Protein AF-0000000085064143 (afdb_homodimer)

Radius of gyration: 28.03 Å; Cα contacts (8 Å, |Δi|>4): 2326; chains: 2; bounding box: 65×76×65 Å

Solvent-accessible surface area (backbone atoms only — not comparable to full-atom values): 44765 Å² total; per-residue (Å²): 120,66,64,80,63,49,50,61,56,49,25,71,66,70,34,60,87,36,50,41,66,50,69,68,62,30,58,66,57,8,33,29,61,26,92,69,70,28,64,31,66,30,39,34,48,41,70,45,67,67,38,47,26,49,50,35,44,53,25,53,78,52,67,37,32,35,27,56,29,38,60,33,73,44,61,23,35,56,42,36,36,45,89,72,12,31,35,39,32,31,63,62,23,49,54,75,78,45,76,35,72,51,60,29,36,39,27,32,24,20,18,22,39,41,45,54,55,25,62,70,37,39,89,74,45,26,30,54,73,55,41,34,90,52,26,85,60,29,14,42,35,42,33,38,19,23,29,24,26,33,58,38,28,59,58,66,35,36,37,66,80,33,58,36,19,36,35,27,29,28,41,77,30,44,75,41,76,33,67,39,72,29,90,44,56,26,74,57,62,38,55,40,52,34,51,35,25,33,51,37,35,41,35,50,62,44,31,37,31,31,52,47,42,62,50,64,77,34,54,38,33,33,42,35,31,13,54,33,53,62,41,43,39,52,22,51,42,40,33,53,49,43,74,62,74,42,35,24,32,33,37,32,34,44,53,37,48,50,38,23,40,73,71,71,31,67,76,81,57,62,88,64,61,24,17,40,36,43,35,28,40,66,30,55,62,85,51,47,64,60,46,50,52,56,45,49,56,27,53,51,54,72,51,53,73,46,76,47,76,27,65,49,70,68,52,32,52,57,67,42,45,40,68,69,39,38,63,66,30,55,57,67,74,26,92,32,67,50,69,38,42,32,17,24,26,40,83,40,42,47,60,51,55,50,48,50,52,51,41,22,62,75,52,72,47,56,62,35,36,33,34,34,47,66,39,17,29,35,35,44,28,41,49,40,53,84,86,38,61,69,58,48,51,35,47,53,53,40,49,53,51,48,53,50,51,33,48,73,54,47,28,37,78,13,32,30,66,29,31,13,47,71,40,13,85,55,44,66,79,76,45,50,72,62,51,50,52,53,52,53,52,50,35,42,72,31,13,71,81,57,28,32,24,64,77,37,49,60,54,85,131,119,65,64,80,62,47,51,60,55,48,26,71,65,71,34,59,86,36,50,41,68,51,71,68,61,31,57,66,58,8,34,29,60,26,94,69,72,27,63,32,67,30,39,36,50,41,71,46,67,66,40,47,27,50,51,34,44,54,26,54,77,51,67,36,33,35,29,56,29,38,60,33,71,44,61,22,35,57,43,36,35,45,88,71,12,30,34,41,32,31,62,62,24,50,54,74,78,43,76,36,72,52,60,29,35,37,26,33,25,20,18,22,40,42,45,54,56,24,62,70,37,39,90,74,44,26,32,52,73,54,42,33,91,53,26,84,61,29,13,42,35,41,34,38,18,23,28,24,26,34,57,38,26,58,58,66,36,36,37,67,79,32,59,36,18,35,34,28,29,29,43,77,29,44,74,40,74,33,66,39,74,28,89,46,58,28,74,56,63,38,55,39,52,34,49,36,24,33,51,36,34,40,34,50,62,44,31,38,31,32,51,48,42,62,50,64,75,32,54,38,32,34,42,35,31,13,52,33,50,62,40,44,39,52,23,51,40,41,34,51,48,46,75,64,73,41,34,23,33,34,37,32,33,45,54,37,50,51,38,22,38,74,71,69,29,67,77,83,58,62,88,65,61,24,17,40,36,43,36,28,39,65,31,55,62,85,51,47,66,60,46,51,51,54,45,50,56,28,52,50,52,73,51,54,73,47,77,47,77,27,65,50,72,69,52,32,51,59,67,42,44,40,68,69,40,38,63,68,31,56,57,69,72,28,90,34,68,51,69,38,43,31,18,23,27,40,85,40,40,48,60,50,54,51,49,51,51,50,41,23,62,74,50,72,46,55,61,34,37,33,34,34,47,66,40,16,28,36,36,45,28,41,48,39,52,86,87,39,61,67,59,46,53,35,49,52,53,40,50,53,51,48,50,50,50,33,49,74,53,47,28,39,80,14,34,30,66,30,31,13,48,72,40,13,86,55,43,66,80,77,44,51,71,62,50,50,51,51,51,53,53,50,34,40,72,31,12,72,80,57,28,32,26,63,76,38,48,62,54,86,130

Nearest PDB structures (foldseek):
  7qh2-assembly1_F  TM=9.582E-01  e=4.902E-47  Acetobacterium woodii
  8jdr-assembly1_A  TM=9.341E-01  e=6.003E-44  Mus musculus
  8jdx-assembly1_A  TM=9.324E-01  e=6.354E-44  Mus musculus
  8jdu-assembly1_A  TM=9.310E-01  e=1.002E-43  Mus musculus
  8jds-assembly1_A  TM=9.194E-01  e=1.579E-43  Mus musculus

InterPro domains:
  IPR004113 FAD-binding oxidoreductase/transferase, type 4, C-terminal [PF02913] (216-457)
  IPR006094 FAD linked oxidase, N-terminal [PF01565] (42-178)
  IPR016164 FAD-linked oxidase-like, C-terminal [SSF55103] (219-459)
  IPR016166 FAD-binding domain, PCMH-type [PS51387] (36-215)
  IPR016169 FAD-binding, type PCMH, subdomain 2 [G3DSA:3.30.465.10] (4-235)
  IPR016171 Vanillyl-alcohol oxidase, C-terminal subdomain 2 [G3DSA:1.10.45.10] (418-457)
  IPR036318 FAD-binding, type PCMH-like superfamily [SSF56176] (5-216)
  IPR051914 FAD-linked Oxidoreductase/Transferase Type 4 [PTHR42934] (4-460)

pLDDT: mean 95.53, std 4.84, range [62.59, 98.94]

Organism: Acidithiobacillus ferrooxidans (strain ATCC 23270 / DSM 14882 / CIP 104768 / NCIMB 8455) (NCBI:txid243159)

Sequence (922 aa):
MSISTIIPALRAALDAERVRDDAETLAIYSRDDTPGSCIPVMVLFPHSHEEVQAIVSIARRHRLPLVPRGAGSGNVGGAQPVPGSAVVSFECMQKICDYSAVDRTITVEAGCVTAAISAYVQADGLFYPPDPGSNPYCRIGGNLAMNAGGPHAVKYGVTRDYVLGLRAVTGTGETLCCGVHTSKGVVGYDLTRLLVGSEGTLALITEATLRLLPLPSAQATLRAVYDNTANACAAVQRVMAQHHTPSALELMDPYALAAVRAMGAARDLPEGSNALLMVEVDGEAITIPDQVQAIRAALAGEGSLEILEATDAAAVADLWAARKSLSPATKAMAPLKINEDVVVPVSRLRELLEAIEGIAAEQSLHIVSFGHAGNGNLHVNFLVHPQDGNEMRRARHGLQKLFQAVLTLDGTLSGEHGIGSSKRAYVPLELSPESLSIQRAIKRIFDPDAILNPGKLLPETMSISTIIPALRAALDAERVRDDAETLAIYSRDDTPGSCIPVMVLFPHSHEEVQAIVSIARRHRLPLVPRGAGSGNVGGAQPVPGSAVVSFECMQKICDYSAVDRTITVEAGCVTAAISAYVQADGLFYPPDPGSNPYCRIGGNLAMNAGGPHAVKYGVTRDYVLGLRAVTGTGETLCCGVHTSKGVVGYDLTRLLVGSEGTLALITEATLRLLPLPSAQATLRAVYDNTANACAAVQRVMAQHHTPSALELMDPYALAAVRAMGAARDLPEGSNALLMVEVDGEAITIPDQVQAIRAALAGEGSLEILEATDAAAVADLWAARKSLSPATKAMAPLKINEDVVVPVSRLRELLEAIEGIAAEQSLHIVSFGHAGNGNLHVNFLVHPQDGNEMRRARHGLQKLFQAVLTLDGTLSGEHGIGSSKRAYVPLELSPESLSIQRAIKRIFDPDAILNPGKLLPET

Structure (mmCIF, N/CA/C/O backbone):
data_AF-0000000085064143-model_v1
#
loop_
_entity.id
_entity.type
_entity.pdbx_description
1 polymer 'Oxidase, FAD-binding'
#
loop_
_atom_site.group_PDB
_atom_site.id
_atom_site.type_symbol
_atom_site.label_atom_id
_atom_site.label_alt_id
_atom_site.label_comp_id
_atom_site.label_asym_id
_atom_site.label_entity_id
_atom_site.label_seq_id
_atom_site.pdbx_PDB_ins_code
_atom_site.Cartn_x
_atom_site.Cartn_y
_atom_site.Cartn_z
_atom_site.occupancy
_atom_site.B_iso_or_equiv
_atom_site.auth_seq_id
_atom_site.auth_comp_id
_atom_site.auth_asym_id
_atom_site.auth_atom_id
_atom_site.pdbx_PDB_model_num
ATOM 1 N N . MET A 1 1 ? 35.25 -22.125 1.434 1 62.59 1 MET A N 1
ATOM 2 C CA . MET A 1 1 ? 34.438 -22.062 2.648 1 62.59 1 MET A CA 1
ATOM 3 C C . MET A 1 1 ? 34.656 -23.281 3.52 1 62.59 1 MET A C 1
ATOM 5 O O . MET A 1 1 ? 34.594 -24.422 3.027 1 62.59 1 MET A O 1
ATOM 9 N N . SER A 1 2 ? 35.312 -23.172 4.672 1 76.88 2 SER A N 1
ATOM 10 C CA . SER A 1 2 ? 35.5 -24.391 5.449 1 76.88 2 SER A CA 1
ATOM 11 C C . SER A 1 2 ? 34.344 -24.625 6.395 1 76.88 2 SER A C 1
ATOM 13 O O . SER A 1 2 ? 34.188 -23.906 7.387 1 76.88 2 SER A O 1
ATOM 15 N N . ILE A 1 3 ? 33.375 -25.531 6.047 1 83.12 3 ILE A N 1
ATOM 16 C CA . ILE A 1 3 ? 32.188 -25.891 6.785 1 83.12 3 ILE A CA 1
ATOM 17 C C . ILE A 1 3 ? 32.562 -26.359 8.195 1 83.12 3 ILE A C 1
ATOM 19 O O . ILE A 1 3 ? 31.812 -26.125 9.148 1 83.12 3 ILE A O 1
ATOM 23 N N . SER A 1 4 ? 33.75 -26.797 8.281 1 85.56 4 SER A N 1
ATOM 24 C CA . SER A 1 4 ? 34.219 -27.344 9.555 1 85.56 4 SER A CA 1
ATOM 25 C C . SER A 1 4 ? 34.375 -26.25 10.602 1 85.56 4 SER A C 1
ATOM 27 O O . SER A 1 4 ? 34.281 -26.516 11.797 1 85.56 4 SER A O 1
ATOM 29 N N . THR A 1 5 ? 34.625 -25.078 10.125 1 87.69 5 THR A N 1
ATOM 30 C CA . THR A 1 5 ? 34.812 -23.969 11.062 1 87.69 5 THR A CA 1
ATOM 31 C C . THR A 1 5 ? 33.5 -23.25 11.305 1 87.69 5 THR A C 1
ATOM 33 O O . THR A 1 5 ? 33.312 -22.609 12.336 1 87.69 5 THR A O 1
ATOM 36 N N . ILE A 1 6 ? 32.625 -23.375 10.406 1 93.31 6 ILE A N 1
ATOM 37 C CA . ILE A 1 6 ? 31.375 -22.625 10.461 1 93.31 6 ILE A CA 1
ATOM 38 C C . ILE A 1 6 ? 30.391 -23.312 11.398 1 93.31 6 ILE A C 1
ATOM 40 O O . ILE A 1 6 ? 29.719 -22.656 12.203 1 93.31 6 ILE A O 1
ATOM 44 N N . ILE A 1 7 ? 30.359 -24.578 11.406 1 93.62 7 ILE A N 1
ATOM 45 C CA . ILE A 1 7 ? 29.359 -25.359 12.109 1 93.62 7 ILE A CA 1
ATOM 46 C C . ILE A 1 7 ? 29.5 -25.172 13.617 1 93.62 7 ILE A C 1
ATOM 48 O O . ILE A 1 7 ? 28.531 -24.859 14.312 1 93.62 7 ILE A O 1
ATOM 52 N N . PRO A 1 8 ? 30.75 -25.219 14.172 1 92.81 8 PRO A N 1
ATOM 53 C CA . PRO A 1 8 ? 30.891 -24.984 15.609 1 92.81 8 PRO A CA 1
ATOM 54 C C . PRO A 1 8 ? 30.453 -23.578 16.031 1 92.81 8 PRO A C 1
ATOM 56 O O . PRO A 1 8 ? 29.859 -23.422 17.094 1 92.81 8 PRO A O 1
ATOM 59 N N . ALA A 1 9 ? 30.734 -22.672 15.195 1 94.25 9 ALA A N 1
ATOM 60 C CA . ALA A 1 9 ? 30.344 -21.297 15.508 1 94.25 9 ALA A CA 1
ATOM 61 C C . ALA A 1 9 ? 28.812 -21.156 15.547 1 94.25 9 ALA A C 1
ATOM 63 O O . ALA A 1 9 ? 28.281 -20.5 16.438 1 94.25 9 ALA A O 1
ATOM 64 N N . LEU A 1 10 ? 28.156 -21.766 14.602 1 96.62 10 LEU A N 1
ATOM 65 C CA . LEU A 1 10 ? 26.703 -21.703 14.531 1 96.62 10 LEU A CA 1
ATOM 66 C C . LEU A 1 10 ? 26.078 -22.484 15.672 1 96.62 10 LEU A C 1
ATOM 68 O O . LEU A 1 10 ? 25.062 -22.062 16.234 1 96.62 10 LEU A O 1
ATOM 72 N N . ARG A 1 11 ? 26.656 -23.609 16.016 1 95.81 11 ARG A N 1
ATOM 73 C CA . ARG A 1 11 ? 26.141 -24.422 17.109 1 95.81 11 ARG A CA 1
ATOM 74 C C . ARG A 1 11 ? 26.312 -23.703 18.453 1 95.81 11 ARG A C 1
ATOM 76 O O . ARG A 1 11 ? 25.484 -23.875 19.359 1 95.81 11 ARG A O 1
ATOM 83 N N . ALA A 1 12 ? 27.281 -22.875 18.609 1 94.06 12 ALA A N 1
ATOM 84 C CA . ALA A 1 12 ? 27.469 -22.062 19.797 1 94.06 12 ALA A CA 1
ATOM 85 C C . ALA A 1 12 ? 26.422 -20.953 19.859 1 94.06 12 ALA A C 1
ATOM 87 O O . ALA A 1 12 ? 25.969 -20.578 20.953 1 94.06 12 ALA A O 1
ATOM 88 N N . ALA A 1 13 ? 26.062 -20.484 18.688 1 94.31 13 ALA A N 1
ATOM 89 C CA . ALA A 1 13 ? 25.141 -19.344 18.625 1 94.31 13 ALA A CA 1
ATOM 90 C C . ALA A 1 13 ? 23.688 -19.812 18.766 1 94.31 13 ALA A C 1
ATOM 92 O O . ALA A 1 13 ? 22.875 -19.109 19.359 1 94.31 13 ALA A O 1
ATOM 93 N N . LEU A 1 14 ? 23.141 -20.953 18.25 1 94.19 14 LEU A N 1
ATOM 94 C CA . LEU A 1 14 ? 21.75 -21.406 18.203 1 94.19 14 LEU A CA 1
ATOM 95 C C . LEU A 1 14 ? 21.531 -22.578 19.156 1 94.19 14 LEU A C 1
ATOM 97 O O . LEU A 1 14 ? 20.422 -22.781 19.641 1 94.19 14 LEU A O 1
ATOM 101 N N . ASP A 1 15 ? 22.406 -23.359 19.422 1 89.88 15 ASP A N 1
ATOM 102 C CA . ASP A 1 15 ? 22.406 -24.688 20.047 1 89.88 15 ASP A CA 1
ATOM 103 C C . ASP A 1 15 ? 22.578 -25.781 18.984 1 89.88 15 ASP A C 1
ATOM 105 O O . ASP A 1 15 ? 22.109 -25.641 17.859 1 89.88 15 ASP A O 1
ATOM 109 N N . ALA A 1 16 ? 23.094 -26.875 19.391 1 89.25 16 ALA A N 1
ATOM 110 C CA . ALA A 1 16 ? 23.531 -27.938 18.5 1 89.25 16 ALA A CA 1
ATOM 111 C C . ALA A 1 16 ? 22.359 -28.562 17.781 1 89.25 16 ALA A C 1
ATOM 113 O O . ALA A 1 16 ? 22.438 -28.891 16.594 1 89.25 16 ALA A O 1
ATOM 114 N N . GLU A 1 17 ? 21.234 -28.609 18.375 1 92.62 17 GLU A N 1
ATOM 115 C CA . GLU A 1 17 ? 20.078 -29.328 17.828 1 92.62 17 GLU A CA 1
ATOM 116 C C . GLU A 1 17 ? 19.391 -28.5 16.734 1 92.62 17 GLU A C 1
ATOM 118 O O . GLU A 1 17 ? 18.594 -29.031 15.961 1 92.62 17 GLU A O 1
ATOM 123 N N . ARG A 1 18 ? 19.75 -27.297 16.672 1 95.62 18 ARG A N 1
ATOM 124 C CA . ARG A 1 18 ? 19.062 -26.422 15.727 1 95.62 18 ARG A CA 1
ATOM 125 C C . ARG A 1 18 ? 19.969 -26.062 14.547 1 95.62 18 ARG A C 1
ATOM 127 O O . ARG A 1 18 ? 19.656 -25.172 13.766 1 95.62 18 ARG A O 1
ATOM 134 N N . VAL A 1 19 ? 21.141 -26.688 14.531 1 97.62 19 VAL A N 1
ATOM 135 C CA . VAL A 1 19 ? 22.031 -26.75 13.375 1 97.62 19 VAL A CA 1
ATOM 136 C C . VAL A 1 19 ? 22.094 -28.188 12.844 1 97.62 19 VAL A C 1
ATOM 138 O O . VAL A 1 19 ? 22.766 -29.031 13.414 1 97.62 19 VAL A O 1
ATOM 141 N N . ARG A 1 20 ? 21.391 -28.391 11.742 1 97.44 20 ARG A N 1
ATOM 142 C CA . ARG A 1 20 ? 21.25 -29.766 11.25 1 97.44 20 ARG A CA 1
ATOM 143 C C . ARG A 1 20 ? 22.062 -29.969 9.969 1 97.44 20 ARG A C 1
ATOM 145 O O . ARG A 1 20 ? 21.984 -29.156 9.047 1 97.44 20 ARG A O 1
ATOM 152 N N . ASP A 1 21 ? 22.875 -30.984 9.938 1 95.25 21 ASP A N 1
ATOM 153 C CA . ASP A 1 21 ? 23.656 -31.328 8.766 1 95.25 21 ASP A CA 1
ATOM 154 C C . ASP A 1 21 ? 23.531 -32.812 8.43 1 95.25 21 ASP A C 1
ATOM 156 O O . ASP A 1 21 ? 24.344 -33.375 7.684 1 95.25 21 ASP A O 1
ATOM 160 N N . ASP A 1 22 ? 22.5 -33.531 9.047 1 96.31 22 ASP A N 1
ATOM 161 C CA . ASP A 1 22 ? 22.234 -34.938 8.734 1 96.31 22 ASP A CA 1
ATOM 162 C C . ASP A 1 22 ? 21.531 -35.094 7.383 1 96.31 22 ASP A C 1
ATOM 164 O O . ASP A 1 22 ? 20.781 -34.219 6.977 1 96.31 22 ASP A O 1
ATOM 168 N N . ALA A 1 23 ? 21.672 -36.156 6.719 1 97.31 23 ALA A N 1
ATOM 169 C CA . ALA A 1 23 ? 21.25 -36.375 5.344 1 97.31 23 ALA A CA 1
ATOM 170 C C . ALA A 1 23 ? 19.719 -36.281 5.219 1 97.31 23 ALA A C 1
ATOM 172 O O . ALA A 1 23 ? 19.203 -35.781 4.219 1 97.31 23 ALA A O 1
ATOM 173 N N . GLU A 1 24 ? 19.031 -36.781 6.23 1 97.38 24 GLU A N 1
ATOM 174 C CA . GLU A 1 24 ? 17.562 -36.781 6.176 1 97.38 24 GLU A CA 1
ATOM 175 C C . GLU A 1 24 ? 17 -35.375 6.172 1 97.38 24 GLU A C 1
ATOM 177 O O . GLU A 1 24 ? 16.141 -35.031 5.352 1 97.38 24 GLU A O 1
ATOM 182 N N . THR A 1 25 ? 17.5 -34.594 7.086 1 97.56 25 THR A N 1
ATOM 183 C CA . THR A 1 25 ? 17.047 -33.219 7.172 1 97.56 25 THR A CA 1
ATOM 184 C C . THR A 1 25 ? 17.438 -32.438 5.914 1 97.56 25 THR A C 1
ATOM 186 O O . THR A 1 25 ? 16.625 -31.688 5.363 1 97.56 25 THR A O 1
ATOM 189 N N . LEU A 1 26 ? 18.656 -32.594 5.492 1 98.25 26 LEU A N 1
ATOM 190 C CA . LEU A 1 26 ? 19.125 -31.875 4.309 1 98.25 26 LEU A CA 1
ATOM 191 C C . LEU A 1 26 ? 18.266 -32.219 3.094 1 98.25 26 LEU A C 1
ATOM 193 O O . LEU A 1 26 ? 17.969 -31.344 2.279 1 98.25 26 LEU A O 1
ATOM 197 N N . ALA A 1 27 ? 17.828 -33.438 2.967 1 97.69 27 ALA A N 1
ATOM 198 C CA . ALA A 1 27 ? 17 -33.875 1.847 1 97.69 27 ALA A CA 1
ATOM 199 C C . ALA A 1 27 ? 15.625 -33.188 1.88 1 97.69 27 ALA A C 1
ATOM 201 O O . ALA A 1 27 ? 15.109 -32.781 0.842 1 97.69 27 ALA A O 1
ATOM 202 N N . ILE A 1 28 ? 15.094 -33.062 3.057 1 97 28 ILE A N 1
ATOM 203 C CA . ILE A 1 28 ? 13.773 -32.469 3.236 1 97 28 ILE A CA 1
ATOM 204 C C . ILE A 1 28 ? 13.812 -31 2.834 1 97 28 ILE A C 1
ATOM 206 O O . ILE A 1 28 ? 12.883 -30.5 2.201 1 97 28 ILE A O 1
ATOM 210 N N . TYR A 1 29 ? 14.898 -30.328 3.088 1 98.25 29 TYR A N 1
ATOM 211 C CA . TYR A 1 29 ? 14.992 -28.891 2.881 1 98.25 29 TYR A CA 1
ATOM 212 C C . TYR A 1 29 ? 15.711 -28.562 1.576 1 98.25 29 TYR A C 1
ATOM 214 O O . TYR A 1 29 ? 16.078 -27.422 1.333 1 98.25 29 TYR A O 1
ATOM 222 N N . SER A 1 30 ? 15.898 -29.594 0.687 1 98.25 30 SER A N 1
ATOM 223 C CA . SER A 1 30 ? 16.641 -29.438 -0.558 1 98.25 30 SER A CA 1
ATOM 224 C C . SER A 1 30 ? 15.742 -28.906 -1.674 1 98.25 30 SER A C 1
ATOM 226 O O . SER A 1 30 ? 16.219 -28.609 -2.77 1 98.25 30 SER A O 1
ATOM 228 N N . ARG A 1 31 ? 14.438 -28.719 -1.366 1 96.19 31 ARG A N 1
ATOM 229 C CA . ARG A 1 31 ? 13.5 -28.344 -2.422 1 96.19 31 ARG A CA 1
ATOM 230 C C . ARG A 1 31 ? 12.367 -27.484 -1.872 1 96.19 31 ARG A C 1
ATOM 232 O O . ARG A 1 31 ? 12.133 -27.453 -0.662 1 96.19 31 ARG A O 1
ATOM 239 N N . ASP A 1 32 ? 11.805 -26.688 -2.664 1 95.69 32 ASP A N 1
ATOM 240 C CA . ASP A 1 32 ? 10.469 -26.125 -2.463 1 95.69 32 ASP A CA 1
ATOM 241 C C . ASP A 1 32 ? 9.461 -26.734 -3.43 1 95.69 32 ASP A C 1
ATOM 243 O O . ASP A 1 32 ? 9.609 -27.875 -3.85 1 95.69 32 ASP A O 1
ATOM 247 N N . ASP A 1 33 ? 8.383 -26.031 -3.789 1 92.06 33 ASP A N 1
ATOM 248 C CA . ASP A 1 33 ? 7.344 -26.656 -4.602 1 92.06 33 ASP A CA 1
ATOM 249 C C . ASP A 1 33 ? 7.645 -26.516 -6.094 1 92.06 33 ASP A C 1
ATOM 251 O O . ASP A 1 33 ? 6.742 -26.594 -6.926 1 92.06 33 ASP A O 1
ATOM 255 N N . THR A 1 34 ? 8.875 -26.188 -6.43 1 92.31 34 THR A N 1
ATOM 256 C CA . THR A 1 34 ? 9.352 -26.141 -7.809 1 92.31 34 THR A CA 1
ATOM 257 C C . THR A 1 34 ? 10.109 -27.406 -8.172 1 92.31 34 THR A C 1
ATOM 259 O O . THR A 1 34 ? 10.695 -28.062 -7.309 1 92.31 34 THR A O 1
ATOM 262 N N . PRO A 1 35 ? 10.039 -27.719 -9.469 1 88.75 35 PRO A N 1
ATOM 263 C CA . PRO A 1 35 ? 10.852 -28.875 -9.867 1 88.75 35 PRO A CA 1
ATOM 264 C C . PRO A 1 35 ? 12.336 -28.656 -9.617 1 88.75 35 PRO A C 1
ATOM 266 O O . PRO A 1 35 ? 12.844 -27.547 -9.781 1 88.75 35 PRO A O 1
ATOM 269 N N . GLY A 1 36 ? 13.047 -29.719 -9.188 1 88.5 36 GLY A N 1
ATOM 270 C CA . GLY A 1 36 ? 14.477 -29.641 -8.938 1 88.5 36 GLY A CA 1
ATOM 271 C C . GLY A 1 36 ? 14.82 -29.641 -7.461 1 88.5 36 GLY A C 1
ATOM 272 O O . GLY A 1 36 ? 13.93 -29.625 -6.609 1 88.5 36 GLY A O 1
ATOM 273 N N . SER A 1 37 ? 16.031 -29.797 -7.18 1 95.12 37 SER A N 1
ATOM 274 C CA . SER A 1 37 ? 16.516 -29.844 -5.805 1 95.12 37 SER A CA 1
ATOM 275 C C . SER A 1 37 ? 18 -29.5 -5.727 1 95.12 37 SER A C 1
ATOM 277 O O . SER A 1 37 ? 18.719 -29.625 -6.719 1 95.12 37 SER A O 1
ATOM 279 N N . CYS A 1 38 ? 18.375 -28.938 -4.637 1 97.69 38 CYS A N 1
ATOM 280 C CA . CYS A 1 38 ? 19.766 -28.672 -4.281 1 97.69 38 CYS A CA 1
ATOM 281 C C . CYS A 1 38 ? 20 -28.906 -2.793 1 97.69 38 CYS A C 1
ATOM 283 O O . CYS A 1 38 ? 19.359 -28.281 -1.95 1 97.69 38 CYS A O 1
ATOM 285 N N . ILE A 1 39 ? 20.875 -29.859 -2.512 1 98.25 39 ILE A N 1
ATOM 286 C CA . ILE A 1 39 ? 21.141 -30.188 -1.113 1 98.25 39 ILE A CA 1
ATOM 287 C C . ILE A 1 39 ? 21.938 -29.062 -0.464 1 98.25 39 ILE A C 1
ATOM 289 O O . ILE A 1 39 ? 23.031 -28.734 -0.926 1 98.25 39 ILE A O 1
ATOM 293 N N . PRO A 1 40 ? 21.422 -28.422 0.569 1 98.12 40 PRO A N 1
ATOM 294 C CA . PRO A 1 40 ? 22.203 -27.422 1.294 1 98.12 40 PRO A CA 1
ATOM 295 C C . PRO A 1 40 ? 23.297 -28.047 2.164 1 98.12 40 PRO A C 1
ATOM 297 O O . PRO A 1 40 ? 23.312 -29.266 2.371 1 98.12 40 PRO A O 1
ATOM 300 N N . VAL A 1 41 ? 24.219 -27.219 2.648 1 97 41 VAL A N 1
ATOM 301 C CA . VAL A 1 41 ? 25.297 -27.734 3.469 1 97 41 VAL A CA 1
ATOM 302 C C . VAL A 1 41 ? 24.812 -27.922 4.906 1 97 41 VAL A C 1
ATOM 304 O O . VAL A 1 41 ? 25.359 -28.75 5.648 1 97 41 VAL A O 1
ATOM 307 N N . MET A 1 42 ? 23.781 -27.219 5.289 1 97.69 42 MET A N 1
ATOM 308 C CA . MET A 1 42 ? 23.141 -27.328 6.602 1 97.69 42 MET A CA 1
ATOM 309 C C . MET A 1 42 ? 21.797 -26.641 6.613 1 97.69 42 MET A C 1
ATOM 311 O O . MET A 1 42 ? 21.453 -25.906 5.684 1 97.69 42 MET A O 1
ATOM 315 N N . VAL A 1 43 ? 21 -26.906 7.574 1 98.56 43 VAL A N 1
ATOM 316 C CA . VAL A 1 43 ? 19.734 -26.234 7.844 1 98.56 43 VAL A CA 1
ATOM 317 C C . VAL A 1 43 ? 19.75 -25.625 9.25 1 98.56 43 VAL A C 1
ATOM 319 O O . VAL A 1 43 ? 20.125 -26.312 10.211 1 98.56 43 VAL A O 1
ATOM 322 N N . LEU A 1 44 ? 19.469 -24.359 9.32 1 98.75 44 LEU A N 1
ATOM 323 C CA . LEU A 1 44 ? 19.484 -23.609 10.562 1 98.75 44 LEU A CA 1
ATOM 324 C C . LEU A 1 44 ? 18.062 -23.266 11 1 98.75 44 LEU A C 1
ATOM 326 O O . LEU A 1 44 ? 17.234 -22.875 10.18 1 98.75 44 LEU A O 1
ATOM 330 N N . PHE A 1 45 ? 17.75 -23.406 12.289 1 98.56 45 PHE A N 1
ATOM 331 C CA . PHE A 1 45 ? 16.438 -23.156 12.836 1 98.56 45 PHE A CA 1
ATOM 332 C C . PHE A 1 45 ? 16.5 -22.094 13.93 1 98.56 45 PHE A C 1
ATOM 334 O O . PHE A 1 45 ? 16.422 -22.422 15.117 1 98.56 45 PHE A O 1
ATOM 341 N N . PRO A 1 46 ? 16.547 -20.781 13.578 1 98.56 46 PRO A N 1
ATOM 342 C CA . PRO A 1 46 ? 16.578 -19.75 14.609 1 98.56 46 PRO A CA 1
ATOM 343 C C . PRO A 1 46 ? 15.266 -19.672 15.398 1 98.56 46 PRO A C 1
ATOM 345 O O . PRO A 1 46 ? 14.195 -19.938 14.852 1 98.56 46 PRO A O 1
ATOM 348 N N . HIS A 1 47 ? 15.398 -19.188 16.703 1 97.44 47 HIS A N 1
ATOM 349 C CA . HIS A 1 47 ? 14.25 -19.031 17.578 1 97.44 47 HIS A CA 1
ATOM 350 C C . HIS A 1 47 ? 14.039 -17.562 17.953 1 97.44 47 HIS A C 1
ATOM 352 O O . HIS A 1 47 ? 13.047 -17.219 18.609 1 97.44 47 HIS A O 1
ATOM 358 N N . SER A 1 48 ? 14.961 -16.766 17.5 1 97.88 48 SER A N 1
ATOM 359 C CA . SER A 1 48 ? 14.844 -15.359 17.875 1 97.88 48 SER A CA 1
ATOM 360 C C . SER A 1 48 ? 15.523 -14.461 16.844 1 97.88 48 SER A C 1
ATOM 362 O O . SER A 1 48 ? 16.297 -14.938 16 1 97.88 48 SER A O 1
ATOM 364 N N . HIS A 1 49 ? 15.164 -13.188 16.969 1 98.44 49 HIS A N 1
ATOM 365 C CA . HIS A 1 49 ? 15.789 -12.172 16.125 1 98.44 49 HIS A CA 1
ATOM 366 C C . HIS A 1 49 ? 17.312 -12.164 16.312 1 98.44 49 HIS A C 1
ATOM 368 O O . HIS A 1 49 ? 18.047 -12.094 15.336 1 98.44 49 HIS A O 1
ATOM 374 N N . GLU A 1 50 ? 17.766 -12.258 17.531 1 98.12 50 GLU A N 1
ATOM 375 C CA . GLU A 1 50 ? 19.188 -12.219 17.859 1 98.12 50 GLU A CA 1
ATOM 376 C C . GLU A 1 50 ? 19.938 -13.398 17.234 1 98.12 50 GLU A C 1
ATOM 378 O O . GLU A 1 50 ? 21.094 -13.266 16.812 1 98.12 50 GLU A O 1
ATOM 383 N N . GLU A 1 51 ? 19.281 -14.492 17.234 1 98.38 51 GLU A N 1
ATOM 384 C CA . GLU A 1 51 ? 19.906 -15.664 16.625 1 98.38 51 GLU A CA 1
ATOM 385 C C . GLU A 1 51 ? 20.047 -15.484 15.117 1 98.38 51 GLU A C 1
ATOM 387 O O . GLU A 1 51 ? 21.016 -15.938 14.516 1 98.38 51 GLU A O 1
ATOM 392 N N .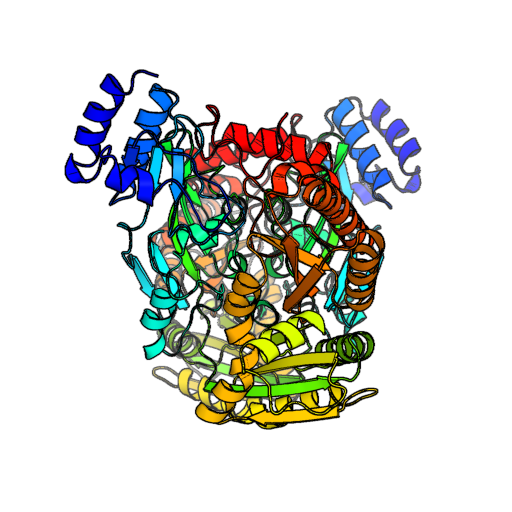 VAL A 1 52 ? 19.062 -14.852 14.484 1 98.81 52 VAL A N 1
ATOM 393 C CA . VAL A 1 52 ? 19.156 -14.562 13.055 1 98.81 52 VAL A CA 1
ATOM 394 C C . VAL A 1 52 ? 20.328 -13.609 12.797 1 98.81 52 VAL A C 1
ATOM 396 O O . VAL A 1 52 ? 21.094 -13.789 11.844 1 98.81 52 VAL A O 1
ATOM 399 N N . GLN A 1 53 ? 20.516 -12.609 13.648 1 98.56 53 GLN A N 1
ATOM 400 C CA . GLN A 1 53 ? 21.656 -11.711 13.539 1 98.56 53 GLN A CA 1
ATOM 401 C C . GLN A 1 53 ? 22.969 -12.484 13.609 1 98.56 53 GLN A C 1
ATOM 403 O O . GLN A 1 53 ? 23.891 -12.242 12.82 1 98.56 53 GLN A O 1
ATOM 408 N N . ALA A 1 54 ? 23.031 -13.375 14.555 1 98.06 54 ALA A N 1
ATOM 409 C CA . ALA A 1 54 ? 24.25 -14.18 14.727 1 98.06 54 ALA A CA 1
ATOM 410 C C . ALA A 1 54 ? 24.516 -15.016 13.477 1 98.06 54 ALA A C 1
ATOM 412 O O . ALA A 1 54 ? 25.672 -15.125 13.039 1 98.06 54 ALA A O 1
ATOM 413 N N . ILE A 1 55 ? 23.484 -15.617 12.977 1 98.5 55 ILE A N 1
ATOM 414 C CA . ILE A 1 55 ? 23.609 -16.422 11.773 1 98.5 55 ILE A CA 1
ATOM 415 C C . ILE A 1 55 ? 24.188 -15.586 10.641 1 98.5 55 ILE A C 1
ATOM 417 O O . ILE A 1 55 ? 25.172 -15.984 10 1 98.5 55 ILE A O 1
ATOM 421 N N . VAL A 1 56 ? 23.641 -14.398 10.391 1 98.69 56 VAL A N 1
ATOM 422 C CA . VAL A 1 56 ? 24.078 -13.555 9.281 1 98.69 56 VAL A CA 1
ATOM 423 C C . VAL A 1 56 ? 25.531 -13.117 9.508 1 98.69 56 VAL A C 1
ATOM 425 O O . VAL A 1 56 ? 26.328 -13.117 8.57 1 98.69 56 VAL A O 1
ATOM 428 N N . SER A 1 57 ? 25.859 -12.766 10.719 1 97.5 57 SER A N 1
ATOM 429 C CA . SER A 1 57 ? 27.203 -12.312 11.031 1 97.5 57 SER A CA 1
ATOM 430 C C . SER A 1 57 ? 28.234 -13.406 10.742 1 97.5 57 SER A C 1
ATOM 432 O O . SER A 1 57 ? 29.281 -13.148 10.141 1 97.5 57 SER A O 1
ATOM 434 N N . ILE A 1 58 ? 27.953 -14.586 11.188 1 96.94 58 ILE A N 1
ATOM 435 C CA . ILE A 1 58 ? 28.859 -15.711 10.977 1 96.94 58 ILE A CA 1
ATOM 436 C C . ILE A 1 58 ? 28.938 -16.031 9.492 1 96.94 58 ILE A C 1
ATOM 438 O O . ILE A 1 58 ? 30.016 -16.25 8.953 1 96.94 58 ILE A O 1
ATOM 442 N N . ALA A 1 59 ? 27.766 -16.078 8.844 1 97.69 59 ALA A N 1
ATOM 443 C CA . ALA A 1 59 ? 27.719 -16.375 7.414 1 97.69 59 ALA A CA 1
ATOM 444 C C . ALA A 1 59 ? 28.531 -15.367 6.613 1 97.69 59 ALA A C 1
ATOM 446 O O . ALA A 1 59 ? 29.25 -15.75 5.68 1 97.69 59 ALA A O 1
ATOM 447 N N . ARG A 1 60 ? 28.438 -14.125 6.949 1 96.94 60 ARG A N 1
ATOM 448 C CA . ARG A 1 60 ? 29.156 -13.078 6.242 1 96.94 60 ARG A CA 1
ATOM 449 C C . ARG A 1 60 ? 30.672 -13.281 6.363 1 96.94 60 ARG A C 1
ATOM 451 O O . ARG A 1 60 ? 31.391 -13.172 5.375 1 96.94 60 ARG A O 1
ATOM 458 N N . ARG A 1 61 ? 31.109 -13.594 7.539 1 94.94 61 ARG A N 1
ATOM 459 C CA . ARG A 1 61 ? 32.531 -13.812 7.797 1 94.94 61 ARG A CA 1
ATOM 460 C C . ARG A 1 61 ? 33.062 -14.953 6.938 1 94.94 61 ARG A C 1
ATOM 462 O O . ARG A 1 61 ? 34.25 -14.93 6.523 1 94.94 61 ARG A O 1
ATOM 469 N N . HIS A 1 62 ? 32.219 -15.859 6.582 1 94.69 62 HIS A N 1
ATOM 470 C CA . HIS A 1 62 ? 32.688 -17.062 5.887 1 94.69 62 HIS A CA 1
ATOM 471 C C . HIS A 1 62 ? 32.125 -17.125 4.469 1 94.69 62 HIS A C 1
ATOM 473 O O . HIS A 1 62 ? 32.219 -18.141 3.797 1 94.69 62 HIS A O 1
ATOM 479 N N . ARG A 1 63 ? 31.391 -16.078 4.047 1 95.06 63 ARG A N 1
ATOM 480 C CA . ARG A 1 63 ? 30.797 -15.969 2.721 1 95.06 63 ARG A CA 1
ATOM 481 C C . ARG A 1 63 ? 29.859 -17.156 2.449 1 95.06 63 ARG A C 1
ATOM 483 O O . ARG A 1 63 ? 29.906 -17.75 1.373 1 95.06 63 ARG A O 1
ATOM 490 N N . LEU A 1 64 ? 29.156 -17.609 3.508 1 97.12 64 LEU A N 1
ATOM 491 C CA . LEU A 1 64 ? 28.141 -18.656 3.414 1 97.12 64 LEU A CA 1
ATOM 492 C C . LEU A 1 64 ? 26.828 -18.109 2.891 1 97.12 64 LEU A C 1
ATOM 494 O O . LEU A 1 64 ? 26.188 -17.297 3.561 1 97.12 64 LEU A O 1
ATOM 498 N N . PRO A 1 65 ? 26.422 -18.562 1.686 1 98.31 65 PRO A N 1
ATOM 499 C CA . PRO A 1 65 ? 25.094 -18.125 1.23 1 98.31 65 PRO A CA 1
ATOM 500 C C . PRO A 1 65 ? 23.969 -18.625 2.125 1 98.31 65 PRO A C 1
ATOM 502 O O . PRO A 1 65 ? 24 -19.766 2.592 1 98.31 65 PRO A O 1
ATOM 505 N N . LEU A 1 66 ? 23.062 -17.734 2.416 1 98.88 66 LEU A N 1
ATOM 506 C CA . LEU A 1 66 ? 21.891 -18.062 3.229 1 98.88 66 LEU A CA 1
ATOM 507 C C . LEU A 1 66 ? 20.625 -18.047 2.383 1 98.88 66 LEU A C 1
ATOM 509 O O . LEU A 1 66 ? 20.359 -17.078 1.663 1 98.88 66 LEU A O 1
ATOM 513 N N . VAL A 1 67 ? 19.859 -19.078 2.438 1 98.88 67 VAL A N 1
ATOM 514 C CA . VAL A 1 67 ? 18.562 -19.141 1.765 1 98.88 67 VAL A CA 1
ATOM 515 C C . VAL A 1 67 ? 17.453 -19.188 2.801 1 98.88 67 VAL A C 1
ATOM 517 O O . VAL A 1 67 ? 17.25 -20.219 3.461 1 98.88 67 VAL A O 1
ATOM 520 N N . PRO A 1 68 ? 16.719 -18.062 2.928 1 98.81 68 PRO A N 1
ATOM 521 C CA . PRO A 1 68 ? 15.609 -18.078 3.875 1 98.81 68 PRO A CA 1
ATOM 522 C C . PRO A 1 68 ? 14.422 -18.906 3.383 1 98.81 68 PRO A C 1
ATOM 524 O O . PRO A 1 68 ? 14.172 -18.984 2.178 1 98.81 68 PRO A O 1
ATOM 527 N N . ARG A 1 69 ? 13.758 -19.5 4.359 1 98.56 69 ARG A N 1
ATOM 528 C CA . ARG A 1 69 ? 12.664 -20.406 4.008 1 98.56 69 ARG A CA 1
ATOM 529 C C . ARG A 1 69 ? 11.539 -20.328 5.039 1 98.56 69 ARG A C 1
ATOM 531 O O . ARG A 1 69 ? 11.805 -20.297 6.246 1 98.56 69 ARG A O 1
ATOM 538 N N . GLY A 1 70 ? 10.305 -20.125 4.543 1 97.31 70 GLY A N 1
ATOM 539 C CA . GLY A 1 70 ? 9.141 -20.406 5.367 1 97.31 70 GLY A CA 1
ATOM 540 C C . GLY A 1 70 ? 8.742 -21.875 5.371 1 97.31 70 GLY A C 1
ATOM 541 O O . GLY A 1 70 ? 9.438 -22.703 5.953 1 97.31 70 GLY A O 1
ATOM 542 N N . ALA A 1 71 ? 7.664 -22.188 4.566 1 97.31 71 ALA A N 1
ATOM 543 C CA . ALA A 1 71 ? 7.207 -23.578 4.5 1 97.31 71 ALA A CA 1
ATOM 544 C C . ALA A 1 71 ? 7.695 -24.25 3.219 1 97.31 71 ALA A C 1
ATOM 546 O O . ALA A 1 71 ? 7.484 -25.453 3.021 1 97.31 71 ALA A O 1
ATOM 547 N N . GLY A 1 72 ? 8.367 -23.5 2.395 1 97 72 GLY A N 1
ATOM 548 C CA . GLY A 1 72 ? 8.797 -24.062 1.126 1 97 72 GLY A CA 1
ATOM 549 C C . GLY A 1 72 ? 7.656 -24.328 0.163 1 97 72 GLY A C 1
ATOM 550 O O . GLY A 1 72 ? 7.727 -25.234 -0.66 1 97 72 GLY A O 1
ATOM 551 N N . SER A 1 73 ? 6.645 -23.5 0.225 1 95.12 73 SER A N 1
ATOM 552 C CA . SER A 1 73 ? 5.441 -23.734 -0.567 1 95.12 73 SER A CA 1
ATOM 553 C C . SER A 1 73 ? 5.48 -22.953 -1.877 1 95.12 73 SER A C 1
ATOM 555 O O . SER A 1 73 ? 4.559 -23.047 -2.689 1 95.12 73 SER A O 1
ATOM 557 N N . GLY A 1 74 ? 6.535 -22.188 -2.111 1 94.75 74 GLY A N 1
ATOM 558 C CA . GLY A 1 74 ? 6.617 -21.359 -3.295 1 94.75 74 GLY A CA 1
ATOM 559 C C . GLY A 1 74 ? 6.797 -22.141 -4.578 1 94.75 74 GLY A C 1
ATOM 560 O O . GLY A 1 74 ? 7.391 -23.219 -4.57 1 94.75 74 GLY A O 1
ATOM 561 N N . ASN A 1 75 ? 6.391 -21.547 -5.711 1 92.94 75 ASN A N 1
ATOM 562 C CA . ASN A 1 75 ? 6.344 -22.266 -6.977 1 92.94 75 ASN A CA 1
ATOM 563 C C . ASN A 1 75 ? 7.328 -21.688 -7.988 1 92.94 75 ASN A C 1
ATOM 565 O O . ASN A 1 75 ? 7.223 -21.953 -9.188 1 92.94 75 ASN A O 1
ATOM 569 N N . VAL A 1 76 ? 8.273 -20.906 -7.453 1 96.56 76 VAL A N 1
ATOM 570 C CA . VAL A 1 76 ? 9.156 -20.297 -8.438 1 96.56 76 VAL A CA 1
ATOM 571 C C . VAL A 1 76 ? 10.609 -20.469 -8 1 96.56 76 VAL A C 1
ATOM 573 O O . VAL A 1 76 ? 11.5 -19.781 -8.516 1 96.56 76 VAL A O 1
ATOM 576 N N . GLY A 1 77 ? 10.828 -21.281 -7.047 1 97.06 77 GLY A N 1
ATOM 577 C CA . GLY A 1 77 ? 12.188 -21.578 -6.617 1 97.06 77 GLY A CA 1
ATOM 578 C C . GLY A 1 77 ? 12.758 -20.516 -5.695 1 97.06 77 GLY A C 1
ATOM 579 O O . GLY A 1 77 ? 13.977 -20.391 -5.566 1 97.06 77 GLY A O 1
ATOM 580 N N . GLY A 1 78 ? 11.906 -19.719 -5.066 1 97.38 78 GLY A N 1
ATOM 581 C CA . GLY A 1 78 ? 12.375 -18.672 -4.176 1 97.38 78 GLY A CA 1
ATOM 582 C C . GLY A 1 78 ? 13.078 -19.203 -2.947 1 97.38 78 GLY A C 1
ATOM 583 O O . GLY A 1 78 ? 13.984 -18.562 -2.414 1 97.38 78 GLY A O 1
ATOM 584 N N . ALA A 1 79 ? 12.688 -20.359 -2.504 1 97.81 79 ALA A N 1
ATOM 585 C CA . ALA A 1 79 ? 13.25 -20.938 -1.287 1 97.81 79 ALA A CA 1
ATOM 586 C C . ALA A 1 79 ? 14.125 -22.156 -1.609 1 97.81 79 ALA A C 1
ATOM 588 O O . ALA A 1 79 ? 14.523 -22.891 -0.71 1 97.81 79 ALA A O 1
ATOM 589 N N . GLN A 1 80 ? 14.367 -22.422 -2.854 1 97.38 80 GLN A N 1
ATOM 590 C CA . GLN A 1 80 ? 15.258 -23.516 -3.219 1 97.38 80 GLN A CA 1
ATOM 591 C C . GLN A 1 80 ? 16.719 -23.156 -2.932 1 97.38 80 GLN A C 1
ATOM 593 O O . GLN A 1 80 ? 17.188 -22.094 -3.336 1 97.38 80 GLN A O 1
ATOM 598 N N . PRO A 1 81 ? 17.406 -24.078 -2.26 1 98.19 81 PRO A N 1
ATOM 599 C CA . PRO A 1 81 ? 18.812 -23.781 -1.973 1 98.19 81 PRO A CA 1
ATOM 600 C C . PRO A 1 81 ? 19.672 -23.672 -3.236 1 98.19 81 PRO A C 1
ATOM 602 O O . PRO A 1 81 ? 19.25 -24.109 -4.309 1 98.19 81 PRO A O 1
ATOM 605 N N . VAL A 1 82 ? 20.797 -22.969 -3.059 1 97.25 82 VAL A N 1
ATOM 606 C CA . VAL A 1 82 ? 21.828 -22.938 -4.078 1 97.25 82 VAL A CA 1
ATOM 607 C C . VAL A 1 82 ? 23.062 -23.703 -3.596 1 97.25 82 VAL A C 1
ATOM 609 O O . VAL A 1 82 ? 23.203 -23.969 -2.398 1 97.25 82 VAL A O 1
ATOM 612 N N . PRO A 1 83 ? 23.891 -24.156 -4.547 1 96.69 83 PRO A N 1
ATOM 613 C CA . PRO A 1 83 ? 25.062 -24.922 -4.125 1 96.69 83 PRO A CA 1
ATOM 614 C C . PRO A 1 83 ? 25.875 -24.219 -3.051 1 96.69 83 PRO A C 1
ATOM 616 O O . PRO A 1 83 ? 26.172 -23.031 -3.174 1 96.69 83 PRO A O 1
ATOM 619 N N . GLY A 1 84 ? 26.156 -24.922 -1.998 1 96.38 84 GLY A N 1
ATOM 620 C CA . GLY A 1 84 ? 27.031 -24.422 -0.95 1 96.38 84 GLY A CA 1
ATOM 621 C C . GLY A 1 84 ? 26.312 -23.516 0.039 1 96.38 84 GLY A C 1
ATOM 622 O O . GLY A 1 84 ? 26.938 -22.906 0.901 1 96.38 84 GLY A O 1
ATOM 623 N N . SER A 1 85 ? 24.984 -23.578 -0.016 1 98.06 85 SER A N 1
ATOM 624 C CA . SER A 1 85 ? 24.219 -22.656 0.82 1 98.06 85 SER A CA 1
ATOM 625 C C . SER A 1 85 ? 23.719 -23.344 2.08 1 98.06 85 SER A C 1
ATOM 627 O O . SER A 1 85 ? 23.703 -24.578 2.162 1 98.06 85 SER A O 1
ATOM 629 N N . ALA A 1 86 ? 23.391 -22.547 3.055 1 98.56 86 ALA A N 1
ATOM 630 C CA . ALA A 1 86 ? 22.609 -22.969 4.215 1 98.56 86 ALA A CA 1
ATOM 631 C C . ALA A 1 86 ? 21.172 -22.5 4.109 1 98.56 86 ALA A C 1
ATOM 633 O O . ALA A 1 86 ? 20.906 -21.375 3.662 1 98.56 86 ALA A O 1
ATOM 634 N N . VAL A 1 87 ? 20.266 -23.344 4.516 1 98.81 87 VAL A N 1
ATOM 635 C CA . VAL A 1 87 ? 18.859 -22.953 4.609 1 98.81 87 VAL A CA 1
ATOM 636 C C . VAL A 1 87 ? 18.562 -22.422 6.008 1 98.81 87 VAL A C 1
ATOM 638 O O . VAL A 1 87 ? 18.922 -23.047 7.008 1 98.81 87 VAL A O 1
ATOM 641 N N . VAL A 1 88 ? 18.062 -21.234 6.078 1 98.88 88 VAL A N 1
ATOM 642 C CA . VAL A 1 88 ? 17.562 -20.688 7.332 1 98.88 88 VAL A CA 1
ATOM 643 C C . VAL A 1 88 ? 16.047 -20.844 7.391 1 98.88 88 VAL A C 1
ATOM 645 O O . VAL A 1 88 ? 15.305 -20.078 6.766 1 98.88 88 VAL A O 1
ATOM 648 N N . SER A 1 89 ? 15.578 -21.797 8.141 1 98.75 89 SER A N 1
ATOM 649 C CA . SER A 1 89 ? 14.148 -22.062 8.266 1 98.75 89 SER A CA 1
ATOM 650 C C . SER A 1 89 ? 13.547 -21.297 9.445 1 98.75 89 SER A C 1
ATOM 652 O O . SER A 1 89 ? 13.961 -21.484 10.594 1 98.75 89 SER A O 1
ATOM 654 N N . PHE A 1 90 ? 12.516 -20.547 9.203 1 98.62 90 PHE A N 1
ATOM 655 C CA . PHE A 1 90 ? 11.938 -19.672 10.227 1 98.62 90 PHE A CA 1
ATOM 656 C C . PHE A 1 90 ? 10.805 -20.375 10.961 1 98.62 90 PHE A C 1
ATOM 658 O O . PHE A 1 90 ? 10.125 -19.781 11.781 1 98.62 90 PHE A O 1
ATOM 665 N N . GLU A 1 91 ? 10.617 -21.609 10.789 1 97.19 91 GLU A N 1
ATOM 666 C CA . GLU A 1 91 ? 9.445 -22.359 11.25 1 97.19 91 GLU A CA 1
ATOM 667 C C . GLU A 1 91 ? 9.359 -22.359 12.773 1 97.19 91 GLU A C 1
ATOM 669 O O . GLU A 1 91 ? 8.305 -22.641 13.336 1 97.19 91 GLU A O 1
ATOM 674 N N . CYS A 1 92 ? 10.477 -22.031 13.445 1 97.25 92 CYS A N 1
ATOM 675 C CA . CYS A 1 92 ? 10.469 -22.062 14.906 1 97.25 92 CYS A CA 1
ATOM 676 C C . CYS A 1 92 ? 10.125 -20.703 15.484 1 97.25 92 CYS A C 1
ATOM 678 O O . CYS A 1 92 ? 9.914 -20.562 16.688 1 97.25 92 CYS A O 1
ATOM 680 N N . MET A 1 93 ? 10.023 -19.672 14.719 1 98.25 93 MET A N 1
ATOM 681 C CA . MET A 1 93 ? 9.688 -18.328 15.156 1 98.25 93 MET A CA 1
ATOM 682 C C . MET A 1 93 ? 8.211 -18.031 14.883 1 98.25 93 MET A C 1
ATOM 684 O O . MET A 1 93 ? 7.891 -17.312 13.938 1 98.25 93 MET A O 1
ATOM 688 N N . GLN A 1 94 ? 7.309 -18.453 15.773 1 98.12 94 GLN A N 1
ATOM 689 C CA . GLN A 1 94 ? 5.875 -18.422 15.492 1 98.12 94 GLN A CA 1
ATOM 690 C C . GLN A 1 94 ? 5.125 -17.609 16.531 1 98.12 94 GLN A C 1
ATOM 692 O O . GLN A 1 94 ? 3.895 -17.656 16.609 1 98.12 94 GLN A O 1
ATOM 697 N N . LYS A 1 95 ? 5.77 -16.828 17.281 1 98.12 95 LYS A N 1
ATOM 698 C CA . LYS A 1 95 ? 5.121 -16.094 18.359 1 98.12 95 LYS A CA 1
ATOM 699 C C . LYS A 1 95 ? 4.262 -14.953 17.812 1 98.12 95 LYS A C 1
ATOM 701 O O . LYS A 1 95 ? 4.656 -14.266 16.875 1 98.12 95 LYS A O 1
ATOM 706 N N . ILE A 1 96 ? 3.066 -14.805 18.375 1 98.25 96 ILE A N 1
ATOM 707 C CA . ILE A 1 96 ? 2.303 -13.57 18.266 1 98.25 96 ILE A CA 1
ATOM 708 C C . ILE A 1 96 ? 2.801 -12.555 19.297 1 98.25 96 ILE A C 1
ATOM 710 O O . ILE A 1 96 ? 2.547 -12.711 20.484 1 98.25 96 ILE A O 1
ATOM 714 N N . CYS A 1 97 ? 3.461 -11.508 18.891 1 98.31 97 CYS A N 1
ATOM 715 C CA . CYS A 1 97 ? 4.211 -10.594 19.75 1 98.31 97 CYS A CA 1
ATOM 716 C C . CYS A 1 97 ? 3.293 -9.555 20.359 1 98.31 97 CYS A C 1
ATOM 718 O O . CYS A 1 97 ? 3.551 -9.07 21.469 1 98.31 97 CYS A O 1
ATOM 720 N N . ASP A 1 98 ? 2.285 -9.125 19.641 1 97.88 98 ASP A N 1
ATOM 721 C CA . ASP A 1 98 ? 1.354 -8.094 20.078 1 97.88 98 ASP A CA 1
ATOM 722 C C . ASP A 1 98 ? 0.06 -8.141 19.266 1 97.88 98 ASP A C 1
ATOM 724 O O . ASP A 1 98 ? 0.054 -8.602 18.125 1 97.88 98 ASP A O 1
ATOM 728 N N . TYR A 1 99 ? -1.059 -7.773 19.969 1 97.88 99 TYR A N 1
ATOM 729 C CA . TYR A 1 99 ? -2.365 -7.715 19.312 1 97.88 99 TYR A CA 1
ATOM 730 C C . TYR A 1 99 ? -3.244 -6.648 19.969 1 97.88 99 TYR A C 1
ATOM 732 O O . TYR A 1 99 ? -3.305 -6.543 21.188 1 97.88 99 TYR A O 1
ATOM 740 N N . SER A 1 100 ? -3.842 -5.789 19.094 1 97.12 100 SER A N 1
ATOM 741 C CA . SER A 1 100 ? -4.809 -4.789 19.531 1 97.12 100 SER A CA 1
ATOM 742 C C . SER A 1 100 ? -6.043 -4.777 18.641 1 97.12 100 SER A C 1
ATOM 744 O O . SER A 1 100 ? -5.973 -4.363 17.484 1 97.12 100 SER A O 1
ATOM 746 N N . ALA A 1 101 ? -7.195 -5.148 19.219 1 95.19 101 ALA A N 1
ATOM 747 C CA . ALA A 1 101 ? -8.453 -5.125 18.484 1 95.19 101 ALA A CA 1
ATOM 748 C C . ALA A 1 101 ? -8.859 -3.691 18.141 1 95.19 101 ALA A C 1
ATOM 750 O O . ALA A 1 101 ? -9.375 -3.428 17.047 1 95.19 101 ALA A O 1
ATOM 751 N N . VAL A 1 102 ? -8.602 -2.791 19.031 1 94.62 102 VAL A N 1
ATOM 752 C CA . VAL A 1 102 ? -9 -1.398 18.859 1 94.62 102 VAL A CA 1
ATOM 753 C C . VAL A 1 102 ? -8.164 -0.751 17.766 1 94.62 102 VAL A C 1
ATOM 755 O O . VAL A 1 102 ? -8.688 -0.005 16.922 1 94.62 102 VAL A O 1
ATOM 758 N N . ASP A 1 103 ? -6.848 -1.066 17.781 1 97.19 103 ASP A N 1
ATOM 759 C CA . ASP A 1 103 ? -5.965 -0.515 16.766 1 97.19 103 ASP A CA 1
ATOM 760 C C . ASP A 1 103 ? -6.02 -1.344 15.484 1 97.19 103 ASP A C 1
ATOM 762 O O . ASP A 1 103 ? -5.504 -0.927 14.445 1 97.19 103 ASP A O 1
ATOM 766 N N . ARG A 1 104 ? -6.633 -2.527 15.562 1 97.31 104 ARG A N 1
ATOM 767 C CA . ARG A 1 104 ? -6.75 -3.475 14.453 1 97.31 104 ARG A CA 1
ATOM 768 C C . ARG A 1 104 ? -5.379 -3.834 13.891 1 97.31 104 ARG A C 1
ATOM 770 O O . ARG A 1 104 ? -5.172 -3.789 12.68 1 97.31 104 ARG A O 1
ATOM 777 N N . THR A 1 105 ? -4.469 -4.191 14.789 1 98 105 THR A N 1
ATOM 778 C CA . THR A 1 105 ? -3.115 -4.57 14.398 1 98 105 THR A CA 1
ATOM 779 C C . THR A 1 105 ? -2.67 -5.828 15.133 1 98 105 THR A C 1
ATOM 781 O O . THR A 1 105 ? -3.133 -6.105 16.234 1 98 105 THR A O 1
ATOM 784 N N . ILE A 1 106 ? -1.841 -6.586 14.492 1 98.62 106 ILE A N 1
ATOM 785 C CA . ILE A 1 106 ? -1.218 -7.762 15.086 1 98.62 106 ILE A CA 1
ATOM 786 C C . ILE A 1 106 ? 0.253 -7.828 14.688 1 98.62 106 ILE A C 1
ATOM 788 O O . ILE A 1 106 ? 0.603 -7.527 13.539 1 98.62 106 ILE A O 1
ATOM 792 N N . THR A 1 107 ? 1.13 -8.039 15.578 1 98.75 107 THR A N 1
ATOM 793 C CA . THR A 1 107 ? 2.553 -8.234 15.328 1 98.75 107 THR A CA 1
ATOM 794 C C . THR A 1 107 ? 2.941 -9.703 15.516 1 98.75 107 THR A C 1
ATOM 796 O O . THR A 1 107 ? 2.691 -10.281 16.578 1 98.75 107 THR A O 1
ATOM 799 N N . VAL A 1 108 ? 3.525 -10.273 14.508 1 98.88 108 VAL A N 1
ATOM 800 C CA . VAL A 1 108 ? 3.818 -11.703 14.531 1 98.88 108 VAL A CA 1
ATOM 801 C C . VAL A 1 108 ? 5.25 -11.945 14.062 1 98.88 108 VAL A C 1
ATOM 803 O O . VAL A 1 108 ? 5.816 -11.133 13.328 1 98.88 108 VAL A O 1
ATOM 806 N N . GLU A 1 109 ? 5.828 -13.047 14.461 1 98.88 109 GLU A N 1
ATOM 807 C CA . GLU A 1 109 ? 7.109 -13.508 13.938 1 98.88 109 GLU A CA 1
ATOM 808 C C . GLU A 1 109 ? 6.949 -14.109 12.539 1 98.88 109 GLU A C 1
ATOM 810 O O . GLU A 1 109 ? 5.852 -14.523 12.156 1 98.88 109 GLU A O 1
ATOM 815 N N . ALA A 1 110 ? 8.031 -14.219 11.836 1 98.56 110 ALA A N 1
ATOM 816 C CA . ALA A 1 110 ? 8.047 -14.547 10.414 1 98.56 110 ALA A CA 1
ATOM 817 C C . ALA A 1 110 ? 7.613 -15.992 10.18 1 98.56 110 ALA A C 1
ATOM 819 O O . ALA A 1 110 ? 7.188 -16.359 9.086 1 98.56 110 ALA A O 1
ATOM 820 N N . GLY A 1 111 ? 7.691 -16.844 11.133 1 98.75 111 GLY A N 1
ATOM 821 C CA . GLY A 1 111 ? 7.398 -18.25 10.961 1 98.75 111 GLY A CA 1
ATOM 822 C C . GLY A 1 111 ? 5.949 -18.594 11.227 1 98.75 111 GLY A C 1
ATOM 823 O O . GLY A 1 111 ? 5.543 -19.75 11.086 1 98.75 111 GLY A O 1
ATOM 824 N N . CYS A 1 112 ? 5.129 -17.641 11.547 1 98.69 112 CYS A N 1
ATOM 825 C CA . CYS A 1 112 ? 3.721 -17.891 11.836 1 98.69 112 CYS A CA 1
ATOM 826 C C . CYS A 1 112 ? 2.996 -18.422 10.602 1 98.69 112 CYS A C 1
ATOM 828 O O . CYS A 1 112 ? 3.213 -17.938 9.492 1 98.69 112 CYS A O 1
ATOM 830 N N . VAL A 1 113 ? 2.15 -19.453 10.836 1 98.56 113 VAL A N 1
ATOM 831 C CA . VAL A 1 113 ? 1.29 -19.938 9.758 1 98.56 113 VAL A CA 1
ATOM 832 C C . VAL A 1 113 ? 0.257 -18.875 9.406 1 98.56 113 VAL A C 1
ATOM 834 O O . VAL A 1 113 ? -0.414 -18.328 10.289 1 98.56 113 VAL A O 1
ATOM 837 N N . THR A 1 114 ? 0.131 -18.609 8.18 1 98.12 114 THR A N 1
ATOM 838 C CA . THR A 1 114 ? -0.696 -17.484 7.73 1 98.12 114 THR A CA 1
ATOM 839 C C . THR A 1 114 ? -2.135 -17.656 8.211 1 98.12 114 THR A C 1
ATOM 841 O O . THR A 1 114 ? -2.709 -16.734 8.797 1 98.12 114 THR A O 1
ATOM 844 N N . ALA A 1 115 ? -2.709 -18.812 8.078 1 97.31 115 ALA A N 1
ATOM 845 C CA . ALA A 1 115 ? -4.098 -19.062 8.461 1 97.31 115 ALA A CA 1
ATOM 846 C C . ALA A 1 115 ? -4.281 -18.891 9.969 1 97.31 115 ALA A C 1
ATOM 848 O O . ALA A 1 115 ? -5.359 -18.5 10.43 1 97.31 115 ALA A O 1
ATOM 849 N N . ALA A 1 116 ? -3.25 -19.141 10.711 1 97.81 116 ALA A N 1
ATOM 850 C CA . ALA A 1 116 ? -3.324 -19.047 12.164 1 97.81 116 ALA A CA 1
ATOM 851 C C . ALA A 1 116 ? -3.51 -17.594 12.617 1 97.81 116 ALA A C 1
ATOM 853 O O . ALA A 1 116 ? -4.078 -17.344 13.68 1 97.81 116 ALA A O 1
ATOM 854 N N . ILE A 1 117 ? -3.039 -16.688 11.812 1 98.12 117 ILE A N 1
ATOM 855 C CA . ILE A 1 117 ? -3.174 -15.273 12.141 1 98.12 117 ILE A CA 1
ATOM 856 C C . ILE A 1 117 ? -4.652 -14.883 12.148 1 98.12 117 ILE A C 1
ATOM 858 O O . ILE A 1 117 ? -5.145 -14.297 13.109 1 98.12 117 ILE A O 1
ATOM 862 N N . SER A 1 118 ? -5.402 -15.227 11.125 1 96.62 118 SER A N 1
ATOM 863 C CA . SER A 1 118 ? -6.828 -14.945 11.055 1 96.62 118 SER A CA 1
ATOM 864 C C . SER A 1 118 ? -7.598 -15.68 12.148 1 96.62 118 SER A C 1
ATOM 866 O O . SER A 1 118 ? -8.523 -15.133 12.75 1 96.62 118 SER A O 1
ATOM 868 N N . ALA A 1 119 ? -7.211 -16.922 12.32 1 97.25 119 ALA A N 1
ATOM 869 C CA . ALA A 1 119 ? -7.887 -17.703 13.344 1 97.25 119 ALA A CA 1
ATOM 870 C C . ALA A 1 119 ? -7.75 -17.047 14.719 1 97.25 119 ALA A C 1
ATOM 872 O O . ALA A 1 119 ? -8.695 -17.062 15.516 1 97.25 119 ALA A O 1
ATOM 873 N N . TYR A 1 120 ? -6.59 -16.453 14.969 1 97.94 120 TYR A N 1
ATOM 874 C CA . TYR A 1 120 ? -6.285 -15.852 16.266 1 97.94 120 TYR A CA 1
ATOM 875 C C . TYR A 1 120 ? -7.172 -14.641 16.516 1 97.94 120 TYR A C 1
ATOM 877 O O . TYR A 1 120 ? -7.559 -14.375 17.656 1 97.94 120 TYR A O 1
ATOM 885 N N . VAL A 1 121 ? -7.582 -13.891 15.492 1 97.88 121 VAL A N 1
ATOM 886 C CA . VAL A 1 121 ? -8.227 -12.602 15.695 1 97.88 121 VAL A CA 1
ATOM 887 C C . VAL A 1 121 ? -9.719 -12.711 15.414 1 97.88 121 VAL A C 1
ATOM 889 O O . VAL A 1 121 ? -10.469 -11.758 15.609 1 97.88 121 VAL A O 1
ATOM 892 N N . GLN A 1 122 ? -10.203 -13.852 15.016 1 96.75 122 GLN A N 1
ATOM 893 C CA . GLN A 1 122 ? -11.555 -14.047 14.516 1 96.75 122 GLN A CA 1
ATOM 894 C C . GLN A 1 122 ? -12.586 -13.805 15.617 1 96.75 122 GLN A C 1
ATOM 896 O O . GLN A 1 122 ? -13.68 -13.305 15.344 1 96.75 122 GLN A O 1
ATOM 901 N N . ALA A 1 123 ? -12.281 -14.188 16.875 1 95.69 123 ALA A N 1
ATOM 902 C CA . ALA A 1 123 ? -13.203 -14.031 18 1 95.69 123 ALA A CA 1
ATOM 903 C C . ALA A 1 123 ? -13.547 -12.555 18.219 1 95.69 123 ALA A C 1
ATOM 905 O O . ALA A 1 123 ? -14.617 -12.234 18.75 1 95.69 123 ALA A O 1
ATOM 906 N N . ASP A 1 124 ? -12.664 -11.688 17.766 1 95.62 124 ASP A N 1
ATOM 907 C CA . ASP A 1 124 ? -12.883 -10.258 17.922 1 95.62 124 ASP A CA 1
ATOM 908 C C . ASP A 1 124 ? -13.523 -9.656 16.672 1 95.62 124 ASP A C 1
ATOM 910 O O . ASP A 1 124 ? -13.578 -8.438 16.516 1 95.62 124 ASP A O 1
ATOM 914 N N . GLY A 1 125 ? -13.883 -10.492 15.758 1 96.12 125 GLY A N 1
ATOM 915 C CA . GLY A 1 125 ? -14.562 -10.047 14.555 1 96.12 125 GLY A CA 1
ATOM 916 C C . GLY A 1 125 ? -13.625 -9.461 13.516 1 96.12 125 GLY A C 1
ATOM 917 O O . GLY A 1 125 ? -14.039 -8.648 12.688 1 96.12 125 GLY A O 1
ATOM 918 N N . LEU A 1 126 ? -12.367 -9.781 13.609 1 97.75 126 LEU A N 1
ATOM 919 C CA . LEU A 1 126 ? -11.367 -9.289 12.672 1 97.75 126 LEU A CA 1
ATOM 920 C C . LEU A 1 126 ? -10.781 -10.43 11.852 1 97.75 126 LEU A C 1
ATOM 922 O O . LEU A 1 126 ? -11.016 -11.602 12.156 1 97.75 126 LEU A O 1
ATOM 926 N N . PHE A 1 127 ? -10.109 -10.094 10.773 1 97.94 127 PHE A N 1
ATOM 927 C CA . PHE A 1 127 ? -9.383 -11.102 10.008 1 97.94 127 PHE A CA 1
ATOM 928 C C . PHE A 1 127 ? -8.242 -10.469 9.211 1 97.94 127 PHE A C 1
ATOM 930 O O . PHE A 1 127 ? -8.211 -9.25 9.047 1 97.94 127 PHE A O 1
ATOM 937 N N . TYR A 1 128 ? -7.242 -11.305 8.898 1 98.44 128 TYR A N 1
ATOM 938 C CA . TYR A 1 128 ? -6.176 -10.977 7.957 1 98.44 128 TYR A CA 1
ATOM 939 C C . TYR A 1 128 ? -6.551 -11.383 6.539 1 98.44 128 TYR A C 1
ATOM 941 O O . TYR A 1 128 ? -6.734 -12.57 6.258 1 98.44 128 TYR A O 1
ATOM 949 N N . PRO A 1 129 ? -6.566 -10.43 5.578 1 97.69 129 PRO A N 1
ATOM 950 C CA . PRO A 1 129 ? -7.301 -10.672 4.332 1 97.69 129 PRO A CA 1
ATOM 951 C C . PRO A 1 129 ? -6.488 -11.469 3.316 1 97.69 129 PRO A C 1
ATOM 953 O O . PRO A 1 129 ? -7.031 -12.352 2.639 1 97.69 129 PRO A O 1
ATOM 956 N N . PRO A 1 130 ? -5.156 -11.211 3.139 1 97.56 130 PRO A N 1
ATOM 957 C CA . PRO A 1 130 ? -4.441 -11.984 2.117 1 97.56 130 PRO A CA 1
ATOM 958 C C . PRO A 1 130 ? -4.516 -13.492 2.355 1 97.56 130 PRO A C 1
ATOM 960 O O . PRO A 1 130 ? -4.41 -13.945 3.496 1 97.56 130 PRO A O 1
ATOM 963 N N . ASP A 1 131 ? -4.742 -14.195 1.215 1 95.19 131 ASP A N 1
ATOM 964 C CA . ASP A 1 131 ? -5.027 -15.625 1.366 1 95.19 131 ASP A CA 1
ATOM 965 C C . ASP A 1 131 ? -4.395 -16.438 0.238 1 95.19 131 ASP A C 1
ATOM 967 O O . ASP A 1 131 ? -5.09 -17.141 -0.498 1 95.19 131 ASP A O 1
ATOM 971 N N . PRO A 1 132 ? -3.117 -16.484 0.231 1 95 132 PRO A N 1
ATOM 972 C CA . PRO A 1 132 ? -2.512 -17.391 -0.754 1 95 132 PRO A CA 1
ATOM 973 C C . PRO A 1 132 ? -3.055 -18.812 -0.667 1 95 132 PRO A C 1
ATOM 975 O O . PRO A 1 132 ? -3.502 -19.234 0.4 1 95 132 PRO A O 1
ATOM 978 N N . GLY A 1 133 ? -3.082 -19.516 -1.8 1 90.19 133 GLY A N 1
ATOM 979 C CA . GLY A 1 133 ? -3.615 -20.859 -1.85 1 90.19 133 GLY A CA 1
ATOM 980 C C . GLY A 1 133 ? -3.021 -21.781 -0.796 1 90.19 133 GLY A C 1
ATOM 981 O O . GLY A 1 133 ? -3.684 -22.703 -0.323 1 90.19 133 GLY A O 1
ATOM 982 N N . SER A 1 134 ? -1.818 -21.5 -0.381 1 93 134 SER A N 1
ATOM 983 C CA . SER A 1 134 ? -1.114 -22.312 0.611 1 93 134 SER A CA 1
ATOM 984 C C . SER A 1 134 ? -1.367 -21.797 2.023 1 93 134 SER A C 1
ATOM 986 O O . SER A 1 134 ? -0.667 -22.172 2.965 1 93 134 SER A O 1
ATOM 988 N N . ASN A 1 135 ? -2.357 -21.016 2.203 1 94.19 135 ASN A N 1
ATOM 989 C CA . ASN A 1 135 ? -2.697 -20.297 3.424 1 94.19 135 ASN A CA 1
ATOM 990 C C . ASN A 1 135 ? -2.691 -21.219 4.641 1 94.19 135 ASN A C 1
ATOM 992 O O . ASN A 1 135 ? -2.205 -20.844 5.707 1 94.19 135 ASN A O 1
ATOM 996 N N . PRO A 1 136 ? -3.104 -22.484 4.578 1 94.44 136 PRO A N 1
ATOM 997 C CA . PRO A 1 136 ? -3.188 -23.328 5.77 1 94.44 136 PRO A CA 1
ATOM 998 C C . PRO A 1 136 ? -1.814 -23.75 6.297 1 94.44 136 PRO A C 1
ATOM 1000 O O . PRO A 1 136 ? -1.692 -24.172 7.453 1 94.44 136 PRO A O 1
ATOM 1003 N N . TYR A 1 137 ? -0.748 -23.578 5.387 1 95.81 137 TYR A N 1
ATOM 1004 C CA . TYR A 1 137 ? 0.518 -24.109 5.883 1 95.81 137 TYR A CA 1
ATOM 1005 C C . TYR A 1 137 ? 1.668 -23.156 5.566 1 95.81 137 TYR A C 1
ATOM 1007 O O . TYR A 1 137 ? 2.754 -23.281 6.137 1 95.81 137 TYR A O 1
ATOM 1015 N N . CYS A 1 138 ? 1.513 -22.234 4.641 1 97.19 138 CYS A N 1
ATOM 1016 C CA . CYS A 1 138 ? 2.594 -21.297 4.375 1 97.19 138 CYS A CA 1
ATOM 1017 C C . CYS A 1 138 ? 2.816 -20.375 5.57 1 97.19 138 CYS A C 1
ATOM 1019 O O . CYS A 1 138 ? 2 -20.344 6.492 1 97.19 138 CYS A O 1
ATOM 1021 N N . ARG A 1 139 ? 3.975 -19.781 5.59 1 98.44 139 ARG A N 1
ATOM 1022 C CA . ARG A 1 139 ? 4.352 -18.891 6.691 1 98.44 139 ARG A CA 1
ATOM 1023 C C . ARG A 1 139 ? 4.332 -17.438 6.254 1 98.44 139 ARG A C 1
ATOM 1025 O O . ARG A 1 139 ? 4.652 -17.125 5.105 1 98.44 139 ARG A O 1
ATOM 1032 N N . ILE A 1 140 ? 4.027 -16.531 7.211 1 98.81 140 ILE A N 1
ATOM 1033 C CA . ILE A 1 140 ? 3.848 -15.125 6.898 1 98.81 140 ILE A CA 1
ATOM 1034 C C . ILE A 1 140 ? 5.152 -14.547 6.352 1 98.81 140 ILE A C 1
ATOM 1036 O O . ILE A 1 140 ? 5.133 -13.664 5.484 1 98.81 140 ILE A O 1
ATOM 1040 N N . GLY A 1 141 ? 6.309 -15.039 6.84 1 98.75 141 GLY A N 1
ATOM 1041 C CA . GLY A 1 141 ? 7.578 -14.562 6.312 1 98.75 141 GLY A CA 1
ATOM 1042 C C . GLY A 1 141 ? 7.734 -14.812 4.824 1 98.75 141 GLY A C 1
ATOM 1043 O O . GLY A 1 141 ? 8.258 -13.961 4.102 1 98.75 141 GLY A O 1
ATOM 1044 N N . GLY A 1 142 ? 7.34 -16 4.402 1 98.5 142 GLY A N 1
ATOM 1045 C CA . GLY A 1 142 ? 7.344 -16.297 2.975 1 98.5 142 GLY A CA 1
ATOM 1046 C C . GLY A 1 142 ? 6.391 -15.414 2.188 1 98.5 142 GLY A C 1
ATOM 1047 O O . GLY A 1 142 ? 6.723 -14.953 1.091 1 98.5 142 GLY A O 1
ATOM 1048 N N . ASN A 1 143 ? 5.188 -15.203 2.771 1 98.69 143 ASN A N 1
ATOM 1049 C CA . ASN A 1 143 ? 4.227 -14.32 2.125 1 98.69 143 ASN A CA 1
ATOM 1050 C C . ASN A 1 143 ? 4.793 -12.914 1.945 1 98.69 143 ASN A C 1
ATOM 1052 O O . ASN A 1 143 ? 4.625 -12.305 0.889 1 98.69 143 ASN A O 1
ATOM 1056 N N . LEU A 1 144 ? 5.445 -12.406 2.988 1 98.75 144 LEU A N 1
ATOM 1057 C CA . LEU A 1 144 ? 6.055 -11.078 2.938 1 98.75 144 LEU A CA 1
ATOM 1058 C C . LEU A 1 144 ? 7.152 -11.031 1.882 1 98.75 144 LEU A C 1
ATOM 1060 O O . LEU A 1 144 ? 7.199 -10.102 1.072 1 98.75 144 LEU A O 1
ATOM 1064 N N . ALA A 1 145 ? 7.996 -12.039 1.827 1 98.56 145 ALA A N 1
ATOM 1065 C CA . ALA A 1 145 ? 9.133 -12.07 0.917 1 98.56 145 ALA A CA 1
ATOM 1066 C C . ALA A 1 145 ? 8.68 -12.094 -0.538 1 98.56 145 ALA A C 1
ATOM 1068 O O . ALA A 1 145 ? 9.328 -11.516 -1.412 1 98.56 145 ALA A O 1
ATOM 1069 N N . MET A 1 146 ? 7.551 -12.734 -0.774 1 98.25 146 MET A N 1
ATOM 1070 C CA . MET A 1 146 ? 7.109 -12.914 -2.154 1 98.25 146 MET A CA 1
ATOM 1071 C C . MET A 1 146 ? 5.996 -11.938 -2.506 1 98.25 146 MET A C 1
ATOM 1073 O O . MET A 1 146 ? 5.551 -11.883 -3.652 1 98.25 146 MET A O 1
ATOM 1077 N N . ASN A 1 147 ? 5.559 -11.148 -1.486 1 98.38 147 ASN A N 1
ATOM 1078 C CA . ASN A 1 147 ? 4.344 -10.352 -1.651 1 98.38 147 ASN A CA 1
ATOM 1079 C C . ASN A 1 147 ? 3.201 -11.188 -2.221 1 98.38 147 ASN A C 1
ATOM 1081 O O . ASN A 1 147 ? 2.629 -10.844 -3.254 1 98.38 147 ASN A O 1
ATOM 1085 N N . ALA A 1 148 ? 2.91 -12.195 -1.505 1 97.94 148 ALA A N 1
ATOM 1086 C CA . ALA A 1 148 ? 1.954 -13.203 -1.963 1 97.94 148 ALA A CA 1
ATOM 1087 C C . ALA A 1 148 ? 0.535 -12.641 -1.98 1 97.94 148 ALA A C 1
ATOM 1089 O O . ALA A 1 148 ? 0.242 -11.656 -1.293 1 97.94 148 ALA A O 1
ATOM 1090 N N . GLY A 1 149 ? -0.262 -13.172 -2.801 1 96.12 149 GLY A N 1
ATOM 1091 C CA . GLY A 1 149 ? -1.682 -12.875 -2.908 1 96.12 149 GLY A CA 1
ATOM 1092 C C . GLY A 1 149 ? -2.549 -14.117 -2.986 1 96.12 149 GLY A C 1
ATOM 1093 O O . GLY A 1 149 ? -2.098 -15.219 -2.654 1 96.12 149 GLY A O 1
ATOM 1094 N N . GLY A 1 150 ? -3.762 -13.969 -3.324 1 94.31 150 GLY A N 1
ATOM 1095 C CA . GLY A 1 150 ? -4.719 -15.055 -3.414 1 94.31 150 GLY A CA 1
ATOM 1096 C C . GLY A 1 150 ? -6.031 -14.648 -4.055 1 94.31 150 GLY A C 1
ATOM 1097 O O . GLY A 1 150 ? -6.129 -13.57 -4.648 1 94.31 150 GLY A O 1
ATOM 1098 N N . PRO A 1 151 ? -7.004 -15.516 -4.039 1 93.75 151 PRO A N 1
ATOM 1099 C CA . PRO A 1 151 ? -8.273 -15.297 -4.734 1 93.75 151 PRO A CA 1
ATOM 1100 C C . PRO A 1 151 ? -8.992 -14.039 -4.258 1 93.75 151 PRO A C 1
ATOM 1102 O O . PRO A 1 151 ? -9.711 -13.398 -5.035 1 93.75 151 PRO A O 1
ATOM 1105 N N . HIS A 1 152 ? -8.734 -13.633 -3.051 1 96.94 152 HIS A N 1
ATOM 1106 C CA . HIS A 1 152 ? -9.523 -12.531 -2.52 1 96.94 152 HIS A CA 1
ATOM 1107 C C . HIS A 1 152 ? -8.828 -11.195 -2.748 1 96.94 152 HIS A C 1
ATOM 1109 O O . HIS A 1 152 ? -9.289 -10.156 -2.268 1 96.94 152 HIS A O 1
ATOM 1115 N N . ALA A 1 153 ? -7.75 -11.25 -3.512 1 97.38 153 ALA A N 1
ATOM 1116 C CA . ALA A 1 153 ? -6.996 -10.023 -3.777 1 97.38 153 ALA A CA 1
ATOM 1117 C C . ALA A 1 153 ? -7.832 -9.031 -4.582 1 97.38 153 ALA A C 1
ATOM 1119 O O . ALA A 1 153 ? -7.57 -7.828 -4.555 1 97.38 153 ALA A O 1
ATOM 1120 N N . VAL A 1 154 ? -8.852 -9.539 -5.305 1 97.31 154 VAL A N 1
ATOM 1121 C CA . VAL A 1 154 ? -9.672 -8.664 -6.137 1 97.31 154 VAL A CA 1
ATOM 1122 C C . VAL A 1 154 ? -10.352 -7.605 -5.27 1 97.31 154 VAL A C 1
ATOM 1124 O O . VAL A 1 154 ? -10.445 -6.441 -5.656 1 97.31 154 VAL A O 1
ATOM 1127 N N . LYS A 1 155 ? -10.742 -7.992 -4.117 1 97.12 155 LYS A N 1
ATOM 1128 C CA . LYS A 1 155 ? -11.438 -7.07 -3.221 1 97.12 155 LYS A CA 1
ATOM 1129 C C . LYS A 1 155 ? -10.484 -6.531 -2.152 1 97.12 155 LYS A C 1
ATOM 1131 O O . LYS A 1 155 ? -10.547 -5.352 -1.798 1 97.12 155 LYS A O 1
ATOM 1136 N N . TYR A 1 156 ? -9.555 -7.316 -1.693 1 97.62 156 TYR A N 1
ATOM 1137 C CA . TYR A 1 156 ? -8.844 -6.973 -0.465 1 97.62 156 TYR A CA 1
ATOM 1138 C C . TYR A 1 156 ? -7.383 -6.656 -0.75 1 97.62 156 TYR A C 1
ATOM 1140 O O . TYR A 1 156 ? -6.668 -6.16 0.125 1 97.62 156 TYR A O 1
ATOM 1148 N N . GLY A 1 157 ? -6.922 -6.871 -1.875 1 96.88 157 GLY A N 1
ATOM 1149 C CA . GLY A 1 157 ? -5.52 -6.629 -2.174 1 96.88 157 GLY A CA 1
ATOM 1150 C C . GLY A 1 157 ? -4.613 -7.762 -1.736 1 96.88 157 GLY A C 1
ATOM 1151 O O . GLY A 1 157 ? -5.062 -8.898 -1.576 1 96.88 157 GLY A O 1
ATOM 1152 N N . VAL A 1 158 ? -3.312 -7.461 -1.705 1 98 158 VAL A N 1
ATOM 1153 C CA . VAL A 1 158 ? -2.301 -8.492 -1.483 1 98 158 VAL A CA 1
ATOM 1154 C C . VAL A 1 158 ? -1.543 -8.203 -0.19 1 98 158 VAL A C 1
ATOM 1156 O O . VAL A 1 158 ? -1.933 -7.32 0.581 1 98 158 VAL A O 1
ATOM 1159 N N . THR A 1 159 ? -0.492 -8.969 0.105 1 98.56 159 THR A N 1
ATOM 1160 C CA . THR A 1 159 ? 0.259 -8.945 1.355 1 98.56 159 T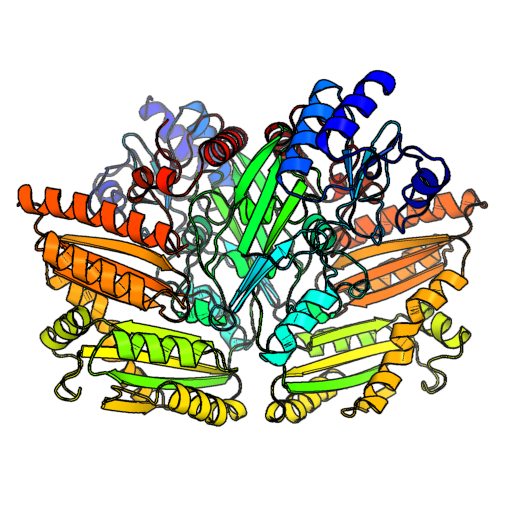HR A CA 1
ATOM 1161 C C . THR A 1 159 ? 0.767 -7.535 1.649 1 98.56 159 THR A C 1
ATOM 1163 O O . THR A 1 159 ? 0.599 -7.027 2.76 1 98.56 159 THR A O 1
ATOM 1166 N N . ARG A 1 160 ? 1.356 -6.836 0.696 1 97.88 160 ARG A N 1
ATOM 1167 C CA . ARG A 1 160 ? 1.976 -5.535 0.919 1 97.88 160 ARG A CA 1
ATOM 1168 C C . ARG A 1 160 ? 0.96 -4.531 1.452 1 97.88 160 ARG A C 1
ATOM 1170 O O . ARG A 1 160 ? 1.317 -3.613 2.195 1 97.88 160 ARG A O 1
ATOM 1177 N N . ASP A 1 161 ? -0.295 -4.699 1.15 1 97.5 161 ASP A N 1
ATOM 1178 C CA . ASP A 1 161 ? -1.343 -3.748 1.502 1 97.5 161 ASP A CA 1
ATOM 1179 C C . ASP A 1 161 ? -1.645 -3.791 2.998 1 97.5 161 ASP A C 1
ATOM 1181 O O . ASP A 1 161 ? -2.316 -2.902 3.527 1 97.5 161 ASP A O 1
ATOM 1185 N N . TYR A 1 162 ? -1.072 -4.762 3.682 1 98.31 162 TYR A N 1
ATOM 1186 C CA . TYR A 1 162 ? -1.477 -4.965 5.07 1 98.31 162 TYR A CA 1
ATOM 1187 C C . TYR A 1 162 ? -0.269 -4.945 6 1 98.31 162 TYR A C 1
ATOM 1189 O O . TYR A 1 162 ? -0.354 -5.383 7.148 1 98.31 162 TYR A O 1
ATOM 1197 N N . VAL A 1 163 ? 0.863 -4.461 5.516 1 98.69 163 VAL A N 1
ATOM 1198 C CA . VAL A 1 163 ? 2.074 -4.41 6.328 1 98.69 163 VAL A CA 1
ATOM 1199 C C . VAL A 1 163 ? 2.295 -2.988 6.836 1 98.69 163 VAL A C 1
ATOM 1201 O O . VAL A 1 163 ? 2.402 -2.049 6.043 1 98.69 163 VAL A O 1
ATOM 1204 N N . LEU A 1 164 ? 2.396 -2.832 8.117 1 98.38 164 LEU A N 1
ATOM 1205 C CA . LEU A 1 164 ? 2.623 -1.526 8.734 1 98.38 164 LEU A CA 1
ATOM 1206 C C . LEU A 1 164 ? 4.094 -1.341 9.086 1 98.38 164 LEU A C 1
ATOM 1208 O O . LEU A 1 164 ? 4.629 -0.237 8.969 1 98.38 164 LEU A O 1
ATOM 1212 N N . GLY A 1 165 ? 4.691 -2.385 9.516 1 98.19 165 GLY A N 1
ATOM 1213 C CA . GLY A 1 165 ? 6.09 -2.326 9.906 1 98.19 165 GLY A CA 1
ATOM 1214 C C . GLY A 1 165 ? 6.754 -3.689 9.945 1 98.19 165 GLY A C 1
ATOM 1215 O O . GLY A 1 165 ? 6.078 -4.719 9.961 1 98.19 165 GLY A O 1
ATOM 1216 N N . LEU A 1 166 ? 8.07 -3.662 9.898 1 98.62 166 LEU A N 1
ATOM 1217 C CA . LEU A 1 166 ? 8.875 -4.879 9.891 1 98.62 166 LEU A CA 1
ATOM 1218 C C . LEU A 1 166 ? 10.086 -4.727 10.805 1 98.62 166 LEU A C 1
ATOM 1220 O O . LEU A 1 166 ? 10.57 -3.613 11.031 1 98.62 166 LEU A O 1
ATOM 1224 N N . ARG A 1 167 ? 10.531 -5.824 11.383 1 98.56 167 ARG A N 1
ATOM 1225 C CA . ARG A 1 167 ? 11.883 -6.004 11.906 1 98.56 167 ARG A CA 1
ATOM 1226 C C . ARG A 1 167 ? 12.656 -7.035 11.094 1 98.56 167 ARG A C 1
ATOM 1228 O O . ARG A 1 167 ? 12.117 -8.094 10.75 1 98.56 167 ARG A O 1
ATOM 1235 N N . ALA A 1 168 ? 13.875 -6.695 10.664 1 98.88 168 ALA A N 1
ATOM 1236 C CA . ALA A 1 168 ? 14.648 -7.566 9.781 1 98.88 168 ALA A CA 1
ATOM 1237 C C . ALA A 1 168 ? 16.141 -7.457 10.078 1 98.88 168 ALA A C 1
ATOM 1239 O O . ALA A 1 168 ? 16.578 -6.57 10.82 1 98.88 168 ALA A O 1
ATOM 1240 N N . VAL A 1 169 ? 16.906 -8.383 9.578 1 98.88 169 VAL A N 1
ATOM 1241 C CA . VAL A 1 169 ? 18.359 -8.391 9.656 1 98.88 169 VAL A CA 1
ATOM 1242 C C . VAL A 1 169 ? 18.953 -8.258 8.258 1 98.88 169 VAL A C 1
ATOM 1244 O O . VAL A 1 169 ? 18.703 -9.102 7.387 1 98.88 169 VAL A O 1
ATOM 1247 N N . THR A 1 170 ? 19.719 -7.23 8 1 98.62 170 THR A N 1
ATOM 1248 C CA . THR A 1 170 ? 20.328 -7.012 6.695 1 98.62 170 THR A CA 1
ATOM 1249 C C . THR A 1 170 ? 21.484 -7.977 6.469 1 98.62 170 THR A C 1
ATOM 1251 O O . THR A 1 170 ? 21.875 -8.711 7.379 1 98.62 170 THR A O 1
ATOM 1254 N N . GLY A 1 171 ? 22.031 -7.93 5.258 1 98.5 171 GLY A N 1
ATOM 1255 C CA . GLY A 1 171 ? 23.156 -8.789 4.93 1 98.5 171 GLY A CA 1
ATOM 1256 C C . GLY A 1 171 ? 24.406 -8.43 5.688 1 98.5 171 GLY A C 1
ATOM 1257 O O . GLY A 1 171 ? 25.375 -9.211 5.719 1 98.5 171 GLY A O 1
ATOM 1258 N N . THR A 1 172 ? 24.359 -7.301 6.355 1 97.25 172 THR A N 1
ATOM 1259 C CA . THR A 1 172 ? 25.516 -6.895 7.16 1 97.25 172 THR A CA 1
ATOM 1260 C C . THR A 1 172 ? 25.359 -7.363 8.602 1 97.25 172 THR A C 1
ATOM 1262 O O . THR A 1 172 ? 26.25 -7.168 9.43 1 97.25 172 THR A O 1
ATOM 1265 N N . GLY A 1 173 ? 24.266 -7.957 8.906 1 97.44 173 GLY A N 1
ATOM 1266 C CA . GLY A 1 173 ? 24.016 -8.43 10.258 1 97.44 173 GLY A CA 1
ATOM 1267 C C . GLY A 1 173 ? 23.391 -7.379 11.156 1 97.44 173 GLY A C 1
ATOM 1268 O O . GLY A 1 173 ? 23.266 -7.586 12.359 1 97.44 173 GLY A O 1
ATOM 1269 N N . GLU A 1 174 ? 22.984 -6.328 10.625 1 96.94 174 GLU A N 1
ATOM 1270 C CA . GLU A 1 174 ? 22.406 -5.238 11.398 1 96.94 174 GLU A CA 1
ATOM 1271 C C . GLU A 1 174 ? 20.875 -5.355 11.453 1 96.94 174 GLU A C 1
ATOM 1273 O O . GLU A 1 174 ? 20.25 -5.809 10.492 1 96.94 174 GLU A O 1
ATOM 1278 N N . THR A 1 175 ? 20.359 -4.914 12.625 1 98.19 175 THR A N 1
ATOM 1279 C CA . THR A 1 175 ? 18.906 -4.852 12.766 1 98.19 175 THR A CA 1
ATOM 1280 C C . THR A 1 175 ? 18.344 -3.646 12.016 1 98.19 175 THR A C 1
ATOM 1282 O O . THR A 1 175 ? 18.875 -2.539 12.117 1 98.19 175 THR A O 1
ATOM 1285 N N . LEU A 1 176 ? 17.359 -3.846 11.242 1 98.19 176 LEU A N 1
ATOM 1286 C CA . LEU A 1 176 ? 16.578 -2.791 10.594 1 98.19 176 LEU A CA 1
ATOM 1287 C C . LEU A 1 176 ? 15.125 -2.84 11.031 1 98.19 176 LEU A C 1
ATOM 1289 O O . LEU A 1 176 ? 14.453 -3.861 10.859 1 98.19 176 LEU A O 1
ATOM 1293 N N . CYS A 1 177 ? 14.695 -1.828 11.695 1 97.81 177 CYS A N 1
ATOM 1294 C CA . CYS A 1 177 ? 13.273 -1.613 11.953 1 97.81 177 CYS A CA 1
ATOM 1295 C C . CYS A 1 177 ? 12.695 -0.569 11.008 1 97.81 177 CYS A C 1
ATOM 1297 O O . CYS A 1 177 ? 13.211 0.549 10.922 1 97.81 177 CYS A O 1
ATOM 1299 N N . CYS A 1 178 ? 11.656 -0.966 10.234 1 97 178 CYS A N 1
ATOM 1300 C CA . CYS A 1 178 ? 11.047 -0.011 9.32 1 97 178 CYS A CA 1
ATOM 1301 C C . CYS A 1 178 ? 9.531 -0.004 9.469 1 97 178 CYS A C 1
ATOM 1303 O O . CYS A 1 178 ? 8.945 -0.975 9.953 1 97 178 CYS A O 1
ATOM 1305 N N . GLY A 1 179 ? 8.953 1.112 9.078 1 97 179 GLY A N 1
ATOM 1306 C CA . GLY A 1 179 ? 7.512 1.294 9.164 1 97 179 GLY A CA 1
ATOM 1307 C C . GLY A 1 179 ? 7.059 1.831 10.508 1 97 179 GLY A C 1
ATOM 1308 O O . GLY A 1 179 ? 7.773 2.613 11.141 1 97 179 GLY A O 1
ATOM 1309 N N . VAL A 1 180 ? 5.758 1.543 10.836 1 97.44 180 VAL A N 1
ATOM 1310 C CA . VAL A 1 180 ? 5.125 2.18 11.984 1 97.44 180 VAL A CA 1
ATOM 1311 C C . VAL A 1 180 ? 4.23 1.172 12.703 1 97.44 180 VAL A C 1
ATOM 1313 O O . VAL A 1 180 ? 4.012 0.063 12.211 1 97.44 180 VAL A O 1
ATOM 1316 N N . HIS A 1 181 ? 3.756 1.566 13.875 1 96.31 181 HIS A N 1
ATOM 1317 C CA . HIS A 1 181 ? 2.756 0.826 14.641 1 96.31 181 HIS A CA 1
ATOM 1318 C C . HIS A 1 181 ? 1.385 1.486 14.539 1 96.31 181 HIS A C 1
ATOM 1320 O O . HIS A 1 181 ? 0.459 1.123 15.266 1 96.31 181 HIS A O 1
ATOM 1326 N N . THR A 1 182 ? 1.302 2.455 13.672 1 97.62 182 THR A N 1
ATOM 1327 C CA . THR A 1 182 ? 0.078 3.211 13.43 1 97.62 182 THR A CA 1
ATOM 1328 C C . THR A 1 182 ? -0.439 2.967 12.016 1 97.62 182 THR A C 1
ATOM 1330 O O . THR A 1 182 ? 0.278 2.422 11.172 1 97.62 182 THR A O 1
ATOM 1333 N N . SER A 1 183 ? -1.692 3.348 11.75 1 94.88 183 SER A N 1
ATOM 1334 C CA . SER A 1 183 ? -2.275 3.127 10.43 1 94.88 183 SER A CA 1
ATOM 1335 C C . SER A 1 183 ? -1.76 4.148 9.422 1 94.88 183 SER A C 1
ATOM 1337 O O . SER A 1 183 ? -1.963 3.992 8.219 1 94.88 183 SER A O 1
ATOM 1339 N N . LYS A 1 184 ? -1.052 5.25 9.93 1 94.44 184 LYS A N 1
ATOM 1340 C CA . LYS A 1 184 ? -0.414 6.262 9.094 1 94.44 184 LYS A CA 1
ATOM 1341 C C . LYS A 1 184 ? 1.021 6.523 9.547 1 94.44 184 LYS A C 1
ATOM 1343 O O . LYS A 1 184 ? 1.336 6.402 10.727 1 94.44 184 LYS A O 1
ATOM 1348 N N . GLY A 1 185 ? 1.828 6.855 8.633 1 97.19 185 GLY A N 1
ATOM 1349 C CA . GLY A 1 185 ? 3.207 7.254 8.875 1 97.19 185 GLY A CA 1
ATOM 1350 C C . GLY A 1 185 ? 3.979 7.539 7.598 1 97.19 185 GLY A C 1
ATOM 1351 O O . GLY A 1 185 ? 3.871 6.793 6.621 1 97.19 185 GLY A O 1
ATOM 1352 N N . VAL A 1 186 ? 4.762 8.633 7.637 1 97.56 186 VAL A N 1
ATOM 1353 C CA . VAL A 1 186 ? 5.418 9.016 6.391 1 97.56 186 VAL A CA 1
ATOM 1354 C C . VAL A 1 186 ? 6.84 9.492 6.68 1 97.56 186 VAL A C 1
ATOM 1356 O O . VAL A 1 186 ? 7.383 10.32 5.949 1 97.56 186 VAL A O 1
ATOM 1359 N N . VAL A 1 187 ? 7.473 9.047 7.762 1 98.12 187 VAL A N 1
ATOM 1360 C CA . VAL A 1 187 ? 8.82 9.469 8.125 1 98.12 187 VAL A CA 1
ATOM 1361 C C . VAL A 1 187 ? 9.852 8.641 7.359 1 98.12 187 VAL A C 1
ATOM 1363 O O . VAL A 1 187 ? 9.859 7.41 7.465 1 98.12 187 VAL A O 1
ATOM 1366 N N . GLY A 1 188 ? 10.703 9.305 6.582 1 98.06 188 GLY A N 1
ATOM 1367 C CA . GLY A 1 188 ? 11.75 8.625 5.836 1 98.06 188 GLY A CA 1
ATOM 1368 C C . GLY A 1 188 ? 11.234 7.918 4.598 1 98.06 188 GLY A C 1
ATOM 1369 O O . GLY A 1 188 ? 10.07 8.078 4.223 1 98.06 188 GLY A O 1
ATOM 1370 N N . TYR A 1 189 ? 12.203 7.254 3.881 1 98.56 189 TYR A N 1
ATOM 1371 C CA . TYR A 1 189 ? 11.82 6.441 2.73 1 98.56 189 TYR A CA 1
ATOM 1372 C C . TYR A 1 189 ? 11.07 5.191 3.172 1 98.56 189 TYR A C 1
ATOM 1374 O O . TYR A 1 189 ? 11.242 4.719 4.297 1 98.56 189 TYR A O 1
ATOM 1382 N N . ASP A 1 190 ? 10.242 4.695 2.34 1 98.25 190 ASP A N 1
ATOM 1383 C CA . ASP A 1 190 ? 9.461 3.504 2.652 1 98.25 190 ASP A CA 1
ATOM 1384 C C . ASP A 1 190 ? 10.297 2.236 2.488 1 98.25 190 ASP A C 1
ATOM 1386 O O . ASP A 1 190 ? 10.188 1.542 1.475 1 98.25 190 ASP A O 1
ATOM 1390 N N . LEU A 1 191 ? 11.023 1.854 3.5 1 98.62 191 LEU A N 1
ATOM 1391 C CA . LEU A 1 191 ? 11.836 0.645 3.457 1 98.62 191 LEU A CA 1
ATOM 1392 C C . LEU A 1 191 ? 10.977 -0.595 3.703 1 98.62 191 LEU A C 1
ATOM 1394 O O . LEU A 1 191 ? 11.391 -1.71 3.373 1 98.62 191 LEU A O 1
ATOM 1398 N N . THR A 1 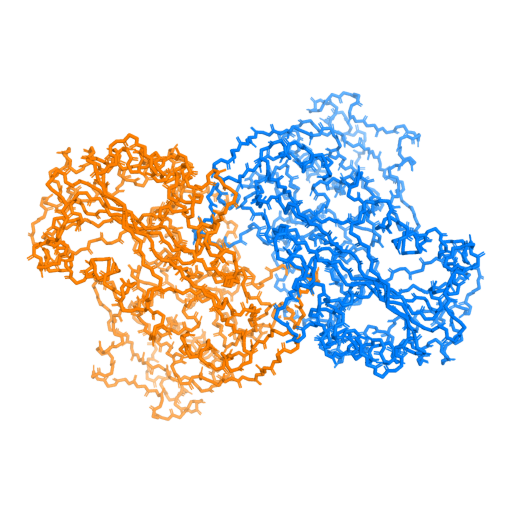192 ? 9.797 -0.406 4.348 1 98.44 192 THR A N 1
ATOM 1399 C CA . THR A 1 192 ? 8.898 -1.525 4.602 1 98.44 192 THR A CA 1
ATOM 1400 C C . THR A 1 192 ? 8.484 -2.191 3.291 1 98.44 192 THR A C 1
ATOM 1402 O O . THR A 1 192 ? 8.672 -3.395 3.111 1 98.44 192 THR A O 1
ATOM 1405 N N . ARG A 1 193 ? 8.039 -1.396 2.381 1 97.81 193 ARG A N 1
ATOM 1406 C CA . ARG A 1 193 ? 7.559 -1.959 1.124 1 97.81 193 ARG A CA 1
ATOM 1407 C C . ARG A 1 193 ? 8.719 -2.338 0.21 1 97.81 193 ARG A C 1
ATOM 1409 O O . ARG A 1 193 ? 8.57 -3.18 -0.677 1 97.81 193 ARG A O 1
ATOM 1416 N N . LEU A 1 194 ? 9.836 -1.714 0.433 1 98.56 194 LEU A N 1
ATOM 1417 C CA . LEU A 1 194 ? 11.023 -2.156 -0.286 1 98.56 194 LEU A CA 1
ATOM 1418 C C . LEU A 1 194 ? 11.383 -3.59 0.086 1 98.56 194 LEU A C 1
ATOM 1420 O O . LEU A 1 194 ? 11.82 -4.367 -0.767 1 98.56 194 LEU A O 1
ATOM 1424 N N . LEU A 1 195 ? 11.203 -3.943 1.35 1 98.75 195 LEU A N 1
ATOM 1425 C CA . LEU A 1 195 ? 11.547 -5.285 1.818 1 98.75 195 LEU A CA 1
ATOM 1426 C C . LEU A 1 195 ? 10.461 -6.285 1.426 1 98.75 195 LEU A C 1
ATOM 1428 O O . LEU A 1 195 ? 10.766 -7.445 1.131 1 98.75 195 LEU A O 1
ATOM 1432 N N . VAL A 1 196 ? 9.211 -5.863 1.425 1 98.75 196 VAL A N 1
ATOM 1433 C CA . VAL A 1 196 ? 8.133 -6.746 0.998 1 98.75 196 VAL A CA 1
ATOM 1434 C C . VAL A 1 196 ? 8.258 -7.039 -0.496 1 98.75 196 VAL A C 1
ATOM 1436 O O . VAL A 1 196 ? 8.328 -6.117 -1.311 1 98.75 196 VAL A O 1
ATOM 1439 N N . GLY A 1 197 ? 8.352 -8.289 -0.849 1 98.44 197 GLY A N 1
ATOM 1440 C CA . GLY A 1 197 ? 8.531 -8.68 -2.236 1 98.44 197 GLY A CA 1
ATOM 1441 C C . GLY A 1 197 ? 9.992 -8.781 -2.637 1 98.44 197 GLY A C 1
ATOM 1442 O O . GLY A 1 197 ? 10.305 -9.062 -3.795 1 98.44 197 GLY A O 1
ATOM 1443 N N . SER A 1 198 ? 10.922 -8.664 -1.681 1 98.69 198 SER A N 1
ATOM 1444 C CA . SER A 1 198 ? 12.344 -8.664 -2.01 1 98.69 198 SER A CA 1
ATOM 1445 C C . SER A 1 198 ? 12.898 -10.086 -2.033 1 98.69 198 SER A C 1
ATOM 1447 O O . SER A 1 198 ? 14.078 -10.297 -2.332 1 98.69 198 SER A O 1
ATOM 1449 N N . GLU A 1 199 ? 12.094 -11.07 -1.696 1 98.62 199 GLU A N 1
ATOM 1450 C CA . GLU A 1 199 ? 12.375 -12.5 -1.772 1 98.62 199 GLU A CA 1
ATOM 1451 C C . GLU A 1 199 ? 13.562 -12.883 -0.902 1 98.62 199 GLU A C 1
ATOM 1453 O O . GLU A 1 199 ? 14.344 -13.773 -1.258 1 98.62 199 GLU A O 1
ATOM 1458 N N . GLY A 1 200 ? 13.789 -12.078 0.166 1 98.56 200 GLY A N 1
ATOM 1459 C CA . GLY A 1 200 ? 14.867 -12.398 1.088 1 98.56 200 GLY A CA 1
ATOM 1460 C C . GLY A 1 200 ? 16.234 -11.977 0.578 1 98.56 200 GLY A C 1
ATOM 1461 O O . GLY A 1 200 ? 17.266 -12.375 1.136 1 98.56 200 GLY A O 1
ATOM 1462 N N . THR A 1 201 ? 16.266 -11.219 -0.454 1 98.75 201 THR A N 1
ATOM 1463 C CA . THR A 1 201 ? 17.547 -10.852 -1.062 1 98.75 201 THR A CA 1
ATOM 1464 C C . THR A 1 201 ? 18.094 -9.578 -0.422 1 98.75 201 THR A C 1
ATOM 1466 O O . THR A 1 201 ? 19.266 -9.25 -0.599 1 98.75 201 THR A O 1
ATOM 1469 N N . LEU A 1 202 ? 17.266 -8.828 0.301 1 98.75 202 LEU A N 1
ATOM 1470 C CA . LEU A 1 202 ? 17.719 -7.594 0.925 1 98.75 202 LEU A CA 1
ATOM 1471 C C . LEU A 1 202 ? 17.938 -7.789 2.422 1 98.75 202 LEU A C 1
ATOM 1473 O O . LEU A 1 202 ? 18.906 -7.266 2.984 1 98.75 202 LEU A O 1
ATOM 1477 N N . ALA A 1 203 ? 17.062 -8.508 3.029 1 98.88 203 ALA A N 1
ATOM 1478 C CA . ALA A 1 203 ? 17.109 -8.727 4.473 1 98.88 203 ALA A CA 1
ATOM 1479 C C . ALA A 1 203 ? 16.266 -9.945 4.863 1 98.88 203 ALA A C 1
ATOM 1481 O O . ALA A 1 203 ? 15.43 -10.406 4.09 1 98.88 203 ALA A O 1
ATOM 1482 N N . LEU A 1 204 ? 16.578 -10.492 5.996 1 98.94 204 LEU A N 1
ATOM 1483 C CA . LEU A 1 204 ? 15.773 -11.562 6.578 1 98.94 204 LEU A CA 1
ATOM 1484 C C . LEU A 1 204 ? 14.75 -11.008 7.562 1 98.94 204 LEU A C 1
ATOM 1486 O O . LEU A 1 204 ? 15.109 -10.578 8.664 1 98.94 204 LEU A O 1
ATOM 1490 N N . ILE A 1 205 ? 13.477 -11.023 7.172 1 98.94 205 ILE A N 1
ATOM 1491 C CA . ILE A 1 205 ? 12.398 -10.484 8 1 98.94 205 ILE A CA 1
ATOM 1492 C C . ILE A 1 205 ? 12.133 -11.43 9.18 1 98.94 205 ILE A C 1
ATOM 1494 O O . ILE A 1 205 ? 11.961 -12.633 8.984 1 98.94 205 ILE A O 1
ATOM 1498 N N . THR A 1 206 ? 12.125 -10.867 10.383 1 98.94 206 THR A N 1
ATOM 1499 C CA . THR A 1 206 ? 11.938 -11.695 11.562 1 98.94 206 THR A CA 1
ATOM 1500 C C . THR A 1 206 ? 10.586 -11.43 12.211 1 98.94 206 THR A C 1
ATOM 1502 O O . THR A 1 206 ? 10.039 -12.289 12.898 1 98.94 206 THR A O 1
ATOM 1505 N N . GLU A 1 207 ? 10.086 -10.242 12.008 1 98.75 207 GLU A N 1
ATOM 1506 C CA . GLU A 1 207 ? 8.82 -9.82 12.617 1 98.75 207 GLU A CA 1
ATOM 1507 C C . GLU A 1 207 ? 8.078 -8.852 11.703 1 98.75 207 GLU A C 1
ATOM 1509 O O . GLU A 1 207 ? 8.695 -8.07 10.977 1 98.75 207 GLU A O 1
ATOM 1514 N N . ALA A 1 208 ? 6.715 -8.898 11.766 1 98.81 208 ALA A N 1
ATOM 1515 C CA . ALA A 1 208 ? 5.891 -7.977 10.984 1 98.81 208 ALA A CA 1
ATOM 1516 C C . ALA A 1 208 ? 4.688 -7.5 11.789 1 98.81 208 ALA A C 1
ATOM 1518 O O . ALA A 1 208 ? 4.078 -8.281 12.531 1 98.81 208 ALA A O 1
ATOM 1519 N N . THR A 1 209 ? 4.375 -6.238 11.727 1 98.75 209 THR A N 1
ATOM 1520 C CA . THR A 1 209 ? 3.107 -5.68 12.195 1 98.75 209 THR A CA 1
ATOM 1521 C C . THR A 1 209 ? 2.117 -5.555 11.039 1 98.75 209 THR A C 1
ATOM 1523 O O . THR A 1 209 ? 2.393 -4.871 10.047 1 98.75 209 THR A O 1
ATOM 1526 N N . LEU A 1 210 ? 0.979 -6.23 11.195 1 98.81 210 LEU A N 1
ATOM 1527 C CA . LEU A 1 210 ? -0.008 -6.332 10.125 1 98.81 210 LEU A CA 1
ATOM 1528 C C . LEU A 1 210 ? -1.302 -5.621 10.508 1 98.81 210 LEU A C 1
ATOM 1530 O O . LEU A 1 210 ? -1.702 -5.637 11.672 1 98.81 210 LEU A O 1
ATOM 1534 N N . ARG A 1 211 ? -1.909 -5.047 9.547 1 97.94 211 ARG A N 1
ATOM 1535 C CA . ARG A 1 211 ? -3.236 -4.461 9.703 1 97.94 211 ARG A CA 1
ATOM 1536 C C . ARG A 1 211 ? -4.324 -5.52 9.531 1 97.94 211 ARG A C 1
ATOM 1538 O O . ARG A 1 211 ? -4.168 -6.457 8.75 1 97.94 211 ARG A O 1
ATOM 1545 N N . LEU A 1 212 ? -5.414 -5.387 10.25 1 98.12 212 LEU A N 1
ATOM 1546 C CA . LEU A 1 212 ? -6.559 -6.293 10.211 1 98.12 212 LEU A CA 1
ATOM 1547 C C . LEU A 1 212 ? -7.816 -5.566 9.75 1 98.12 212 LEU A C 1
ATOM 1549 O O . LEU A 1 212 ? -7.891 -4.336 9.828 1 98.12 212 LEU A O 1
ATOM 1553 N N . LEU A 1 213 ? -8.75 -6.246 9.242 1 97.69 213 LEU A N 1
ATOM 1554 C CA . LEU A 1 213 ? -10.031 -5.699 8.812 1 97.69 213 LEU A CA 1
ATOM 1555 C C . LEU A 1 213 ? -11.18 -6.359 9.57 1 97.69 213 LEU A C 1
ATOM 1557 O O . LEU A 1 213 ? -11.031 -7.465 10.102 1 97.69 213 LEU A O 1
ATOM 1561 N N . PRO A 1 214 ? -12.305 -5.645 9.641 1 96.62 214 PRO A N 1
ATOM 1562 C CA . PRO A 1 214 ? -13.492 -6.316 10.164 1 96.62 214 PRO A CA 1
ATOM 1563 C C . PRO A 1 214 ? -13.906 -7.523 9.32 1 96.62 214 PRO A C 1
ATOM 1565 O O . PRO A 1 214 ? -13.883 -7.457 8.094 1 96.62 214 PRO A O 1
ATOM 1568 N N . LEU A 1 215 ? -14.281 -8.57 9.945 1 96.81 215 LEU A N 1
ATOM 1569 C CA . LEU A 1 215 ? -14.688 -9.812 9.289 1 96.81 215 LEU A CA 1
ATOM 1570 C C . LEU A 1 215 ? -16.062 -9.656 8.648 1 96.81 215 LEU A C 1
ATOM 1572 O O . LEU A 1 215 ? -17.016 -9.258 9.312 1 96.81 215 LEU A O 1
ATOM 1576 N N . PRO A 1 216 ? -16.172 -9.891 7.312 1 95.44 216 PRO A N 1
ATOM 1577 C CA . PRO A 1 216 ? -17.516 -9.898 6.727 1 95.44 216 PRO A CA 1
ATOM 1578 C C . PRO A 1 216 ? -18.453 -10.883 7.418 1 95.44 216 PRO A C 1
ATOM 1580 O O . PRO A 1 216 ? -18.031 -11.984 7.793 1 95.44 216 PRO A O 1
ATOM 1583 N N . SER A 1 217 ? -19.734 -10.539 7.512 1 93.88 217 SER A N 1
ATOM 1584 C CA . SER A 1 217 ? -20.672 -11.336 8.289 1 93.88 217 SER A CA 1
ATOM 1585 C C . SER A 1 217 ? -21.359 -12.391 7.422 1 93.88 217 SER A C 1
ATOM 1587 O O . SER A 1 217 ? -21.969 -13.328 7.941 1 93.88 217 SER A O 1
ATOM 1589 N N . ALA A 1 218 ? -21.297 -12.188 6.078 1 95.25 218 ALA A N 1
ATOM 1590 C CA . ALA A 1 218 ? -21.984 -13.109 5.168 1 95.25 218 ALA A CA 1
ATOM 1591 C C . ALA A 1 218 ? -21.25 -13.195 3.828 1 95.25 218 ALA A C 1
ATOM 1593 O O . ALA A 1 218 ? -20.453 -12.32 3.496 1 95.25 218 ALA A O 1
ATOM 1594 N N . GLN A 1 219 ? -21.5 -14.25 3.1 1 95.44 219 GLN A N 1
ATOM 1595 C CA . GLN A 1 219 ? -20.953 -14.461 1.765 1 95.44 219 GLN A CA 1
ATOM 1596 C C . GLN A 1 219 ? -21.922 -15.25 0.888 1 95.44 219 GLN A C 1
ATOM 1598 O O . GLN A 1 219 ? -22.828 -15.906 1.396 1 95.44 219 GLN A O 1
ATOM 1603 N N . ALA A 1 220 ? -21.812 -15.141 -0.372 1 97 220 ALA A N 1
ATOM 1604 C CA . ALA A 1 220 ? -22.516 -15.93 -1.38 1 97 220 ALA A CA 1
ATOM 1605 C C . ALA A 1 220 ? -21.594 -16.266 -2.555 1 97 220 ALA A C 1
ATOM 1607 O O . ALA A 1 220 ? -20.609 -15.578 -2.787 1 97 220 ALA A O 1
ATOM 1608 N N . THR A 1 221 ? -21.906 -17.391 -3.189 1 97.12 221 THR A N 1
ATOM 1609 C CA . THR A 1 221 ? -21.125 -17.828 -4.336 1 97.12 221 THR A CA 1
ATOM 1610 C C . THR A 1 221 ? -22.016 -18.047 -5.555 1 97.12 221 THR A C 1
ATOM 1612 O O . THR A 1 221 ? -23.141 -18.531 -5.43 1 97.12 221 THR A O 1
ATOM 1615 N N . LEU A 1 222 ? -21.531 -17.609 -6.66 1 97.56 222 LEU A N 1
ATOM 1616 C CA . LEU A 1 222 ? -22.156 -17.891 -7.945 1 97.56 222 LEU A CA 1
ATOM 1617 C C . LEU A 1 222 ? -21.219 -18.688 -8.844 1 97.56 222 LEU A C 1
ATOM 1619 O O . LEU A 1 222 ? -20.016 -18.453 -8.852 1 97.56 222 LEU A O 1
ATOM 1623 N N . ARG A 1 223 ? -21.75 -19.641 -9.516 1 96.44 223 ARG A N 1
ATOM 1624 C CA . ARG A 1 223 ? -21.062 -20.375 -10.578 1 96.44 223 ARG A CA 1
ATOM 1625 C C . ARG A 1 223 ? -21.734 -20.125 -11.93 1 96.44 223 ARG A C 1
ATOM 1627 O O . ARG A 1 223 ? -22.938 -20.344 -12.094 1 96.44 223 ARG A O 1
ATOM 1634 N N . ALA A 1 224 ? -21.016 -19.641 -12.836 1 97.56 224 ALA A N 1
ATOM 1635 C CA . ALA A 1 224 ? -21.516 -19.359 -14.172 1 97.56 224 ALA A CA 1
ATOM 1636 C C . ALA A 1 224 ? -20.734 -20.141 -15.227 1 97.56 224 ALA A C 1
ATOM 1638 O O . ALA A 1 224 ? -19.5 -20.25 -15.141 1 97.56 224 ALA A O 1
ATOM 1639 N N . VAL A 1 225 ? -21.453 -20.672 -16.203 1 96.81 225 VAL A N 1
ATOM 1640 C CA . VAL A 1 225 ? -20.844 -21.5 -17.234 1 96.81 225 VAL A CA 1
ATOM 1641 C C . VAL A 1 225 ? -21.141 -20.891 -18.609 1 96.81 225 VAL A C 1
ATOM 1643 O O . VAL A 1 225 ? -22.234 -20.375 -18.844 1 96.81 225 VAL A O 1
ATOM 1646 N N . TYR A 1 226 ? -20.156 -21 -19.516 1 97.88 226 TYR A N 1
ATOM 1647 C CA . TYR A 1 226 ? -20.266 -20.359 -20.812 1 97.88 226 TYR A CA 1
ATOM 1648 C C . TYR A 1 226 ? -19.891 -21.328 -21.938 1 97.88 226 TYR A C 1
ATOM 1650 O O . TYR A 1 226 ? -19.203 -22.328 -21.688 1 97.88 226 TYR A O 1
ATOM 1658 N N . ASP A 1 227 ? -20.266 -20.969 -23.141 1 97.44 227 ASP A N 1
ATOM 1659 C CA . ASP A 1 227 ? -20.016 -21.812 -24.312 1 97.44 227 ASP A CA 1
ATOM 1660 C C . ASP A 1 227 ? -18.594 -21.625 -24.828 1 97.44 227 ASP A C 1
ATOM 1662 O O . ASP A 1 227 ? -18.062 -22.469 -25.547 1 97.44 227 ASP A O 1
ATOM 1666 N N . ASN A 1 228 ? -17.984 -20.5 -24.5 1 96.25 228 ASN A N 1
ATOM 1667 C CA . ASN A 1 228 ? -16.594 -20.266 -24.859 1 96.25 228 ASN A CA 1
ATOM 1668 C C . ASN A 1 228 ? -15.93 -19.25 -23.922 1 96.25 228 ASN A C 1
ATOM 1670 O O . ASN A 1 228 ? -16.609 -18.609 -23.125 1 96.25 228 ASN A O 1
ATOM 1674 N N . THR A 1 229 ? -14.656 -19.125 -24.047 1 96.19 229 THR A N 1
ATOM 1675 C CA . THR A 1 229 ? -13.875 -18.297 -23.125 1 96.19 229 THR A CA 1
ATOM 1676 C C . THR A 1 229 ? -14.102 -16.812 -23.422 1 96.19 229 THR A C 1
ATOM 1678 O O . THR A 1 229 ? -14.086 -15.992 -22.5 1 96.19 229 THR A O 1
ATOM 1681 N N . ALA A 1 230 ? -14.289 -16.453 -24.656 1 96.88 230 ALA A N 1
ATOM 1682 C CA . ALA A 1 230 ? -14.523 -15.055 -25.016 1 96.88 230 ALA A CA 1
ATOM 1683 C C . ALA A 1 230 ? -15.727 -14.492 -24.281 1 96.88 230 ALA A C 1
ATOM 1685 O O . ALA A 1 230 ? -15.672 -13.383 -23.734 1 96.88 230 ALA A O 1
ATOM 1686 N N . ASN A 1 231 ? -16.781 -15.266 -24.266 1 97.88 231 ASN A N 1
ATOM 1687 C CA . ASN A 1 231 ? -18 -14.836 -23.578 1 97.88 231 ASN A CA 1
ATOM 1688 C C . ASN A 1 231 ? -17.797 -14.766 -22.078 1 97.88 231 ASN A C 1
ATOM 1690 O O . ASN A 1 231 ? -18.344 -13.891 -21.406 1 97.88 231 ASN A O 1
ATOM 1694 N N . ALA A 1 232 ? -17.062 -15.727 -21.547 1 98.06 232 ALA A N 1
ATOM 1695 C CA . ALA A 1 232 ? -16.734 -15.672 -20.125 1 98.06 232 ALA A CA 1
ATOM 1696 C C . ALA A 1 232 ? -15.938 -14.406 -19.797 1 98.06 232 ALA A C 1
ATOM 1698 O O . ALA A 1 232 ? -16.188 -13.75 -18.781 1 98.06 232 ALA A O 1
ATOM 1699 N N . CYS A 1 233 ? -14.953 -14.062 -20.641 1 97.81 233 CYS A N 1
ATOM 1700 C CA . CYS A 1 233 ? -14.148 -12.859 -20.438 1 97.81 233 CYS A CA 1
ATOM 1701 C C . CYS A 1 233 ? -15.008 -11.609 -20.484 1 97.81 233 CYS A C 1
ATOM 1703 O O . CYS A 1 233 ? -14.805 -10.672 -19.719 1 97.81 233 CYS A O 1
ATOM 1705 N N . ALA A 1 234 ? -15.93 -11.586 -21.406 1 97.94 234 ALA A N 1
ATOM 1706 C CA . ALA A 1 234 ? -16.859 -10.461 -21.484 1 97.94 234 ALA A CA 1
ATOM 1707 C C . ALA A 1 234 ? -17.656 -10.32 -20.188 1 97.94 234 ALA A C 1
ATOM 1709 O O . ALA A 1 234 ? -17.906 -9.203 -19.719 1 97.94 234 ALA A O 1
ATOM 1710 N N . ALA A 1 235 ? -18.094 -11.453 -19.656 1 98.38 235 ALA A N 1
ATOM 1711 C CA . ALA A 1 235 ? -18.812 -11.438 -18.391 1 98.38 235 ALA A CA 1
ATOM 1712 C C . ALA A 1 235 ? -17.938 -10.891 -17.266 1 98.38 235 ALA A C 1
ATOM 1714 O O . ALA A 1 235 ? -18.406 -10.109 -16.422 1 98.38 235 ALA A O 1
ATOM 1715 N N . VAL A 1 236 ? -16.688 -11.32 -17.234 1 98.25 236 VAL A N 1
ATOM 1716 C CA . VAL A 1 236 ? -15.758 -10.82 -16.219 1 98.25 236 VAL A CA 1
ATOM 1717 C C . VAL A 1 236 ? -15.68 -9.297 -16.297 1 98.25 236 VAL A C 1
ATOM 1719 O O . VAL A 1 236 ? -15.719 -8.609 -15.273 1 98.25 236 VAL A O 1
ATOM 1722 N N . GLN A 1 237 ? -15.578 -8.75 -17.5 1 97.5 237 GLN A N 1
ATOM 1723 C CA . GLN A 1 237 ? -15.5 -7.301 -17.688 1 97.5 237 GLN A CA 1
ATOM 1724 C C . GLN A 1 237 ? -16.766 -6.609 -17.172 1 97.5 237 GLN A C 1
ATOM 1726 O O . GLN A 1 237 ? -16.672 -5.559 -16.531 1 97.5 237 GLN A O 1
ATOM 1731 N N . ARG A 1 238 ? -17.891 -7.203 -17.422 1 97.38 238 ARG A N 1
ATOM 1732 C CA . ARG A 1 238 ? -19.141 -6.617 -16.953 1 97.38 238 ARG A CA 1
ATOM 1733 C C . ARG A 1 238 ? -19.203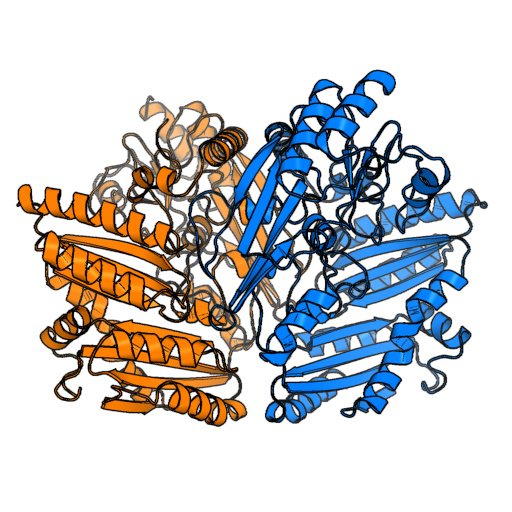 -6.633 -15.422 1 97.38 238 ARG A C 1
ATOM 1735 O O . ARG A 1 238 ? -19.641 -5.664 -14.805 1 97.38 238 ARG A O 1
ATOM 1742 N N . VAL A 1 239 ? -18.766 -7.75 -14.859 1 97.75 239 VAL A N 1
ATOM 1743 C CA . VAL A 1 239 ? -18.781 -7.871 -13.406 1 97.75 239 VAL A CA 1
ATOM 1744 C C . VAL A 1 239 ? -17.875 -6.793 -12.797 1 97.75 239 VAL A C 1
ATOM 1746 O O . VAL A 1 239 ? -18.281 -6.117 -11.844 1 97.75 239 VAL A O 1
ATOM 1749 N N . MET A 1 240 ? -16.703 -6.566 -13.359 1 96.5 240 MET A N 1
ATOM 1750 C CA . MET A 1 240 ? -15.734 -5.629 -12.781 1 96.5 240 MET A CA 1
ATOM 1751 C C . MET A 1 240 ? -16.125 -4.191 -13.094 1 96.5 240 MET A C 1
ATOM 1753 O O . MET A 1 240 ? -15.68 -3.26 -12.422 1 96.5 240 MET A O 1
ATOM 1757 N N . ALA A 1 241 ? -17 -3.977 -14.078 1 94.19 241 ALA A N 1
ATOM 1758 C CA . ALA A 1 241 ? -17.406 -2.635 -14.484 1 94.19 241 ALA A CA 1
ATOM 1759 C C . ALA A 1 241 ? -18.562 -2.137 -13.609 1 94.19 241 ALA A C 1
ATOM 1761 O O . ALA A 1 241 ? -18.781 -0.93 -13.484 1 94.19 241 ALA A O 1
ATOM 1762 N N . GLN A 1 242 ? -19.281 -3.084 -13.023 1 92.81 242 GLN A N 1
ATOM 1763 C CA . GLN A 1 242 ? -20.406 -2.678 -12.172 1 92.81 242 GLN A CA 1
ATOM 1764 C C . GLN A 1 242 ? -19.922 -2.371 -10.758 1 92.81 242 GLN A C 1
ATOM 1766 O O . GLN A 1 242 ? -18.75 -2.566 -10.438 1 92.81 242 GLN A O 1
ATOM 1771 N N . HIS A 1 243 ? -20.734 -1.865 -9.875 1 91.25 243 HIS A N 1
ATOM 1772 C CA . HIS A 1 243 ? -20.375 -1.153 -8.648 1 91.25 243 HIS A CA 1
ATOM 1773 C C . HIS A 1 243 ? -19.938 -2.123 -7.559 1 91.25 243 HIS A C 1
ATOM 1775 O O . HIS A 1 243 ? -19.109 -1.778 -6.711 1 91.25 243 HIS A O 1
ATOM 1781 N N . HIS A 1 244 ? -20.5 -3.275 -7.504 1 94.5 244 HIS A N 1
ATOM 1782 C CA . HIS A 1 244 ? -20.188 -4.238 -6.457 1 94.5 244 HIS A CA 1
ATOM 1783 C C . HIS A 1 244 ? -18.938 -5.043 -6.812 1 94.5 244 HIS A C 1
ATOM 1785 O O . HIS A 1 244 ? -18.922 -5.754 -7.82 1 94.5 244 HIS A O 1
ATOM 1791 N N . THR A 1 245 ? -17.953 -4.914 -6.012 1 95.62 245 THR A N 1
ATOM 1792 C CA . THR A 1 245 ? -16.734 -5.684 -6.23 1 95.62 245 THR A CA 1
ATOM 1793 C C . THR A 1 245 ? -16.859 -7.082 -5.629 1 95.62 245 THR A C 1
ATOM 1795 O O . THR A 1 245 ? -17.094 -7.227 -4.43 1 95.62 245 THR A O 1
ATOM 1798 N N . PRO A 1 246 ? -16.734 -8.109 -6.438 1 97.94 246 PRO A N 1
ATOM 1799 C CA . PRO A 1 246 ? -16.734 -9.461 -5.863 1 97.94 246 PRO A CA 1
ATOM 1800 C C . PRO A 1 246 ? -15.508 -9.727 -4.984 1 97.94 246 PRO A C 1
ATOM 1802 O O . PRO A 1 246 ? -14.469 -9.094 -5.168 1 97.94 246 PRO A O 1
ATOM 1805 N N . SER A 1 247 ? -15.648 -10.562 -3.99 1 97.69 247 SER A N 1
ATOM 1806 C CA . SER A 1 247 ? -14.508 -10.922 -3.146 1 97.69 247 SER A CA 1
ATOM 1807 C C . SER A 1 247 ? -13.602 -11.93 -3.84 1 97.69 247 SER A C 1
ATOM 1809 O O . SER A 1 247 ? -12.43 -12.07 -3.482 1 97.69 247 SER A O 1
ATOM 1811 N N . ALA A 1 248 ? -14.109 -12.648 -4.789 1 97.38 248 ALA A N 1
ATOM 1812 C CA . ALA A 1 248 ? -13.336 -13.539 -5.656 1 97.38 248 ALA A CA 1
ATOM 1813 C C . ALA A 1 248 ? -14 -13.688 -7.02 1 97.38 248 ALA A C 1
ATOM 1815 O O . ALA A 1 248 ? -15.227 -13.664 -7.125 1 97.38 248 ALA A O 1
ATOM 1816 N N . LEU A 1 249 ? -13.266 -13.82 -8.031 1 98.06 249 LEU A N 1
ATOM 1817 C CA . LEU A 1 249 ? -13.695 -14.062 -9.398 1 98.06 249 LEU A CA 1
ATOM 1818 C C . LEU A 1 249 ? -12.688 -14.922 -10.148 1 98.06 249 LEU A C 1
ATOM 1820 O O . LEU A 1 249 ? -11.688 -14.406 -10.656 1 98.06 249 LEU A O 1
ATOM 1824 N N . GLU A 1 250 ? -13.008 -16.203 -10.266 1 97.25 250 GLU A N 1
ATOM 1825 C CA . GLU A 1 250 ? -12.102 -17.219 -10.805 1 97.25 250 GLU A CA 1
ATOM 1826 C C . GLU A 1 250 ? -12.562 -17.703 -12.172 1 97.25 250 GLU A C 1
ATOM 1828 O O . GLU A 1 250 ? -13.766 -17.875 -12.398 1 97.25 250 GLU A O 1
ATOM 1833 N N . LEU A 1 251 ? -11.602 -17.922 -12.984 1 97.5 251 LEU A N 1
ATOM 1834 C CA . LEU A 1 251 ? -11.867 -18.422 -14.328 1 97.5 251 LEU A CA 1
ATOM 1835 C C . LEU A 1 251 ? -11.188 -19.766 -14.555 1 97.5 251 LEU A C 1
ATOM 1837 O O . LEU A 1 251 ? -10.047 -19.969 -14.125 1 97.5 251 LEU A O 1
ATOM 1841 N N . MET A 1 252 ? -11.867 -20.672 -15.234 1 95.62 252 MET A N 1
ATOM 1842 C CA . MET A 1 252 ? -11.312 -21.906 -15.773 1 95.62 252 MET A CA 1
ATOM 1843 C C . MET A 1 252 ? -11.531 -21.984 -17.281 1 95.62 252 MET A C 1
ATOM 1845 O O . MET A 1 252 ? -12.648 -21.812 -17.766 1 95.62 252 MET A O 1
ATOM 1849 N N . ASP A 1 253 ? -10.484 -22.234 -17.922 1 94.88 253 ASP A N 1
ATOM 1850 C CA . ASP A 1 253 ? -10.594 -22.391 -19.375 1 94.88 253 ASP A CA 1
ATOM 1851 C C . ASP A 1 253 ? -11.086 -23.781 -19.734 1 94.88 253 ASP A C 1
ATOM 1853 O O . ASP A 1 253 ? -11.367 -24.609 -18.859 1 94.88 253 ASP A O 1
ATOM 1857 N N . PRO A 1 254 ? -11.344 -24.047 -21.047 1 93.38 254 PRO A N 1
ATOM 1858 C CA . PRO A 1 254 ? -11.906 -25.344 -21.438 1 93.38 254 PRO A CA 1
ATOM 1859 C C . PRO A 1 254 ? -11.016 -26.516 -21.047 1 93.38 254 PRO A C 1
ATOM 1861 O O . PRO A 1 254 ? -11.516 -27.594 -20.703 1 93.38 254 PRO A O 1
ATOM 1864 N N . TYR A 1 255 ? -9.789 -26.328 -21.062 1 91.62 255 TYR A N 1
ATOM 1865 C CA . TYR A 1 255 ? -8.859 -27.406 -20.75 1 91.62 255 TYR A CA 1
ATOM 1866 C C . TYR A 1 255 ? -8.828 -27.688 -19.266 1 91.62 255 TYR A C 1
ATOM 1868 O O . TYR A 1 255 ? -8.719 -28.844 -18.844 1 91.62 255 TYR A O 1
ATOM 1876 N N . ALA A 1 256 ? -8.891 -26.641 -18.5 1 91.44 256 ALA A N 1
ATOM 1877 C CA . ALA A 1 256 ? -9.031 -26.812 -17.062 1 91.44 256 ALA A CA 1
ATOM 1878 C C . ALA A 1 256 ? -10.32 -27.562 -16.719 1 91.44 256 ALA A C 1
ATOM 1880 O O . ALA A 1 256 ? -10.32 -28.453 -15.859 1 91.44 256 ALA A O 1
ATOM 1881 N N . LEU A 1 257 ? -11.352 -27.219 -17.375 1 91.19 257 LEU A N 1
ATOM 1882 C CA . LEU A 1 257 ? -12.633 -27.891 -17.156 1 91.19 257 LEU A CA 1
ATOM 1883 C C . LEU A 1 257 ? -12.539 -29.375 -17.5 1 91.19 257 LEU A C 1
ATOM 1885 O O . LEU A 1 257 ? -13.078 -30.219 -16.781 1 91.19 257 LEU A O 1
ATOM 1889 N N . ALA A 1 258 ? -11.93 -29.594 -18.578 1 89.44 258 ALA A N 1
ATOM 1890 C CA . ALA A 1 258 ? -11.75 -30.969 -19 1 89.44 258 ALA A CA 1
ATOM 1891 C C . ALA A 1 258 ? -10.961 -31.766 -17.969 1 89.44 258 ALA A C 1
ATOM 1893 O O . ALA A 1 258 ? -11.266 -32.938 -17.703 1 89.44 258 ALA A O 1
ATOM 1894 N N . ALA A 1 259 ? -9.953 -31.125 -17.438 1 87.56 259 ALA A N 1
ATOM 1895 C CA . ALA A 1 259 ? -9.125 -31.766 -16.422 1 87.56 259 ALA A CA 1
ATOM 1896 C C . ALA A 1 259 ? -9.953 -32.125 -15.195 1 87.56 259 ALA A C 1
ATOM 1898 O O . ALA A 1 259 ? -9.828 -33.219 -14.656 1 87.56 259 ALA A O 1
ATOM 1899 N N . VAL A 1 260 ? -10.711 -31.234 -14.766 1 87.12 260 VAL A N 1
ATOM 1900 C CA . VAL A 1 260 ? -11.523 -31.422 -13.57 1 87.12 260 VAL A CA 1
ATOM 1901 C C . VAL A 1 260 ? -12.594 -32.5 -13.844 1 87.12 260 VAL A C 1
ATOM 1903 O O . VAL A 1 260 ? -12.875 -33.312 -12.977 1 87.12 260 VAL A O 1
ATOM 1906 N N . ARG A 1 261 ? -13.133 -32.469 -15.023 1 85.62 261 ARG A N 1
ATOM 1907 C CA . ARG A 1 261 ? -14.125 -33.469 -15.414 1 85.62 261 ARG A CA 1
ATOM 1908 C C . ARG A 1 261 ? -13.523 -34.875 -15.422 1 85.62 261 ARG A C 1
ATOM 1910 O O . ARG A 1 261 ? -14.172 -35.812 -15 1 85.62 261 ARG A O 1
ATOM 1917 N N . ALA A 1 262 ? -12.422 -34.875 -15.883 1 83.5 262 ALA A N 1
ATOM 1918 C CA . ALA A 1 262 ? -11.727 -36.188 -15.977 1 83.5 262 ALA A CA 1
ATOM 1919 C C . ALA A 1 262 ? -11.492 -36.781 -14.586 1 83.5 262 ALA A C 1
ATOM 1921 O O . ALA A 1 262 ? -11.414 -38 -14.438 1 83.5 262 ALA A O 1
ATOM 1922 N N . MET A 1 263 ? -11.422 -35.938 -13.617 1 83.06 263 MET A N 1
ATOM 1923 C CA . MET A 1 263 ? -11.195 -36.375 -12.25 1 83.06 263 MET A CA 1
ATOM 1924 C C . MET A 1 263 ? -12.516 -36.656 -11.539 1 83.06 263 MET A C 1
ATOM 1926 O O . MET A 1 263 ? -12.531 -36.969 -10.344 1 83.06 263 MET A O 1
ATOM 1930 N N . GLY A 1 264 ? -13.609 -36.469 -12.234 1 79.06 264 GLY A N 1
ATOM 1931 C CA . GLY A 1 264 ? -14.914 -36.812 -11.688 1 79.06 264 GLY A CA 1
ATOM 1932 C C . GLY A 1 264 ? -15.617 -35.625 -11.047 1 79.06 264 GLY A C 1
ATOM 1933 O O . GLY A 1 264 ? -16.609 -35.812 -10.344 1 79.06 264 GLY A O 1
ATOM 1934 N N . ALA A 1 265 ? -15.008 -34.562 -11.25 1 78.06 265 ALA A N 1
ATOM 1935 C CA . ALA A 1 265 ? -15.648 -33.344 -10.742 1 78.06 265 ALA A CA 1
ATOM 1936 C C . ALA A 1 265 ? -16.391 -32.625 -11.852 1 78.06 265 ALA A C 1
ATOM 1938 O O . ALA A 1 265 ? -16.25 -32.938 -13.031 1 78.06 265 ALA A O 1
ATOM 1939 N N . ALA A 1 266 ? -17.375 -31.719 -11.578 1 78.56 266 ALA A N 1
ATOM 1940 C CA . ALA A 1 266 ? -18.125 -30.828 -12.477 1 78.56 266 ALA A CA 1
ATOM 1941 C C . ALA A 1 266 ? -18.938 -31.641 -13.484 1 78.56 266 ALA A C 1
ATOM 1943 O O . ALA A 1 266 ? -19.031 -31.25 -14.656 1 78.56 266 ALA A O 1
ATOM 1944 N N . ARG A 1 267 ? -19.391 -32.75 -13.148 1 81.62 267 ARG A N 1
ATOM 1945 C CA . ARG A 1 267 ? -20.203 -33.594 -14.023 1 81.62 267 ARG A CA 1
ATOM 1946 C C . ARG A 1 267 ? -21.578 -33 -14.258 1 81.62 267 ARG A C 1
ATOM 1948 O O . ARG A 1 267 ? -22.281 -33.375 -15.203 1 81.62 267 ARG A O 1
ATOM 1955 N N . ASP A 1 268 ? -21.891 -32.094 -13.461 1 87.12 268 ASP A N 1
ATOM 1956 C CA . ASP A 1 268 ? -23.219 -31.484 -13.508 1 87.12 268 ASP A CA 1
ATOM 1957 C C . ASP A 1 268 ? -23.266 -30.328 -14.492 1 87.12 268 ASP A C 1
ATOM 1959 O O . ASP A 1 268 ? -24.312 -29.719 -14.703 1 87.12 268 ASP A O 1
ATOM 1963 N N . LEU A 1 269 ? -22.156 -30.078 -15.18 1 89.69 269 LEU A N 1
ATOM 1964 C CA . LEU A 1 269 ? -22.125 -28.906 -16.062 1 89.69 269 LEU A CA 1
ATOM 1965 C C . LEU A 1 269 ? -22.922 -29.188 -17.344 1 89.69 269 LEU A C 1
ATOM 1967 O O . LEU A 1 269 ? -22.891 -30.297 -17.875 1 89.69 269 LEU A O 1
ATOM 1971 N N . PRO A 1 270 ? -23.547 -28.172 -17.859 1 91.81 270 PRO A N 1
ATOM 1972 C CA . PRO A 1 270 ? -24.281 -28.344 -19.109 1 91.81 270 PRO A CA 1
ATOM 1973 C C . PRO A 1 270 ? -23.391 -28.766 -20.281 1 91.81 270 PRO A C 1
ATOM 1975 O O . PRO A 1 270 ? -22.203 -28.469 -20.281 1 91.81 270 PRO A O 1
ATOM 1978 N N . GLU A 1 271 ? -24.078 -29.375 -21.219 1 90.56 271 GLU A N 1
ATOM 1979 C CA . GLU A 1 271 ? -23.391 -29.672 -22.469 1 90.56 271 GLU A CA 1
ATOM 1980 C C . GLU A 1 271 ? -22.922 -28.406 -23.172 1 90.56 271 GLU A C 1
ATOM 1982 O O . GLU A 1 271 ? -23.625 -27.391 -23.172 1 90.56 271 GLU A O 1
ATOM 1987 N N . GLY A 1 272 ? -21.828 -28.406 -23.688 1 92.69 272 GLY A N 1
ATOM 1988 C CA . GLY A 1 272 ? -21.312 -27.266 -24.406 1 92.69 272 GLY A CA 1
ATOM 1989 C C . GLY A 1 272 ? -20.516 -26.312 -23.531 1 92.69 272 GLY A C 1
ATOM 1990 O O . GLY A 1 272 ? -20 -25.297 -24.016 1 92.69 272 GLY A O 1
ATOM 1991 N N . SER A 1 273 ? -20.391 -26.703 -22.266 1 94.44 273 SER A N 1
ATOM 1992 C CA . SER A 1 273 ? -19.609 -25.859 -21.344 1 94.44 273 SER A CA 1
ATOM 1993 C C . SER A 1 273 ? -18.141 -25.812 -21.75 1 94.44 273 SER A C 1
ATOM 1995 O O . SER A 1 273 ? -17.469 -26.844 -21.812 1 94.44 273 SER A O 1
ATOM 1997 N N . ASN A 1 274 ? -17.641 -24.578 -21.984 1 95.69 274 ASN A N 1
ATOM 1998 C CA . ASN A 1 274 ? -16.25 -24.438 -22.406 1 95.69 274 ASN A CA 1
ATOM 1999 C C . ASN A 1 274 ? -15.523 -23.375 -21.578 1 95.69 274 ASN A C 1
ATOM 2001 O O . ASN A 1 274 ? -14.375 -23.047 -21.859 1 95.69 274 ASN A O 1
ATOM 2005 N N . ALA A 1 275 ? -16.156 -22.812 -20.625 1 96.44 275 ALA A N 1
ATOM 2006 C CA . ALA A 1 275 ? -15.555 -21.906 -19.641 1 96.44 275 ALA A CA 1
ATOM 2007 C C . ALA A 1 275 ? -16.422 -21.812 -18.375 1 96.44 275 ALA A C 1
ATOM 2009 O O . ALA A 1 275 ? -17.641 -21.938 -18.453 1 96.44 275 ALA A O 1
ATOM 2010 N N . LEU A 1 276 ? -15.812 -21.656 -17.281 1 96.31 276 LEU A N 1
ATOM 2011 C CA . LEU A 1 276 ? -16.5 -21.578 -16 1 96.31 276 LEU A CA 1
ATOM 2012 C C . LEU A 1 276 ? -15.984 -20.406 -15.18 1 96.31 276 LEU A C 1
ATOM 2014 O O . LEU A 1 276 ? -14.781 -20.156 -15.125 1 96.31 276 LEU A O 1
ATOM 2018 N N . LEU A 1 277 ? -16.906 -19.594 -14.586 1 97.62 277 LEU A N 1
ATOM 2019 C CA . LEU A 1 277 ? -16.594 -18.547 -13.633 1 97.62 277 LEU A CA 1
ATOM 2020 C C . LEU A 1 277 ? -17.156 -18.859 -12.25 1 97.62 277 LEU A C 1
ATOM 2022 O O . LEU A 1 277 ? -18.312 -19.234 -12.125 1 97.62 277 LEU A O 1
ATOM 2026 N N . MET A 1 278 ? -16.312 -18.828 -11.305 1 96.81 278 MET A N 1
ATOM 2027 C CA . MET A 1 278 ? -16.734 -18.859 -9.906 1 96.81 278 MET A CA 1
ATOM 2028 C C . MET A 1 278 ? -16.641 -17.469 -9.281 1 96.81 278 MET A C 1
ATOM 2030 O O . MET A 1 278 ? -15.57 -16.859 -9.281 1 96.81 278 MET A O 1
ATOM 2034 N N . VAL A 1 279 ? -17.734 -16.922 -8.766 1 97.88 279 VAL A N 1
ATOM 2035 C CA . VAL A 1 279 ? -17.766 -15.578 -8.203 1 97.88 279 VAL A CA 1
ATOM 2036 C C . VAL A 1 279 ? -18.219 -15.633 -6.746 1 97.88 279 VAL A C 1
ATOM 2038 O O . VAL A 1 279 ? -19.188 -16.312 -6.418 1 97.88 279 VAL A O 1
ATOM 2041 N N . GLU A 1 280 ? -17.5 -14.992 -5.91 1 97.62 280 GLU A N 1
ATOM 2042 C CA . GLU A 1 280 ? -17.859 -14.859 -4.504 1 97.62 280 GLU A CA 1
ATOM 2043 C C . GLU A 1 280 ? -18.094 -13.398 -4.129 1 97.62 280 GLU A C 1
ATOM 2045 O O . GLU A 1 280 ? -17.375 -12.508 -4.586 1 97.62 280 GLU A O 1
ATOM 2050 N N . VAL A 1 281 ? -19.156 -13.125 -3.373 1 97.31 281 VAL A N 1
ATOM 2051 C CA . VAL A 1 281 ? -19.375 -11.82 -2.75 1 97.31 281 VAL A CA 1
ATOM 2052 C C . VAL A 1 281 ? -19.422 -11.977 -1.231 1 97.31 281 VAL A C 1
ATOM 2054 O O . VAL A 1 281 ? -19.781 -13.047 -0.722 1 97.31 281 VAL A O 1
ATOM 2057 N N . ASP A 1 282 ? -18.984 -10.961 -0.542 1 96.69 282 ASP A N 1
ATOM 2058 C CA . ASP A 1 282 ? -19.047 -10.992 0.915 1 96.69 282 ASP A CA 1
ATOM 2059 C C . ASP A 1 282 ? -19.281 -9.594 1.485 1 96.69 282 ASP A C 1
ATOM 2061 O O . ASP A 1 282 ? -19.188 -8.602 0.762 1 96.69 282 ASP A O 1
ATOM 2065 N N . GLY A 1 283 ? -19.719 -9.422 2.695 1 94.62 283 GLY A N 1
ATOM 2066 C CA . GLY A 1 283 ? -20.016 -8.188 3.4 1 94.62 283 GLY A CA 1
ATOM 2067 C C . GLY A 1 283 ? -21.062 -8.352 4.488 1 94.62 283 GLY A C 1
ATOM 2068 O O . GLY A 1 283 ? -21.094 -9.375 5.172 1 94.62 283 GLY A O 1
ATOM 2069 N N . GLU A 1 284 ? -21.797 -7.285 4.691 1 93.69 284 GLU A N 1
ATOM 2070 C CA . GLU A 1 284 ? -22.922 -7.375 5.613 1 93.69 284 GLU A CA 1
ATOM 2071 C C . GLU A 1 284 ? -24.062 -8.211 5.02 1 93.69 284 GLU A C 1
ATOM 2073 O O . GLU A 1 284 ? -24.344 -8.117 3.824 1 93.69 284 GLU A O 1
ATOM 2078 N N . ALA A 1 285 ? -24.703 -8.953 5.895 1 94.5 285 ALA A N 1
ATOM 2079 C CA . ALA A 1 285 ? -25.75 -9.875 5.449 1 94.5 285 ALA A CA 1
ATOM 2080 C C . ALA A 1 285 ? -26.812 -9.148 4.641 1 94.5 285 ALA A C 1
ATOM 2082 O O . ALA A 1 285 ? -27.297 -9.656 3.627 1 94.5 285 ALA A O 1
ATOM 2083 N N . ILE A 1 286 ? -27.109 -7.996 4.996 1 94.5 286 ILE A N 1
ATOM 2084 C CA . ILE A 1 286 ? -28.219 -7.25 4.41 1 94.5 286 ILE A CA 1
ATOM 2085 C C . ILE A 1 286 ? -27.875 -6.832 2.984 1 94.5 286 ILE A C 1
ATOM 2087 O O . ILE A 1 286 ? -28.75 -6.555 2.176 1 94.5 286 ILE A O 1
ATOM 2091 N N . THR A 1 287 ? -26.594 -6.789 2.615 1 94.88 287 THR A N 1
ATOM 2092 C CA . THR A 1 287 ? -26.172 -6.301 1.308 1 94.88 287 THR A CA 1
ATOM 2093 C C . THR A 1 287 ? -26.078 -7.445 0.306 1 94.88 287 THR A C 1
ATOM 2095 O O . THR A 1 287 ? -26 -7.215 -0.903 1 94.88 287 THR A O 1
ATOM 2098 N N . ILE A 1 288 ? -26.047 -8.711 0.763 1 96.5 288 ILE A N 1
ATOM 2099 C CA . ILE A 1 288 ? -25.703 -9.867 -0.059 1 96.5 288 ILE A CA 1
ATOM 2100 C C . ILE A 1 288 ? -26.734 -10.023 -1.183 1 96.5 288 ILE A C 1
ATOM 2102 O O . ILE A 1 288 ? -26.359 -10.203 -2.346 1 96.5 288 ILE A O 1
ATOM 2106 N N . PRO A 1 289 ? -28.062 -9.898 -0.912 1 96.56 289 PRO A N 1
ATOM 2107 C CA . PRO A 1 289 ? -29.016 -10.078 -1.996 1 96.56 289 PRO A CA 1
ATOM 2108 C C . PRO A 1 289 ? -28.812 -9.086 -3.139 1 96.56 289 PRO A C 1
ATOM 2110 O O . PRO A 1 289 ? -28.859 -9.469 -4.312 1 96.56 289 PRO A O 1
ATOM 2113 N N . ASP A 1 290 ? -28.547 -7.852 -2.826 1 96 290 ASP A N 1
ATOM 2114 C CA . ASP A 1 290 ? -28.312 -6.836 -3.848 1 96 290 ASP A CA 1
ATOM 2115 C C . ASP A 1 290 ? -27.031 -7.125 -4.637 1 96 290 ASP A C 1
ATOM 2117 O O . ASP A 1 290 ? -27 -6.934 -5.855 1 96 290 ASP A O 1
ATOM 2121 N N . GLN A 1 291 ? -26.016 -7.52 -3.947 1 96.62 291 GLN A N 1
ATOM 2122 C CA . GLN A 1 291 ? -24.766 -7.879 -4.605 1 96.62 291 GLN A CA 1
ATOM 2123 C C . GLN A 1 291 ? -24.969 -9.039 -5.578 1 96.62 291 GLN A C 1
ATOM 2125 O O . GLN A 1 291 ? -24.516 -8.984 -6.723 1 96.62 291 GLN A O 1
ATOM 2130 N N . VAL A 1 292 ? -25.641 -10.047 -5.082 1 97.5 292 VAL A N 1
ATOM 2131 C CA . VAL A 1 292 ? -25.891 -11.242 -5.887 1 97.5 292 VAL A CA 1
ATOM 2132 C C . VAL A 1 292 ? -26.688 -10.867 -7.129 1 97.5 292 VAL A C 1
ATOM 2134 O O . VAL A 1 292 ? -26.391 -11.328 -8.234 1 97.5 292 VAL A O 1
ATOM 2137 N N . GLN A 1 293 ? -27.641 -10.062 -6.957 1 97.62 293 GLN A N 1
ATOM 2138 C CA . GLN A 1 293 ? -28.484 -9.648 -8.078 1 97.62 293 GLN A CA 1
ATOM 2139 C C . GLN A 1 293 ? -27.672 -8.906 -9.125 1 97.62 293 GLN A C 1
ATOM 2141 O O . GLN A 1 293 ? -27.781 -9.18 -10.32 1 97.62 293 GLN A O 1
ATOM 2146 N N . ALA A 1 294 ? -26.891 -7.973 -8.688 1 96.75 294 ALA A N 1
ATOM 2147 C CA . ALA A 1 294 ? -26.062 -7.176 -9.602 1 96.75 294 ALA A CA 1
ATOM 2148 C C . ALA A 1 294 ? -25.062 -8.055 -10.336 1 96.75 294 ALA A C 1
ATOM 2150 O O . ALA A 1 294 ? -24.875 -7.91 -11.547 1 96.75 294 ALA A O 1
ATOM 2151 N N . ILE A 1 295 ? -24.406 -8.961 -9.633 1 97.88 295 ILE A N 1
ATOM 2152 C CA . ILE A 1 295 ? -23.406 -9.836 -10.211 1 97.88 295 ILE A CA 1
ATOM 2153 C C . ILE A 1 295 ? -24.062 -10.812 -11.188 1 97.88 295 ILE A C 1
ATOM 2155 O O . ILE A 1 295 ? -23.531 -11.07 -12.266 1 97.88 295 ILE A O 1
ATOM 2159 N N . ARG A 1 296 ? -25.172 -11.359 -10.781 1 98.06 296 ARG A N 1
ATOM 2160 C CA . ARG A 1 296 ? -25.906 -12.273 -11.656 1 98.06 296 ARG A CA 1
ATOM 2161 C C . ARG A 1 296 ? -26.266 -11.594 -12.969 1 98.06 296 ARG A C 1
ATOM 2163 O O . ARG A 1 296 ? -26.141 -12.188 -14.039 1 98.06 296 ARG A O 1
ATOM 2170 N N . ALA A 1 297 ? -26.734 -10.398 -12.852 1 98.06 297 ALA A N 1
ATOM 2171 C CA . ALA A 1 297 ? -27.094 -9.641 -14.047 1 98.06 297 ALA A CA 1
ATOM 2172 C C . ALA A 1 297 ? -25.891 -9.438 -14.953 1 98.06 297 ALA A C 1
ATOM 2174 O O . ALA A 1 297 ? -26 -9.523 -16.188 1 98.06 297 ALA A O 1
ATOM 2175 N N . ALA A 1 298 ? -24.75 -9.164 -14.383 1 97.62 298 ALA A N 1
ATOM 2176 C CA . ALA A 1 298 ? -23.516 -8.953 -15.141 1 97.62 298 ALA A CA 1
ATOM 2177 C C . ALA A 1 298 ? -23.047 -10.258 -15.781 1 97.62 298 ALA A C 1
ATOM 2179 O O . ALA A 1 298 ? -22.469 -10.242 -16.875 1 97.62 298 ALA A O 1
ATOM 2180 N N . LEU A 1 299 ? -23.234 -11.336 -15.086 1 98.25 299 LEU A N 1
ATOM 2181 C CA . LEU A 1 299 ? -22.812 -12.648 -15.57 1 98.25 299 LEU A CA 1
ATOM 2182 C C . LEU A 1 299 ? -23.719 -13.125 -16.703 1 98.25 299 LEU A C 1
ATOM 2184 O O . LEU A 1 299 ? -23.297 -13.898 -17.562 1 98.25 299 LEU A O 1
ATOM 2188 N N . ALA A 1 300 ? -24.906 -12.484 -16.578 1 96.44 300 ALA A N 1
ATOM 2189 C CA . ALA A 1 300 ? -25.875 -12.875 -17.609 1 96.44 300 ALA A CA 1
ATOM 2190 C C . ALA A 1 300 ? -25.547 -12.195 -18.938 1 96.44 300 ALA A C 1
ATOM 2192 O O . ALA A 1 300 ? -25.078 -11.062 -18.969 1 96.44 300 ALA A O 1
ATOM 2193 N N . GLY A 1 301 ? -25.453 -12.914 -19.969 1 92.38 301 GLY A N 1
ATOM 2194 C CA . GLY A 1 301 ? -25.156 -12.367 -21.281 1 92.38 301 GLY A CA 1
ATOM 2195 C C . GLY A 1 301 ? -24.938 -13.438 -22.344 1 92.38 301 GLY A C 1
ATOM 2196 O O . GLY A 1 301 ? -25.312 -14.594 -22.141 1 92.38 301 GLY A O 1
ATOM 2197 N N . GLU A 1 302 ? -24.406 -12.922 -23.344 1 95.5 302 GLU A N 1
ATOM 2198 C CA . GLU A 1 302 ? -24.172 -13.805 -24.484 1 95.5 302 GLU A CA 1
ATOM 2199 C C . GLU A 1 302 ? -23.328 -15.016 -24.078 1 95.5 302 GLU A C 1
ATOM 2201 O O . GLU A 1 302 ? -22.344 -14.875 -23.359 1 95.5 302 GLU A O 1
ATOM 2206 N N . GLY A 1 303 ? -23.781 -16.203 -24.469 1 96.69 303 GLY A N 1
ATOM 2207 C CA . GLY A 1 303 ? -23.016 -17.422 -24.281 1 96.69 303 GLY A CA 1
ATOM 2208 C C . GLY A 1 303 ? -23.203 -18.047 -22.906 1 96.69 303 GLY A C 1
ATOM 2209 O O . GLY A 1 303 ? -22.672 -19.125 -22.625 1 96.69 303 GLY A O 1
ATOM 2210 N N . SER A 1 304 ? -23.969 -17.375 -22.062 1 97.62 304 SER A N 1
ATOM 2211 C CA . SER A 1 304 ? -24.25 -17.938 -20.75 1 97.62 304 SER A CA 1
ATOM 2212 C C . SER A 1 304 ? -25.141 -19.172 -20.844 1 97.62 304 SER A C 1
ATOM 2214 O O . SER A 1 304 ? -26.203 -19.141 -21.469 1 97.62 304 SER A O 1
ATOM 2216 N N . LEU A 1 305 ? -24.703 -20.219 -20.203 1 97.62 305 LEU A N 1
ATOM 2217 C CA . LEU A 1 305 ? -25.422 -21.484 -20.266 1 97.62 305 LEU A CA 1
ATOM 2218 C C . LEU A 1 305 ? -26.172 -21.75 -18.969 1 97.62 305 LEU A C 1
ATOM 2220 O O . LEU A 1 305 ? -27.266 -22.312 -18.969 1 97.62 305 LEU A O 1
ATOM 2224 N N . GLU A 1 306 ? -25.531 -21.391 -17.891 1 96.94 306 GLU A N 1
ATOM 2225 C CA . GLU A 1 306 ? -26.094 -21.641 -16.562 1 96.94 306 GLU A CA 1
ATOM 2226 C C . GLU A 1 306 ? -25.469 -20.719 -15.516 1 96.94 306 GLU A C 1
ATOM 2228 O O . GLU A 1 306 ? -24.266 -20.453 -15.57 1 96.94 306 GLU A O 1
ATOM 2233 N N . ILE A 1 307 ? -26.281 -20.219 -14.672 1 97.56 307 ILE A N 1
ATOM 2234 C CA . ILE A 1 307 ? -25.828 -19.484 -13.492 1 97.56 307 ILE A CA 1
ATOM 2235 C C . ILE A 1 307 ? -26.5 -20.047 -12.242 1 97.56 307 ILE A C 1
ATOM 2237 O O . ILE A 1 307 ? -27.734 -20.016 -12.117 1 97.56 307 ILE A O 1
ATOM 2241 N N . LEU A 1 308 ? -25.703 -20.578 -11.383 1 95.38 308 LEU A N 1
ATOM 2242 C CA . LEU A 1 308 ? -26.172 -21.094 -10.102 1 95.38 308 LEU A CA 1
ATOM 2243 C C . LEU A 1 308 ? -25.703 -20.219 -8.945 1 95.38 308 LEU A C 1
ATOM 2245 O O . LEU A 1 308 ? -24.672 -19.562 -9.039 1 95.38 308 LEU A O 1
ATOM 2249 N N . GLU A 1 309 ? -26.484 -20.203 -7.938 1 95.5 309 GLU A N 1
ATOM 2250 C CA . GLU A 1 309 ? -26.172 -19.422 -6.738 1 95.5 309 GLU A CA 1
ATOM 2251 C C . GLU A 1 309 ? -26.297 -20.281 -5.48 1 95.5 309 GLU A C 1
ATOM 2253 O O . GLU A 1 309 ? -27.109 -21.219 -5.438 1 95.5 309 GLU A O 1
ATOM 2258 N N . ALA A 1 310 ? -25.438 -20 -4.539 1 92.5 310 ALA A N 1
ATOM 2259 C CA . ALA A 1 310 ? -25.516 -20.656 -3.232 1 92.5 310 ALA A CA 1
ATOM 2260 C C . ALA A 1 310 ? -25.156 -19.688 -2.113 1 92.5 310 ALA A C 1
ATOM 2262 O O . ALA A 1 310 ? -24.25 -18.859 -2.268 1 92.5 310 ALA A O 1
ATOM 2263 N N . THR A 1 311 ? -25.859 -19.781 -0.95 1 87.88 311 THR A N 1
ATOM 2264 C CA . THR A 1 311 ? -25.578 -18.922 0.196 1 87.88 311 THR A CA 1
ATOM 2265 C C . THR A 1 311 ? -25.281 -19.75 1.439 1 87.88 311 THR A C 1
ATOM 2267 O O . THR A 1 311 ? -24.703 -19.25 2.402 1 87.88 311 THR A O 1
ATOM 2270 N N . ASP A 1 312 ? -25.766 -20.922 1.396 1 87.62 312 ASP A N 1
ATOM 2271 C CA . ASP A 1 312 ? -25.469 -21.797 2.531 1 87.62 312 ASP A CA 1
ATOM 2272 C C . ASP A 1 312 ? -24.125 -22.469 2.361 1 87.62 312 ASP A C 1
ATOM 2274 O O . ASP A 1 312 ? -23.688 -22.75 1.238 1 87.62 312 ASP A O 1
ATOM 2278 N N . ALA A 1 313 ? -23.547 -22.781 3.445 1 83.62 313 ALA A N 1
ATOM 2279 C CA . ALA A 1 313 ? -22.172 -23.25 3.492 1 83.62 313 ALA A CA 1
ATOM 2280 C C . ALA A 1 313 ? -22 -24.516 2.66 1 83.62 313 ALA A C 1
ATOM 2282 O O . ALA A 1 313 ? -21 -24.672 1.949 1 83.62 313 ALA A O 1
ATOM 2283 N N . ALA A 1 314 ? -22.812 -25.406 2.768 1 85.5 314 ALA A N 1
ATOM 2284 C CA . ALA A 1 314 ? -22.703 -26.672 2.062 1 85.5 314 ALA A CA 1
ATOM 2285 C C . ALA A 1 314 ? -22.828 -26.484 0.555 1 85.5 314 ALA A C 1
ATOM 2287 O O . ALA A 1 314 ? -22.047 -27.047 -0.216 1 85.5 314 ALA A O 1
ATOM 2288 N N . ALA A 1 315 ? -23.766 -25.703 0.139 1 86.75 315 ALA A N 1
ATOM 2289 C CA . ALA A 1 315 ? -23.969 -25.422 -1.28 1 86.75 315 ALA A CA 1
ATOM 2290 C C . ALA A 1 315 ? -22.812 -24.625 -1.861 1 86.75 315 ALA A C 1
ATOM 2292 O O . ALA A 1 315 ? -22.406 -24.844 -3.006 1 86.75 315 ALA A O 1
ATOM 2293 N N . VAL A 1 316 ? -22.312 -23.797 -1.107 1 85.69 316 VAL A N 1
ATOM 2294 C CA . VAL A 1 316 ? -21.141 -23.016 -1.518 1 85.69 316 VAL A CA 1
ATOM 2295 C C . VAL A 1 316 ? -19.953 -23.953 -1.746 1 85.69 316 VAL A C 1
ATOM 2297 O O . VAL A 1 316 ? -19.266 -23.859 -2.762 1 85.69 316 VAL A O 1
ATOM 2300 N N . ALA A 1 317 ? -19.688 -24.812 -0.868 1 82.5 317 ALA A N 1
ATOM 2301 C CA . ALA A 1 317 ? -18.594 -25.781 -0.997 1 82.5 317 ALA A CA 1
ATOM 2302 C C . ALA A 1 317 ? -18.766 -26.625 -2.258 1 82.5 317 ALA A C 1
ATOM 2304 O O . ALA A 1 317 ? -17.781 -26.922 -2.939 1 82.5 317 ALA A O 1
ATOM 2305 N N . ASP A 1 318 ? -19.922 -26.953 -2.525 1 82 318 ASP A N 1
ATOM 2306 C CA . ASP A 1 318 ? -20.219 -27.75 -3.711 1 82 318 ASP A CA 1
ATOM 2307 C C . ASP A 1 318 ? -19.891 -26.984 -4.988 1 82 318 ASP A C 1
ATOM 2309 O O . ASP A 1 318 ? -19.344 -27.547 -5.938 1 82 318 ASP A O 1
ATOM 2313 N N . LEU A 1 319 ? -20.234 -25.781 -4.945 1 82.81 319 LEU A N 1
ATOM 2314 C CA . LEU A 1 319 ? -19.969 -24.969 -6.117 1 82.81 319 LEU A CA 1
ATOM 2315 C C . LEU A 1 319 ? -18.469 -24.797 -6.328 1 82.81 319 LEU A C 1
ATOM 2317 O O . LEU A 1 319 ? -18 -24.75 -7.469 1 82.81 319 LEU A O 1
ATOM 2321 N N . TRP A 1 320 ? -17.734 -24.781 -5.254 1 83.06 320 TRP A N 1
ATOM 2322 C CA . TRP A 1 320 ? -16.297 -24.531 -5.332 1 83.06 320 TRP A CA 1
ATOM 2323 C C . TRP A 1 320 ? -15.539 -25.828 -5.602 1 83.06 320 TRP A C 1
ATOM 2325 O O . TRP A 1 320 ? -14.344 -25.812 -5.902 1 83.06 320 TRP A O 1
ATOM 2335 N N . ALA A 1 321 ? -16.172 -26.953 -5.516 1 78.88 321 ALA A N 1
ATOM 2336 C CA . ALA A 1 321 ? -15.539 -28.266 -5.613 1 78.88 321 ALA A CA 1
ATOM 2337 C C . ALA A 1 321 ? -14.719 -28.391 -6.895 1 78.88 321 ALA A C 1
ATOM 2339 O O . ALA A 1 321 ? -13.586 -28.875 -6.875 1 78.88 321 ALA A O 1
ATOM 2340 N N . ALA A 1 322 ? -15.312 -27.938 -7.934 1 78.44 322 ALA A N 1
ATOM 2341 C CA . ALA A 1 322 ? -14.609 -28 -9.211 1 78.44 322 ALA A CA 1
ATOM 2342 C C . ALA A 1 322 ? -13.305 -27.219 -9.164 1 78.44 322 ALA A C 1
ATOM 2344 O O . ALA A 1 322 ? -12.25 -27.734 -9.539 1 78.44 322 ALA A O 1
ATOM 2345 N N . ARG A 1 323 ? -13.414 -26.016 -8.664 1 81.44 323 ARG A N 1
ATOM 2346 C CA . ARG A 1 323 ? -12.25 -25.141 -8.609 1 81.44 323 ARG A CA 1
ATOM 2347 C C . ARG A 1 323 ? -11.188 -25.703 -7.672 1 81.44 323 ARG A C 1
ATOM 2349 O O . ARG A 1 323 ? -9.992 -25.625 -7.961 1 81.44 323 ARG A O 1
ATOM 2356 N N . LYS A 1 324 ? -11.547 -26.266 -6.613 1 78.25 324 LYS A N 1
ATOM 2357 C CA . LYS A 1 324 ? -10.617 -26.797 -5.617 1 78.25 324 LYS A CA 1
ATOM 2358 C C . LYS A 1 324 ? -9.898 -28.031 -6.145 1 78.25 324 LYS A C 1
ATOM 2360 O O . LYS A 1 324 ? -8.797 -28.359 -5.703 1 78.25 324 LYS A O 1
ATOM 2365 N N . SER A 1 325 ? -10.453 -28.703 -7.074 1 79.38 325 SER A N 1
ATOM 2366 C CA . SER A 1 325 ? -9.898 -29.938 -7.602 1 79.38 325 SER A CA 1
ATOM 2367 C C . SER A 1 325 ? -8.914 -29.656 -8.734 1 79.38 325 SER A C 1
ATOM 2369 O O . SER A 1 325 ? -8.266 -30.578 -9.234 1 79.38 325 SER A O 1
ATOM 2371 N N . LEU A 1 326 ? -8.781 -28.484 -9.039 1 83.56 326 LEU A N 1
ATOM 2372 C CA . LEU A 1 326 ? -8.008 -28.109 -10.219 1 83.56 326 LEU A CA 1
ATOM 2373 C C . LEU A 1 326 ? -6.531 -28.453 -10.031 1 83.56 326 LEU A C 1
ATOM 2375 O O . LEU A 1 326 ? -5.902 -29 -10.93 1 83.56 326 LEU A O 1
ATOM 2379 N N . SER A 1 327 ? -5.961 -28.109 -8.938 1 77.62 327 SER A N 1
ATOM 2380 C CA . SER A 1 327 ? -4.523 -28.297 -8.742 1 77.62 327 SER A CA 1
ATOM 2381 C C . SER A 1 327 ? -4.148 -29.766 -8.766 1 77.62 327 SER A C 1
ATOM 2383 O O . SER A 1 327 ? -3.295 -30.188 -9.547 1 77.62 327 SER A O 1
ATOM 2385 N N . PRO A 1 328 ? -4.809 -30.641 -8.047 1 77.81 328 PRO A N 1
ATOM 2386 C CA . PRO A 1 328 ? -4.52 -32.094 -8.156 1 77.81 328 PRO A CA 1
ATOM 2387 C C . PRO A 1 328 ? -4.785 -32.625 -9.555 1 77.81 328 PRO A C 1
ATOM 2389 O O . PRO A 1 328 ? -4.055 -33.5 -10.023 1 77.81 328 PRO A O 1
ATOM 2392 N N . ALA A 1 329 ? -5.754 -32.094 -10.18 1 81.62 329 ALA A N 1
ATOM 2393 C CA . ALA A 1 329 ? -6.113 -32.562 -11.516 1 81.62 329 ALA A CA 1
ATOM 2394 C C . ALA A 1 329 ? -5.016 -32.25 -12.523 1 81.62 329 ALA A C 1
ATOM 2396 O O . ALA A 1 329 ? -4.648 -33.094 -13.344 1 81.62 329 ALA A O 1
ATOM 2397 N N . THR A 1 330 ? -4.57 -31.078 -12.414 1 82.69 330 THR A N 1
ATOM 2398 C CA . THR A 1 330 ? -3.551 -30.688 -13.375 1 82.69 330 THR A CA 1
ATOM 2399 C C . THR A 1 330 ? -2.229 -31.391 -13.086 1 82.69 330 THR A C 1
ATOM 2401 O O . THR A 1 330 ? -1.476 -31.703 -14.008 1 82.69 330 THR A O 1
ATOM 2404 N N . LYS A 1 331 ? -1.916 -31.656 -11.906 1 80.38 331 LYS A N 1
ATOM 2405 C CA . LYS A 1 331 ? -0.697 -32.375 -11.531 1 80.38 331 LYS A CA 1
ATOM 2406 C C . LYS A 1 331 ? -0.722 -33.812 -12.039 1 80.38 331 LYS A C 1
ATOM 2408 O O . LYS A 1 331 ? 0.323 -34.375 -12.359 1 80.38 331 LYS A O 1
ATOM 2413 N N . ALA A 1 332 ? -1.864 -34.281 -12.156 1 80.56 332 ALA A N 1
ATOM 2414 C CA . ALA A 1 332 ? -2.02 -35.656 -12.562 1 80.56 332 ALA A CA 1
ATOM 2415 C C . ALA A 1 332 ? -1.945 -35.812 -14.078 1 80.56 332 ALA A C 1
ATOM 2417 O O . ALA A 1 332 ? -1.736 -36.906 -14.594 1 80.56 332 ALA A O 1
ATOM 2418 N N . MET A 1 333 ? -2.039 -34.844 -14.797 1 83.31 333 MET A N 1
ATOM 2419 C CA . MET A 1 333 ? -2.195 -34.875 -16.25 1 83.31 333 MET A CA 1
ATOM 2420 C C . MET A 1 333 ? -0.845 -35.062 -16.938 1 83.31 333 MET A C 1
ATOM 2422 O O . MET A 1 333 ? -0.777 -35.594 -18.047 1 83.31 333 MET A O 1
ATOM 2426 N N . ALA A 1 334 ? 0.179 -34.562 -16.328 1 86.31 334 ALA A N 1
ATOM 2427 C CA . ALA A 1 334 ? 1.512 -34.656 -16.922 1 86.31 334 ALA A CA 1
ATOM 2428 C C . ALA A 1 334 ? 2.58 -34.812 -15.844 1 86.31 334 ALA A C 1
ATOM 2430 O O . ALA A 1 334 ? 2.393 -34.375 -14.711 1 86.31 334 ALA A O 1
ATOM 2431 N N . PRO A 1 335 ? 3.654 -35.438 -16.266 1 86.69 335 PRO A N 1
ATOM 2432 C CA . PRO A 1 335 ? 4.73 -35.656 -15.289 1 86.69 335 PRO A CA 1
ATOM 2433 C C . PRO A 1 335 ? 5.332 -34.344 -14.805 1 86.69 335 PRO A C 1
ATOM 2435 O O . PRO A 1 335 ? 5.867 -34.25 -13.695 1 86.69 335 PRO A O 1
ATOM 2438 N N . LEU A 1 336 ? 5.297 -33.344 -15.648 1 90.75 336 LEU A N 1
ATOM 2439 C CA . LEU A 1 336 ? 5.797 -32.031 -15.266 1 90.75 336 LEU A CA 1
ATOM 2440 C C . LEU A 1 336 ? 4.809 -30.938 -15.656 1 90.75 336 LEU A C 1
ATOM 2442 O O . LEU A 1 336 ? 4.32 -30.906 -16.781 1 90.75 336 LEU A O 1
ATOM 2446 N N . LYS A 1 337 ? 4.523 -30.156 -14.719 1 91.69 337 LYS A N 1
ATOM 2447 C CA . LYS A 1 337 ? 3.711 -28.969 -14.898 1 91.69 337 LYS A CA 1
ATOM 2448 C C . LYS A 1 337 ? 4.547 -27.703 -14.711 1 91.69 337 LYS A C 1
ATOM 2450 O O . LYS A 1 337 ? 5.027 -27.422 -13.609 1 91.69 337 LYS A O 1
ATOM 2455 N N . ILE A 1 338 ? 4.801 -26.953 -15.773 1 92.56 338 ILE A N 1
ATOM 2456 C CA . ILE A 1 338 ? 5.406 -25.641 -15.664 1 92.56 338 ILE A CA 1
ATOM 2457 C C . ILE A 1 338 ? 4.336 -24.594 -15.328 1 92.56 338 ILE A C 1
ATOM 2459 O O . ILE A 1 338 ? 3.525 -24.234 -16.188 1 92.56 338 ILE A O 1
ATOM 2463 N N . ASN A 1 339 ? 4.324 -24.156 -14.117 1 92.06 339 ASN A N 1
ATOM 2464 C CA . ASN A 1 339 ? 3.283 -23.266 -13.609 1 92.06 339 ASN A CA 1
ATOM 2465 C C . ASN A 1 339 ? 3.699 -21.797 -13.703 1 92.06 339 ASN A C 1
ATOM 2467 O O . ASN A 1 339 ? 4.641 -21.375 -13.039 1 92.06 339 ASN A O 1
ATOM 2471 N N . GLU A 1 340 ? 3.004 -21.062 -14.516 1 94.56 340 GLU A N 1
ATOM 2472 C CA . GLU A 1 340 ? 3.275 -19.641 -14.648 1 94.56 340 GLU A CA 1
ATOM 2473 C C . GLU A 1 340 ? 2.125 -18.812 -14.094 1 94.56 340 GLU A C 1
ATOM 2475 O O . GLU A 1 340 ? 0.968 -19.234 -14.133 1 94.56 340 GLU A O 1
ATOM 2480 N N . ASP A 1 341 ? 2.475 -17.766 -13.547 1 96.06 341 ASP A N 1
ATOM 2481 C CA . ASP A 1 341 ? 1.579 -16.75 -13.008 1 96.06 341 ASP A CA 1
ATOM 2482 C C . ASP A 1 341 ? 1.78 -15.398 -13.711 1 96.06 341 ASP A C 1
ATOM 2484 O O . ASP A 1 341 ? 2.832 -14.773 -13.57 1 96.06 341 ASP A O 1
ATOM 2488 N N . VAL A 1 342 ? 0.829 -14.977 -14.516 1 98.38 342 VAL A N 1
ATOM 2489 C CA . VAL A 1 342 ? 0.941 -13.719 -15.25 1 98.38 342 VAL A CA 1
ATOM 2490 C C . VAL A 1 342 ? -0.309 -12.867 -15.016 1 98.38 342 VAL A C 1
ATOM 2492 O O . VAL A 1 342 ? -1.359 -13.391 -14.633 1 98.38 342 VAL A O 1
ATOM 2495 N N . VAL A 1 343 ? -0.168 -11.586 -15.219 1 98.75 343 VAL A N 1
ATOM 2496 C CA . VAL A 1 343 ? -1.291 -10.68 -15.031 1 98.75 343 VAL A CA 1
ATOM 2497 C C . VAL A 1 343 ? -1.397 -9.734 -16.219 1 98.75 343 VAL A C 1
ATOM 2499 O O . VAL A 1 343 ? -0.383 -9.266 -16.75 1 98.75 343 VAL A O 1
ATOM 2502 N N . VAL A 1 344 ? -2.566 -9.5 -16.688 1 98.69 344 VAL A N 1
ATOM 2503 C CA . VAL A 1 344 ? -2.895 -8.43 -17.625 1 98.69 344 VAL A CA 1
ATOM 2504 C C . VAL A 1 344 ? -4.051 -7.602 -17.078 1 98.69 344 VAL A C 1
ATOM 2506 O O . VAL A 1 344 ? -4.746 -8.023 -16.156 1 98.69 344 VAL A O 1
ATOM 2509 N N . PRO A 1 345 ? -4.195 -6.309 -17.578 1 98.38 345 PRO A N 1
ATOM 2510 C CA . PRO A 1 345 ? -5.449 -5.633 -17.234 1 98.38 345 PRO A CA 1
ATOM 2511 C C . PRO A 1 345 ? -6.68 -6.48 -17.547 1 98.38 345 PRO A C 1
ATOM 2513 O O . PRO A 1 345 ? -6.695 -7.203 -18.547 1 98.38 345 PRO A O 1
ATOM 2516 N N . VAL A 1 346 ? -7.688 -6.387 -16.75 1 98.12 346 VAL A N 1
ATOM 2517 C CA . VAL A 1 346 ? -8.906 -7.172 -16.891 1 98.12 346 VAL A CA 1
ATOM 2518 C C . VAL A 1 346 ? -9.484 -6.969 -18.297 1 98.12 346 VAL A C 1
ATOM 2520 O O . VAL A 1 346 ? -9.977 -7.914 -18.922 1 98.12 346 VAL A O 1
ATOM 2523 N N . SER A 1 347 ? -9.344 -5.805 -18.828 1 97.62 347 SER A N 1
ATOM 2524 C CA . SER A 1 347 ? -9.859 -5.445 -20.141 1 97.62 347 SER A CA 1
ATOM 2525 C C . SER A 1 347 ? -9.125 -6.191 -21.25 1 97.62 347 SER A C 1
ATOM 2527 O O . SER A 1 347 ? -9.594 -6.246 -22.391 1 97.62 347 SER A O 1
ATOM 2529 N N . ARG A 1 348 ? -7.973 -6.84 -20.922 1 98.19 348 ARG A N 1
ATOM 2530 C CA . ARG A 1 348 ? -7.148 -7.504 -21.922 1 98.19 348 ARG A CA 1
ATOM 2531 C C . ARG A 1 348 ? -7.133 -9.016 -21.703 1 98.19 348 ARG A C 1
ATOM 2533 O O . ARG A 1 348 ? -6.359 -9.727 -22.344 1 98.19 348 ARG A O 1
ATOM 2540 N N . LEU A 1 349 ? -7.973 -9.508 -20.859 1 97.81 349 LEU A N 1
ATOM 2541 C CA . LEU A 1 349 ? -7.992 -10.914 -20.484 1 97.81 349 LEU A CA 1
ATOM 2542 C C . LEU A 1 349 ? -8.297 -11.797 -21.688 1 97.81 349 LEU A C 1
ATOM 2544 O O . LEU A 1 349 ? -7.684 -12.852 -21.875 1 97.81 349 LEU A O 1
ATOM 2548 N N . ARG A 1 350 ? -9.281 -11.375 -22.516 1 97.5 350 ARG A N 1
ATOM 2549 C CA . ARG A 1 350 ? -9.648 -12.148 -23.703 1 97.5 350 ARG A CA 1
ATOM 2550 C C . ARG A 1 350 ? -8.461 -12.305 -24.641 1 97.5 350 ARG A C 1
ATOM 2552 O O . ARG A 1 350 ? -8.18 -13.406 -25.109 1 97.5 350 ARG A O 1
ATOM 2559 N N . GLU A 1 351 ? -7.777 -11.234 -24.844 1 98.38 351 GLU A N 1
ATOM 2560 C CA . GLU A 1 351 ? -6.617 -11.258 -25.734 1 98.38 351 GLU A CA 1
ATOM 2561 C C . GLU A 1 351 ? -5.531 -12.188 -25.203 1 98.38 351 GLU A C 1
ATOM 2563 O O . GLU A 1 351 ? -4.859 -12.867 -25.969 1 98.38 351 GLU A O 1
ATOM 2568 N N . LEU A 1 352 ? -5.328 -12.227 -23.906 1 98.44 352 LEU A N 1
ATOM 2569 C CA . LEU A 1 352 ? -4.336 -13.125 -23.328 1 98.44 352 LEU A CA 1
ATOM 2570 C C . LEU A 1 352 ? -4.719 -14.578 -23.547 1 98.44 352 LEU A C 1
ATOM 2572 O O . LEU A 1 352 ? -3.875 -15.391 -23.938 1 98.44 352 LEU A O 1
ATOM 2576 N N . LEU A 1 353 ? -5.98 -14.898 -23.312 1 97.56 353 LEU A N 1
ATOM 2577 C CA . LEU A 1 353 ? -6.426 -16.281 -23.484 1 97.56 353 LEU A CA 1
ATOM 2578 C C . LEU A 1 353 ? -6.312 -16.703 -24.953 1 97.56 353 LEU A C 1
ATOM 2580 O O . LEU A 1 353 ? -5.941 -17.844 -25.234 1 97.56 353 LEU A O 1
ATOM 2584 N N . GLU A 1 354 ? -6.629 -15.797 -25.859 1 97.44 354 GLU A N 1
ATOM 2585 C CA . GLU A 1 354 ? -6.457 -16.078 -27.281 1 97.44 354 GLU A CA 1
ATOM 2586 C C . GLU A 1 354 ? -4.988 -16.312 -27.625 1 97.44 354 GLU A C 1
ATOM 2588 O O . GLU A 1 354 ? -4.664 -17.203 -28.406 1 97.44 354 GLU A O 1
ATOM 2593 N N . ALA A 1 355 ? -4.141 -15.508 -27.062 1 98.25 355 ALA A N 1
ATOM 2594 C CA . ALA A 1 355 ? -2.709 -15.695 -27.266 1 98.25 355 ALA A CA 1
ATOM 2595 C C . ALA A 1 355 ? -2.248 -17.062 -26.766 1 98.25 355 ALA A C 1
ATOM 2597 O O . ALA A 1 355 ? -1.448 -17.734 -27.422 1 98.25 355 ALA A O 1
ATOM 2598 N N . ILE A 1 356 ? -2.695 -17.453 -25.625 1 98.06 356 ILE A N 1
ATOM 2599 C CA . ILE A 1 356 ? -2.336 -18.734 -25.031 1 98.06 356 ILE A CA 1
ATOM 2600 C C . ILE A 1 356 ? -2.797 -19.875 -25.938 1 98.06 356 ILE A C 1
ATOM 2602 O O . ILE A 1 356 ? -2.051 -20.828 -26.188 1 98.06 356 ILE A O 1
ATOM 2606 N N . GLU A 1 357 ? -4.023 -19.75 -26.453 1 96.19 357 GLU A N 1
ATOM 2607 C CA . GLU A 1 357 ? -4.539 -20.75 -27.391 1 96.19 357 GLU A CA 1
ATOM 2608 C C . GLU A 1 357 ? -3.684 -20.828 -28.656 1 96.19 357 GLU A C 1
ATOM 2610 O O . GLU A 1 357 ? -3.414 -21.906 -29.172 1 96.19 357 GLU A O 1
ATOM 2615 N N . GLY A 1 358 ? -3.348 -19.672 -29.125 1 97.31 358 GLY A N 1
ATOM 2616 C CA . GLY A 1 358 ? -2.469 -19.625 -30.281 1 97.31 358 GLY A CA 1
ATOM 2617 C C . GLY A 1 358 ? -1.126 -20.281 -30.047 1 97.31 358 GLY A C 1
ATOM 2618 O O . GLY A 1 358 ? -0.636 -21.031 -30.891 1 97.31 358 GLY A O 1
ATOM 2619 N N . ILE A 1 359 ? -0.527 -20.047 -28.922 1 98.06 359 ILE A N 1
ATOM 2620 C CA . ILE A 1 359 ? 0.755 -20.641 -28.547 1 98.06 359 ILE A CA 1
ATOM 2621 C C . ILE A 1 359 ? 0.614 -22.156 -28.438 1 98.06 359 ILE A C 1
ATOM 2623 O O . ILE A 1 359 ? 1.465 -22.906 -28.938 1 98.06 359 ILE A O 1
ATOM 2627 N N . ALA A 1 360 ? -0.445 -22.594 -27.75 1 97.19 360 ALA A N 1
ATOM 2628 C CA . ALA A 1 360 ? -0.694 -24.031 -27.594 1 97.19 360 ALA A CA 1
ATOM 2629 C C . ALA A 1 360 ? -0.788 -24.719 -28.953 1 97.19 360 ALA A C 1
ATOM 2631 O O . ALA A 1 360 ? -0.195 -25.781 -29.156 1 97.19 360 ALA A O 1
ATOM 2632 N N . ALA A 1 361 ? -1.514 -24.109 -29.875 1 96.69 361 ALA A N 1
ATOM 2633 C CA . ALA A 1 361 ? -1.707 -24.688 -31.203 1 96.69 361 ALA A CA 1
ATOM 2634 C C . ALA A 1 361 ? -0.407 -24.656 -32 1 96.69 361 ALA A C 1
ATOM 2636 O O . ALA A 1 361 ? -0.022 -25.672 -32.594 1 96.69 361 ALA A O 1
ATOM 2637 N N . GLU A 1 362 ? 0.224 -23.578 -31.984 1 97.12 362 GLU A N 1
ATOM 2638 C CA . GLU A 1 362 ? 1.437 -23.391 -32.781 1 97.12 362 GLU A CA 1
ATOM 2639 C C . GLU A 1 362 ? 2.551 -24.328 -32.312 1 97.12 362 GLU A C 1
ATOM 2641 O O . GLU A 1 362 ? 3.305 -24.859 -33.125 1 97.12 362 GLU A O 1
ATOM 2646 N N . GLN A 1 363 ? 2.656 -24.5 -31 1 95.69 363 GLN A N 1
ATOM 2647 C CA . GLN A 1 363 ? 3.766 -25.266 -30.438 1 95.69 363 GLN A CA 1
ATOM 2648 C C . GLN A 1 363 ? 3.338 -26.688 -30.109 1 95.69 363 GLN A C 1
ATOM 2650 O O . GLN A 1 363 ? 4.137 -27.484 -29.609 1 95.69 363 GLN A O 1
ATOM 2655 N N . SER A 1 364 ? 2.096 -27.031 -30.406 1 95.75 364 SER A N 1
ATOM 2656 C CA . SER A 1 364 ? 1.549 -28.344 -30.094 1 95.75 364 SER A CA 1
ATOM 2657 C C . SER A 1 364 ? 1.759 -28.703 -28.625 1 95.75 364 SER A C 1
ATOM 2659 O O . SER A 1 364 ? 2.32 -29.75 -28.312 1 95.75 364 SER A O 1
ATOM 2661 N N . LEU A 1 365 ? 1.355 -27.781 -27.781 1 96.44 365 LEU A N 1
ATOM 2662 C CA . LEU A 1 365 ? 1.476 -27.938 -26.344 1 96.44 365 LEU A CA 1
ATOM 2663 C C . LEU A 1 365 ? 0.101 -28.016 -25.688 1 96.44 365 LEU A C 1
ATOM 2665 O O . LEU A 1 365 ? -0.872 -27.469 -26.203 1 96.44 365 LEU A O 1
ATOM 2669 N N . HIS A 1 366 ? 0.018 -28.766 -24.656 1 94.5 366 HIS A N 1
ATOM 2670 C CA . HIS A 1 366 ? -1.159 -28.75 -23.797 1 94.5 366 HIS A CA 1
ATOM 2671 C C . HIS A 1 366 ? -1.012 -27.719 -22.688 1 94.5 366 HIS A C 1
ATOM 2673 O O . HIS A 1 366 ? -0.179 -27.875 -21.781 1 94.5 366 HIS A O 1
ATOM 2679 N N . ILE A 1 367 ? -1.789 -26.672 -22.766 1 96.25 367 ILE A N 1
ATOM 2680 C CA . ILE A 1 367 ? -1.734 -25.594 -21.797 1 96.25 367 ILE A CA 1
ATOM 2681 C C . ILE A 1 367 ? -3.094 -25.438 -21.125 1 96.25 367 ILE A C 1
ATOM 2683 O O . ILE A 1 367 ? -4.125 -25.375 -21.797 1 96.25 367 ILE A O 1
ATOM 2687 N N . VAL A 1 368 ? -3.094 -25.469 -19.812 1 94.88 368 VAL A N 1
ATOM 2688 C CA . VAL A 1 368 ? -4.289 -25.281 -19 1 94.88 368 VAL A CA 1
ATOM 2689 C C . VAL A 1 368 ? -4.207 -23.953 -18.25 1 94.88 368 VAL A C 1
ATOM 2691 O O . VAL A 1 368 ? -3.217 -23.688 -17.562 1 94.88 368 VAL A O 1
ATOM 2694 N N . SER A 1 369 ? -5.266 -23.156 -18.359 1 96 369 SER A N 1
ATOM 2695 C CA . SER A 1 369 ? -5.258 -21.844 -17.719 1 96 369 SER A CA 1
ATOM 2696 C C . SER A 1 369 ? -6.445 -21.672 -16.766 1 96 369 SER A C 1
ATOM 2698 O O . SER A 1 369 ? -7.551 -22.141 -17.078 1 96 369 SER A O 1
ATOM 2700 N N . PHE A 1 370 ? -6.219 -21.109 -15.664 1 95.19 370 PHE A N 1
ATOM 2701 C CA . PHE A 1 370 ? -7.207 -20.719 -14.672 1 95.19 370 PHE A CA 1
ATOM 2702 C C . PHE A 1 370 ? -6.648 -19.625 -13.758 1 95.19 370 PHE A C 1
ATOM 2704 O O . PHE A 1 370 ? -5.441 -19.375 -13.742 1 95.19 370 PHE A O 1
ATOM 2711 N N . GLY A 1 371 ? -7.535 -18.953 -13.07 1 95.5 371 GLY A N 1
ATOM 2712 C CA . GLY A 1 371 ? -6.965 -18 -12.125 1 95.5 371 GLY A CA 1
ATOM 2713 C C . GLY A 1 371 ? -7.945 -16.922 -11.695 1 95.5 371 GLY A C 1
ATOM 2714 O O . GLY A 1 371 ? -9.156 -17.109 -11.789 1 95.5 371 GLY A O 1
ATOM 2715 N N . HIS A 1 372 ? -7.355 -15.867 -11.148 1 97 372 HIS A N 1
ATOM 2716 C CA . HIS A 1 372 ? -8.086 -14.75 -10.562 1 97 372 HIS A CA 1
ATOM 2717 C C . HIS A 1 372 ? -8.477 -13.727 -11.625 1 97 372 HIS A C 1
ATOM 2719 O O . HIS A 1 372 ? -7.855 -12.664 -11.727 1 97 372 HIS A O 1
ATOM 2725 N N . ALA A 1 373 ? -9.562 -14 -12.289 1 97.81 373 ALA A N 1
ATOM 2726 C CA . ALA A 1 373 ? -9.945 -13.234 -13.469 1 97.81 373 ALA A CA 1
ATOM 2727 C C . ALA A 1 373 ? -10.312 -11.797 -13.102 1 97.81 373 ALA A C 1
ATOM 2729 O O . ALA A 1 373 ? -10.141 -10.883 -13.906 1 97.81 373 ALA A O 1
ATOM 2730 N N . GLY A 1 374 ? -10.742 -11.602 -11.859 1 97.38 374 GLY A N 1
ATOM 2731 C CA . GLY A 1 374 ? -11.117 -10.258 -11.422 1 97.38 374 GLY A CA 1
ATOM 2732 C C . GLY A 1 374 ? -9.938 -9.312 -11.344 1 97.38 374 GLY A C 1
ATOM 2733 O O . GLY A 1 374 ? -10.117 -8.094 -11.289 1 97.38 374 GLY A O 1
ATOM 2734 N N . ASN A 1 375 ? -8.727 -9.836 -11.367 1 97 375 ASN A N 1
ATOM 2735 C CA . ASN A 1 375 ? -7.504 -9.047 -11.359 1 97 375 ASN A CA 1
ATOM 2736 C C . ASN A 1 375 ? -6.711 -9.219 -12.648 1 97 375 ASN A C 1
ATOM 2738 O O . ASN A 1 375 ? -5.59 -8.719 -12.766 1 97 375 ASN A O 1
ATOM 2742 N N . GLY A 1 376 ? -7.219 -10.039 -13.477 1 98.06 376 GLY A N 1
ATOM 2743 C CA . GLY A 1 376 ? -6.469 -10.344 -14.688 1 98.06 376 GLY A CA 1
ATOM 2744 C C . GLY A 1 376 ? -5.289 -11.266 -14.438 1 98.06 376 GLY A C 1
ATOM 2745 O O . GLY A 1 376 ? -4.367 -11.328 -15.258 1 98.06 376 GLY A O 1
ATOM 2746 N N . ASN A 1 377 ? -5.25 -11.93 -13.383 1 98.25 377 ASN A N 1
ATOM 2747 C CA . ASN A 1 377 ? -4.172 -12.82 -12.969 1 98.25 377 ASN A CA 1
ATOM 2748 C C . ASN A 1 377 ? -4.461 -14.273 -13.359 1 98.25 377 ASN A C 1
ATOM 2750 O O . ASN A 1 377 ? -5.383 -14.891 -12.82 1 98.25 377 ASN A O 1
ATOM 2754 N N . LEU A 1 378 ? -3.682 -14.844 -14.273 1 97.69 378 LEU A N 1
ATOM 2755 C CA . LEU A 1 378 ? -3.9 -16.219 -14.734 1 97.69 378 LEU A CA 1
ATOM 2756 C C . LEU A 1 378 ? -2.705 -17.094 -14.398 1 97.69 378 LEU A C 1
ATOM 2758 O O . LEU A 1 378 ? -1.556 -16.672 -14.516 1 97.69 378 LEU A O 1
ATOM 2762 N N . HIS A 1 379 ? -3.016 -18.219 -13.898 1 96.38 379 HIS A N 1
ATOM 2763 C CA . HIS A 1 379 ? -2.064 -19.328 -13.875 1 96.38 379 HIS A CA 1
ATOM 2764 C C . HIS A 1 379 ? -2.066 -20.078 -15.195 1 96.38 379 HIS A C 1
ATOM 2766 O O . HIS A 1 379 ? -3.078 -20.672 -15.578 1 96.38 379 HIS A O 1
ATOM 2772 N N . VAL A 1 380 ? -1.011 -20.062 -15.867 1 97.25 380 VAL A N 1
ATOM 2773 C CA . VAL A 1 380 ? -0.843 -20.719 -17.156 1 97.25 380 VAL A CA 1
ATOM 2774 C C . VAL A 1 380 ? 0.081 -21.938 -17 1 97.25 380 VAL A C 1
ATOM 2776 O O . VAL A 1 380 ? 1.286 -21.781 -16.781 1 97.25 380 VAL A O 1
ATOM 2779 N N . ASN A 1 381 ? -0.472 -23.094 -17.156 1 95.69 381 ASN A N 1
ATOM 2780 C CA . ASN A 1 381 ? 0.25 -24.328 -16.875 1 95.69 381 ASN A CA 1
ATOM 2781 C C . ASN A 1 381 ? 0.581 -25.094 -18.156 1 95.69 381 ASN A C 1
ATOM 2783 O O . ASN A 1 381 ? -0.32 -25.562 -18.844 1 95.69 381 ASN A O 1
ATOM 2787 N N . PHE A 1 382 ? 1.866 -25.188 -18.453 1 96 382 PHE A N 1
ATOM 2788 C CA . PHE A 1 382 ? 2.35 -26.047 -19.531 1 96 382 PHE A CA 1
ATOM 2789 C C . PHE A 1 382 ? 2.523 -27.484 -19.062 1 96 382 PHE A C 1
ATOM 2791 O O . PHE A 1 382 ? 3.324 -27.75 -18.156 1 96 382 PHE A O 1
ATOM 2798 N N . LEU A 1 383 ? 1.72 -28.375 -19.562 1 94.81 383 LEU A N 1
ATOM 2799 C CA . LEU A 1 383 ? 1.822 -29.797 -19.234 1 94.81 383 LEU A CA 1
ATOM 2800 C C . LEU A 1 383 ? 2.77 -30.5 -20.203 1 94.81 383 LEU A C 1
ATOM 2802 O O . LEU A 1 383 ? 2.441 -30.703 -21.375 1 94.81 383 LEU A O 1
ATOM 2806 N N . VAL A 1 384 ? 3.941 -30.938 -19.609 1 95.62 384 VAL A N 1
ATOM 2807 C CA . VAL A 1 384 ? 4.992 -31.391 -20.516 1 95.62 384 VAL A CA 1
ATOM 2808 C C . VAL A 1 384 ? 5.625 -32.688 -19.969 1 95.62 384 VAL A C 1
ATOM 2810 O O . VAL A 1 384 ? 5.398 -33.031 -18.828 1 95.62 384 VAL A O 1
ATOM 2813 N N . HIS A 1 385 ? 6.352 -33.375 -20.875 1 94.81 385 HIS A N 1
ATOM 2814 C CA . HIS A 1 385 ? 7.168 -34.562 -20.562 1 94.81 385 HIS A CA 1
ATOM 2815 C C . HIS A 1 385 ? 8.656 -34.188 -20.562 1 94.81 385 HIS A C 1
ATOM 2817 O O . HIS A 1 385 ? 9.25 -34.062 -21.641 1 94.81 385 HIS A O 1
ATOM 2823 N N . PRO A 1 386 ? 9.242 -34.156 -19.391 1 93 386 PRO A N 1
ATOM 2824 C CA . PRO A 1 386 ? 10.625 -33.688 -19.297 1 93 386 PRO A CA 1
ATOM 2825 C C . PRO A 1 386 ? 11.594 -34.562 -20.094 1 93 386 PRO A C 1
ATOM 2827 O O . PRO A 1 386 ? 12.672 -34.094 -20.484 1 93 386 PRO A O 1
ATOM 2830 N N . GLN A 1 387 ? 11.258 -35.75 -20.375 1 94.5 387 GLN A N 1
ATOM 2831 C CA . GLN A 1 387 ? 12.141 -36.656 -21.125 1 94.5 387 GLN A CA 1
ATOM 2832 C C . GLN A 1 387 ? 12.086 -36.375 -22.625 1 94.5 387 GLN A C 1
ATOM 2834 O O . GLN A 1 387 ? 12.938 -36.844 -23.375 1 94.5 387 GLN A O 1
ATOM 2839 N N . ASP A 1 388 ? 11.094 -35.688 -23.047 1 95.88 388 ASP A N 1
ATOM 2840 C CA . ASP A 1 388 ? 10.961 -35.312 -24.453 1 95.88 388 ASP A CA 1
ATOM 2841 C C . ASP A 1 388 ? 11.641 -33.969 -24.719 1 95.88 388 ASP A C 1
ATOM 2843 O O . ASP A 1 388 ? 11.016 -32.906 -24.594 1 95.88 388 ASP A O 1
ATOM 2847 N N . GLY A 1 389 ? 12.836 -34.031 -25.172 1 96.12 389 GLY A N 1
ATOM 2848 C CA . GLY A 1 389 ? 13.625 -32.812 -25.422 1 96.12 389 GLY A CA 1
ATOM 2849 C C . GLY A 1 389 ? 12.961 -31.859 -26.375 1 96.12 389 GLY A C 1
ATOM 2850 O O . GLY A 1 389 ? 13.07 -30.641 -26.219 1 96.12 389 GLY A O 1
ATOM 2851 N N . ASN A 1 390 ? 12.375 -32.406 -27.422 1 97.12 390 ASN A N 1
ATOM 2852 C CA . ASN A 1 390 ? 11.68 -31.562 -28.391 1 97.12 390 ASN A CA 1
ATOM 2853 C C . ASN A 1 390 ? 10.508 -30.828 -27.766 1 97.12 390 ASN A C 1
ATOM 2855 O O . ASN A 1 390 ? 10.312 -29.625 -28.016 1 97.12 390 ASN A O 1
ATOM 2859 N N . GLU A 1 391 ? 9.75 -31.562 -26.969 1 96.62 391 GLU A N 1
ATOM 2860 C CA . GLU A 1 391 ? 8.633 -30.938 -26.281 1 96.62 391 GLU A CA 1
ATOM 2861 C C . GLU A 1 391 ? 9.117 -29.844 -25.328 1 96.62 391 GLU A C 1
ATOM 2863 O O . GLU A 1 391 ? 8.508 -28.781 -25.234 1 96.62 391 GLU A O 1
ATOM 2868 N N . MET A 1 392 ? 10.211 -30.109 -24.688 1 96.44 392 MET A N 1
ATOM 2869 C CA . MET A 1 392 ? 10.766 -29.125 -23.75 1 96.44 392 MET A CA 1
ATOM 2870 C C . MET A 1 392 ? 11.242 -27.875 -24.484 1 96.44 392 MET A C 1
ATOM 2872 O O . MET A 1 392 ? 11.117 -26.766 -23.969 1 96.44 392 MET A O 1
ATOM 2876 N N . ARG A 1 393 ? 11.828 -28.047 -25.625 1 97.12 393 ARG A N 1
ATOM 2877 C CA . ARG A 1 393 ? 12.234 -26.906 -26.438 1 97.12 393 ARG A CA 1
ATOM 2878 C C . ARG A 1 393 ? 11.031 -26.078 -26.859 1 97.12 393 ARG A C 1
ATOM 2880 O O . ARG A 1 393 ? 11.062 -24.844 -26.797 1 97.12 393 ARG A O 1
ATOM 2887 N N . ARG A 1 394 ? 9.969 -26.75 -27.297 1 97.5 394 ARG A N 1
ATOM 2888 C CA . ARG A 1 394 ? 8.742 -26.062 -27.688 1 97.5 394 ARG A CA 1
ATOM 2889 C C . ARG A 1 394 ? 8.133 -25.312 -26.5 1 97.5 394 ARG A C 1
ATOM 2891 O O . ARG A 1 394 ? 7.613 -24.219 -26.656 1 97.5 394 ARG A O 1
ATOM 2898 N N . ALA A 1 395 ? 8.195 -25.953 -25.375 1 97.12 395 ALA A N 1
ATOM 2899 C CA . ALA A 1 395 ? 7.676 -25.328 -24.156 1 97.12 395 ALA A CA 1
ATOM 2900 C C . ALA A 1 395 ? 8.43 -24.031 -23.844 1 97.12 395 ALA A C 1
ATOM 2902 O O . ALA A 1 395 ? 7.82 -23.031 -23.469 1 97.12 395 ALA A O 1
ATOM 2903 N N . ARG A 1 396 ? 9.734 -24.062 -23.984 1 95.88 396 ARG A N 1
ATOM 2904 C CA . ARG A 1 396 ? 10.547 -22.875 -23.719 1 95.88 396 ARG A CA 1
ATOM 2905 C C . ARG A 1 396 ? 10.195 -21.75 -24.688 1 95.88 396 ARG A C 1
ATOM 2907 O O . ARG A 1 396 ? 10.102 -20.594 -24.297 1 95.88 396 ARG A O 1
ATOM 2914 N N . HIS A 1 397 ? 10.055 -22.125 -25.906 1 97.12 397 HIS A N 1
ATOM 2915 C CA . HIS A 1 397 ? 9.641 -21.141 -26.906 1 97.12 397 HIS A CA 1
ATOM 2916 C C . HIS A 1 397 ? 8.25 -20.594 -26.594 1 97.12 397 HIS A C 1
ATOM 2918 O O . HIS A 1 397 ? 8.008 -19.391 -26.75 1 97.12 397 HIS A O 1
ATOM 2924 N N . GLY A 1 398 ? 7.363 -21.5 -26.219 1 97.69 398 GLY A N 1
ATOM 2925 C CA . GLY A 1 398 ? 6.023 -21.094 -25.828 1 97.69 398 GLY A CA 1
ATOM 2926 C C . GLY A 1 398 ? 6.004 -20.141 -24.656 1 97.69 398 GLY A C 1
ATOM 2927 O O . GLY A 1 398 ? 5.23 -19.188 -24.641 1 97.69 398 GLY A O 1
ATOM 2928 N N . LEU A 1 399 ? 6.84 -20.406 -23.703 1 97.19 399 LEU A N 1
ATOM 2929 C CA . LEU A 1 399 ? 6.941 -19.547 -22.531 1 97.19 399 LEU A CA 1
ATOM 2930 C C . LEU A 1 399 ? 7.406 -18.141 -22.922 1 97.19 399 LEU A C 1
ATOM 2932 O O . LEU A 1 399 ? 6.871 -17.156 -22.438 1 97.19 399 LEU A O 1
ATOM 2936 N N . GLN A 1 400 ? 8.391 -18.078 -23.719 1 97.06 400 GLN A N 1
ATOM 2937 C CA . GLN A 1 400 ? 8.883 -16.781 -24.219 1 97.06 400 GLN A CA 1
ATOM 2938 C C . GLN A 1 400 ? 7.781 -16 -24.922 1 97.06 400 GLN A C 1
ATOM 2940 O O . GLN A 1 400 ? 7.621 -14.805 -24.688 1 97.06 400 GLN A O 1
ATOM 2945 N N . LYS A 1 401 ? 7.043 -16.688 -25.75 1 98.06 401 LYS A N 1
ATOM 2946 C CA . LYS A 1 401 ? 5.938 -16.062 -26.469 1 98.06 401 LYS A CA 1
ATOM 2947 C C . LYS A 1 401 ? 4.859 -15.578 -25.5 1 98.06 401 LYS A C 1
ATOM 2949 O O . LYS A 1 401 ? 4.27 -14.516 -25.703 1 98.06 401 LYS A O 1
ATOM 2954 N N . LEU A 1 402 ? 4.613 -16.391 -24.516 1 98.56 402 LEU A N 1
ATOM 2955 C CA . LEU A 1 402 ? 3.631 -16.016 -23.5 1 98.56 402 LEU A CA 1
ATOM 2956 C C . LEU A 1 402 ? 4.027 -14.703 -22.812 1 98.56 402 LEU A C 1
ATOM 2958 O O . LEU A 1 402 ? 3.221 -13.781 -22.719 1 98.56 402 LEU A O 1
ATOM 2962 N N . PHE A 1 403 ? 5.25 -14.633 -22.344 1 98.44 403 PHE A N 1
ATOM 2963 C CA . PHE A 1 403 ? 5.727 -13.469 -21.609 1 98.44 403 PHE A CA 1
ATOM 2964 C C . PHE A 1 403 ? 5.723 -12.234 -22.516 1 98.44 403 PHE A C 1
ATOM 2966 O O . PHE A 1 403 ? 5.363 -11.141 -22.062 1 98.44 403 PHE A O 1
ATOM 2973 N N . GLN A 1 404 ? 6.086 -12.383 -23.75 1 98.19 404 GLN A N 1
ATOM 2974 C CA . GLN A 1 404 ? 6.031 -11.273 -24.688 1 98.19 404 GLN A CA 1
ATOM 2975 C C . GLN A 1 404 ? 4.598 -10.797 -24.891 1 98.19 404 GLN A C 1
ATOM 2977 O O . GLN A 1 404 ? 4.344 -9.594 -24.953 1 98.19 404 GLN A O 1
ATOM 2982 N N . ALA A 1 405 ? 3.707 -11.773 -25.047 1 98.62 405 ALA A N 1
ATOM 2983 C CA . ALA A 1 405 ? 2.297 -11.43 -25.219 1 98.62 405 ALA A CA 1
ATOM 2984 C C . ALA A 1 405 ? 1.776 -10.656 -24 1 98.62 405 ALA A C 1
ATOM 2986 O O . ALA A 1 405 ? 1.08 -9.648 -24.156 1 98.62 405 ALA A O 1
ATOM 2987 N N . VAL A 1 406 ? 2.117 -11.102 -22.844 1 98.75 406 VAL A N 1
ATOM 2988 C CA . VAL A 1 406 ? 1.672 -10.484 -21.609 1 98.75 406 VAL A CA 1
ATOM 2989 C C . VAL A 1 406 ? 2.139 -9.031 -21.562 1 98.75 406 VAL A C 1
ATOM 2991 O O . VAL A 1 406 ? 1.361 -8.133 -21.219 1 98.75 406 VAL A O 1
ATOM 2994 N N . LEU A 1 407 ? 3.377 -8.805 -21.859 1 98.38 407 LEU A N 1
ATOM 2995 C CA . LEU A 1 407 ? 3.949 -7.465 -21.781 1 98.38 407 LEU A CA 1
ATOM 2996 C C . LEU A 1 407 ? 3.377 -6.562 -22.859 1 98.38 407 LEU A C 1
ATOM 2998 O O . LEU A 1 407 ? 3.174 -5.367 -22.641 1 98.38 407 LEU A O 1
ATOM 3002 N N . THR A 1 408 ? 3.09 -7.145 -24.031 1 98.12 408 THR A N 1
ATOM 3003 C CA . THR A 1 408 ? 2.449 -6.387 -25.094 1 98.12 408 THR A CA 1
ATOM 3004 C C . THR A 1 408 ? 1.055 -5.93 -24.672 1 98.12 408 THR A C 1
ATOM 3006 O O . THR A 1 408 ? 0.58 -4.879 -25.109 1 98.12 408 THR A O 1
ATOM 3009 N N . LEU A 1 409 ? 0.466 -6.672 -23.828 1 98.44 409 LEU A N 1
ATOM 3010 C CA . LEU A 1 409 ? -0.877 -6.371 -23.344 1 98.44 409 LEU A CA 1
ATOM 3011 C C . LEU A 1 409 ? -0.824 -5.52 -22.078 1 98.44 409 LEU A C 1
ATOM 3013 O O . LEU A 1 409 ? -1.796 -5.465 -21.328 1 98.44 409 LEU A O 1
ATOM 3017 N N . ASP A 1 410 ? 0.314 -4.918 -21.75 1 97.31 410 ASP A N 1
ATOM 3018 C CA . ASP A 1 410 ? 0.533 -4.035 -20.609 1 97.31 410 ASP A CA 1
ATOM 3019 C C . ASP A 1 410 ? 0.426 -4.801 -19.297 1 97.31 410 ASP A C 1
ATOM 3021 O O . ASP A 1 410 ? -0.094 -4.277 -18.312 1 97.31 410 ASP A O 1
ATOM 3025 N N . GLY A 1 411 ? 0.794 -6.055 -19.375 1 98.5 411 GLY A N 1
ATOM 3026 C CA . GLY A 1 411 ? 0.748 -6.887 -18.188 1 98.5 411 GLY A CA 1
ATOM 3027 C C . GLY A 1 411 ? 2.086 -6.988 -17.469 1 98.5 411 GLY A C 1
ATOM 3028 O O . GLY A 1 411 ? 2.939 -6.109 -17.625 1 98.5 411 GLY A O 1
ATOM 3029 N N . THR A 1 412 ? 2.172 -7.98 -16.562 1 98.69 412 THR A N 1
ATOM 3030 C CA . THR A 1 412 ? 3.373 -8.258 -15.773 1 98.69 412 THR A CA 1
ATOM 3031 C C . THR A 1 412 ? 3.641 -9.758 -15.703 1 98.69 412 THR A C 1
ATOM 3033 O O . THR A 1 412 ? 2.715 -10.562 -15.805 1 98.69 412 THR A O 1
ATOM 3036 N N . LEU A 1 413 ? 4.906 -10.102 -15.484 1 98.31 413 LEU A N 1
ATOM 3037 C CA . LEU A 1 413 ? 5.395 -11.477 -15.555 1 98.31 413 LEU A CA 1
ATOM 3038 C C . LEU A 1 413 ? 4.957 -12.273 -14.328 1 98.31 413 LEU A C 1
ATOM 3040 O O . LEU A 1 413 ? 4.984 -13.5 -14.344 1 98.31 413 LEU A O 1
ATOM 3044 N N . SER A 1 414 ? 4.613 -11.57 -13.289 1 98.25 414 SER A N 1
ATOM 3045 C CA . SER A 1 414 ? 4.254 -12.242 -12.047 1 98.25 414 SER A CA 1
ATOM 3046 C C . SER A 1 414 ? 3.289 -11.406 -11.219 1 98.25 414 SER A C 1
ATOM 3048 O O . SER A 1 414 ? 3.539 -10.219 -10.984 1 98.25 414 SER A O 1
ATOM 3050 N N . GLY A 1 415 ? 2.264 -12.055 -10.773 1 97.5 415 GLY A N 1
ATOM 3051 C CA . GLY A 1 415 ? 1.25 -11.344 -10.016 1 97.5 415 GLY A CA 1
ATOM 3052 C C . GLY A 1 415 ? 1.33 -11.609 -8.523 1 97.5 415 GLY A C 1
ATOM 3053 O O . GLY A 1 415 ? 0.917 -10.773 -7.715 1 97.5 415 GLY A O 1
ATOM 3054 N N . GLU A 1 416 ? 1.827 -12.766 -8.148 1 96.56 416 GLU A N 1
ATOM 3055 C CA . GLU A 1 416 ? 1.723 -13.086 -6.723 1 96.56 416 GLU A CA 1
ATOM 3056 C C . GLU A 1 416 ? 2.758 -14.133 -6.312 1 96.56 416 GLU A C 1
ATOM 3058 O O . GLU A 1 416 ? 3.012 -14.328 -5.125 1 96.56 416 GLU A O 1
ATOM 3063 N N . HIS A 1 417 ? 3.447 -14.758 -7.23 1 96.25 417 HIS A N 1
ATOM 3064 C CA . HIS A 1 417 ? 4.352 -15.859 -6.898 1 96.25 417 HIS A CA 1
ATOM 3065 C C . HIS A 1 417 ? 5.781 -15.352 -6.711 1 96.25 417 HIS A C 1
ATOM 3067 O O . HIS A 1 417 ? 6.625 -16.062 -6.164 1 96.25 417 HIS A O 1
ATOM 3073 N N . GLY A 1 418 ? 6.039 -14.18 -7.211 1 97.12 418 GLY A N 1
ATOM 3074 C CA . GLY A 1 418 ? 7.414 -13.711 -7.238 1 97.12 418 GLY A CA 1
ATOM 3075 C C . GLY A 1 418 ? 8.18 -14.18 -8.461 1 97.12 418 GLY A C 1
ATOM 3076 O O . GLY A 1 418 ? 7.578 -14.609 -9.453 1 97.12 418 GLY A O 1
ATOM 3077 N N . ILE A 1 419 ? 9.461 -14.039 -8.43 1 98.06 419 ILE A N 1
ATOM 3078 C CA . ILE A 1 419 ? 10.32 -14.367 -9.562 1 98.06 419 ILE A CA 1
ATOM 3079 C C . ILE A 1 419 ? 11.125 -15.625 -9.25 1 98.06 419 ILE A C 1
ATOM 3081 O O . ILE A 1 419 ? 11.18 -16.547 -10.062 1 98.06 419 ILE A O 1
ATOM 3085 N N . GLY A 1 420 ? 11.656 -15.648 -7.996 1 97.25 420 GLY A N 1
ATOM 3086 C CA . GLY A 1 420 ? 12.516 -16.766 -7.641 1 97.25 420 GLY A CA 1
ATOM 3087 C C . GLY A 1 420 ? 13.641 -16.984 -8.633 1 97.25 420 GLY A C 1
ATOM 3088 O O . GLY A 1 420 ? 14.25 -16.031 -9.117 1 97.25 420 GLY A O 1
ATOM 3089 N N . SER A 1 421 ? 14.07 -18.234 -8.797 1 96.44 421 SER A N 1
ATOM 3090 C CA . SER A 1 421 ? 15.078 -18.578 -9.789 1 96.44 421 SER A CA 1
ATOM 3091 C C . SER A 1 421 ? 14.445 -18.891 -11.141 1 96.44 421 SER A C 1
ATOM 3093 O O . SER A 1 421 ? 15.086 -18.75 -12.18 1 96.44 421 SER A O 1
ATOM 3095 N N . SER A 1 422 ? 13.164 -19.203 -11.148 1 94.12 422 SER A N 1
ATOM 3096 C CA . SER A 1 422 ? 12.484 -19.75 -12.32 1 94.12 422 SER A CA 1
ATOM 3097 C C . SER A 1 422 ? 12.234 -18.672 -13.375 1 94.12 422 SER A C 1
ATOM 3099 O O . SER A 1 422 ? 12.219 -18.969 -14.57 1 94.12 422 SER A O 1
ATOM 3101 N N . LYS A 1 423 ? 12.023 -17.438 -12.938 1 95.56 423 LYS A N 1
ATOM 3102 C CA . LYS A 1 423 ? 11.609 -16.406 -13.891 1 95.56 423 LYS A CA 1
ATOM 3103 C C . LYS A 1 423 ? 12.703 -15.367 -14.078 1 95.56 423 LYS A C 1
ATOM 3105 O O . LYS A 1 423 ? 12.516 -14.391 -14.805 1 95.56 423 LYS A O 1
ATOM 3110 N N . ARG A 1 424 ? 13.789 -15.516 -13.477 1 95.69 424 ARG A N 1
ATOM 3111 C CA . ARG A 1 424 ? 14.844 -14.508 -13.43 1 95.69 424 ARG A CA 1
ATOM 3112 C C . ARG A 1 424 ? 15.289 -14.117 -14.836 1 95.69 424 ARG A C 1
ATOM 3114 O O . ARG A 1 424 ? 15.539 -12.945 -15.109 1 95.69 424 ARG A O 1
ATOM 3121 N N . ALA A 1 425 ? 15.383 -15.07 -15.703 1 95.25 425 ALA A N 1
ATOM 3122 C CA . ALA A 1 425 ? 15.906 -14.852 -17.047 1 95.25 425 ALA A CA 1
ATOM 3123 C C . ALA A 1 425 ? 14.977 -13.953 -17.859 1 95.25 425 ALA A C 1
ATOM 3125 O O . ALA A 1 425 ? 15.391 -13.352 -18.844 1 95.25 425 ALA A O 1
ATOM 3126 N N . TYR A 1 426 ? 13.703 -13.852 -17.438 1 96.44 426 TYR A N 1
ATOM 3127 C CA . TYR A 1 426 ? 12.711 -13.109 -18.219 1 96.44 426 TYR A CA 1
ATOM 3128 C C . TYR A 1 426 ? 12.508 -11.711 -17.656 1 96.44 426 TYR A C 1
ATOM 3130 O O . TYR A 1 426 ? 11.852 -10.867 -18.266 1 96.44 426 TYR A O 1
ATOM 3138 N N . VAL A 1 427 ? 13.102 -11.391 -16.5 1 97.56 427 VAL A N 1
ATOM 3139 C CA . VAL A 1 427 ? 12.898 -10.141 -15.797 1 97.56 427 VAL A CA 1
ATOM 3140 C C . VAL A 1 427 ? 13.305 -8.969 -16.688 1 97.56 427 VAL A C 1
ATOM 3142 O O . VAL A 1 427 ? 12.633 -7.934 -16.719 1 97.56 427 VAL A O 1
ATOM 3145 N N . PRO A 1 428 ? 14.375 -9.109 -17.562 1 97.19 428 PRO A N 1
ATOM 3146 C CA . PRO A 1 428 ? 14.789 -7.988 -18.391 1 97.19 428 PRO A CA 1
ATOM 3147 C C . PRO A 1 428 ? 13.758 -7.645 -19.469 1 97.19 428 PRO A C 1
ATOM 3149 O O . PRO A 1 428 ? 13.844 -6.586 -20.109 1 97.19 428 PRO A O 1
ATOM 3152 N N . LEU A 1 429 ? 12.828 -8.562 -19.75 1 96.81 429 LEU A N 1
ATOM 3153 C CA . LEU A 1 429 ? 11.758 -8.234 -20.688 1 96.81 429 LEU A CA 1
ATOM 3154 C C . LEU A 1 429 ? 10.859 -7.141 -20.125 1 96.81 429 LEU A C 1
ATOM 3156 O O . LEU A 1 429 ? 10.281 -6.355 -20.875 1 96.81 429 LEU A O 1
ATOM 3160 N N . GLU A 1 430 ? 10.766 -7.121 -18.812 1 97.62 430 GLU A N 1
ATOM 3161 C CA . GLU A 1 430 ? 9.828 -6.203 -18.188 1 97.62 430 GLU A CA 1
ATOM 3162 C C . GLU A 1 430 ? 10.547 -4.992 -17.594 1 97.62 430 GLU A C 1
ATOM 3164 O O . GLU A 1 430 ? 10.047 -3.869 -17.656 1 97.62 430 GLU A O 1
ATOM 3169 N N . LEU A 1 431 ? 11.664 -5.172 -16.953 1 97.5 431 LEU A N 1
ATOM 3170 C CA . LEU A 1 431 ? 12.391 -4.09 -16.297 1 97.5 431 LEU A CA 1
ATOM 3171 C C . LEU A 1 431 ? 13.492 -3.547 -17.203 1 97.5 431 LEU A C 1
ATOM 3173 O O . LEU A 1 431 ? 14.281 -4.316 -17.766 1 97.5 431 LEU A O 1
ATOM 3177 N N . SER A 1 432 ? 13.578 -2.23 -17.281 1 96.94 432 SER A N 1
ATOM 3178 C CA . SER A 1 432 ? 14.609 -1.588 -18.109 1 96.94 432 SER A CA 1
ATOM 3179 C C . SER A 1 432 ? 15.992 -1.774 -17.5 1 96.94 432 SER A C 1
ATOM 3181 O O . SER A 1 432 ? 16.125 -2.061 -16.312 1 96.94 432 SER A O 1
ATOM 3183 N N . PRO A 1 433 ? 17.016 -1.621 -18.328 1 96.25 433 PRO A N 1
ATOM 3184 C CA . PRO A 1 433 ? 18.375 -1.686 -17.797 1 96.25 433 PRO A CA 1
ATOM 3185 C C . PRO A 1 433 ? 18.625 -0.674 -16.688 1 96.25 433 PRO A C 1
ATOM 3187 O O . PRO A 1 433 ? 19.344 -0.974 -15.719 1 96.25 433 PRO A O 1
ATOM 3190 N N . GLU A 1 434 ? 18.062 0.49 -16.812 1 95.12 434 GLU A N 1
ATOM 3191 C CA . GLU A 1 434 ? 18.203 1.517 -15.781 1 95.12 434 GLU A CA 1
ATOM 3192 C C . GLU A 1 434 ? 17.594 1.062 -14.453 1 95.12 434 GLU A C 1
ATOM 3194 O O . GLU A 1 434 ? 18.203 1.204 -13.398 1 95.12 434 GLU A O 1
ATOM 3199 N N . SER A 1 435 ? 16.406 0.547 -14.562 1 97.31 435 SER A N 1
ATOM 3200 C CA . SER A 1 435 ? 15.742 0.033 -13.367 1 97.31 435 SER A CA 1
ATOM 3201 C C . SER A 1 435 ? 16.547 -1.08 -12.719 1 97.31 435 SER A C 1
ATOM 3203 O O . SER A 1 435 ? 16.734 -1.088 -11.5 1 97.31 435 SER A O 1
ATOM 3205 N N . LEU A 1 436 ? 17.016 -1.979 -13.516 1 98.06 436 LEU A N 1
ATOM 3206 C CA . LEU A 1 436 ? 17.797 -3.098 -13 1 98.06 436 LEU A CA 1
ATOM 3207 C C . LEU A 1 436 ? 19.078 -2.605 -12.336 1 98.06 436 LEU A C 1
ATOM 3209 O O . LEU A 1 436 ? 19.484 -3.143 -11.305 1 98.06 436 LEU A O 1
ATOM 3213 N N . SER A 1 437 ? 19.688 -1.615 -12.914 1 97.62 437 SER A N 1
ATOM 3214 C CA . SER A 1 437 ? 20.906 -1.051 -12.344 1 97.62 437 SER A CA 1
ATOM 3215 C C . SER A 1 437 ? 20.656 -0.474 -10.953 1 97.62 437 SER A C 1
ATOM 3217 O O . SER A 1 437 ? 21.438 -0.703 -10.031 1 97.62 437 SER A O 1
ATOM 3219 N N . ILE A 1 438 ? 19.594 0.225 -10.82 1 98.25 438 ILE A N 1
ATOM 3220 C CA . ILE A 1 438 ? 19.219 0.814 -9.539 1 98.25 438 ILE A CA 1
ATOM 3221 C C . ILE A 1 438 ? 18.953 -0.292 -8.516 1 98.25 438 ILE A C 1
ATOM 3223 O O . ILE A 1 438 ? 19.422 -0.226 -7.383 1 98.25 438 ILE A O 1
ATOM 3227 N N . GLN A 1 439 ? 18.234 -1.307 -8.922 1 98.56 439 GLN A N 1
ATOM 3228 C CA . GLN A 1 439 ? 17.891 -2.395 -8.016 1 98.56 439 GLN A CA 1
ATOM 3229 C C . GLN A 1 439 ? 19.125 -3.164 -7.566 1 98.56 439 GLN A C 1
ATOM 3231 O O . GLN A 1 439 ? 19.25 -3.516 -6.395 1 98.56 439 GLN A O 1
ATOM 3236 N N . ARG A 1 440 ? 20.047 -3.373 -8.484 1 98.44 440 ARG A N 1
ATOM 3237 C CA . ARG A 1 440 ? 21.297 -4.027 -8.125 1 98.44 440 ARG A CA 1
ATOM 3238 C C . ARG A 1 440 ? 22.094 -3.191 -7.125 1 98.44 440 ARG A C 1
ATOM 3240 O O . ARG A 1 440 ? 22.703 -3.73 -6.199 1 98.44 440 ARG A O 1
ATOM 3247 N N . ALA A 1 441 ? 22.078 -1.887 -7.355 1 98.5 441 ALA A N 1
ATOM 3248 C CA . ALA A 1 441 ? 22.781 -0.993 -6.438 1 98.5 441 ALA A CA 1
ATOM 3249 C C . ALA A 1 441 ? 22.141 -1.038 -5.047 1 98.5 441 ALA A C 1
ATOM 3251 O O . ALA A 1 441 ? 22.859 -1.03 -4.035 1 98.5 441 ALA A O 1
ATOM 3252 N N . ILE A 1 442 ? 20.828 -1.077 -5.004 1 98.75 442 ILE A N 1
ATOM 3253 C CA . ILE A 1 442 ? 20.125 -1.178 -3.729 1 98.75 442 ILE A CA 1
ATOM 3254 C C . ILE A 1 442 ? 20.5 -2.488 -3.037 1 98.75 442 ILE A C 1
ATOM 3256 O O . ILE A 1 442 ? 20.766 -2.508 -1.834 1 98.75 442 ILE A O 1
ATOM 3260 N N . LYS A 1 443 ? 20.5 -3.559 -3.781 1 98.69 443 LYS A N 1
ATOM 3261 C CA . LYS A 1 443 ? 20.891 -4.859 -3.232 1 98.69 443 LYS A CA 1
ATOM 3262 C C . LYS A 1 443 ? 22.266 -4.793 -2.566 1 98.69 443 LYS A C 1
ATOM 3264 O O . LYS A 1 443 ? 22.453 -5.363 -1.491 1 98.69 443 LYS A O 1
ATOM 3269 N N . ARG A 1 444 ? 23.188 -4.105 -3.127 1 98.31 444 ARG A N 1
ATOM 3270 C CA . ARG A 1 444 ? 24.562 -4.012 -2.607 1 98.31 444 ARG A CA 1
ATOM 3271 C C . ARG A 1 444 ? 24.594 -3.232 -1.297 1 98.31 444 ARG A C 1
ATOM 3273 O O . ARG A 1 444 ? 25.438 -3.482 -0.44 1 98.31 444 ARG A O 1
ATOM 3280 N N . ILE A 1 445 ? 23.672 -2.303 -1.159 1 98.56 445 ILE A N 1
ATOM 3281 C CA . ILE A 1 445 ? 23.594 -1.55 0.088 1 98.56 445 ILE A CA 1
ATOM 3282 C C . ILE A 1 445 ? 23.172 -2.482 1.227 1 98.56 445 ILE A C 1
ATOM 3284 O O . ILE A 1 445 ? 23.781 -2.457 2.305 1 98.56 445 ILE A O 1
ATOM 3288 N N . PHE A 1 446 ? 22.203 -3.367 1.003 1 98.69 446 PHE A N 1
ATOM 3289 C CA . PHE A 1 446 ? 21.609 -4.211 2.037 1 98.69 446 PHE A CA 1
ATOM 3290 C C . PHE A 1 446 ? 22.453 -5.461 2.258 1 98.69 446 PHE A C 1
ATOM 3292 O O . PHE A 1 446 ? 22.484 -6.008 3.363 1 98.69 446 PHE A O 1
ATOM 3299 N N . ASP A 1 447 ? 23.078 -5.898 1.239 1 98.5 447 ASP A N 1
ATOM 3300 C CA . ASP A 1 447 ? 23.812 -7.156 1.243 1 98.5 447 ASP A CA 1
ATOM 3301 C C . ASP A 1 447 ? 25.094 -7.051 0.414 1 98.5 447 ASP A C 1
ATOM 3303 O O . ASP A 1 447 ? 25.234 -7.703 -0.622 1 98.5 447 ASP A O 1
ATOM 3307 N N . PRO A 1 448 ? 26.062 -6.348 0.911 1 98 448 PRO A N 1
ATOM 3308 C CA . PRO A 1 448 ? 27.266 -6.059 0.141 1 98 448 PRO A CA 1
ATOM 3309 C C . PRO A 1 448 ? 28.062 -7.316 -0.206 1 98 448 PRO A C 1
ATOM 3311 O O . PRO A 1 448 ? 28.797 -7.332 -1.194 1 98 448 PRO A O 1
ATOM 3314 N N . ASP A 1 449 ? 27.922 -8.383 0.589 1 97.75 449 ASP A N 1
ATOM 3315 C CA . ASP A 1 449 ? 28.688 -9.602 0.347 1 97.75 449 ASP A CA 1
ATOM 3316 C C . ASP A 1 449 ? 27.859 -10.625 -0.423 1 97.75 449 ASP A C 1
ATOM 3318 O O . ASP A 1 449 ? 28.328 -11.742 -0.663 1 97.75 449 ASP A O 1
ATOM 3322 N N . ALA A 1 450 ? 26.609 -10.312 -0.766 1 97.69 450 ALA A N 1
ATOM 3323 C CA . ALA A 1 450 ? 25.719 -11.102 -1.611 1 97.69 450 ALA A CA 1
ATOM 3324 C C . ALA A 1 450 ? 25.469 -12.484 -1.01 1 97.69 450 ALA A C 1
ATOM 3326 O O . ALA A 1 450 ? 25.516 -13.492 -1.718 1 97.69 450 ALA A O 1
ATOM 3327 N N . ILE A 1 451 ? 25.281 -12.508 0.263 1 98.38 451 ILE A N 1
ATOM 3328 C CA . ILE A 1 451 ? 25.094 -13.805 0.907 1 98.38 451 ILE A CA 1
ATOM 3329 C C . ILE A 1 451 ? 23.594 -14.109 1.039 1 98.38 451 ILE A C 1
ATOM 3331 O O . ILE A 1 451 ? 23.203 -15.242 1.324 1 98.38 451 ILE A O 1
ATOM 3335 N N . LEU A 1 452 ? 22.75 -13.109 0.875 1 98.81 452 LEU A N 1
ATOM 3336 C CA . LEU A 1 452 ? 21.328 -13.312 1.11 1 98.81 452 LEU A CA 1
ATOM 3337 C C . LEU A 1 452 ? 20.625 -13.789 -0.158 1 98.81 452 LEU A C 1
ATOM 3339 O O . LEU A 1 452 ? 20.547 -13.047 -1.142 1 98.81 452 LEU A O 1
ATOM 3343 N N . ASN A 1 453 ? 20.172 -14.945 -0.151 1 98.69 453 ASN A N 1
ATOM 3344 C CA . ASN A 1 453 ? 19.375 -15.625 -1.172 1 98.69 453 ASN A CA 1
ATOM 3345 C C . ASN A 1 453 ? 19.938 -15.375 -2.57 1 98.69 453 ASN A C 1
ATOM 3347 O O . ASN A 1 453 ? 19.203 -14.945 -3.467 1 98.69 453 ASN A O 1
ATOM 3351 N N . PRO A 1 454 ? 21.156 -15.703 -2.77 1 98 454 PRO A N 1
ATOM 3352 C CA . PRO A 1 454 ? 21.75 -15.445 -4.082 1 98 454 PRO A CA 1
ATOM 3353 C C . PRO A 1 454 ? 21.078 -16.234 -5.203 1 98 454 PRO A C 1
ATOM 3355 O O . PRO A 1 454 ? 20.578 -17.328 -4.977 1 98 454 PRO A O 1
ATOM 3358 N N . GLY A 1 455 ? 21.062 -15.664 -6.344 1 97 455 GLY A N 1
ATOM 3359 C CA . GLY A 1 455 ? 20.531 -16.328 -7.523 1 97 455 GLY A CA 1
ATOM 3360 C C . GLY A 1 455 ? 19.031 -16.172 -7.664 1 97 455 GLY A C 1
ATOM 3361 O O . GLY A 1 455 ? 18.406 -16.875 -8.453 1 97 455 GLY A O 1
ATOM 3362 N N . LYS A 1 456 ? 18.484 -15.312 -6.918 1 98 456 LYS A N 1
ATOM 3363 C CA . LYS A 1 456 ? 17.031 -15.117 -6.973 1 98 456 LYS A CA 1
ATOM 3364 C C . LYS A 1 456 ? 16.688 -13.68 -7.359 1 98 456 LYS A C 1
ATOM 3366 O O . LYS A 1 456 ? 17.5 -12.773 -7.176 1 98 456 LYS A O 1
ATOM 3371 N N . LEU A 1 457 ? 15.484 -13.477 -7.938 1 97.88 457 LEU A N 1
ATOM 3372 C CA . LEU A 1 457 ? 14.781 -12.219 -8.156 1 97.88 457 LEU A CA 1
ATOM 3373 C C . LEU A 1 457 ? 15.406 -11.438 -9.312 1 97.88 457 LEU A C 1
ATOM 3375 O O . LEU A 1 457 ? 14.773 -11.25 -10.352 1 97.88 457 LEU A O 1
ATOM 3379 N N . LEU A 1 458 ? 16.703 -11 -9.156 1 97.56 458 LEU A N 1
ATOM 3380 C CA . LEU A 1 458 ? 17.359 -10.195 -10.188 1 97.56 458 LEU A CA 1
ATOM 3381 C C . LEU A 1 458 ? 18.109 -11.086 -11.164 1 97.56 458 LEU A C 1
ATOM 3383 O O . LEU A 1 458 ? 18.719 -12.086 -10.766 1 97.56 458 LEU A O 1
ATOM 3387 N N . PRO A 1 459 ? 18.125 -10.75 -12.422 1 95.5 459 PRO A N 1
ATOM 3388 C CA . PRO A 1 459 ? 18.844 -11.547 -13.406 1 95.5 459 PRO A CA 1
ATOM 3389 C C . PRO A 1 459 ? 20.359 -11.508 -13.195 1 95.5 459 PRO A C 1
ATOM 3391 O O . PRO A 1 459 ? 20.875 -10.609 -12.531 1 95.5 459 PRO A O 1
ATOM 3394 N N . GLU A 1 460 ? 21 -12.508 -13.789 1 86.44 460 GLU A N 1
ATOM 3395 C CA . GLU A 1 460 ? 22.453 -12.578 -13.727 1 86.44 460 GLU A CA 1
ATOM 3396 C C . GLU A 1 460 ? 23.094 -11.414 -14.484 1 86.44 460 GLU A C 1
ATOM 3398 O O . GLU A 1 460 ? 22.531 -10.93 -15.469 1 86.44 460 GLU A O 1
ATOM 3403 N N . THR A 1 461 ? 24.188 -10.836 -13.883 1 74.81 461 THR A N 1
ATOM 3404 C CA . THR A 1 461 ? 24.922 -9.781 -14.578 1 74.81 461 THR A CA 1
ATOM 3405 C C . THR A 1 461 ? 25.797 -10.375 -15.672 1 74.81 461 THR A C 1
ATOM 3407 O O . THR A 1 461 ? 26.297 -11.492 -15.531 1 74.81 461 THR A O 1
ATOM 3410 N N . MET B 1 1 ? 28.391 28.391 -9.562 1 63 1 MET B N 1
ATOM 3411 C CA . MET B 1 1 ? 27.328 28.109 -10.531 1 63 1 MET B CA 1
ATOM 3412 C C . MET B 1 1 ? 27.047 29.344 -11.383 1 63 1 MET B C 1
ATOM 3414 O O . MET B 1 1 ? 26.906 30.453 -10.852 1 63 1 MET B O 1
ATOM 3418 N N . SER B 1 2 ? 27.422 29.359 -12.664 1 77.06 2 SER B N 1
ATOM 3419 C CA . SER B 1 2 ? 27.141 30.578 -13.422 1 77.06 2 SER B CA 1
ATOM 3420 C C . SER B 1 2 ? 25.75 30.547 -14.047 1 77.06 2 SER B C 1
ATOM 3422 O O . SER B 1 2 ? 25.516 29.781 -14.984 1 77.06 2 SER B O 1
ATOM 3424 N N . ILE B 1 3 ? 24.75 31.219 -13.445 1 83.25 3 ILE B N 1
ATOM 3425 C CA . ILE B 1 3 ? 23.359 31.297 -13.852 1 83.25 3 ILE B CA 1
ATOM 3426 C C . ILE B 1 3 ? 23.266 31.797 -15.297 1 83.25 3 ILE B C 1
ATOM 3428 O O . ILE B 1 3 ? 22.391 31.391 -16.047 1 83.25 3 ILE B O 1
ATOM 3432 N N . SER B 1 4 ? 24.281 32.5 -15.656 1 85.62 4 SER B N 1
ATOM 3433 C CA . SER B 1 4 ? 24.297 33.094 -16.984 1 85.62 4 SER B CA 1
ATOM 3434 C C . SER B 1 4 ? 24.422 32.031 -18.078 1 85.62 4 SER B C 1
ATOM 3436 O O . SER B 1 4 ? 23.984 32.25 -19.203 1 85.62 4 SER B O 1
ATOM 3438 N N . THR B 1 5 ? 25.047 30.938 -17.719 1 87.75 5 THR B N 1
ATOM 3439 C CA . THR B 1 5 ? 25.219 29.875 -18.688 1 87.75 5 THR B CA 1
ATOM 3440 C C . THR B 1 5 ? 24.047 28.891 -18.625 1 87.75 5 THR B C 1
ATOM 3442 O O . THR B 1 5 ? 23.766 28.203 -19.609 1 87.75 5 THR B O 1
ATOM 3445 N N . ILE B 1 6 ? 23.438 28.859 -17.547 1 93.25 6 ILE B N 1
ATOM 3446 C CA . ILE B 1 6 ? 22.406 27.859 -17.312 1 93.25 6 ILE B CA 1
ATOM 3447 C C . ILE B 1 6 ? 21.109 28.297 -17.969 1 93.25 6 ILE B C 1
ATOM 3449 O O . ILE B 1 6 ? 20.406 27.484 -18.594 1 93.25 6 ILE B O 1
ATOM 3453 N N . ILE B 1 7 ? 20.797 29.531 -17.922 1 93.62 7 ILE B N 1
ATOM 3454 C CA . ILE B 1 7 ? 19.5 30.062 -18.344 1 93.62 7 ILE B CA 1
ATOM 3455 C C . ILE B 1 7 ? 19.328 29.875 -19.844 1 93.62 7 ILE B C 1
ATOM 3457 O O . ILE B 1 7 ? 18.297 29.344 -20.297 1 93.62 7 ILE B O 1
ATOM 3461 N N . PRO B 1 8 ? 20.359 30.172 -20.688 1 92.81 8 PRO B N 1
ATOM 3462 C CA . PRO B 1 8 ? 20.188 29.938 -22.125 1 92.81 8 PRO B CA 1
ATOM 3463 C C . PRO B 1 8 ? 19.969 28.453 -22.453 1 92.81 8 PRO B C 1
ATOM 3465 O O . PRO B 1 8 ? 19.188 28.141 -23.359 1 92.81 8 PRO B O 1
ATOM 3468 N N . ALA B 1 9 ? 20.625 27.641 -21.734 1 94.25 9 ALA B N 1
ATOM 3469 C CA . ALA B 1 9 ? 20.469 26.219 -21.984 1 94.25 9 ALA B CA 1
ATOM 3470 C C . ALA B 1 9 ? 19.047 25.75 -21.656 1 94.25 9 ALA B C 1
ATOM 3472 O O . ALA B 1 9 ? 18.453 24.969 -22.406 1 94.25 9 ALA B O 1
ATOM 3473 N N . LEU B 1 10 ? 18.531 26.234 -20.562 1 96.56 10 LEU B N 1
ATOM 3474 C CA . LEU B 1 10 ? 17.188 25.859 -20.141 1 96.56 10 LEU B CA 1
ATOM 3475 C C . LEU B 1 10 ? 16.141 26.453 -21.078 1 96.56 10 LEU B C 1
ATOM 3477 O O . LEU B 1 10 ? 15.141 25.812 -21.391 1 96.56 10 LEU B O 1
ATOM 3481 N N . ARG B 1 11 ? 16.391 27.672 -21.531 1 95.81 11 ARG B N 1
ATOM 3482 C CA . ARG B 1 11 ? 15.453 28.328 -22.438 1 95.81 11 ARG B CA 1
ATOM 3483 C C . ARG B 1 11 ? 15.438 27.641 -23.797 1 95.81 11 ARG B C 1
ATOM 3485 O O . ARG B 1 11 ? 14.406 27.609 -24.469 1 95.81 11 ARG B O 1
ATOM 3492 N N . ALA B 1 12 ? 16.5 27.016 -24.203 1 94.06 12 ALA B N 1
ATOM 3493 C CA . ALA B 1 12 ? 16.562 26.219 -25.422 1 94.06 12 ALA B CA 1
ATOM 3494 C C . ALA B 1 12 ? 15.781 24.922 -25.266 1 94.06 12 ALA B C 1
ATOM 3496 O O . ALA B 1 12 ? 15.164 24.438 -26.219 1 94.06 12 ALA B O 1
ATOM 3497 N N . ALA B 1 13 ? 15.828 24.422 -24.047 1 94.25 13 ALA B N 1
ATOM 3498 C CA . ALA B 1 13 ? 15.211 23.125 -23.781 1 94.25 13 ALA B CA 1
ATOM 3499 C C . ALA B 1 13 ? 13.703 23.266 -23.562 1 94.25 13 ALA B C 1
ATOM 3501 O O . ALA B 1 13 ? 12.93 22.406 -23.953 1 94.25 13 ALA B O 1
ATOM 3502 N N . LEU B 1 14 ? 13.07 24.281 -22.891 1 94.19 14 LEU B N 1
ATOM 3503 C CA . LEU B 1 14 ? 11.68 24.438 -22.484 1 94.19 14 LEU B CA 1
ATOM 3504 C C . LEU B 1 14 ? 10.992 25.516 -23.328 1 94.19 14 LEU B C 1
ATOM 3506 O O . LEU B 1 14 ? 9.773 25.484 -23.5 1 94.19 14 LEU B O 1
ATOM 3510 N N . ASP B 1 15 ? 11.578 26.438 -23.812 1 89.88 15 ASP B N 1
ATOM 3511 C CA . ASP B 1 15 ? 11.156 27.719 -24.375 1 89.88 15 ASP B CA 1
ATOM 3512 C C . ASP B 1 15 ? 11.344 28.844 -23.359 1 89.88 15 ASP B C 1
ATOM 3514 O O . ASP B 1 15 ? 11.203 28.641 -22.156 1 89.88 15 ASP B O 1
ATOM 3518 N N . ALA B 1 16 ? 11.5 30.016 -23.844 1 89.31 16 ALA B N 1
ATOM 3519 C CA . ALA B 1 16 ? 11.914 31.172 -23.062 1 89.31 16 ALA B CA 1
ATOM 3520 C C . ALA B 1 16 ? 10.836 31.562 -22.047 1 89.31 16 ALA B C 1
ATOM 3522 O O . ALA B 1 16 ? 11.141 31.922 -20.922 1 89.31 16 ALA B O 1
ATOM 3523 N N . GLU B 1 17 ? 9.609 31.344 -22.359 1 92.62 17 GLU B N 1
ATOM 3524 C CA . GLU B 1 17 ? 8.516 31.828 -21.531 1 92.62 17 GLU B CA 1
ATOM 3525 C C . GLU B 1 17 ? 8.297 30.906 -20.328 1 92.62 17 GLU B C 1
ATOM 3527 O O . GLU B 1 17 ? 7.617 31.281 -19.375 1 92.62 17 GLU B O 1
ATOM 3532 N N . ARG B 1 18 ? 8.898 29.812 -20.375 1 95.62 18 ARG B N 1
ATOM 3533 C CA . ARG B 1 18 ? 8.672 28.828 -19.312 1 95.62 18 ARG B CA 1
ATOM 3534 C C . ARG B 1 18 ? 9.883 28.719 -18.406 1 95.62 18 ARG B C 1
ATOM 3536 O O . ARG B 1 18 ? 9.977 27.781 -17.594 1 95.62 18 ARG B O 1
ATOM 3543 N N . VAL B 1 19 ? 10.859 29.562 -18.656 1 97.56 19 VAL B N 1
ATOM 3544 C CA . VAL B 1 19 ? 11.969 29.828 -17.75 1 97.56 19 VAL B CA 1
ATOM 3545 C C . VAL B 1 19 ? 11.852 31.25 -17.203 1 97.56 19 VAL B C 1
ATOM 3547 O O . VAL B 1 19 ? 12.164 32.219 -17.906 1 97.56 19 VAL B O 1
ATOM 3550 N N . ARG B 1 20 ? 11.414 31.344 -15.961 1 97.44 20 ARG B N 1
ATOM 3551 C CA . ARG B 1 20 ? 11.109 32.656 -15.406 1 97.44 20 ARG B CA 1
ATOM 3552 C C . ARG B 1 20 ? 12.148 33.062 -14.359 1 97.44 20 ARG B C 1
ATOM 3554 O O . ARG B 1 20 ? 12.477 32.281 -13.469 1 97.44 20 ARG B O 1
ATOM 3561 N N . ASP B 1 21 ? 12.703 34.25 -14.5 1 95.31 21 ASP B N 1
ATOM 3562 C CA . ASP B 1 21 ? 13.656 34.781 -13.539 1 95.31 21 ASP B CA 1
ATOM 3563 C C . ASP B 1 21 ? 13.297 36.219 -13.148 1 95.31 21 ASP B C 1
ATOM 3565 O O . ASP B 1 21 ? 14.133 36.938 -12.609 1 95.31 21 ASP B O 1
ATOM 3569 N N . ASP B 1 22 ? 12.016 36.688 -13.469 1 96.31 22 ASP B N 1
ATOM 3570 C CA . ASP B 1 22 ? 11.539 38 -13.07 1 96.31 22 ASP B CA 1
ATOM 3571 C C . ASP B 1 22 ? 11.18 38.031 -11.586 1 96.31 22 ASP B C 1
ATOM 3573 O O . ASP B 1 22 ? 10.75 37.031 -11.023 1 96.31 22 ASP B O 1
ATOM 3577 N N . ALA B 1 23 ? 11.242 39.125 -10.945 1 97.31 23 ALA B N 1
ATOM 3578 C CA . ALA B 1 23 ? 11.117 39.281 -9.5 1 97.31 23 ALA B CA 1
ATOM 3579 C C . ALA B 1 23 ? 9.727 38.875 -9.023 1 97.31 23 ALA B C 1
ATOM 3581 O O . ALA B 1 23 ? 9.586 38.312 -7.938 1 97.31 23 ALA B O 1
ATOM 3582 N N . GLU B 1 24 ? 8.727 39.156 -9.82 1 97.38 24 GLU B N 1
ATOM 3583 C CA . GLU B 1 24 ? 7.352 38.875 -9.414 1 97.38 24 GLU B CA 1
ATOM 3584 C C . GLU B 1 24 ? 7.117 37.375 -9.312 1 97.38 24 GLU B C 1
ATOM 3586 O O . GLU B 1 24 ? 6.574 36.875 -8.312 1 97.38 24 GLU B O 1
ATOM 3591 N N . THR B 1 25 ? 7.535 36.688 -10.344 1 97.56 25 THR B N 1
ATOM 3592 C CA . THR B 1 25 ? 7.375 35.25 -10.352 1 97.56 25 THR B CA 1
ATOM 3593 C C . THR B 1 25 ? 8.211 34.594 -9.25 1 97.56 25 THR B C 1
ATOM 3595 O O . THR B 1 25 ? 7.727 33.719 -8.539 1 97.56 25 THR B O 1
ATOM 3598 N N . LEU B 1 26 ? 9.438 35.031 -9.133 1 98.25 26 LEU B N 1
ATOM 3599 C CA . LEU B 1 26 ? 10.32 34.469 -8.117 1 98.25 26 LEU B CA 1
ATOM 3600 C C . LEU B 1 26 ? 9.734 34.656 -6.723 1 98.25 26 LEU B C 1
ATOM 3602 O O . LEU B 1 26 ? 9.828 33.75 -5.883 1 98.25 26 LEU B O 1
ATOM 3606 N N . ALA B 1 27 ? 9.078 35.719 -6.453 1 97.75 27 ALA B N 1
ATOM 3607 C CA . ALA B 1 27 ? 8.477 36 -5.156 1 97.75 27 ALA B CA 1
ATOM 3608 C C . ALA B 1 27 ? 7.312 35.062 -4.875 1 97.75 27 ALA B C 1
ATOM 3610 O O . ALA B 1 27 ? 7.164 34.562 -3.756 1 97.75 27 ALA B O 1
ATOM 3611 N N . ILE B 1 28 ? 6.543 34.812 -5.887 1 97.06 28 ILE B N 1
ATOM 3612 C CA . ILE B 1 28 ? 5.379 33.938 -5.762 1 97.06 28 ILE B CA 1
ATOM 3613 C C . ILE B 1 28 ? 5.828 32.5 -5.422 1 97.06 28 ILE B C 1
ATOM 3615 O O . ILE B 1 28 ? 5.207 31.828 -4.598 1 97.06 28 ILE B O 1
ATOM 3619 N N . TYR B 1 29 ? 6.949 32.094 -5.949 1 98.25 29 TYR B N 1
ATOM 3620 C CA . TYR B 1 29 ? 7.391 30.703 -5.812 1 98.25 29 TYR B CA 1
ATOM 3621 C C . TYR B 1 29 ? 8.453 30.578 -4.73 1 98.25 29 TYR B C 1
ATOM 3623 O O . TYR B 1 29 ? 9.117 29.531 -4.617 1 98.25 29 TYR B O 1
ATOM 3631 N N . SER B 1 30 ? 8.625 31.641 -3.887 1 98.25 30 SER B N 1
ATOM 3632 C CA . SER B 1 30 ? 9.664 31.672 -2.863 1 98.25 30 SER B CA 1
ATOM 3633 C C . SER B 1 30 ? 9.195 30.984 -1.58 1 98.25 30 SER B C 1
ATOM 3635 O O . SER B 1 30 ? 9.977 30.812 -0.642 1 98.25 30 SER B O 1
ATOM 3637 N N . ARG B 1 31 ? 7.926 30.5 -1.566 1 96.25 31 ARG B N 1
ATOM 3638 C CA . ARG B 1 31 ? 7.375 29.969 -0.328 1 96.25 31 ARG B CA 1
ATOM 3639 C C . ARG B 1 31 ? 6.355 28.859 -0.614 1 96.25 31 ARG B C 1
ATOM 3641 O O . ARG B 1 31 ? 5.844 28.766 -1.73 1 96.25 31 ARG B O 1
ATOM 3648 N N . ASP B 1 32 ? 6.176 28 0.268 1 95.75 32 ASP B N 1
ATOM 3649 C CA . ASP B 1 32 ? 4.988 27.156 0.381 1 95.75 32 ASP B CA 1
ATOM 3650 C C . ASP B 1 32 ? 4.145 27.562 1.586 1 95.75 32 ASP B C 1
ATOM 3652 O O . ASP B 1 32 ? 4.148 28.734 1.994 1 95.75 32 ASP B O 1
ATOM 3656 N N . ASP B 1 33 ? 3.357 26.672 2.172 1 92.19 33 ASP B N 1
ATOM 3657 C CA . ASP B 1 33 ? 2.447 27.078 3.24 1 92.19 33 ASP B CA 1
ATOM 3658 C C . ASP B 1 33 ? 3.135 27.016 4.602 1 92.19 33 ASP B C 1
ATOM 3660 O O . ASP B 1 33 ? 2.469 26.938 5.637 1 92.19 33 ASP B O 1
ATOM 3664 N N . THR B 1 34 ? 4.445 26.938 4.605 1 92.25 34 THR B N 1
ATOM 3665 C CA . THR B 1 34 ? 5.25 27 5.82 1 92.25 34 THR B CA 1
ATOM 3666 C C . THR B 1 34 ? 5.797 28.406 6.039 1 92.25 34 THR B C 1
ATOM 3668 O O . THR B 1 34 ? 6.051 29.141 5.078 1 92.25 34 THR B O 1
ATOM 3671 N N . PRO B 1 35 ? 5.934 28.75 7.324 1 88.81 35 PRO B N 1
ATOM 3672 C CA . PRO B 1 35 ? 6.547 30.062 7.555 1 88.81 35 PRO B CA 1
ATOM 3673 C C . PRO B 1 35 ? 7.949 30.172 6.961 1 88.81 35 PRO B C 1
ATOM 3675 O O . PRO B 1 35 ? 8.711 29.203 6.988 1 88.81 35 PRO B O 1
ATOM 3678 N N . GLY B 1 36 ? 8.281 31.328 6.391 1 88.81 36 GLY B N 1
ATOM 3679 C CA . GLY B 1 36 ? 9.594 31.562 5.805 1 88.81 36 GLY B CA 1
ATOM 3680 C C . GLY B 1 36 ? 9.562 31.609 4.289 1 88.81 36 GLY B C 1
ATOM 3681 O O . GLY B 1 36 ? 8.531 31.375 3.672 1 88.81 36 GLY B O 1
ATOM 3682 N N . SER B 1 37 ? 10.602 32.031 3.73 1 95.25 37 SER B N 1
ATOM 3683 C CA . SER B 1 37 ? 10.719 32.156 2.283 1 95.25 37 SER B CA 1
ATOM 3684 C C . SER B 1 37 ? 12.18 32.125 1.84 1 95.25 37 SER B C 1
ATOM 3686 O O . SER B 1 37 ? 13.078 32.406 2.635 1 95.25 37 SER B O 1
ATOM 3688 N N . CYS B 1 38 ? 12.398 31.641 0.667 1 97.75 38 CYS B N 1
ATOM 3689 C CA . CYS B 1 38 ? 13.688 31.688 -0.021 1 97.75 38 CYS B CA 1
ATOM 3690 C C . CYS B 1 38 ? 13.5 31.922 -1.514 1 97.75 38 CYS B C 1
ATOM 3692 O O . CYS B 1 38 ? 12.82 31.156 -2.195 1 97.75 38 CYS B O 1
ATOM 3694 N N . ILE B 1 39 ? 14.062 33.031 -1.977 1 98.25 39 ILE B N 1
ATOM 3695 C CA . ILE B 1 39 ? 13.906 33.375 -3.387 1 98.25 39 ILE B CA 1
ATOM 3696 C C . ILE B 1 39 ? 14.75 32.438 -4.242 1 98.25 39 ILE B C 1
ATOM 3698 O O . ILE B 1 39 ? 15.969 32.344 -4.066 1 98.25 39 ILE B O 1
ATOM 3702 N N . PRO B 1 40 ? 14.148 31.672 -5.137 1 98.12 40 PRO B N 1
ATOM 3703 C CA . PRO B 1 40 ? 14.93 30.844 -6.059 1 98.12 40 PRO B CA 1
ATOM 3704 C C . PRO B 1 40 ? 15.625 31.656 -7.148 1 98.12 40 PRO B C 1
ATOM 3706 O O . PRO B 1 40 ? 15.328 32.844 -7.316 1 98.12 40 PRO B O 1
ATOM 3709 N N . VAL B 1 41 ? 16.547 31.031 -7.863 1 97 41 VAL B N 1
ATOM 3710 C CA . VAL B 1 41 ? 17.25 31.766 -8.914 1 97 41 VAL B CA 1
ATOM 3711 C C . VAL B 1 41 ? 16.406 31.797 -10.18 1 97 41 VAL B C 1
ATOM 3713 O O . VAL B 1 41 ? 16.562 32.688 -11.008 1 97 41 VAL B O 1
ATOM 3716 N N . MET B 1 42 ? 15.484 30.875 -10.32 1 97.69 42 MET B N 1
ATOM 3717 C CA . MET B 1 42 ? 14.547 30.812 -11.438 1 97.69 42 MET B CA 1
ATOM 3718 C C . MET B 1 42 ? 13.414 29.844 -11.141 1 97.69 42 MET B C 1
ATOM 3720 O O . MET B 1 42 ? 13.484 29.078 -10.172 1 97.69 42 MET B O 1
ATOM 3724 N N . VAL B 1 43 ? 12.367 29.922 -11.867 1 98.5 43 VAL B N 1
ATOM 3725 C CA . VAL B 1 43 ? 11.25 28.984 -11.844 1 98.5 43 VAL B CA 1
ATOM 3726 C C . VAL B 1 43 ? 11.062 28.359 -13.227 1 98.5 43 VAL B C 1
ATOM 3728 O O . VAL B 1 43 ? 11.039 29.078 -14.234 1 98.5 43 VAL B O 1
ATOM 3731 N N . LEU B 1 44 ? 11.047 27.062 -13.258 1 98.75 44 LEU B N 1
ATOM 3732 C CA . LEU B 1 44 ? 10.914 26.297 -14.492 1 98.75 44 LEU B CA 1
ATOM 3733 C C . LEU B 1 44 ? 9.531 25.641 -14.578 1 98.75 44 LEU B C 1
ATOM 3735 O O . LEU B 1 44 ? 9.031 25.109 -13.586 1 98.75 44 LEU B O 1
ATOM 3739 N N . PHE B 1 45 ? 8.898 25.688 -15.75 1 98.56 45 PHE B N 1
ATOM 3740 C CA . PHE B 1 45 ? 7.562 25.141 -15.969 1 98.56 45 PHE B CA 1
ATOM 3741 C C . PHE B 1 45 ? 7.59 24.094 -17.078 1 98.56 45 PHE B C 1
ATOM 3743 O O . PHE B 1 45 ? 7.172 24.359 -18.203 1 98.56 45 PHE B O 1
ATOM 3750 N N . PRO B 1 46 ? 7.984 22.828 -16.781 1 98.56 46 PRO B N 1
ATOM 3751 C CA . PRO B 1 46 ? 7.988 21.797 -17.812 1 98.56 46 PRO B CA 1
ATOM 3752 C C . PRO B 1 46 ? 6.582 21.422 -18.266 1 98.56 46 PRO B C 1
ATOM 3754 O O . PRO B 1 46 ? 5.637 21.469 -17.469 1 98.56 46 PRO B O 1
ATOM 3757 N N . HIS B 1 47 ? 6.504 20.938 -19.562 1 97.44 47 HIS B N 1
ATOM 3758 C CA . HIS B 1 47 ? 5.238 20.516 -20.156 1 97.44 47 HIS B CA 1
ATOM 3759 C C . HIS B 1 47 ? 5.258 19.031 -20.484 1 97.44 47 HIS B C 1
ATOM 3761 O O . HIS B 1 47 ? 4.234 18.453 -20.891 1 97.44 47 HIS B O 1
ATOM 3767 N N . SER B 1 48 ? 6.41 18.469 -20.312 1 97.88 48 SER B N 1
ATOM 3768 C CA . SER B 1 48 ? 6.512 17.062 -20.672 1 97.88 48 SER B CA 1
ATOM 3769 C C . SER B 1 48 ? 7.598 16.344 -19.875 1 97.88 48 SER B C 1
ATOM 3771 O O . SER B 1 48 ? 8.422 17 -19.219 1 97.88 48 SER B O 1
ATOM 3773 N N . HIS B 1 49 ? 7.5 15.023 -19.938 1 98.44 49 HIS B N 1
ATOM 3774 C CA . HIS B 1 49 ? 8.516 14.188 -19.312 1 98.44 49 HIS B CA 1
ATOM 3775 C C . HIS B 1 49 ? 9.906 14.5 -19.844 1 98.44 49 HIS B C 1
ATOM 3777 O O . HIS B 1 49 ? 10.859 14.617 -19.078 1 98.44 49 HIS B O 1
ATOM 3783 N N . GLU B 1 50 ? 10.039 14.656 -21.125 1 98.12 50 GLU B N 1
ATOM 3784 C CA . GLU B 1 50 ? 11.312 14.914 -21.797 1 98.12 50 GLU B CA 1
ATOM 3785 C C . GLU B 1 50 ? 11.914 16.25 -21.344 1 98.12 50 GLU B C 1
ATOM 3787 O O . GLU B 1 50 ? 13.133 16.375 -21.219 1 98.12 50 GLU B O 1
ATOM 3792 N N . GLU B 1 51 ? 11.055 17.172 -21.156 1 98.38 51 GLU B N 1
ATOM 3793 C CA . GLU B 1 51 ? 11.531 18.469 -20.672 1 98.38 51 GLU B CA 1
ATOM 3794 C C . GLU B 1 51 ? 12.062 18.359 -19.25 1 98.38 51 GLU B C 1
ATOM 3796 O O . GLU B 1 51 ? 13.039 19.031 -18.891 1 98.38 51 GLU B O 1
ATOM 3801 N N . VAL B 1 52 ? 11.438 17.547 -18.422 1 98.81 52 VAL B N 1
ATOM 3802 C CA . VAL B 1 52 ? 11.938 17.312 -17.062 1 98.81 52 VAL B CA 1
ATOM 3803 C C . VAL B 1 52 ? 13.305 16.641 -17.125 1 98.81 52 VAL B C 1
ATOM 3805 O O . VAL B 1 52 ? 14.211 17.016 -16.375 1 98.81 52 VAL B O 1
ATOM 3808 N N . GLN B 1 53 ? 13.484 15.688 -18.016 1 98.56 53 GLN B N 1
ATOM 3809 C CA . GLN B 1 53 ? 14.781 15.055 -18.219 1 98.56 53 GLN B CA 1
ATOM 3810 C C . GLN B 1 53 ? 15.844 16.094 -18.578 1 98.56 53 GLN B C 1
ATOM 3812 O O . GLN B 1 53 ? 16.953 16.062 -18.047 1 98.56 53 GLN B O 1
ATOM 3817 N N . ALA B 1 54 ? 15.484 16.953 -19.5 1 98.06 54 ALA B N 1
ATOM 3818 C CA . ALA B 1 54 ? 16.422 17.984 -19.922 1 98.06 54 ALA B CA 1
ATOM 3819 C C . ALA B 1 54 ? 16.797 18.906 -18.766 1 98.06 54 ALA B C 1
ATOM 3821 O O . ALA B 1 54 ? 17.969 19.25 -18.609 1 98.06 54 ALA B O 1
ATOM 3822 N N . ILE B 1 55 ? 15.812 19.266 -18.016 1 98.5 55 ILE B N 1
ATOM 3823 C CA . ILE B 1 55 ? 16.047 20.125 -16.859 1 98.5 55 ILE B CA 1
ATOM 3824 C C . ILE B 1 55 ? 17.062 19.453 -15.922 1 98.5 55 ILE B C 1
ATOM 3826 O O . ILE B 1 55 ? 18.047 20.078 -15.523 1 98.5 55 ILE B O 1
ATOM 3830 N N . VAL B 1 56 ? 16.859 18.188 -15.578 1 98.69 56 VAL B N 1
ATOM 3831 C CA . VAL B 1 56 ? 17.719 17.484 -14.633 1 98.69 56 VAL B CA 1
ATOM 3832 C C . VAL B 1 56 ? 19.125 17.359 -15.203 1 98.69 56 VAL B C 1
ATOM 3834 O O . VAL B 1 56 ? 20.109 17.562 -14.5 1 98.69 56 VAL B O 1
ATOM 3837 N N . SER B 1 57 ? 19.219 17.062 -16.469 1 97.5 57 SER B N 1
ATOM 3838 C CA . SER B 1 57 ? 20.516 16.891 -17.109 1 97.5 57 SER B CA 1
ATOM 3839 C C . SER B 1 57 ? 21.328 18.188 -17.062 1 97.5 57 SER B C 1
ATOM 3841 O O . SER B 1 57 ? 22.516 18.172 -16.734 1 97.5 57 SER B O 1
ATOM 3843 N N . ILE B 1 58 ? 20.703 19.266 -17.391 1 96.94 58 ILE B N 1
ATOM 3844 C CA . ILE B 1 58 ? 21.359 20.562 -17.375 1 96.94 58 ILE B CA 1
ATOM 3845 C C . ILE B 1 58 ? 21.734 20.938 -15.938 1 96.94 58 ILE B C 1
ATOM 3847 O O . ILE B 1 58 ? 22.844 21.391 -15.68 1 96.94 58 ILE B O 1
ATOM 3851 N N . ALA B 1 59 ? 20.781 20.734 -15.031 1 97.69 59 ALA B N 1
ATOM 3852 C CA . ALA B 1 59 ? 21 21.062 -13.625 1 97.69 59 ALA B CA 1
ATOM 3853 C C . ALA B 1 59 ? 22.188 20.281 -13.07 1 97.69 59 ALA B C 1
ATOM 3855 O O . ALA B 1 59 ? 23.016 20.828 -12.328 1 97.69 59 ALA B O 1
ATOM 3856 N N . ARG B 1 60 ? 22.266 19.031 -13.406 1 96.88 60 ARG B N 1
ATOM 3857 C CA . ARG B 1 60 ? 23.359 18.188 -12.922 1 96.88 60 ARG B CA 1
ATOM 3858 C C . ARG B 1 60 ? 24.703 18.688 -13.398 1 96.88 60 ARG B C 1
ATOM 3860 O O . ARG B 1 60 ? 25.656 18.766 -12.625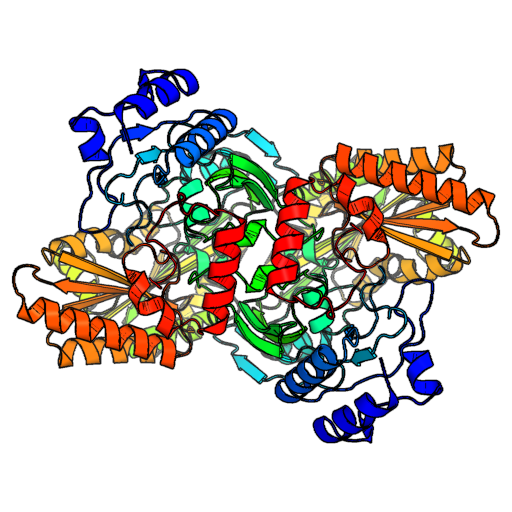 1 96.88 60 ARG B O 1
ATOM 3867 N N . ARG B 1 61 ? 24.797 19.062 -14.648 1 94.94 61 ARG B N 1
ATOM 3868 C CA . ARG B 1 61 ? 26.031 19.578 -15.234 1 94.94 61 ARG B CA 1
ATOM 3869 C C . ARG B 1 61 ? 26.5 20.828 -14.5 1 94.94 61 ARG B C 1
ATOM 3871 O O . ARG B 1 61 ? 27.703 21.062 -14.391 1 94.94 61 ARG B O 1
ATOM 3878 N N . HIS B 1 62 ? 25.578 21.531 -13.922 1 94.62 62 HIS B N 1
ATOM 3879 C CA . HIS B 1 62 ? 25.938 22.812 -13.328 1 94.62 62 HIS B CA 1
ATOM 3880 C C . HIS B 1 62 ? 25.734 22.797 -11.812 1 94.62 62 HIS B C 1
ATOM 3882 O O . HIS B 1 62 ? 25.797 23.844 -11.164 1 94.62 62 HIS B O 1
ATOM 3888 N N . ARG B 1 63 ? 25.375 21.625 -11.25 1 95.06 63 ARG B N 1
ATOM 3889 C CA . ARG B 1 63 ? 25.141 21.438 -9.82 1 95.06 63 ARG B CA 1
ATOM 3890 C C . ARG B 1 63 ? 24.078 22.391 -9.305 1 95.06 63 ARG B C 1
ATOM 3892 O O . ARG B 1 63 ? 24.25 23.016 -8.25 1 95.06 63 ARG B O 1
ATOM 3899 N N . LEU B 1 64 ? 23.062 22.672 -10.141 1 97.12 64 LEU B N 1
ATOM 3900 C CA . LEU B 1 64 ? 21.906 23.484 -9.781 1 97.12 64 LEU B CA 1
ATOM 3901 C C . LEU B 1 64 ? 20.891 22.672 -8.969 1 97.12 64 LEU B C 1
ATOM 3903 O O . LEU B 1 64 ? 20.297 21.734 -9.477 1 97.12 64 LEU B O 1
ATOM 3907 N N . PRO B 1 65 ? 20.703 23.078 -7.691 1 98.31 65 PRO B N 1
ATOM 3908 C CA . PRO B 1 65 ? 19.656 22.375 -6.938 1 98.31 65 PRO B CA 1
ATOM 3909 C C . PRO B 1 65 ? 18.266 22.594 -7.52 1 98.31 65 PRO B C 1
ATOM 3911 O O . PRO B 1 65 ? 17.938 23.703 -7.949 1 98.31 65 PRO B O 1
ATOM 3914 N N . LEU B 1 66 ? 17.516 21.547 -7.605 1 98.88 66 LEU B N 1
ATOM 3915 C CA . LEU B 1 66 ? 16.156 21.578 -8.102 1 98.88 66 LEU B CA 1
ATOM 3916 C C . LEU B 1 66 ? 15.156 21.328 -6.977 1 98.88 66 LEU B C 1
ATOM 3918 O O . LEU B 1 66 ? 15.297 20.344 -6.234 1 98.88 66 LEU B O 1
ATOM 3922 N N . VAL B 1 67 ? 14.195 22.156 -6.828 1 98.88 67 VAL B N 1
ATOM 3923 C CA . VAL B 1 67 ? 13.125 21.969 -5.859 1 98.88 67 VAL B CA 1
ATOM 3924 C C . VAL B 1 67 ? 11.797 21.75 -6.59 1 98.88 67 VAL B C 1
ATOM 3926 O O . VAL B 1 67 ? 11.234 22.688 -7.156 1 98.88 67 VAL B O 1
ATOM 3929 N N . PRO B 1 68 ? 11.328 20.5 -6.562 1 98.81 68 PRO B N 1
ATOM 3930 C CA . PRO B 1 68 ? 10.039 20.234 -7.211 1 98.81 68 PRO B CA 1
ATOM 3931 C C . PRO B 1 68 ? 8.859 20.812 -6.426 1 98.81 68 PRO B C 1
ATOM 3933 O O . PRO B 1 68 ? 8.898 20.859 -5.195 1 98.81 68 PRO B O 1
ATOM 3936 N N . ARG B 1 69 ? 7.871 21.219 -7.195 1 98.62 69 ARG B N 1
ATOM 3937 C CA . ARG B 1 69 ? 6.727 21.875 -6.57 1 98.62 69 ARG B CA 1
ATOM 3938 C C . ARG B 1 69 ? 5.434 21.547 -7.297 1 98.62 69 ARG B C 1
ATOM 3940 O O . ARG B 1 69 ? 5.391 21.531 -8.531 1 98.62 69 ARG B O 1
ATOM 3947 N N . GLY B 1 70 ? 4.414 21.094 -6.523 1 97.44 70 GLY B N 1
ATOM 3948 C CA . GLY B 1 70 ? 3.053 21.094 -7.031 1 97.44 70 GLY B CA 1
ATOM 3949 C C . GLY B 1 70 ? 2.365 22.438 -6.906 1 97.44 70 GLY B C 1
ATOM 3950 O O . GLY B 1 70 ? 2.697 23.375 -7.629 1 97.44 70 GLY B O 1
ATOM 3951 N N . ALA B 1 71 ? 1.478 22.531 -5.863 1 97.38 71 ALA B N 1
ATOM 3952 C CA . ALA B 1 71 ? 0.765 23.797 -5.656 1 97.38 71 ALA B CA 1
ATOM 3953 C C . ALA B 1 71 ? 1.391 24.594 -4.52 1 97.38 71 ALA B C 1
ATOM 3955 O O . ALA B 1 71 ? 0.98 25.734 -4.254 1 97.38 71 ALA B O 1
ATOM 3956 N N . GLY B 1 72 ? 2.383 24.047 -3.896 1 97.12 72 GLY B N 1
ATOM 3957 C CA . GLY B 1 72 ? 2.979 24.734 -2.76 1 97.12 72 GLY B CA 1
ATOM 3958 C C . GLY B 1 72 ? 2.074 24.766 -1.542 1 97.12 72 GLY B C 1
ATOM 3959 O O . GLY B 1 72 ? 2.137 25.703 -0.741 1 97.12 72 GLY B O 1
ATOM 3960 N N . SER B 1 73 ? 1.281 23.734 -1.38 1 95.19 73 SER B N 1
ATOM 3961 C CA . SER B 1 73 ? 0.283 23.734 -0.315 1 95.19 73 SER B CA 1
ATOM 3962 C C . SER B 1 73 ? 0.807 23.016 0.928 1 95.19 73 SER B C 1
ATOM 3964 O O . SER B 1 73 ? 0.113 22.938 1.943 1 95.19 73 SER B O 1
ATOM 3966 N N . GLY B 1 74 ? 2.023 22.5 0.885 1 94.75 74 GLY B N 1
ATOM 3967 C CA . GLY B 1 74 ? 2.57 21.734 1.994 1 94.75 74 GLY B CA 1
ATOM 3968 C C . GLY B 1 74 ? 2.887 22.578 3.209 1 94.75 74 GLY B C 1
ATOM 3969 O O . GLY B 1 74 ? 3.217 23.766 3.078 1 94.75 74 GLY B O 1
ATOM 3970 N N . ASN B 1 75 ? 2.918 21.953 4.395 1 92.94 75 ASN B N 1
ATOM 3971 C CA . ASN B 1 75 ? 3.025 22.688 5.652 1 92.94 75 ASN B CA 1
ATOM 3972 C C . ASN B 1 75 ? 4.328 22.359 6.379 1 92.94 75 ASN B C 1
ATOM 3974 O O . ASN B 1 75 ? 4.469 22.656 7.566 1 92.94 75 ASN B O 1
ATOM 3978 N N . VAL B 1 76 ? 5.25 21.766 5.621 1 96.56 76 VAL B N 1
ATOM 3979 C CA . VAL B 1 76 ? 6.457 21.375 6.348 1 96.56 76 VAL B CA 1
ATOM 3980 C C . VAL B 1 76 ? 7.691 21.828 5.574 1 96.56 76 VAL B C 1
ATOM 3982 O O . VAL B 1 76 ? 8.805 21.375 5.84 1 96.56 76 VAL B O 1
ATOM 3985 N N . GLY B 1 77 ? 7.492 22.656 4.617 1 97.12 77 GLY B N 1
ATOM 3986 C CA . GLY B 1 77 ? 8.609 23.219 3.879 1 97.12 77 GLY B CA 1
ATOM 3987 C C . GLY B 1 77 ? 9.148 22.281 2.811 1 97.12 77 GLY B C 1
ATOM 3988 O O . GLY B 1 77 ? 10.297 22.422 2.375 1 97.12 77 GLY B O 1
ATOM 3989 N N . GLY B 1 78 ? 8.352 21.312 2.393 1 97.44 78 GLY B N 1
ATOM 3990 C CA . GLY B 1 78 ? 8.805 20.359 1.387 1 97.44 78 GLY B CA 1
ATOM 3991 C C . GLY B 1 78 ? 9.062 21 0.036 1 97.44 78 GLY B C 1
ATOM 3992 O O . GLY B 1 78 ? 9.93 20.547 -0.716 1 97.44 78 GLY B O 1
ATOM 3993 N N . ALA B 1 79 ? 8.328 22.031 -0.266 1 97.81 79 ALA B N 1
ATOM 3994 C CA . ALA B 1 79 ? 8.445 22.688 -1.567 1 97.81 79 ALA B CA 1
ATOM 3995 C C . ALA B 1 79 ? 9.094 24.062 -1.435 1 97.81 79 ALA B C 1
ATOM 3997 O O . ALA B 1 79 ? 9.086 24.844 -2.383 1 97.81 79 ALA B O 1
ATOM 3998 N N . GLN B 1 80 ? 9.562 24.406 -0.28 1 97.44 80 GLN B N 1
ATOM 3999 C CA . GLN B 1 80 ? 10.266 25.672 -0.11 1 97.44 80 GLN B CA 1
ATOM 4000 C C . GLN B 1 80 ? 11.648 25.625 -0.751 1 97.44 80 GLN B C 1
ATOM 4002 O O . GLN B 1 80 ? 12.422 24.703 -0.501 1 97.44 80 GLN B O 1
ATOM 4007 N N . PRO B 1 81 ? 11.961 26.656 -1.542 1 98.19 81 PRO B N 1
ATOM 4008 C CA . PRO B 1 81 ? 13.281 26.656 -2.17 1 98.19 81 PRO B CA 1
ATOM 4009 C C . PRO B 1 81 ? 14.414 26.766 -1.153 1 98.19 81 PRO B C 1
ATOM 4011 O O . PRO B 1 81 ? 14.188 27.125 0.001 1 98.19 81 PRO B O 1
ATOM 4014 N N . VAL B 1 82 ? 15.586 26.312 -1.624 1 97.25 82 VAL B N 1
ATOM 4015 C CA . VAL B 1 82 ? 16.828 26.531 -0.889 1 97.25 82 VAL B CA 1
ATOM 4016 C C . VAL B 1 82 ? 17.703 27.531 -1.636 1 97.25 82 VAL B C 1
ATOM 4018 O O . VAL B 1 82 ? 17.5 27.781 -2.824 1 97.25 82 VAL B O 1
ATOM 4021 N N . PRO B 1 83 ? 18.625 28.156 -0.898 1 96.69 83 PRO B N 1
ATOM 4022 C CA . PRO B 1 83 ? 19.469 29.156 -1.569 1 96.69 83 PRO B CA 1
ATOM 4023 C C . PRO B 1 83 ? 20.141 28.609 -2.83 1 96.69 83 PRO B C 1
ATOM 4025 O O . PRO B 1 83 ? 20.688 27.516 -2.814 1 96.69 83 PRO B O 1
ATOM 4028 N N . GLY B 1 84 ? 20 29.328 -3.902 1 96.38 84 GLY B N 1
ATOM 4029 C CA . GLY B 1 84 ? 20.672 29 -5.145 1 96.38 84 GLY B CA 1
ATOM 4030 C C . GLY B 1 84 ? 19.938 27.938 -5.953 1 96.38 84 GLY B C 1
ATOM 4031 O O . GLY B 1 84 ? 20.453 27.453 -6.961 1 96.38 84 GLY B O 1
ATOM 4032 N N . SER B 1 85 ? 18.688 27.719 -5.574 1 98.06 85 SER B N 1
ATOM 4033 C CA . SER B 1 85 ? 17.953 26.641 -6.223 1 98.06 85 SER B CA 1
ATOM 4034 C C . SER B 1 85 ? 17.016 27.156 -7.305 1 98.06 85 SER B C 1
ATOM 4036 O O . SER B 1 85 ? 16.734 28.359 -7.355 1 98.06 85 SER B O 1
ATOM 4038 N N . ALA B 1 86 ? 16.656 26.281 -8.195 1 98.56 86 ALA B N 1
ATOM 4039 C CA . ALA B 1 86 ? 15.547 26.5 -9.117 1 98.56 86 ALA B CA 1
ATOM 4040 C C . ALA B 1 86 ? 14.305 25.734 -8.68 1 98.56 86 ALA B C 1
ATOM 4042 O O . ALA B 1 86 ? 14.406 24.594 -8.227 1 98.56 86 ALA B O 1
ATOM 4043 N N . VAL B 1 87 ? 13.164 26.359 -8.836 1 98.81 87 VAL B N 1
ATOM 4044 C CA . VAL B 1 87 ? 11.906 25.672 -8.594 1 98.81 87 VAL B CA 1
ATOM 4045 C C . VAL B 1 87 ? 11.398 25.062 -9.891 1 98.81 87 VAL B C 1
ATOM 4047 O O . VAL B 1 87 ? 11.352 25.719 -10.93 1 98.81 87 VAL B O 1
ATOM 4050 N N . VAL B 1 88 ? 11.156 23.781 -9.867 1 98.88 88 VAL B N 1
ATOM 4051 C CA . VAL B 1 88 ? 10.492 23.109 -10.977 1 98.88 88 VAL B CA 1
ATOM 4052 C C . VAL B 1 88 ? 9.008 22.938 -10.664 1 98.88 88 VAL B C 1
ATOM 4054 O O . VAL B 1 88 ? 8.625 22.047 -9.898 1 98.88 88 VAL B O 1
ATOM 4057 N N . SER B 1 89 ? 8.18 23.75 -11.258 1 98.75 89 SER B N 1
ATOM 4058 C CA . SER B 1 89 ? 6.742 23.703 -11.023 1 98.75 89 SER B CA 1
ATOM 4059 C C . SER B 1 89 ? 6.051 22.797 -12.039 1 98.75 89 SER B C 1
ATOM 4061 O O . SER B 1 89 ? 6.133 23.047 -13.25 1 98.75 89 SER B O 1
ATOM 4063 N N . PHE B 1 90 ? 5.301 21.844 -11.57 1 98.62 90 PHE B N 1
ATOM 4064 C CA . PHE B 1 90 ? 4.691 20.859 -12.445 1 98.62 90 PHE B CA 1
ATOM 4065 C C . PHE B 1 90 ? 3.293 21.281 -12.867 1 98.62 90 PHE B C 1
ATOM 4067 O O . PHE B 1 90 ? 2.572 20.516 -13.516 1 98.62 90 PHE B O 1
ATOM 4074 N N . GLU B 1 91 ? 2.898 22.453 -12.633 1 97.19 91 GLU B N 1
ATOM 4075 C CA . GLU B 1 91 ? 1.52 22.906 -12.773 1 97.19 91 GLU B CA 1
ATOM 4076 C C . GLU B 1 91 ? 1.066 22.859 -14.227 1 97.19 91 GLU B C 1
ATOM 4078 O O . GLU B 1 91 ? -0.134 22.891 -14.516 1 97.19 91 GLU B O 1
ATOM 4083 N N . CYS B 1 92 ? 2.02 22.75 -15.164 1 97.31 92 CYS B N 1
ATOM 4084 C CA . CYS B 1 92 ? 1.649 22.75 -16.578 1 97.31 92 CYS B CA 1
ATOM 4085 C C . CYS B 1 92 ? 1.473 21.312 -17.094 1 97.31 92 CYS B C 1
ATOM 4087 O O . CYS B 1 92 ? 0.998 21.109 -18.203 1 97.31 92 CYS B O 1
ATOM 4089 N N . MET B 1 93 ? 1.791 20.328 -16.344 1 98.25 93 MET B N 1
ATOM 4090 C CA . MET B 1 93 ? 1.649 18.922 -16.719 1 98.25 93 MET B CA 1
ATOM 4091 C C . MET B 1 93 ? 0.387 18.312 -16.109 1 98.25 93 MET B C 1
ATOM 4093 O O . MET B 1 93 ? 0.459 17.578 -15.133 1 98.25 93 MET B O 1
ATOM 4097 N N . GLN B 1 94 ? -0.775 18.531 -16.75 1 98.12 94 GLN B N 1
ATOM 4098 C CA . GLN B 1 94 ? -2.055 18.203 -16.125 1 98.12 94 GLN B CA 1
ATOM 4099 C C . GLN B 1 94 ? -2.842 17.203 -16.984 1 98.12 94 GLN B C 1
ATOM 4101 O O . GLN B 1 94 ? -4.035 17 -16.75 1 98.12 94 GLN B O 1
ATOM 4106 N N . LYS B 1 95 ? -2.238 16.562 -17.875 1 98.12 95 LYS B N 1
ATOM 4107 C CA . LYS B 1 95 ? -2.959 15.688 -18.797 1 98.12 95 LYS B CA 1
ATOM 4108 C C . LYS B 1 95 ? -3.404 14.406 -18.094 1 98.12 95 LYS B C 1
ATOM 4110 O O . LYS B 1 95 ? -2.658 13.844 -17.297 1 98.12 95 LYS B O 1
ATOM 4115 N N . ILE B 1 96 ? -4.633 13.984 -18.344 1 98.25 96 ILE B N 1
ATOM 4116 C CA . ILE B 1 96 ? -5.066 12.617 -18.078 1 98.25 96 ILE B CA 1
ATOM 4117 C C . ILE B 1 96 ? -4.629 11.711 -19.219 1 98.25 96 ILE B C 1
ATOM 4119 O O . ILE B 1 96 ? -5.195 11.766 -20.328 1 98.25 96 ILE B O 1
ATOM 4123 N N . CYS B 1 97 ? -3.672 10.836 -19.016 1 98.31 97 CYS B N 1
ATOM 4124 C CA . CYS B 1 97 ? -2.977 10.086 -20.062 1 98.31 97 CYS B CA 1
ATOM 4125 C C . CYS B 1 97 ? -3.777 8.852 -20.469 1 98.31 97 CYS B C 1
ATOM 4127 O O . CYS B 1 97 ? -3.695 8.406 -21.609 1 98.31 97 CYS B O 1
ATOM 4129 N N . ASP B 1 98 ? -4.477 8.242 -19.531 1 97.88 98 ASP B N 1
ATOM 4130 C CA . ASP B 1 98 ? -5.246 7.027 -19.766 1 97.88 98 ASP B CA 1
ATOM 4131 C C . ASP B 1 98 ? -6.281 6.816 -18.656 1 97.88 98 ASP B C 1
ATOM 4133 O O . ASP B 1 98 ? -6.109 7.293 -17.531 1 97.88 98 ASP B O 1
ATOM 4137 N N . TYR B 1 99 ? -7.418 6.215 -19.062 1 97.94 99 TYR B N 1
ATOM 4138 C CA . TYR B 1 99 ? -8.484 5.898 -18.125 1 97.94 99 TYR B CA 1
ATOM 4139 C C . TYR B 1 99 ? -9.25 4.652 -18.562 1 97.94 99 TYR B C 1
ATOM 4141 O O . TYR B 1 99 ? -9.578 4.5 -19.75 1 97.94 99 TYR B O 1
ATOM 4149 N N . SER B 1 100 ? -9.43 3.699 -17.609 1 97.06 100 SER B N 1
ATOM 4150 C CA . SER B 1 100 ? -10.242 2.506 -17.828 1 97.06 100 SER B CA 1
ATOM 4151 C C . SER B 1 100 ? -11.195 2.258 -16.672 1 97.06 100 SER B C 1
ATOM 4153 O O . SER B 1 100 ? -10.766 1.896 -15.578 1 97.06 100 SER B O 1
ATOM 4155 N N . ALA B 1 101 ? -12.5 2.367 -16.938 1 95.12 101 ALA B N 1
ATOM 4156 C CA . ALA B 1 101 ? -13.508 2.1 -15.922 1 95.12 101 ALA B CA 1
ATOM 4157 C C . ALA B 1 101 ? -13.516 0.624 -15.531 1 95.12 101 ALA B C 1
ATOM 4159 O O . ALA B 1 101 ? -13.688 0.285 -14.359 1 95.12 101 ALA B O 1
ATOM 4160 N N . VAL B 1 102 ? -13.297 -0.225 -16.469 1 94.56 102 VAL B N 1
ATOM 4161 C CA . VAL B 1 102 ? -13.336 -1.665 -16.25 1 94.56 102 VAL B CA 1
ATOM 4162 C C . VAL B 1 102 ? -12.141 -2.092 -15.391 1 94.56 102 VAL B C 1
ATOM 4164 O O . VAL B 1 102 ? -12.289 -2.904 -14.477 1 94.56 102 VAL B O 1
ATOM 4167 N N . ASP B 1 103 ? -10.969 -1.51 -15.734 1 97.12 103 ASP B N 1
ATOM 4168 C CA . ASP B 1 103 ? -9.773 -1.836 -14.969 1 97.12 103 ASP B CA 1
ATOM 4169 C C . ASP B 1 103 ? -9.688 -1.002 -13.695 1 97.12 103 ASP B C 1
ATOM 4171 O O . ASP B 1 103 ? -8.859 -1.27 -12.82 1 97.12 103 ASP B O 1
ATOM 4175 N N . ARG B 1 104 ? -10.539 0.024 -13.594 1 97.25 104 ARG B N 1
ATOM 4176 C CA . ARG B 1 104 ? -10.586 0.956 -12.469 1 97.25 104 ARG B CA 1
ATOM 4177 C C . ARG B 1 104 ? -9.227 1.611 -12.242 1 97.25 104 ARG B C 1
ATOM 4179 O O . ARG B 1 104 ? -8.727 1.646 -11.117 1 97.25 104 ARG B O 1
ATOM 4186 N N . THR B 1 105 ? -8.656 2.125 -13.328 1 98 105 THR B N 1
ATOM 4187 C CA . THR B 1 105 ? -7.359 2.787 -13.266 1 98 105 THR B CA 1
ATOM 4188 C C . THR B 1 105 ? -7.379 4.094 -14.055 1 98 105 THR B C 1
ATOM 4190 O O . THR B 1 105 ? -8.141 4.234 -15.008 1 98 105 THR B O 1
ATOM 4193 N N . ILE B 1 106 ? -6.602 5.031 -13.609 1 98.62 106 ILE B N 1
ATOM 4194 C CA . ILE B 1 106 ? -6.402 6.297 -14.312 1 98.62 106 ILE B CA 1
ATOM 4195 C C . ILE B 1 106 ? -4.926 6.684 -14.266 1 98.62 106 ILE B C 1
ATOM 4197 O O . ILE B 1 106 ? -4.254 6.492 -13.25 1 98.62 106 ILE B O 1
ATOM 4201 N N . THR B 1 107 ? -4.359 7.043 -15.352 1 98.75 107 THR B N 1
ATOM 4202 C CA . THR B 1 107 ? -2.99 7.539 -15.438 1 98.75 107 THR B CA 1
ATOM 4203 C C . THR B 1 107 ? -2.977 9.047 -15.68 1 98.75 107 THR B C 1
ATOM 4205 O O . THR B 1 107 ? -3.59 9.539 -16.625 1 98.75 107 THR B O 1
ATOM 4208 N N . VAL B 1 108 ? -2.297 9.766 -14.82 1 98.88 108 VAL B N 1
ATOM 4209 C CA . VAL B 1 108 ? -2.33 11.219 -14.883 1 98.88 108 VAL B CA 1
ATOM 4210 C C . VAL B 1 108 ? -0.912 11.773 -14.758 1 98.88 108 VAL B C 1
ATOM 4212 O O . VAL B 1 108 ? -0.028 11.117 -14.203 1 98.88 108 VAL B O 1
ATOM 4215 N N . GLU B 1 109 ? -0.698 12.961 -15.266 1 98.88 109 GLU B N 1
ATOM 4216 C CA . GLU B 1 109 ? 0.544 13.695 -15.047 1 98.88 109 GLU B CA 1
ATOM 4217 C C . GLU B 1 109 ? 0.599 14.289 -13.641 1 98.88 109 GLU B C 1
ATOM 4219 O O . GLU B 1 109 ? -0.437 14.461 -12.992 1 98.88 109 GLU B O 1
ATOM 4224 N N . ALA B 1 110 ? 1.769 14.633 -13.219 1 98.56 110 ALA B N 1
ATOM 4225 C CA . ALA B 1 110 ? 2.055 15 -11.828 1 98.56 110 ALA B CA 1
ATOM 4226 C C . ALA B 1 110 ? 1.398 16.328 -11.469 1 98.56 110 ALA B C 1
ATOM 4228 O O . ALA B 1 110 ? 1.187 16.625 -10.289 1 98.56 110 ALA B O 1
ATOM 4229 N N . GLY B 1 111 ? 1.063 17.141 -12.391 1 98.75 111 GLY B N 1
ATOM 4230 C CA . GLY B 1 111 ? 0.531 18.469 -12.117 1 98.75 111 GLY B CA 1
ATOM 4231 C C . GLY B 1 111 ? -0.982 18.5 -12.016 1 98.75 111 GLY B C 1
ATOM 4232 O O . GLY B 1 111 ? -1.574 19.547 -11.742 1 98.75 111 GLY B O 1
ATOM 4233 N N . CYS B 1 112 ? -1.636 17.375 -12.148 1 98.69 112 CYS B N 1
ATOM 4234 C CA . CYS B 1 112 ? -3.092 17.312 -12.078 1 98.69 112 CYS B CA 1
ATOM 4235 C C . CYS B 1 112 ? -3.59 17.703 -10.688 1 98.69 112 CYS B C 1
ATOM 4237 O O . CYS B 1 112 ? -3.01 17.297 -9.68 1 98.69 112 CYS B O 1
ATOM 4239 N N . VAL B 1 113 ? -4.664 18.531 -10.68 1 98.56 113 VAL B N 1
ATOM 4240 C CA . VAL B 1 113 ? -5.32 18.844 -9.414 1 98.56 113 VAL B CA 1
ATOM 4241 C C . VAL B 1 113 ? -5.984 17.594 -8.852 1 98.56 113 VAL B C 1
ATOM 4243 O O . VAL B 1 113 ? -6.715 16.906 -9.562 1 98.56 113 VAL B O 1
ATOM 4246 N N . THR B 1 114 ? -5.758 17.328 -7.645 1 98.12 114 THR B N 1
ATOM 4247 C CA . THR B 1 114 ? -6.195 16.078 -7.039 1 98.12 114 THR B CA 1
ATOM 4248 C C . THR B 1 114 ? -7.707 15.93 -7.152 1 98.12 114 THR B C 1
ATOM 4250 O O . THR B 1 114 ? -8.195 14.891 -7.602 1 98.12 114 THR B O 1
ATOM 4253 N N . ALA B 1 115 ? -8.461 16.953 -6.848 1 97.31 115 ALA B N 1
ATOM 4254 C CA . ALA B 1 115 ? -9.922 16.875 -6.887 1 97.31 115 ALA B CA 1
ATOM 4255 C C . ALA B 1 115 ? -10.422 16.625 -8.305 1 97.31 115 ALA B C 1
ATOM 4257 O O . ALA B 1 115 ? -11.469 16.016 -8.5 1 97.31 115 ALA B O 1
ATOM 4258 N N . ALA B 1 116 ? -9.68 17.078 -9.266 1 97.81 116 ALA B N 1
ATOM 4259 C CA . ALA B 1 116 ? -10.086 16.938 -10.664 1 97.81 116 ALA B CA 1
ATOM 4260 C C . ALA B 1 116 ? -10.062 15.469 -11.094 1 97.81 116 ALA B C 1
ATOM 4262 O O . ALA B 1 116 ? -10.805 15.062 -11.992 1 97.81 116 ALA B O 1
ATOM 4263 N N . ILE B 1 117 ? -9.227 14.703 -10.453 1 98.12 117 ILE B N 1
ATOM 4264 C CA . ILE B 1 117 ? -9.141 13.281 -10.773 1 98.12 117 ILE B CA 1
ATOM 4265 C C . ILE B 1 117 ? -10.453 12.586 -10.43 1 98.12 117 ILE B C 1
ATOM 4267 O O . ILE B 1 117 ? -11.031 11.883 -11.266 1 98.12 117 ILE B O 1
ATOM 4271 N N . SER B 1 118 ? -10.992 12.797 -9.258 1 96.62 118 SER B N 1
ATOM 4272 C CA . SER B 1 118 ? -12.266 12.219 -8.852 1 96.62 118 SER B CA 1
ATOM 4273 C C . SER B 1 118 ? -13.414 12.75 -9.703 1 96.62 118 SER B C 1
ATOM 4275 O O . SER B 1 118 ? -14.312 12 -10.078 1 96.62 118 SER B O 1
ATOM 4277 N N . ALA B 1 119 ? -13.352 14.031 -9.93 1 97.25 119 ALA B N 1
ATOM 4278 C CA . ALA B 1 119 ? -14.406 14.633 -10.742 1 97.25 119 ALA B CA 1
ATOM 4279 C C . ALA B 1 119 ? -14.469 13.984 -12.125 1 97.25 119 ALA B C 1
ATOM 4281 O O . ALA B 1 119 ? -15.555 13.781 -12.672 1 97.25 119 ALA B O 1
ATOM 4282 N N . TYR B 1 120 ? -13.297 13.641 -12.672 1 97.88 120 TYR B N 1
ATOM 4283 C CA . TYR B 1 120 ? -13.195 13.086 -14.016 1 97.88 120 TYR B CA 1
ATOM 4284 C C . TYR B 1 120 ? -13.844 11.703 -14.078 1 97.88 120 TYR B C 1
ATOM 4286 O O . TYR B 1 120 ? -14.422 11.336 -15.102 1 97.88 120 TYR B O 1
ATOM 4294 N N . VAL B 1 121 ? -13.828 10.922 -13 1 97.88 121 VAL B N 1
ATOM 4295 C CA . VAL B 1 121 ? -14.211 9.516 -13.078 1 97.88 121 VAL B CA 1
ATOM 4296 C C . VAL B 1 121 ? -15.578 9.32 -12.438 1 97.88 121 VAL B C 1
ATOM 4298 O O . VAL B 1 121 ? -16.141 8.227 -12.484 1 97.88 121 VAL B O 1
ATOM 4301 N N . GLN B 1 122 ? -16.188 10.328 -11.906 1 96.69 122 GLN B N 1
ATOM 4302 C CA . GLN B 1 122 ? -17.391 10.25 -11.086 1 96.69 122 GLN B CA 1
ATOM 4303 C C . GLN B 1 122 ? -18.578 9.758 -11.906 1 96.69 122 GLN B C 1
ATOM 4305 O O . GLN B 1 122 ? -19.438 9.047 -11.398 1 96.69 122 GLN B O 1
ATOM 4310 N N . ALA B 1 123 ? -18.672 10.172 -13.195 1 95.69 123 ALA B N 1
ATOM 4311 C CA . ALA B 1 123 ? -19.781 9.789 -14.062 1 95.69 123 ALA B CA 1
ATOM 4312 C C . ALA B 1 123 ? -19.844 8.273 -14.234 1 95.69 123 ALA B C 1
ATOM 4314 O O . ALA B 1 123 ? -20.922 7.723 -14.492 1 95.69 123 ALA B O 1
ATOM 4315 N N . ASP B 1 124 ? -18.734 7.625 -14.023 1 95.56 124 ASP B N 1
ATOM 4316 C CA . ASP B 1 124 ? -18.672 6.172 -14.156 1 95.56 124 ASP B CA 1
ATOM 4317 C C . ASP B 1 124 ? -18.844 5.488 -12.805 1 95.56 124 ASP B C 1
ATOM 4319 O O . ASP B 1 124 ? -18.594 4.289 -12.672 1 95.56 124 ASP B O 1
ATOM 4323 N N . GLY B 1 125 ? -19.141 6.254 -11.812 1 96.06 125 GLY B N 1
ATOM 4324 C CA . GLY B 1 125 ? -19.406 5.703 -10.492 1 96.06 125 GLY B CA 1
ATOM 4325 C C . GLY B 1 125 ? -18.141 5.359 -9.727 1 96.06 125 GLY B C 1
ATOM 4326 O O . GLY B 1 125 ? -18.156 4.5 -8.844 1 96.06 125 GLY B O 1
ATOM 4327 N N . LEU B 1 126 ? -17.031 5.934 -10.109 1 97.69 126 LEU B N 1
ATOM 4328 C CA . LEU B 1 126 ? -15.75 5.691 -9.461 1 97.69 126 LEU B CA 1
ATOM 4329 C C . LEU B 1 126 ? -15.25 6.957 -8.773 1 97.69 126 LEU B C 1
ATOM 4331 O O . LEU B 1 126 ? -15.789 8.047 -8.984 1 97.69 126 LEU B O 1
ATOM 4335 N N . PHE B 1 127 ? -14.273 6.805 -7.895 1 97.94 127 PHE B N 1
ATOM 4336 C CA . PHE B 1 127 ? -13.617 7.965 -7.309 1 97.94 127 PHE B CA 1
ATOM 4337 C C . PHE B 1 127 ? -12.211 7.605 -6.824 1 97.94 127 PHE B C 1
ATOM 4339 O O . PHE B 1 127 ? -11.875 6.426 -6.699 1 97.94 127 PHE B O 1
ATOM 4346 N N . TYR B 1 128 ? -11.359 8.648 -6.734 1 98.44 128 TYR B N 1
ATOM 4347 C CA . TYR B 1 128 ? -10.055 8.57 -6.09 1 98.44 128 TYR B CA 1
ATOM 4348 C C . TYR B 1 128 ? -10.156 8.93 -4.613 1 98.44 128 TYR B C 1
ATOM 4350 O O . TYR B 1 128 ? -10.516 10.055 -4.262 1 98.44 128 TYR B O 1
ATOM 4358 N N . PRO B 1 129 ? -9.734 8.023 -3.705 1 97.69 129 PRO B N 1
ATOM 4359 C CA . PRO B 1 129 ? -10.172 8.141 -2.314 1 97.69 129 PRO B CA 1
ATOM 4360 C C . PRO B 1 129 ? -9.328 9.117 -1.502 1 97.69 129 PRO B C 1
ATOM 4362 O O . PRO B 1 129 ? -9.859 9.875 -0.687 1 97.69 129 PRO B O 1
ATOM 4365 N N . PRO B 1 130 ? -7.973 9.148 -1.663 1 97.56 130 PRO B N 1
ATOM 4366 C CA . PRO B 1 130 ? -7.211 10.078 -0.828 1 97.56 130 PRO B CA 1
ATOM 4367 C C . PRO B 1 130 ? -7.66 11.531 -0.998 1 97.56 130 PRO B C 1
ATOM 4369 O O . PRO B 1 130 ? -7.93 11.969 -2.117 1 97.56 130 PRO B O 1
ATOM 4372 N N . ASP B 1 131 ? -7.754 12.195 0.183 1 95.12 131 ASP B N 1
ATOM 4373 C CA . ASP B 1 131 ? -8.359 13.523 0.143 1 95.12 131 ASP B CA 1
ATOM 4374 C C . ASP B 1 131 ? -7.664 14.477 1.109 1 95.12 131 ASP B C 1
ATOM 4376 O O . ASP B 1 131 ? -8.297 15.031 2.008 1 95.12 131 ASP B O 1
ATOM 4380 N N . PRO B 1 132 ? -6.461 14.797 0.81 1 95 132 PRO B N 1
ATOM 4381 C CA . PRO B 1 132 ? -5.836 15.828 1.647 1 95 132 PRO B CA 1
ATOM 4382 C C . PRO B 1 132 ? -6.672 17.109 1.734 1 95 132 PRO B C 1
ATOM 4384 O O . PRO B 1 132 ? -7.449 17.406 0.825 1 95 132 PRO B O 1
ATOM 4387 N N . GLY B 1 133 ? -6.562 17.812 2.857 1 90.19 133 GLY B N 1
ATOM 4388 C CA . GLY B 1 133 ? -7.336 19.031 3.072 1 90.19 133 GLY B CA 1
ATOM 4389 C C . GLY B 1 133 ? -7.223 20.016 1.927 1 90.19 133 GLY B C 1
ATOM 4390 O O . GLY B 1 133 ? -8.164 20.766 1.654 1 90.19 133 GLY B O 1
ATOM 4391 N N . SER B 1 134 ? -6.141 19.984 1.223 1 93 134 SER B N 1
ATOM 4392 C CA . SER B 1 134 ? -5.883 20.891 0.109 1 93 134 SER B CA 1
ATOM 4393 C C . SER B 1 134 ? -6.359 20.297 -1.211 1 93 134 SER B C 1
ATOM 4395 O O . SER B 1 134 ? -6.008 20.797 -2.285 1 93 134 SER B O 1
ATOM 4397 N N . ASN B 1 135 ? -7.176 19.328 -1.165 1 94.31 135 ASN B N 1
ATOM 4398 C CA . ASN B 1 135 ? -7.641 18.516 -2.287 1 94.31 135 ASN B CA 1
ATOM 4399 C C . ASN B 1 135 ? -8.125 19.391 -3.443 1 94.31 135 ASN B C 1
ATOM 4401 O O . ASN B 1 135 ? -7.832 19.109 -4.605 1 94.31 135 ASN B O 1
ATOM 4405 N N . PRO B 1 136 ? -8.773 20.531 -3.246 1 94.44 136 PRO B N 1
ATOM 4406 C CA . PRO B 1 136 ? -9.32 21.312 -4.355 1 94.44 136 PRO B CA 1
ATOM 4407 C C . PRO B 1 136 ? -8.242 22 -5.191 1 94.44 136 PRO B C 1
ATOM 4409 O O . PRO B 1 136 ? -8.5 22.406 -6.328 1 94.44 136 PRO B O 1
ATOM 4412 N N . TYR B 1 137 ? -6.973 22.094 -4.57 1 95.88 137 TYR B N 1
ATOM 4413 C CA . TYR B 1 137 ? -6.012 22.875 -5.344 1 95.88 137 TYR B CA 1
ATOM 4414 C C . TYR B 1 137 ? -4.641 22.203 -5.344 1 95.88 137 TYR B C 1
ATOM 4416 O O . TYR B 1 137 ? -3.783 22.531 -6.164 1 95.88 137 TYR B O 1
ATOM 4424 N N . CYS B 1 138 ? -4.371 21.281 -4.434 1 97.25 138 CYS B N 1
ATOM 4425 C CA . CYS B 1 138 ? -3.084 20.594 -4.469 1 97.25 138 CYS B CA 1
ATOM 4426 C C . CYS B 1 138 ? -2.969 19.719 -5.707 1 97.25 138 CYS B C 1
ATOM 4428 O O . CYS B 1 138 ? -3.957 19.484 -6.406 1 97.25 138 CYS B O 1
ATOM 4430 N N . ARG B 1 139 ? -1.751 19.375 -6.027 1 98.44 139 ARG B N 1
ATOM 4431 C CA . ARG B 1 139 ? -1.474 18.578 -7.207 1 98.44 139 ARG B CA 1
ATOM 4432 C C . ARG B 1 139 ? -1.071 17.156 -6.82 1 98.44 139 ARG B C 1
ATOM 4434 O O . ARG B 1 139 ? -0.424 16.953 -5.789 1 98.44 139 ARG B O 1
ATOM 4441 N N . ILE B 1 140 ? -1.397 16.172 -7.691 1 98.81 140 ILE B N 1
ATOM 4442 C CA . ILE B 1 140 ? -1.19 14.766 -7.379 1 98.81 140 ILE B CA 1
ATOM 4443 C C . ILE B 1 140 ? 0.299 14.492 -7.18 1 98.81 140 ILE B C 1
ATOM 4445 O O . ILE B 1 140 ? 0.679 13.664 -6.355 1 98.81 140 ILE B O 1
ATOM 4449 N N . GLY B 1 141 ? 1.169 15.211 -7.922 1 98.75 141 GLY B N 1
ATOM 4450 C CA . GLY B 1 141 ? 2.6 15.039 -7.73 1 98.75 141 GLY B CA 1
ATOM 4451 C C . GLY B 1 141 ? 3.055 15.352 -6.316 1 98.75 141 GLY B C 1
ATOM 4452 O O . GLY B 1 141 ? 3.902 14.656 -5.762 1 98.75 141 GLY B O 1
ATOM 4453 N N . GLY B 1 142 ? 2.527 16.438 -5.777 1 98.5 142 GLY B N 1
ATOM 4454 C CA . GLY B 1 142 ? 2.814 16.766 -4.391 1 98.5 142 GLY B CA 1
ATOM 4455 C C . GLY B 1 142 ? 2.291 15.727 -3.418 1 98.5 142 GLY B C 1
ATOM 4456 O O . GLY B 1 142 ? 2.967 15.375 -2.445 1 98.5 142 GLY B O 1
ATOM 4457 N N . ASN B 1 143 ? 1.062 15.25 -3.703 1 98.69 143 ASN B N 1
ATOM 4458 C CA . ASN B 1 143 ? 0.496 14.195 -2.865 1 98.69 143 ASN B CA 1
ATOM 4459 C C . ASN B 1 143 ? 1.373 12.945 -2.865 1 98.69 143 ASN B C 1
ATOM 4461 O O . ASN B 1 143 ? 1.598 12.336 -1.816 1 98.69 143 ASN B O 1
ATOM 4465 N N . LEU B 1 144 ? 1.845 12.562 -4.043 1 98.81 144 LEU B N 1
ATOM 4466 C CA . LEU B 1 144 ? 2.717 11.398 -4.176 1 98.81 144 LEU B CA 1
ATOM 4467 C C . LEU B 1 144 ? 4.023 11.609 -3.418 1 98.81 144 LEU B C 1
ATOM 4469 O O . LEU B 1 144 ? 4.461 10.734 -2.67 1 98.81 144 LEU B O 1
ATOM 4473 N N . ALA B 1 145 ? 4.613 12.781 -3.537 1 98.56 145 ALA B N 1
ATOM 4474 C CA . ALA B 1 145 ? 5.906 13.078 -2.928 1 98.56 145 ALA B CA 1
ATOM 4475 C C . ALA B 1 145 ? 5.816 13.047 -1.404 1 98.56 145 ALA B C 1
ATOM 4477 O O . ALA B 1 145 ? 6.762 12.633 -0.729 1 98.56 145 ALA B O 1
ATOM 4478 N N . MET B 1 146 ? 4.668 13.438 -0.89 1 98.25 146 MET B N 1
ATOM 4479 C CA . MET B 1 146 ? 4.547 13.555 0.56 1 98.25 146 MET B CA 1
ATOM 4480 C C . MET B 1 146 ? 3.781 12.375 1.14 1 98.25 146 MET B C 1
ATOM 4482 O O . MET B 1 146 ? 3.648 12.25 2.359 1 98.25 146 MET B O 1
ATOM 4486 N N . ASN B 1 147 ? 3.293 11.477 0.236 1 98.44 147 ASN B N 1
ATOM 4487 C CA . ASN B 1 147 ? 2.355 10.445 0.666 1 98.44 147 ASN B CA 1
ATOM 4488 C C . ASN B 1 147 ? 1.232 11.031 1.519 1 98.44 147 ASN B C 1
ATOM 4490 O O . ASN B 1 147 ? 1.017 10.594 2.65 1 98.44 147 ASN B O 1
ATOM 4494 N N . ALA B 1 148 ? 0.57 11.945 0.92 1 98 148 ALA B N 1
ATOM 4495 C CA . ALA B 1 148 ? -0.44 12.734 1.623 1 98 148 ALA B CA 1
ATOM 4496 C C . ALA B 1 148 ? -1.657 11.883 1.968 1 98 148 ALA B C 1
ATOM 4498 O O . ALA B 1 148 ? -1.894 10.844 1.343 1 98 148 ALA B O 1
ATOM 4499 N N . GLY B 1 149 ? -2.318 12.242 2.98 1 96.19 149 GLY B N 1
ATOM 4500 C CA . GLY B 1 149 ? -3.574 11.656 3.42 1 96.19 149 GLY B CA 1
ATOM 4501 C C . GLY B 1 149 ? -4.641 12.688 3.727 1 96.19 149 GLY B C 1
ATOM 4502 O O . GLY B 1 149 ? -4.539 13.844 3.303 1 96.19 149 GLY B O 1
ATOM 4503 N N . GLY B 1 150 ? -5.676 12.297 4.352 1 94.31 150 GLY B N 1
ATOM 4504 C CA . GLY B 1 150 ? -6.797 13.164 4.691 1 94.31 150 GLY B CA 1
ATOM 4505 C C . GLY B 1 150 ? -7.801 12.5 5.617 1 94.31 150 GLY B C 1
ATOM 4506 O O . GLY B 1 150 ? -7.52 11.445 6.195 1 94.31 150 GLY B O 1
ATOM 4507 N N . PRO B 1 151 ? -8.906 13.148 5.855 1 93.75 151 PRO B N 1
ATOM 4508 C CA . PRO B 1 151 ? -9.891 12.688 6.828 1 93.75 151 PRO B CA 1
ATOM 4509 C C . PRO B 1 151 ? -10.422 11.289 6.512 1 93.75 151 PRO B C 1
ATOM 4511 O O . PRO B 1 151 ? -10.789 10.539 7.422 1 93.75 151 PRO B O 1
ATOM 4514 N N . HIS B 1 152 ? -10.383 10.914 5.266 1 96.94 152 HIS B N 1
ATOM 4515 C CA . HIS B 1 152 ? -11.023 9.656 4.914 1 96.94 152 HIS B CA 1
ATOM 4516 C C . HIS B 1 152 ? -10.023 8.5 4.93 1 96.94 152 HIS B C 1
ATOM 4518 O O . HIS B 1 152 ? -10.352 7.379 4.543 1 96.94 152 HIS B O 1
ATOM 4524 N N . ALA B 1 153 ? -8.836 8.805 5.414 1 97.44 153 ALA B N 1
ATOM 4525 C CA . ALA B 1 153 ? -7.797 7.773 5.457 1 97.44 153 ALA B CA 1
ATOM 4526 C C . ALA B 1 153 ? -8.18 6.645 6.41 1 97.44 153 ALA B C 1
ATOM 4528 O O . ALA B 1 153 ? -7.688 5.523 6.281 1 97.44 153 ALA B O 1
ATOM 4529 N N . VAL B 1 154 ? -9.086 6.945 7.375 1 97.38 154 VAL B N 1
ATOM 4530 C CA . VAL B 1 154 ? -9.469 5.934 8.359 1 97.38 154 VAL B CA 1
ATOM 4531 C C . VAL B 1 154 ? -10.102 4.738 7.648 1 97.38 154 VAL B C 1
ATOM 4533 O O . VAL B 1 154 ? -9.852 3.588 8.016 1 97.38 154 VAL B O 1
ATOM 4536 N N . LYS B 1 155 ? -10.836 5.004 6.641 1 97.19 155 LYS B N 1
ATOM 4537 C CA . LYS B 1 155 ? -11.516 3.936 5.914 1 97.19 155 LYS B CA 1
ATOM 4538 C C . LYS B 1 155 ? -10.766 3.584 4.633 1 97.19 155 LYS B C 1
ATOM 4540 O O . LYS B 1 155 ? -10.664 2.41 4.266 1 97.19 155 LYS B O 1
ATOM 4545 N N . TYR B 1 156 ? -10.148 4.531 3.98 1 97.69 156 TYR B N 1
ATOM 4546 C CA . TYR B 1 156 ? -9.703 4.32 2.607 1 97.69 156 TYR B CA 1
ATOM 4547 C C . TYR B 1 156 ? -8.188 4.328 2.518 1 97.69 156 TYR B C 1
ATOM 4549 O O . TYR B 1 156 ? -7.617 3.986 1.479 1 97.69 156 TYR B O 1
ATOM 4557 N N . GLY B 1 157 ? -7.52 4.66 3.51 1 96.94 157 GLY B N 1
ATOM 4558 C CA . GLY B 1 157 ? -6.066 4.727 3.453 1 96.94 157 GLY B CA 1
ATOM 4559 C C . GLY B 1 157 ? -5.555 6.016 2.842 1 96.94 157 GLY B C 1
ATOM 4560 O O . GLY B 1 157 ? -6.258 7.027 2.83 1 96.94 157 GLY B O 1
ATOM 4561 N N . VAL B 1 158 ? -4.27 6 2.486 1 98 158 VAL B N 1
ATOM 4562 C CA . VAL B 1 158 ? -3.582 7.215 2.057 1 98 158 VAL B CA 1
ATOM 4563 C C . VAL B 1 158 ? -3.115 7.059 0.611 1 98 158 VAL B C 1
ATOM 4565 O O . VAL B 1 158 ? -3.49 6.102 -0.069 1 98 158 VAL B O 1
ATOM 4568 N N . THR B 1 159 ? -2.354 8.023 0.094 1 98.56 159 THR B N 1
ATOM 4569 C CA . THR B 1 159 ? -1.938 8.117 -1.3 1 98.56 159 THR B CA 1
ATOM 4570 C C . THR B 1 159 ? -1.231 6.844 -1.746 1 98.56 159 THR B C 1
ATOM 4572 O O . THR B 1 159 ? -1.552 6.285 -2.797 1 98.56 159 THR B O 1
ATOM 4575 N N . ARG B 1 160 ? -0.295 6.316 -0.98 1 97.88 160 ARG B N 1
ATOM 4576 C CA . ARG B 1 160 ? 0.512 5.168 -1.38 1 97.88 160 ARG B CA 1
ATOM 4577 C C . ARG B 1 160 ? -0.367 3.961 -1.682 1 97.88 160 ARG B C 1
ATOM 4579 O O . ARG B 1 160 ? -0.015 3.121 -2.514 1 97.88 160 ARG B O 1
ATOM 4586 N N . ASP B 1 161 ? -1.521 3.865 -1.078 1 97.5 161 ASP B N 1
ATOM 4587 C CA . ASP B 1 161 ? -2.396 2.703 -1.194 1 97.5 161 ASP B CA 1
ATOM 4588 C C . ASP B 1 161 ? -3.049 2.643 -2.574 1 97.5 161 ASP B C 1
ATOM 4590 O O . ASP B 1 161 ? -3.623 1.619 -2.951 1 97.5 161 ASP B O 1
ATOM 4594 N N . TYR B 1 162 ? -2.877 3.693 -3.354 1 98.31 162 TYR B N 1
ATOM 4595 C CA . TYR B 1 162 ? -3.637 3.771 -4.598 1 98.31 162 TYR B CA 1
ATOM 4596 C C . TYR B 1 162 ? -2.711 3.982 -5.789 1 98.31 162 TYR B C 1
ATOM 4598 O O . TYR B 1 162 ? -3.158 4.367 -6.871 1 98.31 162 TYR B O 1
ATOM 4606 N N . VAL B 1 163 ? -1.42 3.766 -5.602 1 98.75 163 VAL B N 1
ATOM 4607 C CA . VAL B 1 163 ? -0.456 3.951 -6.684 1 98.75 163 VAL B CA 1
ATOM 4608 C C . VAL B 1 163 ? -0.066 2.596 -7.266 1 98.75 163 VAL B C 1
ATOM 4610 O O . VAL B 1 163 ? 0.426 1.721 -6.547 1 98.75 163 VAL B O 1
ATOM 4613 N N . LEU B 1 164 ? -0.243 2.432 -8.539 1 98.38 164 LEU B N 1
ATOM 4614 C CA . LEU B 1 164 ? 0.1 1.188 -9.219 1 98.38 164 LEU B CA 1
ATOM 4615 C C . LEU B 1 164 ? 1.448 1.309 -9.922 1 98.38 164 LEU B C 1
ATOM 4617 O O . LEU B 1 164 ? 2.219 0.347 -9.969 1 98.38 164 LEU B O 1
ATOM 4621 N N . GLY B 1 165 ? 1.685 2.443 -10.453 1 98.19 165 GLY B N 1
ATOM 4622 C CA . GLY B 1 165 ? 2.928 2.672 -11.172 1 98.19 165 GLY B CA 1
ATOM 4623 C C . GLY B 1 165 ? 3.26 4.145 -11.336 1 98.19 165 GLY B C 1
ATOM 4624 O O . GLY B 1 165 ? 2.395 5.004 -11.164 1 98.19 165 GLY B O 1
ATOM 4625 N N . LEU B 1 166 ? 4.52 4.402 -11.609 1 98.62 166 LEU B N 1
ATOM 4626 C CA . LEU B 1 166 ? 5.023 5.762 -11.773 1 98.62 166 LEU B CA 1
ATOM 4627 C C . LEU B 1 166 ? 5.984 5.848 -12.953 1 98.62 166 LEU B C 1
ATOM 4629 O O . LEU B 1 166 ? 6.621 4.855 -13.32 1 98.62 166 LEU B O 1
ATOM 4633 N N . ARG B 1 167 ? 6.035 7 -13.586 1 98.56 167 ARG B N 1
ATOM 4634 C CA . ARG B 1 167 ? 7.148 7.445 -14.422 1 98.56 167 ARG B CA 1
ATOM 4635 C C . ARG B 1 167 ? 7.859 8.641 -13.789 1 98.56 167 ARG B C 1
ATOM 4637 O O . ARG B 1 167 ? 7.211 9.562 -13.297 1 98.56 167 ARG B O 1
ATOM 4644 N N . ALA B 1 168 ? 9.188 8.578 -13.68 1 98.88 168 ALA B N 1
ATOM 4645 C CA . ALA B 1 168 ? 9.953 9.617 -12.992 1 98.88 168 ALA B CA 1
ATOM 4646 C C . ALA B 1 168 ? 11.32 9.812 -13.641 1 98.88 168 ALA B C 1
ATOM 4648 O O . ALA B 1 168 ? 11.734 9.016 -14.484 1 98.88 168 ALA B O 1
ATOM 4649 N N . VAL B 1 169 ? 11.953 10.906 -13.312 1 98.88 169 VAL B N 1
ATOM 4650 C CA . VAL B 1 169 ? 13.312 11.211 -13.742 1 98.88 169 VAL B CA 1
ATOM 4651 C C . VAL B 1 169 ? 14.242 11.25 -12.531 1 98.88 169 VAL B C 1
ATOM 4653 O O . VAL B 1 169 ? 14.039 12.047 -11.609 1 98.88 169 VAL B O 1
ATOM 4656 N N . THR B 1 170 ? 15.25 10.414 -12.492 1 98.69 170 THR B N 1
ATOM 4657 C CA . THR B 1 170 ? 16.188 10.367 -11.375 1 98.69 170 THR B CA 1
ATOM 4658 C C . THR B 1 170 ? 17.141 11.562 -11.414 1 98.69 170 THR B C 1
ATOM 4660 O O . THR B 1 170 ? 17.125 12.336 -12.375 1 98.69 170 THR B O 1
ATOM 4663 N N . GLY B 1 171 ? 17.953 11.672 -10.367 1 98.5 171 GLY B N 1
ATOM 4664 C CA . GLY B 1 171 ? 18.906 12.758 -10.305 1 98.5 171 GLY B CA 1
ATOM 4665 C C . GLY B 1 171 ? 20 12.656 -11.352 1 98.5 171 GLY B C 1
ATOM 4666 O O . GLY B 1 171 ? 20.734 13.617 -11.594 1 98.5 171 GLY B O 1
ATOM 4667 N N . THR B 1 172 ? 20.016 11.523 -12.023 1 97.25 172 THR B N 1
ATOM 4668 C CA . THR B 1 172 ? 21 11.344 -13.094 1 97.25 172 THR B CA 1
ATOM 4669 C C . THR B 1 172 ? 20.406 11.734 -14.438 1 97.25 172 THR B C 1
ATOM 4671 O O . THR B 1 172 ? 21.094 11.719 -15.461 1 97.25 172 THR B O 1
ATOM 4674 N N . GLY B 1 173 ? 19.172 12.062 -14.453 1 97.44 173 GLY B N 1
ATOM 4675 C CA . GLY B 1 173 ? 18.516 12.438 -15.695 1 97.44 173 GLY B CA 1
ATOM 4676 C C . GLY B 1 173 ? 17.922 11.25 -16.438 1 97.44 173 GLY B C 1
ATOM 4677 O O . GLY B 1 173 ? 17.453 11.391 -17.562 1 97.44 173 GLY B O 1
ATOM 4678 N N . GLU B 1 174 ? 17.891 10.148 -15.844 1 96.94 174 GLU B N 1
ATOM 4679 C CA . GLU B 1 174 ? 17.391 8.938 -16.484 1 96.94 174 GLU B CA 1
ATOM 4680 C C . GLU B 1 174 ? 15.906 8.734 -16.156 1 96.94 174 GLU B C 1
ATOM 4682 O O . GLU B 1 174 ? 15.445 9.062 -15.07 1 96.94 174 GLU B O 1
ATOM 4687 N N . THR B 1 175 ? 15.234 8.156 -17.188 1 98.25 175 THR B N 1
ATOM 4688 C CA . THR B 1 175 ? 13.836 7.785 -16.969 1 98.25 175 THR B CA 1
ATOM 4689 C C . THR B 1 175 ? 13.742 6.504 -16.141 1 98.25 175 THR B C 1
ATOM 4691 O O . THR B 1 175 ? 14.453 5.535 -16.406 1 98.25 175 THR B O 1
ATOM 4694 N N . LEU B 1 176 ? 12.953 6.523 -15.148 1 98.19 176 LEU B N 1
ATOM 4695 C CA . LEU B 1 176 ? 12.602 5.344 -14.359 1 98.19 176 LEU B CA 1
ATOM 4696 C C . LEU B 1 176 ? 11.102 5.07 -14.438 1 98.19 176 LEU B C 1
ATOM 4698 O O . LEU B 1 176 ? 10.289 5.93 -14.086 1 98.19 176 LEU B O 1
ATOM 4702 N N . CYS B 1 177 ? 10.75 3.967 -14.992 1 97.81 177 CYS B N 1
ATOM 4703 C CA . CYS B 1 177 ? 9.391 3.447 -14.906 1 97.81 177 CYS B CA 1
ATOM 4704 C C . CYS B 1 177 ? 9.297 2.33 -13.875 1 97.81 177 CYS B C 1
ATOM 4706 O O . CYS B 1 177 ? 10.039 1.352 -13.945 1 97.81 177 CYS B O 1
ATOM 4708 N N . CYS B 1 178 ? 8.414 2.514 -12.883 1 97 178 CYS B N 1
ATOM 4709 C CA . CYS B 1 178 ? 8.258 1.475 -11.867 1 97 178 CYS B CA 1
ATOM 4710 C C . CYS B 1 178 ? 6.785 1.145 -11.641 1 97 178 CYS B C 1
ATOM 4712 O O . CYS B 1 178 ? 5.91 1.959 -11.945 1 97 178 CYS B O 1
ATOM 4714 N N . GLY B 1 179 ? 6.57 -0.063 -11.156 1 97 179 GLY B N 1
ATOM 4715 C CA . GLY B 1 179 ? 5.223 -0.548 -10.898 1 97 179 GLY B CA 1
ATOM 4716 C C . GLY B 1 179 ? 4.582 -1.197 -12.109 1 97 179 GLY B C 1
ATOM 4717 O O . GLY B 1 179 ? 5.266 -1.816 -12.922 1 97 179 GLY B O 1
ATOM 4718 N N . VAL B 1 180 ? 3.209 -1.198 -12.094 1 97.44 180 VAL B N 1
ATOM 4719 C CA . VAL B 1 180 ? 2.463 -1.979 -13.07 1 97.44 180 VAL B CA 1
ATOM 4720 C C . VAL B 1 180 ? 1.231 -1.197 -13.531 1 97.44 180 VAL B C 1
ATOM 4722 O O . VAL B 1 180 ? 0.92 -0.14 -12.977 1 97.44 180 VAL B O 1
ATOM 4725 N N . HIS B 1 181 ? 0.58 -1.725 -14.562 1 96.25 181 HIS B N 1
ATOM 4726 C CA . HIS B 1 181 ? -0.708 -1.229 -15.039 1 96.25 181 HIS B CA 1
ATOM 4727 C C . HIS B 1 181 ? -1.842 -2.162 -14.625 1 96.25 181 HIS B C 1
ATOM 4729 O O . HIS B 1 181 ? -2.973 -2.016 -15.094 1 96.25 181 HIS B O 1
ATOM 4735 N N . THR B 1 182 ? -1.506 -3.105 -13.789 1 97.5 182 THR B N 1
ATOM 4736 C CA . THR B 1 182 ? -2.445 -4.098 -13.281 1 97.5 182 THR B CA 1
ATOM 4737 C C . THR B 1 182 ? -2.639 -3.938 -11.781 1 97.5 182 THR B C 1
ATOM 4739 O O . THR B 1 182 ? -1.865 -3.238 -11.117 1 97.5 182 THR B O 1
ATOM 4742 N N . SER B 1 183 ? -3.684 -4.566 -11.227 1 94.75 183 SER B N 1
ATOM 4743 C CA . SER B 1 183 ? -3.957 -4.445 -9.797 1 94.75 183 SER B CA 1
ATOM 4744 C C . SER B 1 183 ? -3.002 -5.305 -8.977 1 94.75 183 SER B C 1
ATOM 4746 O O . SER B 1 183 ? -2.93 -5.164 -7.754 1 94.75 183 SER B O 1
ATOM 4748 N N . LYS B 1 184 ? -2.223 -6.234 -9.664 1 94.38 184 LYS B N 1
ATOM 4749 C CA . LYS B 1 184 ? -1.199 -7.066 -9.039 1 94.38 184 LYS B CA 1
ATOM 4750 C C . LYS B 1 184 ? 0.104 -7.027 -9.836 1 94.38 184 LYS B C 1
ATOM 4752 O O . LYS B 1 184 ? 0.089 -6.863 -11.055 1 94.38 184 LYS B O 1
ATOM 4757 N N . GLY B 1 185 ? 1.161 -7.164 -9.156 1 97.12 185 GLY B N 1
ATOM 4758 C CA . GLY B 1 185 ? 2.492 -7.258 -9.734 1 97.12 185 GLY B CA 1
ATOM 4759 C C . GLY B 1 185 ? 3.592 -7.34 -8.695 1 97.12 185 GLY B C 1
ATOM 4760 O O . GLY B 1 185 ? 3.568 -6.609 -7.703 1 97.12 185 GLY B O 1
ATOM 4761 N N . VAL B 1 186 ? 4.559 -8.234 -8.945 1 97.5 186 VAL B N 1
ATOM 4762 C CA . VAL B 1 186 ? 5.562 -8.445 -7.91 1 97.5 186 VAL B CA 1
ATOM 4763 C C . VAL B 1 186 ? 6.938 -8.617 -8.547 1 97.5 186 VAL B C 1
ATOM 4765 O O . VAL B 1 186 ? 7.809 -9.289 -7.992 1 97.5 186 VAL B O 1
ATOM 4768 N N . VAL B 1 187 ? 7.176 -8.078 -9.75 1 98.12 187 VAL B N 1
ATOM 4769 C CA . VAL B 1 187 ? 8.453 -8.211 -10.438 1 98.12 187 VAL B CA 1
ATOM 4770 C C . VAL B 1 187 ? 9.438 -7.16 -9.922 1 98.12 187 VAL B C 1
ATOM 4772 O O . VAL B 1 187 ? 9.156 -5.961 -9.984 1 98.12 187 VAL B O 1
ATOM 4775 N N . GLY B 1 188 ? 10.578 -7.609 -9.398 1 98.06 188 GLY B N 1
ATOM 4776 C CA . GLY B 1 188 ? 11.602 -6.707 -8.906 1 98.06 188 GLY B CA 1
ATOM 4777 C C . GLY B 1 188 ? 11.266 -6.098 -7.555 1 98.06 188 GLY B C 1
ATOM 4778 O O . GLY B 1 188 ? 10.289 -6.496 -6.918 1 98.06 188 GLY B O 1
ATOM 4779 N N . TYR B 1 189 ? 12.203 -5.227 -7.07 1 98.56 189 TYR B N 1
ATOM 4780 C CA . TYR B 1 189 ? 11.945 -4.492 -5.836 1 98.56 189 TYR B CA 1
ATOM 4781 C C . TYR B 1 189 ? 10.859 -3.438 -6.047 1 98.56 189 TYR B C 1
ATOM 4783 O O . TYR B 1 189 ? 10.656 -2.969 -7.168 1 98.56 189 TYR B O 1
ATOM 4791 N N . ASP B 1 190 ? 10.18 -3.107 -5.027 1 98.25 190 ASP B N 1
ATOM 4792 C CA . ASP B 1 190 ? 9.109 -2.119 -5.105 1 98.25 190 ASP B CA 1
ATOM 4793 C C . ASP B 1 190 ? 9.672 -0.7 -5.117 1 98.25 190 ASP B C 1
ATOM 4795 O O . ASP B 1 190 ? 9.68 -0.021 -4.086 1 98.25 190 ASP B O 1
ATOM 4799 N N . LEU B 1 191 ? 10.031 -0.194 -6.266 1 98.62 191 LEU B N 1
ATOM 4800 C CA . LEU B 1 191 ? 10.555 1.162 -6.387 1 98.62 191 LEU B CA 1
ATOM 4801 C C . LEU B 1 191 ? 9.422 2.186 -6.387 1 98.62 191 LEU B C 1
ATOM 4803 O O . LEU B 1 191 ? 9.656 3.369 -6.133 1 98.62 191 LEU B O 1
ATOM 4807 N N . THR B 1 192 ? 8.188 1.732 -6.727 1 98.44 192 THR B N 1
ATOM 4808 C CA . THR B 1 192 ? 7.035 2.627 -6.723 1 98.44 192 THR B CA 1
ATOM 4809 C C . THR B 1 192 ? 6.82 3.221 -5.332 1 98.44 192 THR B C 1
ATOM 4811 O O . THR B 1 192 ? 6.785 4.441 -5.172 1 98.44 192 THR B O 1
ATOM 4814 N N . ARG B 1 193 ? 6.793 2.385 -4.359 1 97.81 193 ARG B N 1
ATOM 4815 C CA . ARG B 1 193 ? 6.523 2.865 -3.01 1 97.81 193 ARG B CA 1
ATOM 4816 C C . ARG B 1 193 ? 7.766 3.506 -2.398 1 97.81 193 ARG B C 1
ATOM 4818 O O . ARG B 1 193 ? 7.664 4.32 -1.479 1 97.81 193 ARG B O 1
ATOM 4825 N N . LEU B 1 194 ? 8.898 3.125 -2.914 1 98.56 194 LEU B N 1
ATOM 4826 C CA . LEU B 1 194 ? 10.109 3.828 -2.496 1 98.56 194 LEU B CA 1
ATOM 4827 C C . LEU B 1 194 ? 10.055 5.297 -2.904 1 98.56 194 LEU B C 1
ATOM 4829 O O . LEU B 1 194 ? 10.516 6.168 -2.166 1 98.56 194 LEU B O 1
ATOM 4833 N N . LEU B 1 195 ? 9.492 5.57 -4.07 1 98.75 195 LEU B N 1
ATOM 4834 C CA . LEU B 1 195 ? 9.414 6.938 -4.57 1 98.75 195 LEU B CA 1
ATOM 4835 C C . LEU B 1 195 ? 8.273 7.699 -3.898 1 98.75 195 LEU B C 1
ATOM 4837 O O . LEU B 1 195 ? 8.383 8.898 -3.652 1 98.75 195 LEU B O 1
ATOM 4841 N N . VAL B 1 196 ? 7.176 7.008 -3.609 1 98.75 196 VAL B N 1
ATOM 4842 C CA . VAL B 1 196 ? 6.07 7.652 -2.908 1 98.75 196 VAL B CA 1
ATOM 4843 C C . VAL B 1 196 ? 6.492 8.008 -1.485 1 98.75 196 VAL B C 1
ATOM 4845 O O . VAL B 1 196 ? 6.953 7.145 -0.735 1 98.75 196 VAL B O 1
ATOM 4848 N N . GLY B 1 197 ? 6.398 9.258 -1.134 1 98.44 197 GLY B N 1
ATOM 4849 C CA . GLY B 1 197 ? 6.832 9.719 0.178 1 98.44 197 GLY B CA 1
ATOM 4850 C C . GLY B 1 197 ? 8.289 10.141 0.215 1 98.44 197 GLY B C 1
ATOM 4851 O O . GLY B 1 197 ? 8.805 10.516 1.269 1 98.44 197 GLY B O 1
ATOM 4852 N N . SER B 1 198 ? 8.953 10.195 -0.936 1 98.69 198 SER B N 1
ATOM 4853 C CA . SER B 1 198 ? 10.375 10.516 -0.96 1 98.69 198 SER B CA 1
ATOM 4854 C C . SER B 1 198 ? 10.609 12.016 -1.031 1 98.69 198 SER B C 1
ATOM 4856 O O . SER B 1 198 ? 11.75 12.477 -1.021 1 98.69 198 SER B O 1
ATOM 4858 N N . GLU B 1 199 ? 9.555 12.797 -1.142 1 98.62 199 GLU B N 1
ATOM 4859 C CA . GLU B 1 199 ? 9.531 14.258 -1.096 1 98.62 199 GLU B CA 1
ATOM 4860 C C . GLU B 1 199 ? 10.367 14.859 -2.217 1 98.62 199 GLU B C 1
ATOM 4862 O O . GLU B 1 199 ? 11.008 15.898 -2.035 1 98.62 199 GLU B O 1
ATOM 4867 N N . GLY B 1 200 ? 10.492 14.094 -3.336 1 98.56 200 GLY B N 1
ATOM 4868 C CA . GLY B 1 200 ? 11.227 14.609 -4.48 1 98.56 200 GLY B CA 1
ATOM 4869 C C . GLY B 1 200 ? 12.727 14.508 -4.328 1 98.56 200 GLY B C 1
ATOM 4870 O O . GLY B 1 200 ? 13.484 15.102 -5.105 1 98.56 200 GLY B O 1
ATOM 4871 N N . THR B 1 201 ? 13.172 13.797 -3.361 1 98.75 201 THR B N 1
ATOM 4872 C CA . THR B 1 201 ? 14.609 13.727 -3.092 1 98.75 201 THR B CA 1
ATOM 4873 C C . THR B 1 201 ? 15.25 12.586 -3.879 1 98.75 201 THR B C 1
ATOM 4875 O O . THR B 1 201 ? 16.469 12.523 -4 1 98.75 201 THR B O 1
ATOM 4878 N N . LEU B 1 202 ? 14.438 11.656 -4.402 1 98.75 202 LEU B N 1
ATOM 4879 C CA . LEU B 1 202 ? 14.984 10.531 -5.148 1 98.75 202 LEU B CA 1
ATOM 4880 C C . LEU B 1 202 ? 14.789 10.734 -6.648 1 98.75 202 LEU B C 1
ATOM 4882 O O . LEU B 1 202 ? 15.68 10.414 -7.441 1 98.75 202 LEU B O 1
ATOM 4886 N N . ALA B 1 203 ? 13.664 11.227 -7.012 1 98.88 203 ALA B N 1
ATOM 4887 C CA . ALA B 1 203 ? 13.305 11.414 -8.414 1 98.88 203 ALA B CA 1
ATOM 4888 C C . ALA B 1 203 ? 12.164 12.414 -8.555 1 98.88 203 ALA B C 1
ATOM 4890 O O . ALA B 1 203 ? 11.453 12.703 -7.586 1 98.88 203 ALA B O 1
ATOM 4891 N N . LEU B 1 204 ? 12.055 12.984 -9.719 1 98.94 204 LEU B N 1
ATOM 4892 C CA . LEU B 1 204 ? 10.93 13.844 -10.055 1 98.94 204 LEU B CA 1
ATOM 4893 C C . LEU B 1 204 ? 9.844 13.055 -10.781 1 98.94 204 LEU B C 1
ATOM 4895 O O . LEU B 1 204 ? 10.016 12.688 -11.945 1 98.94 204 LEU B O 1
ATOM 4899 N N . ILE B 1 205 ? 8.719 12.805 -10.086 1 98.94 205 ILE B N 1
ATOM 4900 C CA . ILE B 1 205 ? 7.621 12.031 -10.648 1 98.94 205 ILE B CA 1
ATOM 4901 C C . ILE B 1 205 ? 6.887 12.859 -11.695 1 98.94 205 ILE B C 1
ATOM 4903 O O . ILE B 1 205 ? 6.508 14.008 -11.438 1 98.94 205 ILE B O 1
ATOM 4907 N N . THR B 1 206 ? 6.707 12.281 -12.883 1 98.94 206 THR B N 1
ATOM 4908 C CA . THR B 1 206 ? 6.066 13.023 -13.961 1 98.94 206 THR B CA 1
ATOM 4909 C C . THR B 1 206 ? 4.688 12.453 -14.266 1 98.94 206 THR B C 1
ATOM 4911 O O . THR B 1 206 ? 3.82 13.156 -14.789 1 98.94 206 THR B O 1
ATOM 4914 N N . GLU B 1 207 ? 4.52 11.195 -13.984 1 98.75 207 GLU B N 1
ATOM 4915 C CA . GLU B 1 207 ? 3.271 10.5 -14.273 1 98.75 207 GLU B CA 1
ATOM 4916 C C . GLU B 1 207 ? 2.984 9.414 -13.242 1 98.75 207 GLU B C 1
ATOM 4918 O O . GLU B 1 207 ? 3.91 8.805 -12.695 1 98.75 207 GLU B O 1
ATOM 4923 N N . ALA B 1 208 ? 1.668 9.164 -12.969 1 98.81 208 ALA B N 1
ATOM 4924 C CA . ALA B 1 208 ? 1.271 8.117 -12.039 1 98.81 208 ALA B CA 1
ATOM 4925 C C . ALA B 1 208 ? 0.035 7.375 -12.539 1 98.81 208 ALA B C 1
ATOM 4927 O O . ALA B 1 208 ? -0.884 7.988 -13.086 1 98.81 208 ALA B O 1
ATOM 4928 N N . THR B 1 209 ? 0.034 6.074 -12.438 1 98.75 209 THR B N 1
ATOM 4929 C CA . THR B 1 209 ? -1.159 5.25 -12.594 1 98.75 209 THR B CA 1
ATOM 4930 C C . THR B 1 209 ? -1.79 4.949 -11.234 1 98.75 209 THR B C 1
ATOM 4932 O O . THR B 1 209 ? -1.146 4.367 -10.359 1 98.75 209 THR B O 1
ATOM 4935 N N . LEU B 1 210 ? -3.059 5.363 -11.102 1 98.81 210 LEU B N 1
ATOM 4936 C CA . LEU B 1 210 ? -3.756 5.281 -9.82 1 98.81 210 LEU B CA 1
ATOM 4937 C C . LEU B 1 210 ? -4.922 4.305 -9.898 1 98.81 210 LEU B C 1
ATOM 4939 O O . LEU B 1 210 ? -5.586 4.203 -10.938 1 98.81 210 LEU B O 1
ATOM 4943 N N . ARG B 1 211 ? -5.148 3.643 -8.836 1 97.88 211 ARG B N 1
ATOM 4944 C CA . ARG B 1 211 ? -6.316 2.787 -8.68 1 97.88 211 ARG B CA 1
ATOM 4945 C C . ARG B 1 211 ? -7.527 3.594 -8.219 1 97.88 211 ARG B C 1
ATOM 4947 O O . ARG B 1 211 ? -7.391 4.566 -7.477 1 97.88 211 ARG B O 1
ATOM 4954 N N . LEU B 1 212 ? -8.711 3.211 -8.664 1 98.12 212 LEU B N 1
ATOM 4955 C CA . LEU B 1 212 ? -9.977 3.857 -8.328 1 98.12 212 LEU B CA 1
ATOM 4956 C C . LEU B 1 212 ? -10.898 2.891 -7.594 1 98.12 212 LEU B C 1
ATOM 4958 O O . LEU B 1 212 ? -10.734 1.673 -7.691 1 98.12 212 LEU B O 1
ATOM 4962 N N . LEU B 1 213 ? -11.805 3.371 -6.852 1 97.62 213 LEU B N 1
ATOM 4963 C CA . LEU B 1 213 ? -12.805 2.578 -6.141 1 97.62 213 LEU B CA 1
ATOM 4964 C C . LEU B 1 213 ? -14.211 2.959 -6.578 1 97.62 213 LEU B C 1
ATOM 4966 O O . LEU B 1 213 ? -14.43 4.059 -7.094 1 97.62 213 LEU B O 1
ATOM 4970 N N . PRO B 1 214 ? -15.141 2.025 -6.391 1 96.56 214 PRO B N 1
ATOM 4971 C CA . PRO B 1 214 ? -16.531 2.414 -6.59 1 96.56 214 PRO B CA 1
ATOM 4972 C C . PRO B 1 214 ? -16.984 3.525 -5.641 1 96.56 214 PRO B C 1
ATOM 4974 O O . PRO B 1 214 ? -16.656 3.496 -4.453 1 96.56 214 PRO B O 1
ATOM 4977 N N . LEU B 1 215 ? -17.703 4.453 -6.129 1 96.75 215 LEU B N 1
ATOM 4978 C CA . LEU B 1 215 ? -18.203 5.594 -5.363 1 96.75 215 LEU B CA 1
ATOM 4979 C C . LEU B 1 215 ? -19.312 5.168 -4.41 1 96.75 215 LEU B C 1
ATOM 4981 O O . LEU B 1 215 ? -20.297 4.547 -4.832 1 96.75 215 LEU B O 1
ATOM 4985 N N . PRO B 1 216 ? -19.141 5.41 -3.084 1 95.38 216 PRO B N 1
ATOM 4986 C CA . PRO B 1 216 ? -20.266 5.148 -2.189 1 95.38 216 PRO B CA 1
ATOM 4987 C C . PRO B 1 216 ? -21.531 5.895 -2.605 1 95.38 216 PRO B C 1
ATOM 4989 O O . PRO B 1 216 ? -21.469 7.047 -3.037 1 95.38 216 PRO B O 1
ATOM 4992 N N . SER B 1 217 ? -22.703 5.281 -2.398 1 93.81 217 SER B N 1
ATOM 4993 C CA . SER B 1 217 ? -23.953 5.84 -2.904 1 93.81 217 SER B CA 1
ATOM 4994 C C . SER B 1 217 ? -24.609 6.746 -1.867 1 93.81 217 SER B C 1
ATOM 4996 O O . SER B 1 217 ? -25.516 7.52 -2.195 1 93.81 217 SER B O 1
ATOM 4998 N N . ALA B 1 218 ? -24.188 6.59 -0.581 1 95.12 218 ALA B N 1
ATOM 4999 C CA . ALA B 1 218 ? -24.797 7.367 0.489 1 95.12 218 ALA B CA 1
ATOM 5000 C C . ALA B 1 218 ? -23.812 7.637 1.615 1 95.12 218 ALA B C 1
ATOM 5002 O O . ALA B 1 218 ? -22.781 6.965 1.719 1 95.12 218 ALA B O 1
ATOM 5003 N N . GLN B 1 219 ? -24.094 8.633 2.41 1 95.31 219 GLN B N 1
ATOM 5004 C CA . GLN B 1 219 ? -23.297 8.992 3.578 1 95.31 219 GLN B CA 1
ATOM 5005 C C . GLN B 1 219 ? -24.172 9.586 4.684 1 95.31 219 GLN B C 1
ATOM 5007 O O . GLN B 1 219 ? -25.297 10.023 4.426 1 95.31 219 GLN B O 1
ATOM 5012 N N . ALA B 1 220 ? -23.734 9.539 5.871 1 96.88 220 ALA B N 1
ATOM 5013 C CA . ALA B 1 220 ? -24.328 10.188 7.039 1 96.88 220 ALA B CA 1
ATOM 5014 C C . ALA B 1 220 ? -23.25 10.742 7.965 1 96.88 220 ALA B C 1
ATOM 5016 O O . ALA B 1 220 ? -22.094 10.289 7.934 1 96.88 220 ALA B O 1
ATOM 5017 N N . THR B 1 221 ? -23.625 11.781 8.68 1 97.06 221 THR B N 1
ATOM 5018 C CA . THR B 1 221 ? -22.703 12.422 9.609 1 97.06 221 THR B CA 1
ATOM 5019 C C . THR B 1 221 ? -23.297 12.469 11.016 1 97.06 221 THR B C 1
ATOM 5021 O O . THR B 1 221 ? -24.484 12.711 11.188 1 97.06 221 THR B O 1
ATOM 5024 N N . LEU B 1 222 ? -22.469 12.18 11.953 1 97.5 222 LEU B N 1
ATOM 5025 C CA . LEU B 1 222 ? -22.812 12.352 13.359 1 97.5 222 LEU B CA 1
ATOM 5026 C C . LEU B 1 222 ? -21.875 13.359 14.023 1 97.5 222 LEU B C 1
ATOM 5028 O O . LEU B 1 222 ? -20.672 13.391 13.734 1 97.5 222 LEU B O 1
ATOM 5032 N N . ARG B 1 223 ? -22.422 14.195 14.836 1 96.38 223 ARG B N 1
ATOM 5033 C CA . ARG B 1 223 ? -21.672 15.086 15.719 1 96.38 223 ARG B CA 1
ATOM 5034 C C . ARG B 1 223 ? -21.922 14.734 17.188 1 96.38 223 ARG B C 1
ATOM 5036 O O . ARG B 1 223 ? -23.062 14.703 17.641 1 96.38 223 ARG B O 1
ATOM 5043 N N . ALA B 1 224 ? -20.922 14.438 17.875 1 97.5 224 ALA B N 1
ATOM 5044 C CA . ALA B 1 224 ? -21 14.086 19.281 1 97.5 224 ALA B CA 1
ATOM 5045 C C . ALA B 1 224 ? -20.172 15.039 20.141 1 97.5 224 ALA B C 1
ATOM 5047 O O . ALA B 1 224 ? -19.062 15.406 19.766 1 97.5 224 ALA B O 1
ATOM 5048 N N . VAL B 1 225 ? -20.734 15.43 21.266 1 96.81 225 VAL B N 1
ATOM 5049 C CA . VAL B 1 225 ? -20.094 16.391 22.156 1 96.81 225 VAL B CA 1
ATOM 5050 C C . VAL B 1 225 ? -19.906 15.773 23.531 1 96.81 225 VAL B C 1
ATOM 5052 O O . VAL B 1 225 ? -20.781 15.047 24.016 1 96.81 225 VAL B O 1
ATOM 5055 N N . TYR B 1 226 ? -18.766 16.125 24.172 1 97.81 226 TYR B N 1
ATOM 5056 C CA . TYR B 1 226 ? -18.422 15.508 25.453 1 97.81 226 TYR B CA 1
ATOM 5057 C C . TYR B 1 226 ? -18 16.562 26.469 1 97.81 226 TYR B C 1
ATOM 5059 O O . TYR B 1 226 ? -17.625 17.672 26.094 1 97.81 226 TYR B O 1
ATOM 5067 N N . ASP B 1 227 ? -18 16.156 27.719 1 97.44 227 ASP B N 1
ATOM 5068 C CA . ASP B 1 227 ? -17.656 17.062 28.812 1 97.44 227 ASP B CA 1
ATOM 5069 C C . ASP B 1 227 ? -16.141 17.188 28.969 1 97.44 227 ASP B C 1
ATOM 5071 O O . ASP B 1 227 ? -15.656 18.156 29.562 1 97.44 227 ASP B O 1
ATOM 5075 N N . ASN B 1 228 ? -15.406 16.219 28.484 1 96.25 228 ASN B N 1
ATOM 5076 C CA . ASN B 1 228 ? -13.953 16.297 28.484 1 96.25 228 ASN B CA 1
ATOM 5077 C C . ASN B 1 228 ? -13.336 15.422 27.391 1 96.25 228 ASN B C 1
ATOM 5079 O O . ASN B 1 228 ? -14.039 14.625 26.766 1 96.25 228 ASN B O 1
ATOM 5083 N N . THR B 1 229 ? -12.086 15.57 27.188 1 96.19 229 THR B N 1
ATOM 5084 C CA . THR B 1 229 ? -11.391 14.898 26.094 1 96.19 229 THR B CA 1
ATOM 5085 C C . THR B 1 229 ? -11.219 13.414 26.375 1 96.19 229 THR B C 1
ATOM 5087 O O . THR B 1 229 ? -11.25 12.586 25.469 1 96.19 229 THR B O 1
ATOM 5090 N N . ALA B 1 230 ? -11 13.055 27.641 1 96.88 230 ALA B N 1
ATOM 5091 C CA . ALA B 1 230 ? -10.844 11.656 28.016 1 96.88 230 ALA B CA 1
ATOM 5092 C C . ALA B 1 230 ? -12.047 10.828 27.562 1 96.88 230 ALA B C 1
ATOM 5094 O O . ALA B 1 230 ? -11.883 9.742 27 1 96.88 230 ALA B O 1
ATOM 5095 N N . ASN B 1 231 ? -13.219 11.359 27.828 1 97.88 231 ASN B N 1
ATOM 5096 C CA . ASN B 1 231 ? -14.438 10.664 27.453 1 97.88 231 ASN B CA 1
ATOM 5097 C C . ASN B 1 231 ? -14.594 10.594 25.938 1 97.88 231 ASN B C 1
ATOM 5099 O O . ASN B 1 231 ? -15.086 9.602 25.391 1 97.88 231 ASN B O 1
ATOM 5103 N N . ALA B 1 232 ? -14.234 11.672 25.266 1 98.06 232 ALA B N 1
ATOM 5104 C CA . ALA B 1 232 ? -14.25 11.656 23.797 1 98.06 232 ALA B CA 1
ATOM 5105 C C . ALA B 1 232 ? -13.312 10.578 23.266 1 98.06 232 ALA B C 1
ATOM 5107 O O . ALA B 1 232 ? -13.656 9.859 22.328 1 98.06 232 ALA B O 1
ATOM 5108 N N . CYS B 1 233 ? -12.102 10.469 23.844 1 97.81 233 CYS B N 1
ATOM 5109 C CA . CYS B 1 233 ? -11.133 9.469 23.406 1 97.81 233 CYS B CA 1
ATOM 5110 C C . CYS B 1 233 ? -11.672 8.055 23.641 1 97.81 233 CYS B C 1
ATOM 5112 O O . CYS B 1 233 ? -11.461 7.164 22.812 1 97.81 233 CYS B O 1
ATOM 5114 N N . ALA B 1 234 ? -12.312 7.859 24.75 1 97.94 234 ALA B N 1
ATOM 5115 C CA . ALA B 1 234 ? -12.93 6.566 25.031 1 97.94 234 ALA B CA 1
ATOM 5116 C C . ALA B 1 234 ? -13.977 6.227 23.953 1 97.94 234 ALA B C 1
ATOM 5118 O O . ALA B 1 234 ? -14.086 5.07 23.547 1 97.94 234 ALA B O 1
ATOM 5119 N N . ALA B 1 235 ? -14.758 7.227 23.578 1 98.38 235 ALA B N 1
ATOM 5120 C CA . ALA B 1 235 ? -15.742 7.027 22.516 1 98.38 235 ALA B CA 1
ATOM 5121 C C . ALA B 1 235 ? -15.07 6.648 21.203 1 98.38 235 ALA B C 1
ATOM 5123 O O . ALA B 1 235 ? -15.547 5.766 20.484 1 98.38 235 ALA B O 1
ATOM 5124 N N . VAL B 1 236 ? -13.992 7.332 20.875 1 98.31 236 VAL B N 1
ATOM 5125 C CA . VAL B 1 236 ? -13.25 7.016 19.672 1 98.31 236 VAL B CA 1
ATOM 5126 C C . VAL B 1 236 ? -12.836 5.547 19.688 1 98.31 236 VAL B C 1
ATOM 5128 O O . VAL B 1 236 ? -12.977 4.84 18.688 1 98.31 236 VAL B O 1
ATOM 5131 N N . GLN B 1 237 ? -12.328 5.062 20.812 1 97.5 237 GLN B N 1
ATOM 5132 C CA . GLN B 1 237 ? -11.898 3.674 20.938 1 97.5 237 GLN B CA 1
ATOM 5133 C C . GLN B 1 237 ? -13.07 2.715 20.719 1 97.5 237 GLN B C 1
ATOM 5135 O O . GLN B 1 237 ? -12.922 1.686 20.062 1 97.5 237 GLN B O 1
ATOM 5140 N N . ARG B 1 238 ? -14.211 3.061 21.266 1 97.38 238 ARG B N 1
ATOM 5141 C CA . ARG B 1 238 ? -15.383 2.211 21.078 1 97.38 238 ARG B CA 1
ATOM 5142 C C . ARG B 1 238 ? -15.805 2.172 19.609 1 97.38 238 ARG B C 1
ATOM 5144 O O . ARG B 1 238 ? -16.172 1.114 19.094 1 97.38 238 ARG B O 1
ATOM 5151 N N . VAL B 1 239 ? -15.773 3.342 19 1 97.75 239 VAL B N 1
ATOM 5152 C CA . VAL B 1 239 ? -16.156 3.418 17.594 1 97.75 239 VAL B CA 1
ATOM 5153 C C . VAL B 1 239 ? -15.234 2.537 16.75 1 97.75 239 VAL B C 1
ATOM 5155 O O . VAL B 1 239 ? -15.688 1.766 15.906 1 97.75 239 VAL B O 1
ATOM 5158 N N . MET B 1 240 ? -13.922 2.58 17 1 96.62 240 MET B N 1
ATOM 5159 C CA . MET B 1 240 ? -12.953 1.854 16.188 1 96.62 240 MET B CA 1
ATOM 5160 C C . MET B 1 240 ? -12.938 0.374 16.562 1 96.62 240 MET B C 1
ATOM 5162 O O . MET B 1 240 ? -12.484 -0.458 15.766 1 96.62 240 MET B O 1
ATOM 5166 N N . ALA B 1 241 ? -13.469 0.007 17.719 1 94.25 241 ALA B N 1
ATOM 5167 C CA . ALA B 1 241 ? -13.484 -1.381 18.172 1 94.25 241 ALA B CA 1
ATOM 5168 C C . ALA B 1 241 ? -14.68 -2.137 17.594 1 94.25 241 ALA B C 1
ATOM 5170 O O . ALA B 1 241 ? -14.648 -3.365 17.484 1 94.25 241 ALA B O 1
ATOM 5171 N N . GLN B 1 242 ? -15.703 -1.39 17.234 1 92.94 242 GLN B N 1
ATOM 5172 C CA . GLN B 1 242 ? -16.875 -2.049 16.656 1 92.94 242 GLN B CA 1
ATOM 5173 C C . GLN B 1 242 ? -16.703 -2.277 15.164 1 92.94 242 GLN B C 1
ATOM 5175 O O . GLN B 1 242 ? -15.703 -1.84 14.57 1 92.94 242 GLN B O 1
ATOM 5180 N N . HIS B 1 243 ? -17.578 -2.963 14.492 1 91.38 243 HIS B N 1
ATOM 5181 C CA . HIS B 1 243 ? -17.391 -3.611 13.195 1 91.38 243 HIS B CA 1
ATOM 5182 C C . HIS B 1 243 ? -17.453 -2.6 12.055 1 91.38 243 HIS B C 1
ATOM 5184 O O . HIS B 1 243 ? -16.797 -2.773 11.031 1 91.38 243 HIS B O 1
ATOM 5190 N N . HIS B 1 244 ? -18.25 -1.604 12.164 1 94.56 244 HIS B N 1
ATOM 5191 C CA . HIS B 1 244 ? -18.406 -0.621 11.094 1 94.56 244 HIS B CA 1
ATOM 5192 C C . HIS B 1 244 ? -17.328 0.443 11.156 1 94.56 244 HIS B C 1
ATOM 5194 O O . HIS B 1 244 ? -17.203 1.165 12.156 1 94.56 244 HIS B O 1
ATOM 5200 N N . THR B 1 245 ? -16.562 0.513 10.133 1 95.62 245 THR B N 1
ATOM 5201 C CA . THR B 1 245 ? -15.508 1.528 10.07 1 95.62 245 THR B CA 1
ATOM 5202 C C . THR B 1 245 ? -16.078 2.852 9.562 1 95.62 245 THR B C 1
ATOM 5204 O O . THR B 1 245 ? -16.625 2.916 8.461 1 95.62 245 THR B O 1
ATOM 5207 N N . PRO B 1 246 ? -15.969 3.916 10.344 1 97.94 246 PRO B N 1
ATOM 5208 C CA . PRO B 1 246 ? -16.391 5.219 9.828 1 97.94 246 PRO B CA 1
ATOM 5209 C C . PRO B 1 246 ? -15.508 5.707 8.68 1 97.94 246 PRO B C 1
ATOM 5211 O O . PRO B 1 246 ? -14.336 5.324 8.594 1 97.94 246 PRO B O 1
ATOM 5214 N N . SER B 1 247 ? -16.047 6.473 7.766 1 97.69 247 SER B N 1
ATOM 5215 C CA . SER B 1 247 ? -15.258 7.039 6.684 1 97.69 247 SER B CA 1
ATOM 5216 C C . SER B 1 247 ? -14.438 8.234 7.164 1 97.69 247 SER B C 1
ATOM 5218 O O . SER B 1 247 ? -13.445 8.602 6.543 1 97.69 247 SER B O 1
ATOM 5220 N N . ALA B 1 248 ? -14.844 8.859 8.219 1 97.38 248 ALA B N 1
ATOM 5221 C CA . ALA B 1 248 ? -14.086 9.906 8.898 1 97.38 248 ALA B CA 1
ATOM 5222 C C . ALA B 1 248 ? -14.414 9.945 10.383 1 97.38 248 ALA B C 1
ATOM 5224 O O . ALA B 1 248 ? -15.547 9.672 10.781 1 97.38 248 ALA B O 1
ATOM 5225 N N . LEU B 1 249 ? -13.5 10.266 11.188 1 98.06 249 LEU B N 1
ATOM 5226 C CA . LEU B 1 249 ? -13.633 10.445 12.633 1 98.06 249 LEU B CA 1
ATOM 5227 C C . LEU B 1 249 ? -12.672 11.516 13.133 1 98.06 249 LEU B C 1
ATOM 5229 O O . LEU B 1 249 ? -11.5 11.242 13.375 1 98.06 249 LEU B O 1
ATOM 5233 N N . GLU B 1 250 ? -13.219 12.703 13.367 1 97.25 250 GLU B N 1
ATOM 5234 C CA . GLU B 1 250 ? -12.445 13.898 13.688 1 97.25 250 GLU B CA 1
ATOM 5235 C C . GLU B 1 250 ? -12.656 14.32 15.133 1 97.25 250 GLU B C 1
ATOM 5237 O O . GLU B 1 250 ? -13.773 14.234 15.648 1 97.25 250 GLU B O 1
ATOM 5242 N N . LEU B 1 251 ? -11.602 14.75 15.695 1 97.44 251 LEU B N 1
ATOM 5243 C CA . LEU B 1 251 ? -11.633 15.219 17.078 1 97.44 251 LEU B CA 1
ATOM 5244 C C . LEU B 1 251 ? -11.219 16.688 17.172 1 97.44 251 LEU B C 1
ATOM 5246 O O . LEU B 1 251 ? -10.289 17.109 16.484 1 97.44 251 LEU B O 1
ATOM 5250 N N . MET B 1 252 ? -11.898 17.438 18.016 1 95.56 252 MET B N 1
ATOM 5251 C CA . MET B 1 252 ? -11.5 18.781 18.438 1 95.56 252 MET B CA 1
ATOM 5252 C C . MET B 1 252 ? -11.352 18.859 19.953 1 95.56 252 MET B C 1
ATOM 5254 O O . MET B 1 252 ? -12.258 18.453 20.688 1 95.56 252 MET B O 1
ATOM 5258 N N . ASP B 1 253 ? -10.25 19.328 20.344 1 94.88 253 ASP B N 1
ATOM 5259 C CA . ASP B 1 253 ? -10.039 19.5 21.766 1 94.88 253 ASP B CA 1
ATOM 5260 C C . ASP B 1 253 ? -10.719 20.766 22.281 1 94.88 253 ASP B C 1
ATOM 5262 O O . ASP B 1 253 ? -11.367 21.484 21.516 1 94.88 253 ASP B O 1
ATOM 5266 N N . PRO B 1 254 ? -10.695 21.016 23.625 1 93.31 254 PRO B N 1
ATOM 5267 C CA . PRO B 1 254 ? -11.414 22.156 24.172 1 93.31 254 PRO B CA 1
ATOM 5268 C C . PRO B 1 254 ? -10.914 23.484 23.609 1 93.31 254 PRO B C 1
ATOM 5270 O O . PRO B 1 254 ? -11.703 24.422 23.422 1 93.31 254 PRO B O 1
ATOM 5273 N N . TYR B 1 255 ? -9.711 23.562 23.312 1 91.69 255 TYR B N 1
ATOM 5274 C CA . TYR B 1 255 ? -9.133 24.812 22.828 1 91.69 255 TYR B CA 1
ATOM 5275 C C . TYR B 1 255 ? -9.531 25.062 21.375 1 91.69 255 TYR B C 1
ATOM 5277 O O . TYR B 1 255 ? -9.766 26.203 20.969 1 91.69 255 TYR B O 1
ATOM 5285 N N . ALA B 1 256 ? -9.547 23.984 20.625 1 91.5 256 ALA B N 1
ATOM 5286 C CA . ALA B 1 256 ? -10.07 24.078 19.266 1 91.5 256 ALA B CA 1
ATOM 5287 C C . ALA B 1 256 ? -11.523 24.531 19.266 1 91.5 256 ALA B C 1
ATOM 5289 O O . ALA B 1 256 ? -11.922 25.375 18.453 1 91.5 256 ALA B O 1
ATOM 5290 N N . LEU B 1 257 ? -12.273 24 20.141 1 91.25 257 LEU B N 1
ATOM 5291 C CA . LEU B 1 257 ? -13.68 24.375 20.266 1 91.25 257 LEU B CA 1
ATOM 5292 C C . LEU B 1 257 ? -13.82 25.859 20.609 1 91.25 257 LEU B C 1
ATOM 5294 O O . LEU B 1 257 ? -14.688 26.547 20.062 1 91.25 257 LEU B O 1
ATOM 5298 N N . ALA B 1 258 ? -13.031 26.234 21.5 1 89.44 258 ALA B N 1
ATOM 5299 C CA . ALA B 1 258 ? -13.062 27.641 21.906 1 89.44 258 ALA B CA 1
ATOM 5300 C C . ALA B 1 258 ? -12.727 28.547 20.734 1 89.44 258 ALA B C 1
ATOM 5302 O O . ALA B 1 258 ? -13.328 29.609 20.578 1 89.44 258 ALA B O 1
ATOM 5303 N N . ALA B 1 259 ? -11.766 28.125 19.969 1 87.5 259 ALA B N 1
ATOM 5304 C CA . ALA B 1 259 ? -11.367 28.906 18.797 1 87.5 259 ALA B CA 1
ATOM 5305 C C . ALA B 1 259 ? -12.516 29.031 17.812 1 87.5 259 ALA B C 1
ATOM 5307 O O . ALA B 1 259 ? -12.766 30.125 17.281 1 87.5 259 ALA B O 1
ATOM 5308 N N . VAL B 1 260 ? -13.156 27.984 17.562 1 87.06 260 VAL B N 1
ATOM 5309 C CA . VAL B 1 260 ? -14.258 27.984 16.594 1 87.06 260 VAL B CA 1
ATOM 5310 C C . VAL B 1 260 ? -15.422 28.797 17.141 1 87.06 260 VAL B C 1
ATOM 5312 O O . VAL B 1 260 ? -16.078 29.531 16.406 1 87.06 260 VAL B O 1
ATOM 5315 N N . ARG B 1 261 ? -15.641 28.703 18.406 1 85.75 261 ARG B N 1
ATOM 5316 C CA . ARG B 1 261 ? -16.703 29.469 19.062 1 85.75 261 ARG B CA 1
ATOM 5317 C C . ARG B 1 261 ? -16.422 30.969 18.953 1 85.75 261 ARG B C 1
ATOM 5319 O O . ARG B 1 261 ? -17.344 31.766 18.734 1 85.75 261 ARG B O 1
ATOM 5326 N N . ALA B 1 262 ? -15.273 31.234 19.141 1 83.5 262 ALA B N 1
ATOM 5327 C CA . ALA B 1 262 ? -14.875 32.625 19.094 1 83.5 262 ALA B CA 1
ATOM 5328 C C . ALA B 1 262 ? -15.109 33.219 17.719 1 83.5 262 ALA B C 1
ATOM 5330 O O . ALA B 1 262 ? -15.336 34.438 17.578 1 83.5 262 ALA B O 1
ATOM 5331 N N . MET B 1 263 ? -15.109 32.406 16.734 1 82.88 263 MET B N 1
ATOM 5332 C CA . MET B 1 263 ? -15.32 32.875 15.367 1 82.88 263 MET B CA 1
ATOM 5333 C C . MET B 1 263 ? -16.797 32.812 15 1 82.88 263 MET B C 1
ATOM 5335 O O . MET B 1 263 ? -17.172 33.062 13.852 1 82.88 263 MET B O 1
ATOM 5339 N N . GLY B 1 264 ? -17.609 32.438 15.938 1 78.94 264 GLY B N 1
ATOM 5340 C CA . GLY B 1 264 ? -19.047 32.469 15.727 1 78.94 264 GLY B CA 1
ATOM 5341 C C . GLY B 1 264 ? -19.625 31.141 15.25 1 78.94 264 GLY B C 1
ATOM 5342 O O . GLY B 1 264 ? -20.781 31.078 14.82 1 78.94 264 GLY B O 1
ATOM 5343 N N . ALA B 1 265 ? -18.781 30.219 15.281 1 78 265 ALA B N 1
ATOM 5344 C CA . ALA B 1 265 ? -19.25 28.891 14.906 1 78 265 ALA B CA 1
ATOM 5345 C C . ALA B 1 265 ? -19.516 28.047 16.141 1 78 265 ALA B C 1
ATOM 5347 O O . ALA B 1 265 ? -19.172 28.422 17.25 1 78 265 ALA B O 1
ATOM 5348 N N . ALA B 1 266 ? -20.328 26.969 16.078 1 78.56 266 ALA B N 1
ATOM 5349 C CA . ALA B 1 266 ? -20.625 25.969 17.109 1 78.56 266 ALA B CA 1
ATOM 5350 C C . ALA B 1 266 ? -21.328 26.609 18.297 1 78.56 266 ALA B C 1
ATOM 5352 O O . ALA B 1 266 ? -21.047 26.25 19.453 1 78.56 266 ALA B O 1
ATOM 5353 N N . ARG B 1 267 ? -22.078 27.594 18.125 1 81.56 267 ARG B N 1
ATOM 5354 C CA . ARG B 1 267 ? -22.812 28.266 19.172 1 81.56 267 ARG B CA 1
ATOM 5355 C C . ARG B 1 267 ? -23.938 27.391 19.719 1 81.56 267 ARG B C 1
ATOM 5357 O O . ARG B 1 267 ? -24.453 27.641 20.812 1 81.56 267 ARG B O 1
ATOM 5364 N N . ASP B 1 268 ? -24.219 26.406 19.016 1 86.81 268 ASP B N 1
ATOM 5365 C CA . ASP B 1 268 ? -25.344 25.547 19.359 1 86.81 268 ASP B CA 1
ATOM 5366 C C . ASP B 1 268 ? -24.906 24.422 20.281 1 86.81 268 ASP B C 1
ATOM 5368 O O . ASP B 1 268 ? -25.719 23.594 20.719 1 86.81 268 ASP B O 1
ATOM 5372 N N . LEU B 1 269 ? -23.641 24.422 20.688 1 89.5 269 LEU B N 1
ATOM 5373 C CA . LEU B 1 269 ? -23.156 23.328 21.516 1 89.5 269 LEU B CA 1
ATOM 5374 C C . LEU B 1 269 ? -23.656 23.453 22.953 1 89.5 269 LEU B C 1
ATOM 5376 O O . LEU B 1 269 ? -23.734 24.562 23.484 1 89.5 269 LEU B O 1
ATOM 5380 N N . PRO B 1 270 ? -23.906 22.344 23.594 1 91.75 270 PRO B N 1
ATOM 5381 C CA . PRO B 1 270 ? -24.344 22.375 24.984 1 91.75 270 PRO B CA 1
ATOM 5382 C C . PRO B 1 270 ? -23.312 23.016 25.906 1 91.75 270 PRO B C 1
ATOM 5384 O O . PRO B 1 270 ? -22.109 22.969 25.625 1 91.75 270 PRO B O 1
ATOM 5387 N N . GLU B 1 271 ? -23.859 23.484 27 1 90.5 271 GLU B N 1
ATOM 5388 C CA . GLU B 1 271 ? -22.984 23.969 28.062 1 90.5 271 GLU B CA 1
ATOM 5389 C C . GLU B 1 271 ? -22.094 22.844 28.578 1 90.5 271 GLU B C 1
ATOM 5391 O O . GLU B 1 271 ? -22.547 21.703 28.734 1 90.5 271 GLU B O 1
ATOM 5396 N N . GLY B 1 272 ? -20.938 23.094 28.828 1 92.62 272 GLY B N 1
ATOM 5397 C CA . GLY B 1 272 ? -20.016 22.109 29.375 1 92.62 272 GLY B CA 1
ATOM 5398 C C . GLY B 1 272 ? -19.281 21.328 28.312 1 92.62 272 GLY B C 1
ATOM 5399 O O . GLY B 1 272 ? -18.469 20.453 28.625 1 92.62 272 GLY B O 1
ATOM 5400 N N . SER B 1 273 ? -19.531 21.703 27.047 1 94.44 273 SER B N 1
ATOM 5401 C CA . SER B 1 273 ? -18.859 21.016 25.953 1 94.44 273 SER B CA 1
ATOM 5402 C C . SER B 1 273 ? -17.344 21.281 25.984 1 94.44 273 SER B C 1
ATOM 5404 O O . SER B 1 273 ? -16.922 22.438 25.906 1 94.44 273 SER B O 1
ATOM 5406 N N . ASN B 1 274 ? -16.562 20.203 26.062 1 95.69 274 ASN B N 1
ATOM 5407 C CA . ASN B 1 274 ? -15.109 20.375 26.141 1 95.69 274 ASN B CA 1
ATOM 5408 C C . ASN B 1 274 ? -14.398 19.469 25.125 1 95.69 274 ASN B C 1
ATOM 5410 O O . ASN B 1 274 ? -13.172 19.375 25.141 1 95.69 274 ASN B O 1
ATOM 5414 N N . ALA B 1 275 ? -15.109 18.75 24.328 1 96.38 275 ALA B N 1
ATOM 5415 C CA . ALA B 1 275 ? -14.594 17.984 23.203 1 96.38 275 ALA B CA 1
ATOM 5416 C C . ALA B 1 275 ? -15.695 17.672 22.188 1 96.38 275 ALA B C 1
ATOM 5418 O O . ALA B 1 275 ? -16.859 17.531 22.562 1 96.38 275 ALA B O 1
ATOM 5419 N N . LEU B 1 276 ? -15.336 17.625 20.984 1 96.31 276 LEU B N 1
ATOM 5420 C CA . LEU B 1 276 ? -16.281 17.375 19.891 1 96.31 276 LEU B CA 1
ATOM 5421 C C . LEU B 1 276 ? -15.742 16.297 18.938 1 96.31 276 LEU B C 1
ATOM 5423 O O . LEU B 1 276 ? -14.562 16.312 18.594 1 96.31 276 LEU B O 1
ATOM 5427 N N . LEU B 1 277 ? -16.594 15.305 18.578 1 97.62 277 LEU B N 1
ATOM 5428 C CA . LEU B 1 277 ? -16.297 14.312 17.562 1 97.62 277 LEU B CA 1
ATOM 5429 C C . LEU B 1 277 ? -17.234 14.469 16.359 1 97.62 277 LEU B C 1
ATOM 5431 O O . LEU B 1 277 ? -18.453 14.57 16.531 1 97.62 277 LEU B O 1
ATOM 5435 N N . MET B 1 278 ? -16.656 14.602 15.234 1 96.75 278 MET B N 1
ATOM 5436 C CA . MET B 1 278 ? -17.391 14.5 13.977 1 96.75 278 MET B CA 1
ATOM 5437 C C . MET B 1 278 ? -17.156 13.148 13.312 1 96.75 278 MET B C 1
ATOM 5439 O O . MET B 1 278 ? -16.016 12.773 13.039 1 96.75 278 MET B O 1
ATOM 5443 N N . VAL B 1 279 ? -18.219 12.367 13.07 1 97.81 279 VAL B N 1
ATOM 5444 C CA . VAL B 1 279 ? -18.094 11.031 12.5 1 97.81 279 VAL B CA 1
ATOM 5445 C C . VAL B 1 279 ? -18.891 10.953 11.195 1 97.81 279 VAL B C 1
ATOM 5447 O O . VAL B 1 279 ? -20.031 11.406 11.125 1 97.81 279 VAL B O 1
ATOM 5450 N N . GLU B 1 280 ? -18.281 10.453 10.195 1 97.56 280 GLU B N 1
ATOM 5451 C CA . GLU B 1 280 ? -18.938 10.211 8.906 1 97.56 280 GLU B CA 1
ATOM 5452 C C . GLU B 1 280 ? -18.938 8.719 8.57 1 97.56 280 GLU B C 1
ATOM 5454 O O . GLU B 1 280 ? -17.953 8.023 8.812 1 97.56 280 GLU B O 1
ATOM 5459 N N . VAL B 1 281 ? -20.062 8.219 8.086 1 97.25 281 VAL B N 1
ATOM 5460 C CA . VAL B 1 281 ? -20.141 6.883 7.504 1 97.25 281 VAL B CA 1
ATOM 5461 C C . VAL B 1 281 ? -20.594 6.984 6.047 1 97.25 281 VAL B C 1
ATOM 5463 O O . VAL B 1 281 ? -21.281 7.934 5.668 1 97.25 281 VAL B O 1
ATOM 5466 N N . ASP B 1 282 ? -20.109 6.07 5.242 1 96.62 282 ASP B N 1
ATOM 5467 C CA . ASP B 1 282 ? -20.547 6.051 3.846 1 96.62 282 ASP B CA 1
ATOM 5468 C C . ASP B 1 282 ? -20.594 4.621 3.312 1 96.62 282 ASP B C 1
ATOM 5470 O O . ASP B 1 282 ? -20.125 3.688 3.967 1 96.62 282 ASP B O 1
ATOM 5474 N N . GLY B 1 283 ? -21.266 4.316 2.234 1 94.56 2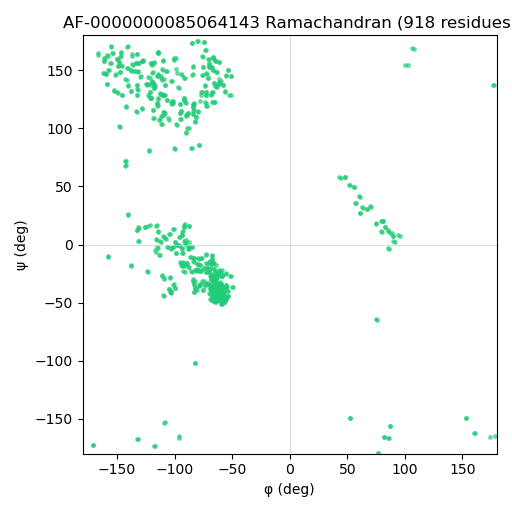83 GLY B N 1
ATOM 5475 C CA . GLY B 1 283 ? -21.453 3.027 1.59 1 94.56 283 GLY B CA 1
ATOM 5476 C C . GLY B 1 283 ? -22.75 2.938 0.792 1 94.56 283 GLY B C 1
ATOM 5477 O O . GLY B 1 283 ? -23.156 3.91 0.16 1 94.56 283 GLY B O 1
ATOM 5478 N N . GLU B 1 284 ? -23.266 1.735 0.747 1 93.62 284 GLU B N 1
ATOM 5479 C CA . GLU B 1 284 ? -24.578 1.553 0.133 1 93.62 284 GLU B CA 1
ATOM 5480 C C . GLU B 1 284 ? -25.672 2.146 1.003 1 93.62 284 GLU B C 1
ATOM 5482 O O . GLU B 1 284 ? -25.641 2.029 2.229 1 93.62 284 GLU B O 1
ATOM 5487 N N . ALA B 1 285 ? -26.656 2.707 0.332 1 94.5 285 ALA B N 1
ATOM 5488 C CA . ALA B 1 285 ? -27.734 3.396 1.041 1 94.5 285 ALA B CA 1
ATOM 5489 C C . ALA B 1 285 ? -28.391 2.479 2.062 1 94.5 285 ALA B C 1
ATOM 5491 O O . ALA B 1 285 ? -28.719 2.902 3.176 1 94.5 285 ALA B O 1
ATOM 5492 N N . ILE B 1 286 ? -28.516 1.28 1.769 1 94.38 286 ILE B N 1
ATOM 5493 C CA . ILE B 1 286 ? -29.266 0.333 2.582 1 94.38 286 ILE B CA 1
ATOM 5494 C C . ILE B 1 286 ? -28.5 0.036 3.871 1 94.38 286 ILE B C 1
ATOM 5496 O O . ILE B 1 286 ? -29.094 -0.403 4.863 1 94.38 286 ILE B O 1
ATOM 5500 N N . THR B 1 287 ? -27.203 0.277 3.918 1 94.88 287 THR B N 1
ATOM 5501 C CA . THR B 1 287 ? -26.391 -0.08 5.07 1 94.88 287 THR B CA 1
ATOM 5502 C C . THR B 1 287 ? -26.281 1.088 6.047 1 94.88 287 THR B C 1
ATOM 5504 O O . THR B 1 287 ? -25.875 0.913 7.195 1 94.88 287 THR B O 1
ATOM 5507 N N . ILE B 1 288 ? -26.641 2.318 5.633 1 96.44 288 ILE B N 1
ATOM 5508 C CA . ILE B 1 288 ? -26.359 3.541 6.375 1 96.44 288 ILE B CA 1
ATOM 5509 C C . ILE B 1 288 ? -27.094 3.508 7.719 1 96.44 288 ILE B C 1
ATOM 5511 O O . ILE B 1 288 ? -26.5 3.795 8.758 1 96.44 288 ILE B O 1
ATOM 5515 N N . PRO B 1 289 ? -28.391 3.102 7.77 1 96.5 289 PRO B N 1
ATOM 5516 C CA . PRO B 1 289 ? -29.078 3.1 9.062 1 96.5 289 PRO B CA 1
ATOM 5517 C C . PRO B 1 289 ? -28.391 2.203 10.094 1 96.5 289 PRO B C 1
ATOM 5519 O O . PRO B 1 289 ? -28.234 2.6 11.25 1 96.5 289 PRO B O 1
ATOM 5522 N N . ASP B 1 290 ? -27.953 1.043 9.688 1 96 290 ASP B N 1
ATOM 5523 C CA . ASP B 1 290 ? -27.266 0.124 10.602 1 96 290 ASP B CA 1
ATOM 5524 C C . ASP B 1 290 ? -25.938 0.696 11.062 1 96 290 ASP B C 1
ATOM 5526 O O . ASP B 1 290 ? -25.562 0.556 12.234 1 96 290 ASP B O 1
ATOM 5530 N N . GLN B 1 291 ? -25.203 1.282 10.156 1 96.69 291 GLN B N 1
ATOM 5531 C CA . GLN B 1 291 ? -23.938 1.915 10.5 1 96.69 291 GLN B CA 1
ATOM 5532 C C . GLN B 1 291 ? -24.141 3.027 11.523 1 96.69 291 GLN B C 1
ATOM 5534 O O . GLN B 1 291 ? -23.422 3.098 12.523 1 96.69 291 GLN B O 1
ATOM 5539 N N . VAL B 1 292 ? -25.125 3.861 11.227 1 97.5 292 VAL B N 1
ATOM 5540 C CA . VAL B 1 292 ? -25.406 4.996 12.102 1 97.5 292 VAL B CA 1
ATOM 5541 C C . VAL B 1 292 ? -25.797 4.5 13.492 1 97.5 292 VAL B C 1
ATOM 5543 O O . VAL B 1 292 ? -25.344 5.043 14.5 1 97.5 292 VAL B O 1
ATOM 5546 N N . GLN B 1 293 ? -26.562 3.508 13.531 1 97.62 293 GLN B N 1
ATOM 5547 C CA . GLN B 1 293 ? -27 2.957 14.812 1 97.62 293 GLN B CA 1
ATOM 5548 C C . GLN B 1 293 ? -25.812 2.426 15.617 1 97.62 293 GLN B C 1
ATOM 5550 O O . GLN B 1 293 ? -25.703 2.703 16.812 1 97.62 293 GLN B O 1
ATOM 5555 N N . ALA B 1 294 ? -24.984 1.67 14.977 1 96.75 294 ALA B N 1
ATOM 5556 C CA . ALA B 1 294 ? -23.828 1.09 15.641 1 96.75 294 ALA B CA 1
ATOM 5557 C C . ALA B 1 294 ? -22.875 2.178 16.141 1 96.75 294 ALA B C 1
ATOM 5559 O O . ALA B 1 294 ? -22.375 2.111 17.266 1 96.75 294 ALA B O 1
ATOM 5560 N N . ILE B 1 295 ? -22.625 3.184 15.312 1 97.88 295 ILE B N 1
ATOM 5561 C CA . ILE B 1 295 ? -21.719 4.27 15.656 1 97.88 295 ILE B CA 1
ATOM 5562 C C . ILE B 1 295 ? -22.312 5.113 16.781 1 97.88 295 ILE B C 1
ATOM 5564 O O . ILE B 1 295 ? -21.609 5.504 17.719 1 97.88 295 ILE B O 1
ATOM 5568 N N . ARG B 1 296 ? -23.578 5.395 16.672 1 98.06 296 ARG B N 1
ATOM 5569 C CA . ARG B 1 296 ? -24.25 6.156 17.719 1 98.06 296 ARG B CA 1
ATOM 5570 C C . ARG B 1 296 ? -24.141 5.453 19.078 1 98.06 296 ARG B C 1
ATOM 5572 O O . ARG B 1 296 ? -23.875 6.09 20.094 1 98.06 296 ARG B O 1
ATOM 5579 N N . ALA B 1 297 ? -24.359 4.18 19.047 1 98.06 297 ALA B N 1
ATOM 5580 C CA . ALA B 1 297 ? -24.25 3.396 20.266 1 98.06 297 ALA B CA 1
ATOM 5581 C C . ALA B 1 297 ? -22.844 3.479 20.859 1 98.06 297 ALA B C 1
ATOM 5583 O O . ALA B 1 297 ? -22.672 3.58 22.062 1 98.06 297 ALA B O 1
ATOM 5584 N N . ALA B 1 298 ? -21.844 3.434 20.016 1 97.62 298 ALA B N 1
ATOM 5585 C CA . ALA B 1 298 ? -20.453 3.514 20.453 1 97.62 298 ALA B CA 1
ATOM 5586 C C . ALA B 1 298 ? -20.125 4.898 21 1 97.62 298 ALA B C 1
ATOM 5588 O O . ALA B 1 298 ? -19.328 5.035 21.922 1 97.62 298 ALA B O 1
ATOM 5589 N N . LEU B 1 299 ? -20.719 5.895 20.391 1 98.25 299 LEU B N 1
ATOM 5590 C CA . LEU B 1 299 ? -20.484 7.277 20.797 1 98.25 299 LEU B CA 1
ATOM 5591 C C . LEU B 1 299 ? -21.156 7.582 22.125 1 98.25 299 LEU B C 1
ATOM 5593 O O . LEU B 1 299 ? -20.719 8.461 22.875 1 98.25 299 LEU B O 1
ATOM 5597 N N . ALA B 1 300 ? -22.172 6.68 22.266 1 96.38 300 ALA B N 1
ATOM 5598 C CA . ALA B 1 300 ? -22.938 6.887 23.5 1 96.38 300 ALA B CA 1
ATOM 5599 C C . ALA B 1 300 ? -22.188 6.324 24.703 1 96.38 300 ALA B C 1
ATOM 5601 O O . ALA B 1 300 ? -21.516 5.293 24.609 1 96.38 300 ALA B O 1
ATOM 5602 N N . GLY B 1 301 ? -21.922 7.105 25.672 1 92.25 301 GLY B N 1
ATOM 5603 C CA . GLY B 1 301 ? -21.219 6.672 26.875 1 92.25 301 GLY B CA 1
ATOM 5604 C C . GLY B 1 301 ? -20.984 7.785 27.875 1 92.25 301 GLY B C 1
ATOM 5605 O O . GLY B 1 301 ? -21.656 8.828 27.812 1 92.25 301 GLY B O 1
ATOM 5606 N N . GLU B 1 302 ? -20.141 7.422 28.703 1 95.5 302 GLU B N 1
ATOM 5607 C CA . GLU B 1 302 ? -19.844 8.367 29.781 1 95.5 302 GLU B CA 1
ATOM 5608 C C . GLU B 1 302 ? -19.391 9.719 29.219 1 95.5 302 GLU B C 1
ATOM 5610 O O . GLU B 1 302 ? -18.609 9.773 28.266 1 95.5 302 GLU B O 1
ATOM 5615 N N . GLY B 1 303 ? -19.969 10.781 29.719 1 96.69 303 GLY B N 1
ATOM 5616 C CA . GLY B 1 303 ? -19.547 12.133 29.391 1 96.69 303 GLY B CA 1
ATOM 5617 C C . GLY B 1 303 ? -20.203 12.664 28.125 1 96.69 303 GLY B C 1
ATOM 5618 O O . GLY B 1 303 ? -20 13.82 27.75 1 96.69 303 GLY B O 1
ATOM 5619 N N . SER B 1 304 ? -20.984 11.836 27.469 1 97.62 304 SER B N 1
ATOM 5620 C CA . SER B 1 304 ? -21.688 12.281 26.281 1 97.62 304 SER B CA 1
ATOM 5621 C C . SER B 1 304 ? -22.766 13.305 26.625 1 97.62 304 SER B C 1
ATOM 5623 O O . SER B 1 304 ? -23.609 13.062 27.484 1 97.62 304 SER B O 1
ATOM 5625 N N . LEU B 1 305 ? -22.734 14.406 25.938 1 97.62 305 LEU B N 1
ATOM 5626 C CA . LEU B 1 305 ? -23.672 15.484 26.203 1 97.62 305 LEU B CA 1
ATOM 5627 C C . LEU B 1 305 ? -24.75 15.555 25.125 1 97.62 305 LEU B C 1
ATOM 5629 O O . LEU B 1 305 ? -25.906 15.867 25.422 1 97.62 305 LEU B O 1
ATOM 5633 N N . GLU B 1 306 ? -24.344 15.32 23.906 1 96.94 306 GLU B N 1
ATOM 5634 C CA . GLU B 1 306 ? -25.25 15.406 22.766 1 96.94 306 GLU B CA 1
ATOM 5635 C C . GLU B 1 306 ? -24.719 14.617 21.578 1 96.94 306 GLU B C 1
ATOM 5637 O O . GLU B 1 306 ? -23.5 14.602 21.328 1 96.94 306 GLU B O 1
ATOM 5642 N N . ILE B 1 307 ? -25.578 13.93 20.938 1 97.5 307 ILE B N 1
ATOM 5643 C CA . ILE B 1 307 ? -25.281 13.273 19.672 1 97.5 307 ILE B CA 1
ATOM 5644 C C . ILE B 1 307 ? -26.344 13.648 18.641 1 97.5 307 ILE B C 1
ATOM 5646 O O . ILE B 1 307 ? -27.531 13.352 18.812 1 97.5 307 ILE B O 1
ATOM 5650 N N . LEU B 1 308 ? -25.891 14.305 17.609 1 95.31 308 LEU B N 1
ATOM 5651 C CA . LEU B 1 308 ? -26.766 14.68 16.516 1 95.31 308 LEU B CA 1
ATOM 5652 C C . LEU B 1 308 ? -26.422 13.891 15.25 1 95.31 308 LEU B C 1
ATOM 5654 O O . LEU B 1 308 ? -25.281 13.469 15.078 1 95.31 308 LEU B O 1
ATOM 5658 N N . GLU B 1 309 ? -27.391 13.688 14.461 1 95.38 309 GLU B N 1
ATOM 5659 C CA . GLU B 1 309 ? -27.234 12.961 13.203 1 95.38 309 GLU B CA 1
ATOM 5660 C C . GLU B 1 309 ? -27.844 13.742 12.039 1 95.38 309 GLU B C 1
ATOM 5662 O O . GLU B 1 309 ? -28.812 14.484 12.219 1 95.38 309 GLU B O 1
ATOM 5667 N N . ALA B 1 310 ? -27.188 13.641 10.914 1 92.56 310 ALA B N 1
ATOM 5668 C CA . ALA B 1 310 ? -27.703 14.234 9.68 1 92.56 310 ALA B CA 1
ATOM 5669 C C . ALA B 1 310 ? -27.438 13.336 8.484 1 92.56 310 ALA B C 1
ATOM 5671 O O . ALA B 1 310 ? -26.375 12.719 8.391 1 92.56 310 ALA B O 1
ATOM 5672 N N . THR B 1 311 ? -28.406 13.25 7.539 1 87.62 311 THR B N 1
ATOM 5673 C CA . THR B 1 311 ? -28.25 12.445 6.336 1 87.62 311 THR B CA 1
ATOM 5674 C C . THR B 1 311 ? -28.438 13.289 5.082 1 87.62 311 THR B C 1
ATOM 5676 O O . THR B 1 311 ? -28.031 12.898 3.99 1 87.62 311 THR B O 1
ATOM 5679 N N . ASP B 1 312 ? -29.141 14.336 5.285 1 87.31 312 ASP B N 1
ATOM 5680 C CA . ASP B 1 312 ? -29.312 15.219 4.137 1 87.31 312 ASP B CA 1
ATOM 5681 C C . ASP B 1 312 ? -28.125 16.172 3.986 1 87.31 312 ASP B C 1
ATOM 5683 O O . ASP B 1 312 ? -27.516 16.562 4.98 1 87.31 312 ASP B O 1
ATOM 5687 N N . ALA B 1 313 ? -27.922 16.578 2.818 1 83.5 313 ALA B N 1
ATOM 5688 C CA . ALA B 1 313 ? -26.719 17.328 2.449 1 83.5 313 ALA B CA 1
ATOM 5689 C C . ALA B 1 313 ? -26.625 18.625 3.254 1 83.5 313 ALA B C 1
ATOM 5691 O O . ALA B 1 313 ? -25.531 19 3.707 1 83.5 313 ALA B O 1
ATOM 5692 N N . ALA B 1 314 ? -27.578 19.312 3.361 1 85 314 ALA B N 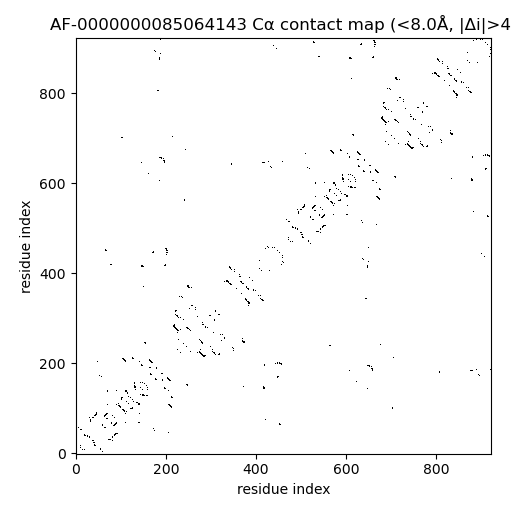1
ATOM 5693 C CA . ALA B 1 314 ? -27.578 20.594 4.059 1 85 314 ALA B CA 1
ATOM 5694 C C . ALA B 1 314 ? -27.281 20.406 5.543 1 85 314 ALA B C 1
ATOM 5696 O O . ALA B 1 314 ? -26.469 21.141 6.117 1 85 314 ALA B O 1
ATOM 5697 N N . ALA B 1 315 ? -27.922 19.438 6.137 1 86.19 315 ALA B N 1
ATOM 5698 C CA . ALA B 1 315 ? -27.703 19.156 7.555 1 86.19 315 ALA B CA 1
ATOM 5699 C C . ALA B 1 315 ? -26.297 18.641 7.812 1 86.19 315 ALA B C 1
ATOM 5701 O O . ALA B 1 315 ? -25.688 18.969 8.828 1 86.19 315 ALA B O 1
ATOM 5702 N N . VAL B 1 316 ? -25.844 17.922 6.938 1 85.25 316 VAL B N 1
ATOM 5703 C CA . VAL B 1 316 ? -24.469 17.422 7.027 1 85.25 316 VAL B CA 1
ATOM 5704 C C . VAL B 1 316 ? -23.484 18.578 6.988 1 85.25 316 VAL B C 1
ATOM 5706 O O . VAL B 1 316 ? -22.562 18.656 7.797 1 85.25 316 VAL B O 1
ATOM 5709 N N . ALA B 1 317 ? -23.641 19.469 6.102 1 81.94 317 ALA B N 1
ATOM 5710 C CA . ALA B 1 317 ? -22.781 20.641 5.988 1 81.94 317 ALA B CA 1
ATOM 5711 C C . ALA B 1 317 ? -22.797 21.469 7.273 1 81.94 317 ALA B C 1
ATOM 5713 O O . ALA B 1 317 ? -21.766 21.984 7.703 1 81.94 317 ALA B O 1
ATOM 5714 N N . ASP B 1 318 ? -23.906 21.547 7.824 1 81.38 318 ASP B N 1
ATOM 5715 C CA . ASP B 1 318 ? -24.062 22.297 9.07 1 81.38 318 ASP B CA 1
ATOM 5716 C C . ASP B 1 318 ? -23.281 21.625 10.203 1 81.38 318 ASP B C 1
ATOM 5718 O O . ASP B 1 318 ? -22.641 22.312 11 1 81.38 318 ASP B O 1
ATOM 5722 N N . LEU B 1 319 ? -23.375 20.391 10.211 1 82.38 319 LEU B N 1
ATOM 5723 C CA . LEU B 1 319 ? -22.656 19.672 11.258 1 82.38 319 LEU B CA 1
ATOM 5724 C C . LEU B 1 319 ? -21.156 19.828 11.086 1 82.38 319 LEU B C 1
ATOM 5726 O O . LEU B 1 319 ? -20.422 19.906 12.078 1 82.38 319 LEU B O 1
ATOM 5730 N N . TRP B 1 320 ? -20.719 19.953 9.867 1 82.44 320 TRP B N 1
ATOM 5731 C CA . TRP B 1 320 ? -19.281 20.016 9.578 1 82.44 320 TRP B CA 1
ATOM 5732 C C . TRP B 1 320 ? -18.781 21.453 9.688 1 82.44 320 TRP B C 1
ATOM 5734 O O . TRP B 1 320 ? -17.562 21.688 9.68 1 82.44 320 TRP B O 1
ATOM 5744 N N . ALA B 1 321 ? -19.641 22.406 9.789 1 78.56 321 ALA B N 1
ATOM 5745 C CA . ALA B 1 321 ? -19.297 23.828 9.766 1 78.56 321 ALA B CA 1
ATOM 5746 C C . ALA B 1 321 ? -18.234 24.156 10.812 1 78.56 321 ALA B C 1
ATOM 5748 O O . ALA B 1 321 ? -17.266 24.875 10.531 1 78.56 321 ALA B O 1
ATOM 5749 N N . ALA B 1 322 ? -18.438 23.609 11.953 1 78.25 322 ALA B N 1
ATOM 5750 C CA . ALA B 1 322 ? -17.484 23.859 13.023 1 78.25 322 ALA B CA 1
ATOM 5751 C C . ALA B 1 322 ? -16.094 23.359 12.641 1 78.25 322 ALA B C 1
ATOM 5753 O O . ALA B 1 322 ? -15.109 24.109 12.758 1 78.25 322 ALA B O 1
ATOM 5754 N N . ARG B 1 323 ? -16.078 22.156 12.141 1 81.12 323 ARG B N 1
ATOM 5755 C CA . ARG B 1 323 ? -14.797 21.547 11.773 1 81.12 323 ARG B CA 1
ATOM 5756 C C . ARG B 1 323 ? -14.141 22.297 10.625 1 81.12 323 ARG B C 1
ATOM 5758 O O . ARG B 1 323 ? -12.922 22.484 10.617 1 81.12 323 ARG B O 1
ATOM 5765 N N . LYS B 1 324 ? -14.844 22.75 9.703 1 78.12 324 LYS B N 1
ATOM 5766 C CA . LYS B 1 324 ? -14.328 23.438 8.531 1 78.12 324 LYS B CA 1
ATOM 5767 C C . LYS B 1 324 ? -13.789 24.828 8.906 1 78.12 324 LYS B C 1
ATOM 5769 O O . LYS B 1 324 ? -12.914 25.359 8.219 1 78.12 324 LYS B O 1
ATOM 5774 N N . SER B 1 325 ? -14.227 25.375 9.953 1 79.25 325 SER B N 1
ATOM 5775 C CA . SER B 1 325 ? -13.836 26.719 10.367 1 79.25 325 SER B CA 1
ATOM 5776 C C . SER B 1 325 ? -12.57 26.703 11.219 1 79.25 325 SER B C 1
ATOM 5778 O O . SER B 1 325 ? -12.039 27.75 11.578 1 79.25 325 SER B O 1
ATOM 5780 N N . LEU B 1 326 ? -12.117 25.578 11.453 1 83.38 326 LEU B N 1
ATOM 5781 C CA . LEU B 1 326 ? -11.023 25.406 12.398 1 83.38 326 LEU B CA 1
ATOM 5782 C C . LEU B 1 326 ? -9.742 26.047 11.883 1 83.38 326 LEU B C 1
ATOM 5784 O O . LEU B 1 326 ? -9.055 26.75 12.617 1 83.38 326 LEU B O 1
ATOM 5788 N N . SER B 1 327 ? -9.391 25.812 10.672 1 77.56 327 SER B N 1
ATOM 5789 C CA . SER B 1 327 ? -8.117 26.297 10.148 1 77.56 327 SER B CA 1
ATOM 5790 C C . SER B 1 327 ? -8.07 27.812 10.117 1 77.56 327 SER B C 1
ATOM 5792 O O . SER B 1 327 ? -7.16 28.422 10.68 1 77.56 327 SER B O 1
ATOM 5794 N N . PRO B 1 328 ? -9.055 28.516 9.609 1 77.69 328 PRO B N 1
ATOM 5795 C CA . PRO B 1 328 ? -9.07 29.984 9.68 1 77.69 328 PRO B CA 1
ATOM 5796 C C . PRO B 1 328 ? -9.102 30.5 11.109 1 77.69 328 PRO B C 1
ATOM 5798 O O . PRO B 1 328 ? -8.484 31.531 11.414 1 77.69 328 PRO B O 1
ATOM 5801 N N . ALA B 1 329 ? -9.75 29.781 11.938 1 81.44 329 ALA B N 1
ATOM 5802 C CA . ALA B 1 329 ? -9.875 30.203 13.328 1 81.44 329 ALA B CA 1
ATOM 5803 C C . ALA B 1 329 ? -8.523 30.156 14.039 1 81.44 329 ALA B C 1
ATOM 5805 O O . ALA B 1 329 ? -8.156 31.078 14.766 1 81.44 329 ALA B O 1
ATOM 5806 N N . THR B 1 330 ? -7.879 29.109 13.797 1 82.5 330 THR B N 1
ATOM 5807 C CA . THR B 1 330 ? -6.594 28.953 14.469 1 82.5 330 THR B CA 1
ATOM 5808 C C . THR B 1 330 ? -5.562 29.922 13.898 1 82.5 330 THR B C 1
ATOM 5810 O O . THR B 1 330 ? -4.699 30.406 14.625 1 82.5 330 THR B O 1
ATOM 5813 N N . LYS B 1 331 ? -5.609 30.219 12.68 1 80.38 331 LYS B N 1
ATOM 5814 C CA . LYS B 1 331 ? -4.699 31.172 12.047 1 80.38 331 LYS B CA 1
ATOM 5815 C C . LYS B 1 331 ? -4.91 32.594 12.586 1 80.38 331 LYS B C 1
ATOM 5817 O O . LYS B 1 331 ? -3.967 33.375 12.656 1 80.38 331 LYS B O 1
ATOM 5822 N N . ALA B 1 332 ? -6.062 32.781 12.984 1 80.38 332 ALA B N 1
ATOM 5823 C CA . ALA B 1 332 ? -6.414 34.125 13.453 1 80.38 332 ALA B CA 1
ATOM 5824 C C . ALA B 1 332 ? -6.004 34.312 14.906 1 80.38 332 ALA B C 1
ATOM 5826 O O . ALA B 1 332 ? -5.918 35.469 15.391 1 80.38 332 ALA B O 1
ATOM 5827 N N . MET B 1 333 ? -5.703 33.375 15.594 1 83.38 333 MET B N 1
ATOM 5828 C CA . MET B 1 333 ? -5.508 33.438 17.047 1 83.38 333 MET B CA 1
ATOM 5829 C C . MET B 1 333 ? -4.102 33.906 17.391 1 83.38 333 MET B C 1
ATOM 5831 O O . MET B 1 333 ? -3.873 34.438 18.469 1 83.38 333 MET B O 1
ATOM 5835 N N . ALA B 1 334 ? -3.18 33.625 16.547 1 86.19 334 ALA B N 1
ATOM 5836 C CA . ALA B 1 334 ? -1.797 34.031 16.797 1 86.19 334 ALA B CA 1
ATOM 5837 C C . ALA B 1 334 ? -1.082 34.375 15.492 1 86.19 334 ALA B C 1
ATOM 5839 O O . ALA B 1 334 ? -1.442 33.844 14.422 1 86.19 334 ALA B O 1
ATOM 5840 N N . PRO B 1 335 ? -0.086 35.219 15.664 1 86.56 335 PRO B N 1
ATOM 5841 C CA . PRO B 1 335 ? 0.653 35.594 14.461 1 86.56 335 PRO B CA 1
ATOM 5842 C C . PRO B 1 335 ? 1.383 34.438 13.805 1 86.56 335 PRO B C 1
ATOM 5844 O O . PRO B 1 335 ? 1.631 34.469 12.594 1 86.56 335 PRO B O 1
ATOM 5847 N N . LEU B 1 336 ? 1.762 33.5 14.609 1 90.75 336 LEU B N 1
ATOM 5848 C CA . LEU B 1 336 ? 2.422 32.312 14.086 1 90.75 336 LEU B CA 1
ATOM 5849 C C . LEU B 1 336 ? 1.81 31.031 14.672 1 90.75 336 LEU B C 1
ATOM 5851 O O . LEU B 1 336 ? 1.625 30.938 15.883 1 90.75 336 LEU B O 1
ATOM 5855 N N . LYS B 1 337 ? 1.479 30.188 13.797 1 91.75 337 LYS B N 1
ATOM 5856 C CA . LYS B 1 337 ? 1.01 28.844 14.141 1 91.75 337 LYS B CA 1
ATOM 5857 C C . LYS B 1 337 ? 2.023 27.781 13.727 1 91.75 337 LYS B C 1
ATOM 5859 O O . LYS B 1 337 ? 2.273 27.594 12.539 1 91.75 337 LYS B O 1
ATOM 5864 N N . ILE B 1 338 ? 2.678 27.141 14.688 1 92.62 338 ILE B N 1
ATOM 5865 C CA . ILE B 1 338 ? 3.508 25.984 14.398 1 92.62 338 ILE B CA 1
ATOM 5866 C C . ILE B 1 338 ? 2.633 24.734 14.305 1 92.62 338 ILE B C 1
ATOM 5868 O O . ILE B 1 338 ? 2.152 24.234 15.328 1 92.62 338 ILE B O 1
ATOM 5872 N N . ASN B 1 339 ? 2.428 24.266 13.125 1 92.19 339 ASN B N 1
ATOM 5873 C CA . ASN B 1 339 ? 1.51 23.156 12.859 1 92.19 339 ASN B CA 1
ATOM 5874 C C . ASN B 1 339 ? 2.24 21.812 12.82 1 92.19 339 ASN B C 1
ATOM 5876 O O . ASN B 1 339 ? 3.068 21.578 11.938 1 92.19 339 ASN B O 1
ATOM 5880 N N . GLU B 1 340 ? 1.934 20.984 13.742 1 94.69 340 GLU B N 1
ATOM 5881 C CA . GLU B 1 340 ? 2.525 19.641 13.773 1 94.69 340 GLU B CA 1
ATOM 5882 C C . GLU B 1 340 ? 1.478 18.562 13.492 1 94.69 340 GLU B C 1
ATOM 5884 O O . GLU B 1 340 ? 0.305 18.734 13.836 1 94.69 340 GLU B O 1
ATOM 5889 N N . ASP B 1 341 ? 1.893 17.609 12.836 1 96.12 341 ASP B N 1
ATOM 5890 C CA . ASP B 1 341 ? 1.128 16.406 12.5 1 96.12 341 ASP B CA 1
ATOM 5891 C C . ASP B 1 341 ? 1.773 15.156 13.094 1 96.12 341 ASP B C 1
ATOM 5893 O O . ASP B 1 341 ? 2.863 14.758 12.68 1 96.12 341 ASP B O 1
ATOM 5897 N N . VAL B 1 342 ? 1.159 14.57 14.102 1 98.44 342 VAL B N 1
ATOM 5898 C CA . VAL B 1 342 ? 1.71 13.383 14.758 1 98.44 342 VAL B CA 1
ATOM 5899 C C . VAL B 1 342 ? 0.65 12.289 14.812 1 98.44 342 VAL B C 1
ATOM 5901 O O . VAL B 1 342 ? -0.547 12.562 14.719 1 98.44 342 VAL B O 1
ATOM 5904 N N . VAL B 1 343 ? 1.104 11.062 14.945 1 98.75 343 VAL B N 1
ATOM 5905 C CA . VAL B 1 343 ? 0.189 9.93 15.008 1 98.75 343 VAL B CA 1
ATOM 5906 C C . VAL B 1 343 ? 0.58 9.016 16.172 1 98.75 343 VAL B C 1
ATOM 5908 O O . VAL B 1 343 ? 1.767 8.789 16.422 1 98.75 343 VAL B O 1
ATOM 5911 N N . VAL B 1 344 ? -0.363 8.562 16.891 1 98.69 344 VAL B N 1
ATOM 5912 C CA . VAL B 1 344 ? -0.215 7.473 17.859 1 98.69 344 VAL B CA 1
ATOM 5913 C C . VAL B 1 344 ? -1.265 6.398 17.578 1 98.69 344 VAL B C 1
ATOM 5915 O O . VAL B 1 344 ? -2.236 6.637 16.859 1 98.69 344 VAL B O 1
ATOM 5918 N N . PRO B 1 345 ? -1.005 5.105 18.062 1 98.44 345 PRO B N 1
ATOM 5919 C CA . PRO B 1 345 ? -2.131 4.172 18.016 1 98.44 345 PRO B CA 1
ATOM 5920 C C . PRO B 1 345 ? -3.4 4.742 18.641 1 98.44 345 PRO B C 1
ATOM 5922 O O . PRO B 1 345 ? -3.33 5.477 19.625 1 98.44 345 PRO B O 1
ATOM 5925 N N . VAL B 1 346 ? -4.527 4.418 18.109 1 98.12 346 VAL B N 1
ATOM 5926 C CA . VAL B 1 346 ? -5.812 4.93 18.562 1 98.12 346 VAL B CA 1
ATOM 5927 C C . VAL B 1 346 ? -5.977 4.645 20.062 1 98.12 346 VAL B C 1
ATOM 5929 O O . VAL B 1 346 ? -6.492 5.48 20.797 1 98.12 346 VAL B O 1
ATOM 5932 N N . SER B 1 347 ? -5.473 3.547 20.5 1 97.69 347 SER B N 1
ATOM 5933 C CA . SER B 1 347 ? -5.57 3.123 21.891 1 97.69 347 SER B CA 1
ATOM 5934 C C . SER B 1 347 ? -4.762 4.039 22.797 1 97.69 347 SER B C 1
ATOM 5936 O O . SER B 1 347 ? -4.941 4.023 24.031 1 97.69 347 SER B O 1
ATOM 5938 N N . ARG B 1 348 ? -3.887 4.91 22.219 1 98.19 348 ARG B N 1
ATOM 5939 C CA . ARG B 1 348 ? -3.006 5.762 23.016 1 98.19 348 ARG B CA 1
ATOM 5940 C C . ARG B 1 348 ? -3.367 7.234 22.844 1 98.19 348 ARG B C 1
ATOM 5942 O O . ARG B 1 348 ? -2.633 8.117 23.297 1 98.19 348 ARG B O 1
ATOM 5949 N N . LEU B 1 349 ? -4.473 7.516 22.25 1 97.88 349 LEU B N 1
ATOM 5950 C CA . LEU B 1 349 ? -4.883 8.875 21.922 1 97.88 349 LEU B CA 1
ATOM 5951 C C . LEU B 1 349 ? -5.074 9.703 23.188 1 97.88 349 LEU B C 1
ATOM 5953 O O . LEU B 1 349 ? -4.672 10.867 23.234 1 97.88 349 LEU B O 1
ATOM 5957 N N . ARG B 1 350 ? -5.715 9.102 24.219 1 97.5 350 ARG B N 1
ATOM 5958 C CA . ARG B 1 350 ? -5.945 9.812 25.469 1 97.5 350 ARG B CA 1
ATOM 5959 C C . ARG B 1 350 ? -4.629 10.25 26.109 1 97.5 350 ARG B C 1
ATOM 5961 O O . ARG B 1 350 ? -4.484 11.398 26.516 1 97.5 350 ARG B O 1
ATOM 5968 N N . GLU B 1 351 ? -3.699 9.352 26.109 1 98.38 351 GLU B N 1
ATOM 5969 C CA . GLU B 1 351 ? -2.393 9.648 26.688 1 98.38 351 GLU B CA 1
ATOM 5970 C C . GLU B 1 351 ? -1.692 10.773 25.922 1 98.38 351 GLU B C 1
ATOM 5972 O O . GLU B 1 351 ? -1.017 11.609 26.531 1 98.38 351 GLU B O 1
ATOM 5977 N N . LEU B 1 352 ? -1.816 10.82 24.641 1 98.44 352 LEU B N 1
ATOM 5978 C CA . LEU B 1 352 ? -1.212 11.891 23.844 1 98.44 352 LEU B CA 1
ATOM 5979 C C . LEU B 1 352 ? -1.829 13.242 24.188 1 98.44 352 LEU B C 1
ATOM 5981 O O . LEU B 1 352 ? -1.111 14.227 24.391 1 98.44 352 LEU B O 1
ATOM 5985 N N . LEU B 1 353 ? -3.148 13.281 24.281 1 97.62 353 LEU B N 1
ATOM 5986 C CA . LEU B 1 353 ? -3.824 14.539 24.594 1 97.62 353 LEU B CA 1
ATOM 5987 C C . LEU B 1 353 ? -3.455 15.023 25.984 1 97.62 353 LEU B C 1
ATOM 5989 O O . LEU B 1 353 ? -3.279 16.219 26.203 1 97.62 353 LEU B O 1
ATOM 5993 N N . GLU B 1 354 ? -3.342 14.086 26.922 1 97.44 354 GLU B N 1
ATOM 5994 C CA . GLU B 1 354 ? -2.898 14.438 28.266 1 97.44 354 GLU B CA 1
ATOM 5995 C C . GLU B 1 354 ? 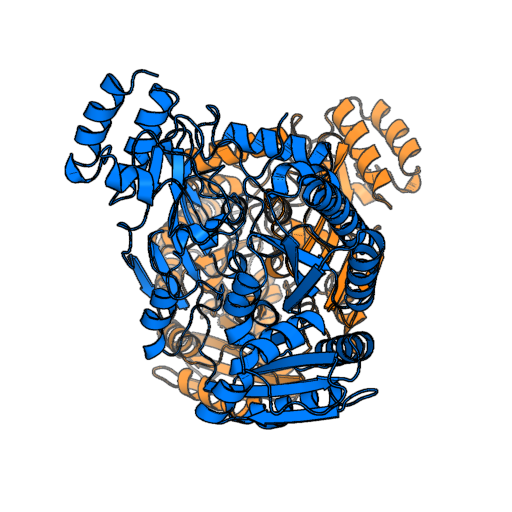-1.477 14.984 28.25 1 97.44 354 GLU B C 1
ATOM 5997 O O . GLU B 1 354 ? -1.172 15.953 28.969 1 97.44 354 GLU B O 1
ATOM 6002 N N . ALA B 1 355 ? -0.64 14.375 27.484 1 98.25 355 ALA B N 1
ATOM 6003 C CA . ALA B 1 355 ? 0.73 14.867 27.359 1 98.25 355 ALA B CA 1
ATOM 6004 C C . ALA B 1 355 ? 0.753 16.281 26.797 1 98.25 355 ALA B C 1
ATOM 6006 O O . ALA B 1 355 ? 1.525 17.125 27.25 1 98.25 355 ALA B O 1
ATOM 6007 N N . ILE B 1 356 ? -0.03 16.547 25.797 1 98.12 356 ILE B N 1
ATOM 6008 C CA . ILE B 1 356 ? -0.107 17.859 25.156 1 98.12 356 ILE B CA 1
ATOM 6009 C C . ILE B 1 356 ? -0.565 18.891 26.188 1 98.12 356 ILE B C 1
ATOM 6011 O O . ILE B 1 356 ? -0.001 19.984 26.266 1 98.12 356 ILE B O 1
ATOM 6015 N N . GLU B 1 357 ? -1.574 18.531 26.969 1 96.19 357 GLU B N 1
ATOM 6016 C CA . GLU B 1 357 ? -2.051 19.422 28.031 1 96.19 357 GLU B CA 1
ATOM 6017 C C . GLU B 1 357 ? -0.955 19.703 29.047 1 96.19 357 GLU B C 1
ATOM 6019 O O . GLU B 1 357 ? -0.809 20.844 29.516 1 96.19 357 GLU B O 1
ATOM 6024 N N . GLY B 1 358 ? -0.279 18.672 29.391 1 97.31 358 GLY B N 1
ATOM 6025 C CA . GLY B 1 358 ? 0.843 18.844 30.312 1 97.31 358 GLY B CA 1
ATOM 6026 C C . GLY B 1 358 ? 1.914 19.766 29.766 1 97.31 358 GLY B C 1
ATOM 6027 O O . GLY B 1 358 ? 2.424 20.625 30.5 1 97.31 358 GLY B O 1
ATOM 6028 N N . ILE B 1 359 ? 2.26 19.641 28.531 1 98.06 359 ILE B N 1
ATOM 6029 C CA . ILE B 1 359 ? 3.258 20.469 27.891 1 98.06 359 ILE B CA 1
ATOM 6030 C C . ILE B 1 359 ? 2.773 21.922 27.859 1 98.06 359 ILE B C 1
ATOM 6032 O O . ILE B 1 359 ? 3.537 22.844 28.141 1 98.06 359 ILE B O 1
ATOM 6036 N N . ALA B 1 360 ? 1.517 22.109 27.453 1 97.25 360 ALA B N 1
ATOM 6037 C CA . ALA B 1 360 ? 0.937 23.438 27.391 1 97.25 360 ALA B CA 1
ATOM 6038 C C . ALA B 1 360 ? 1.026 24.141 28.75 1 97.25 360 ALA B C 1
ATOM 6040 O O . ALA B 1 360 ? 1.409 25.312 28.844 1 97.25 360 ALA B O 1
ATOM 6041 N N . ALA B 1 361 ? 0.69 23.422 29.797 1 96.75 361 ALA B N 1
ATOM 6042 C CA . ALA B 1 361 ? 0.707 23.969 31.156 1 96.75 361 ALA B CA 1
ATOM 6043 C C . ALA B 1 361 ? 2.135 24.25 31.625 1 96.75 361 ALA B C 1
ATOM 6045 O O . ALA B 1 361 ? 2.428 25.328 32.125 1 96.75 361 ALA B O 1
ATOM 6046 N N . GLU B 1 362 ? 2.961 23.312 31.422 1 97.12 362 GLU B N 1
ATOM 6047 C CA . GLU B 1 362 ? 4.34 23.406 31.875 1 97.12 362 GLU B CA 1
ATOM 6048 C C . GLU B 1 362 ? 5.082 24.547 31.188 1 97.12 362 GLU B C 1
ATOM 6050 O O . GLU B 1 362 ? 5.879 25.25 31.812 1 97.12 362 GLU B O 1
ATOM 6055 N N . GLN B 1 363 ? 4.82 24.703 29.906 1 95.81 363 GLN B N 1
ATOM 6056 C CA . GLN B 1 363 ? 5.57 25.672 29.109 1 95.81 363 GLN B CA 1
ATOM 6057 C C . GLN B 1 363 ? 4.781 26.953 28.938 1 95.81 363 GLN B C 1
ATOM 6059 O O . GLN B 1 363 ? 5.246 27.891 28.266 1 95.81 363 GLN B O 1
ATOM 6064 N N . SER B 1 364 ? 3.611 27.047 29.531 1 95.81 364 SER B N 1
ATOM 6065 C CA . SER B 1 364 ? 2.738 28.203 29.406 1 95.81 364 SER B CA 1
ATOM 6066 C C . SER B 1 364 ? 2.506 28.562 27.938 1 95.81 364 SER B C 1
ATOM 6068 O O . SER B 1 364 ? 2.738 29.703 27.531 1 95.81 364 SER B O 1
ATOM 6070 N N . LEU B 1 365 ? 2.123 27.547 27.188 1 96.44 365 LEU B N 1
ATOM 6071 C CA . LEU B 1 365 ? 1.853 27.688 25.766 1 96.44 365 LEU B CA 1
ATOM 6072 C C . LEU B 1 365 ? 0.377 27.453 25.453 1 96.44 365 LEU B C 1
ATOM 6074 O O . LEU B 1 365 ? -0.298 26.719 26.188 1 96.44 365 LEU B O 1
ATOM 6078 N N . HIS B 1 366 ? -0.11 28.141 24.5 1 94.5 366 HIS B N 1
ATOM 6079 C CA . HIS B 1 366 ? -1.426 27.828 23.953 1 94.5 366 HIS B CA 1
ATOM 6080 C C . HIS B 1 366 ? -1.327 26.828 22.812 1 94.5 366 HIS B C 1
ATOM 6082 O O . HIS B 1 366 ? -0.784 27.141 21.75 1 94.5 366 HIS B O 1
ATOM 6088 N N . ILE B 1 367 ? -1.814 25.656 23.047 1 96.25 367 ILE B N 1
ATOM 6089 C CA . ILE B 1 367 ? -1.765 24.578 22.062 1 96.25 367 ILE B CA 1
ATOM 6090 C C . ILE B 1 367 ? -3.182 24.125 21.734 1 96.25 367 ILE B C 1
ATOM 6092 O O . ILE B 1 367 ? -3.984 23.859 22.625 1 96.25 367 ILE B O 1
ATOM 6096 N N . VAL B 1 368 ? -3.5 24.125 20.469 1 94.88 368 VAL B N 1
ATOM 6097 C CA . VAL B 1 368 ? -4.789 23.672 19.953 1 94.88 368 VAL B CA 1
ATOM 6098 C C . VAL B 1 368 ? -4.609 22.375 19.172 1 94.88 368 VAL B C 1
ATOM 6100 O O . VAL B 1 368 ? -3.773 22.297 18.266 1 94.88 368 VAL B O 1
ATOM 6103 N N . SER B 1 369 ? -5.422 21.359 19.516 1 96 369 SER B N 1
ATOM 6104 C CA . SER B 1 369 ? -5.289 20.062 18.859 1 96 369 SER B CA 1
ATOM 6105 C C . SER B 1 369 ? -6.605 19.625 18.219 1 96 369 SER B C 1
ATOM 6107 O O . SER B 1 369 ? -7.676 19.859 18.797 1 96 369 SER B O 1
ATOM 6109 N N . PHE B 1 370 ? -6.539 19.094 17.062 1 95.19 370 PHE B N 1
ATOM 6110 C CA . PHE B 1 370 ? -7.633 18.469 16.328 1 95.19 370 PHE B CA 1
ATOM 6111 C C . PHE B 1 370 ? -7.09 17.5 15.289 1 95.19 370 PHE B C 1
ATOM 6113 O O . PHE B 1 370 ? -5.898 17.516 14.977 1 95.19 370 PHE B O 1
ATOM 6120 N N . GLY B 1 371 ? -7.949 16.625 14.82 1 95.5 371 GLY B N 1
ATOM 6121 C CA . GLY B 1 371 ? -7.434 15.789 13.742 1 95.5 371 GLY B CA 1
ATOM 6122 C C . GLY B 1 371 ? -8.234 14.523 13.531 1 95.5 371 GLY B C 1
ATOM 6123 O O . GLY B 1 371 ? -9.406 14.445 13.914 1 95.5 371 GLY B O 1
ATOM 6124 N N . HIS B 1 372 ? -7.582 13.594 12.836 1 97 372 HIS B N 1
ATOM 6125 C CA . HIS B 1 372 ? -8.18 12.336 12.414 1 97 372 HIS B CA 1
ATOM 6126 C C . HIS B 1 372 ? -8.07 11.281 13.508 1 97 372 HIS B C 1
ATOM 6128 O O . HIS B 1 372 ? -7.246 10.367 13.422 1 97 372 HIS B O 1
ATOM 6134 N N . ALA B 1 373 ? -9 11.336 14.422 1 97.88 373 ALA B N 1
ATOM 6135 C CA . ALA B 1 373 ? -8.922 10.539 15.648 1 97.88 373 ALA B CA 1
ATOM 6136 C C . ALA B 1 373 ? -9.055 9.047 15.336 1 97.88 373 ALA B C 1
ATOM 6138 O O . ALA B 1 373 ? -8.5 8.211 16.047 1 97.88 373 ALA B O 1
ATOM 6139 N N . GLY B 1 374 ? -9.719 8.727 14.234 1 97.44 374 GLY B N 1
ATOM 6140 C CA . GLY B 1 374 ? -9.883 7.328 13.859 1 97.44 374 GLY B CA 1
ATOM 6141 C C . GLY B 1 374 ? -8.578 6.656 13.477 1 97.44 374 GLY B C 1
ATOM 6142 O O . GLY B 1 374 ? -8.5 5.426 13.43 1 97.44 374 GLY B O 1
ATOM 6143 N N . ASN B 1 375 ? -7.547 7.422 13.219 1 97.06 375 ASN B N 1
ATOM 6144 C CA . ASN B 1 375 ? -6.219 6.91 12.898 1 97.06 375 ASN B CA 1
ATOM 6145 C C . ASN B 1 375 ? -5.199 7.277 13.969 1 97.06 375 ASN B C 1
ATOM 6147 O O . ASN B 1 375 ? -4.004 7.023 13.812 1 97.06 375 ASN B O 1
ATOM 6151 N N . GLY B 1 376 ? -5.656 7.996 14.914 1 98.06 376 GLY B N 1
ATOM 6152 C CA . GLY B 1 376 ? -4.727 8.492 15.922 1 98.06 376 GLY B CA 1
ATOM 6153 C C . GLY B 1 376 ? -3.859 9.633 15.422 1 98.06 376 GLY B C 1
ATOM 6154 O O . GLY B 1 376 ? -2.803 9.914 15.992 1 98.06 376 GLY B O 1
ATOM 6155 N N . ASN B 1 377 ? -4.223 10.266 14.406 1 98.25 377 ASN B N 1
ATOM 6156 C CA . ASN B 1 377 ? -3.49 11.352 13.766 1 98.25 377 ASN B CA 1
ATOM 6157 C C . ASN B 1 377 ? -3.977 12.719 14.25 1 98.25 377 ASN B C 1
ATOM 6159 O O . ASN B 1 377 ? -5.109 13.117 13.961 1 98.25 377 ASN B O 1
ATOM 6163 N N . LEU B 1 378 ? -3.143 13.469 14.961 1 97.75 378 LEU B N 1
ATOM 6164 C CA . LEU B 1 378 ? -3.531 14.773 15.492 1 97.75 378 LEU B CA 1
ATOM 6165 C C . LEU B 1 378 ? -2.668 15.883 14.898 1 97.75 378 LEU B C 1
ATOM 6167 O O . LEU B 1 378 ? -1.46 15.711 14.727 1 97.75 378 LEU B O 1
ATOM 6171 N N . HIS B 1 379 ? -3.318 16.906 14.516 1 96.44 379 HIS B N 1
ATOM 6172 C CA . HIS B 1 379 ? -2.66 18.188 14.289 1 96.44 379 HIS B CA 1
ATOM 6173 C C . HIS B 1 379 ? -2.504 18.969 15.594 1 96.44 379 HIS B C 1
ATOM 6175 O O . HIS B 1 379 ? -3.498 19.344 16.219 1 96.44 379 HIS B O 1
ATOM 6181 N N . VAL B 1 380 ? -1.342 19.172 15.992 1 97.31 380 VAL B N 1
ATOM 6182 C CA . VAL B 1 380 ? -1.014 19.891 17.219 1 97.31 380 VAL B CA 1
ATOM 6183 C C . VAL B 1 380 ? -0.431 21.266 16.875 1 97.31 380 VAL B C 1
ATOM 6185 O O . VAL B 1 380 ? 0.696 21.359 16.375 1 97.31 380 VAL B O 1
ATOM 6188 N N . ASN B 1 381 ? -1.156 22.297 17.203 1 95.69 381 ASN B N 1
ATOM 6189 C CA . ASN B 1 381 ? -0.801 23.656 16.781 1 95.69 381 ASN B CA 1
ATOM 6190 C C . ASN B 1 381 ? -0.344 24.5 17.953 1 95.69 381 ASN B C 1
ATOM 6192 O O . ASN B 1 381 ? -1.13 24.797 18.859 1 95.69 381 ASN B O 1
ATOM 6196 N N . PHE B 1 382 ? 0.918 24.875 17.938 1 96 382 PHE B N 1
ATOM 6197 C CA . PHE B 1 382 ? 1.455 25.844 18.891 1 96 382 PHE B CA 1
ATOM 6198 C C . PHE B 1 382 ? 1.197 27.266 18.438 1 96 382 PHE B C 1
ATOM 6200 O O . PHE B 1 382 ? 1.68 27.672 17.375 1 96 382 PHE B O 1
ATOM 6207 N N . LEU B 1 383 ? 0.375 27.984 19.141 1 94.81 383 LEU B N 1
ATOM 6208 C CA . LEU B 1 383 ? 0.089 29.375 18.844 1 94.81 383 LEU B CA 1
ATOM 6209 C C . LEU B 1 383 ? 1.066 30.312 19.562 1 94.81 383 LEU B C 1
ATOM 6211 O O . LEU B 1 383 ? 0.998 30.453 20.781 1 94.81 383 LEU B O 1
ATOM 6215 N N . VAL B 1 384 ? 1.938 30.969 18.719 1 95.62 384 VAL B N 1
ATOM 6216 C CA . VAL B 1 384 ? 3.059 31.656 19.344 1 95.62 384 VAL B CA 1
ATOM 6217 C C . VAL B 1 384 ? 3.256 33.031 18.703 1 95.62 384 VAL B C 1
ATOM 6219 O O . VAL B 1 384 ? 2.684 33.312 17.656 1 95.62 384 VAL B O 1
ATOM 6222 N N . HIS B 1 385 ? 4.012 33.906 19.438 1 94.81 385 HIS B N 1
ATOM 6223 C CA . HIS B 1 385 ? 4.457 35.188 18.953 1 94.81 385 HIS B CA 1
ATOM 6224 C C . HIS B 1 385 ? 5.941 35.188 18.594 1 94.81 385 HIS B C 1
ATOM 6226 O O . HIS B 1 385 ? 6.797 35.188 19.484 1 94.81 385 HIS B O 1
ATOM 6232 N N . PRO B 1 386 ? 6.215 35.219 17.297 1 93 386 PRO B N 1
ATOM 6233 C CA . PRO B 1 386 ? 7.602 35.062 16.859 1 93 386 PRO B CA 1
ATOM 6234 C C . PRO B 1 386 ? 8.531 36.125 17.422 1 93 386 PRO B C 1
ATOM 6236 O O . PRO B 1 386 ? 9.742 35.938 17.516 1 93 386 PRO B O 1
ATOM 6239 N N . GLN B 1 387 ? 8.023 37.25 17.828 1 94.5 387 GLN B N 1
ATOM 6240 C CA . GLN B 1 387 ? 8.836 38.344 18.344 1 94.5 387 GLN B CA 1
ATOM 6241 C C . GLN B 1 387 ? 9.203 38.094 19.812 1 94.5 387 GLN B C 1
ATOM 6243 O O . GLN B 1 387 ? 10.094 38.75 20.344 1 94.5 387 GLN B O 1
ATOM 6248 N N . ASP B 1 388 ? 8.523 37.219 20.453 1 95.88 388 ASP B N 1
ATOM 6249 C CA . ASP B 1 388 ? 8.82 36.875 21.828 1 95.88 388 ASP B CA 1
ATOM 6250 C C . ASP B 1 388 ? 9.812 35.719 21.891 1 95.88 388 ASP B C 1
ATOM 6252 O O . ASP B 1 388 ? 9.414 34.531 21.891 1 95.88 388 ASP B O 1
ATOM 6256 N N . GLY B 1 389 ? 11.039 36 22.047 1 96.06 389 GLY B N 1
ATOM 6257 C CA . GLY B 1 389 ? 12.102 35 22.062 1 96.06 389 GLY B CA 1
ATOM 6258 C C . GLY B 1 389 ? 11.914 33.969 23.141 1 96.06 389 GLY B C 1
ATOM 6259 O O . GLY B 1 389 ? 12.242 32.781 22.922 1 96.06 389 GLY B O 1
ATOM 6260 N N . ASN B 1 390 ? 11.492 34.406 24.297 1 97.06 390 ASN B N 1
ATOM 6261 C CA . ASN B 1 390 ? 11.25 33.438 25.391 1 97.06 390 ASN B CA 1
ATOM 6262 C C . ASN B 1 390 ? 10.141 32.469 25.031 1 97.06 390 ASN B C 1
ATOM 6264 O O . ASN B 1 390 ? 10.266 31.266 25.297 1 97.06 390 ASN B O 1
ATOM 6268 N N . GLU B 1 391 ? 9.078 33 24.469 1 96.62 391 GLU B N 1
ATOM 6269 C CA . GLU B 1 391 ? 7.98 32.156 24.047 1 96.62 391 GLU B CA 1
ATOM 6270 C C . GLU B 1 391 ? 8.445 31.156 22.969 1 96.62 391 GLU B C 1
ATOM 6272 O O . GLU B 1 391 ? 8.062 29.984 23 1 96.62 391 GLU B O 1
ATOM 6277 N N . MET B 1 392 ? 9.273 31.625 22.109 1 96.44 392 MET B N 1
ATOM 6278 C CA . MET B 1 392 ? 9.773 30.766 21.047 1 96.44 392 MET B CA 1
ATOM 6279 C C . MET B 1 392 ? 10.664 29.656 21.609 1 96.44 392 MET B C 1
ATOM 6281 O O . MET B 1 392 ? 10.656 28.531 21.094 1 96.44 392 MET B O 1
ATOM 6285 N N . ARG B 1 393 ? 11.461 29.969 22.562 1 97.06 393 ARG B N 1
ATOM 6286 C CA . ARG B 1 393 ? 12.289 28.969 23.219 1 97.06 393 ARG B CA 1
ATOM 6287 C C . ARG B 1 393 ? 11.422 27.906 23.906 1 97.06 393 ARG B C 1
ATOM 6289 O O . ARG B 1 393 ? 11.703 26.719 23.812 1 97.06 393 ARG B O 1
ATOM 6296 N N . ARG B 1 394 ? 10.383 28.359 24.609 1 97.5 394 ARG B N 1
ATOM 6297 C CA . ARG B 1 394 ? 9.469 27.438 25.266 1 97.5 394 ARG B CA 1
ATOM 6298 C C . ARG B 1 394 ? 8.758 26.547 24.234 1 97.5 394 ARG B C 1
ATOM 6300 O O . ARG B 1 394 ? 8.531 25.359 24.484 1 97.5 394 ARG B O 1
ATOM 6307 N N . ALA B 1 395 ? 8.414 27.156 23.141 1 97.12 395 ALA B N 1
ATOM 6308 C CA . ALA B 1 395 ? 7.758 26.406 22.078 1 97.12 395 ALA B CA 1
ATOM 6309 C C . ALA B 1 395 ? 8.672 25.297 21.547 1 97.12 395 ALA B C 1
ATOM 6311 O O . ALA B 1 395 ? 8.219 24.172 21.312 1 97.12 395 ALA B O 1
ATOM 6312 N N . ARG B 1 396 ? 9.938 25.594 21.375 1 95.88 396 ARG B N 1
ATOM 6313 C CA . ARG B 1 396 ? 10.891 24.609 20.891 1 95.88 396 ARG B CA 1
ATOM 6314 C C . ARG B 1 396 ? 11.031 23.453 21.891 1 95.88 396 ARG B C 1
ATOM 6316 O O . ARG B 1 396 ? 11.094 22.297 21.5 1 95.88 396 ARG B O 1
ATOM 6323 N N . HIS B 1 397 ? 11.109 23.828 23.109 1 97.12 397 HIS B N 1
ATOM 6324 C CA . HIS B 1 397 ? 11.172 22.812 24.156 1 97.12 397 HIS B CA 1
ATOM 6325 C C . HIS B 1 397 ? 9.898 21.969 24.188 1 97.12 397 HIS B C 1
ATOM 6327 O O . HIS B 1 397 ? 9.961 20.75 24.359 1 97.12 397 HIS B O 1
ATOM 6333 N N . GLY B 1 398 ? 8.773 22.656 24.047 1 97.69 398 GLY B N 1
ATOM 6334 C CA . GLY B 1 398 ? 7.5 21.953 23.984 1 97.69 398 GLY B CA 1
ATOM 6335 C C . GLY B 1 398 ? 7.402 20.984 22.828 1 97.69 398 GLY B C 1
ATOM 6336 O O . GLY B 1 398 ? 6.867 19.891 22.969 1 97.69 398 GLY B O 1
ATOM 6337 N N . LEU B 1 399 ? 7.91 21.406 21.719 1 97.25 399 LEU B N 1
ATOM 6338 C CA . LEU B 1 399 ? 7.906 20.547 20.531 1 97.25 399 LEU B CA 1
ATOM 6339 C C . LEU B 1 399 ? 8.742 19.297 20.766 1 97.25 399 LEU B C 1
ATOM 6341 O O . LEU B 1 399 ? 8.328 18.188 20.391 1 97.25 399 LEU B O 1
ATOM 6345 N N . GLN B 1 400 ? 9.875 19.453 21.297 1 97.06 400 GLN B N 1
ATOM 6346 C CA . GLN B 1 400 ? 10.734 18.328 21.625 1 97.06 400 GLN B CA 1
ATOM 6347 C C . GLN B 1 400 ? 10.023 17.344 22.547 1 97.06 400 GLN B C 1
ATOM 6349 O O . GLN B 1 400 ? 10.07 16.125 22.328 1 97.06 400 GLN B O 1
ATOM 6354 N N . LYS B 1 401 ? 9.383 17.875 23.562 1 98.06 401 LYS B N 1
ATOM 6355 C CA . LYS B 1 401 ? 8.648 17.031 24.5 1 98.06 401 LYS B CA 1
ATOM 6356 C C . LYS B 1 401 ? 7.492 16.312 23.812 1 98.06 401 LYS B C 1
ATOM 6358 O O . LYS B 1 401 ? 7.211 15.156 24.109 1 98.06 401 LYS B O 1
ATOM 6363 N N . LEU B 1 402 ? 6.848 17.016 22.922 1 98.56 402 LEU B N 1
ATOM 6364 C CA . LEU B 1 402 ? 5.754 16.422 22.172 1 98.56 402 LEU B CA 1
ATOM 6365 C C . LEU B 1 402 ? 6.242 15.211 21.375 1 98.56 402 LEU B C 1
ATOM 6367 O O . LEU B 1 402 ? 5.656 14.133 21.453 1 98.56 402 LEU B O 1
ATOM 6371 N N . PHE B 1 403 ? 7.305 15.391 20.625 1 98.44 403 PHE B N 1
ATOM 6372 C CA . PHE B 1 403 ? 7.824 14.328 19.766 1 98.44 403 PHE B CA 1
ATOM 6373 C C . PHE B 1 403 ? 8.297 13.148 20.609 1 98.44 403 PHE B C 1
ATOM 6375 O O . PHE B 1 403 ? 8.086 11.992 20.234 1 98.44 403 PHE B O 1
ATOM 6382 N N . GLN B 1 404 ? 8.914 13.406 21.719 1 98.25 404 GLN B N 1
ATOM 6383 C CA . GLN B 1 404 ? 9.328 12.344 22.625 1 98.25 404 GLN B CA 1
ATOM 6384 C C . GLN B 1 404 ? 8.125 11.57 23.156 1 98.25 404 GLN B C 1
ATOM 6386 O O . GLN B 1 404 ? 8.148 10.344 23.234 1 98.25 404 GLN B O 1
ATOM 6391 N N . ALA B 1 405 ? 7.109 12.344 23.547 1 98.62 405 ALA B N 1
ATOM 6392 C CA . ALA B 1 405 ? 5.887 11.703 24.031 1 98.62 405 ALA B CA 1
ATOM 6393 C C . ALA B 1 405 ? 5.27 10.805 22.969 1 98.62 405 ALA B C 1
ATOM 6395 O O . ALA B 1 405 ? 4.859 9.68 23.266 1 98.62 405 ALA B O 1
ATOM 6396 N N . VAL B 1 406 ? 5.215 11.281 21.781 1 98.75 406 VAL B N 1
ATOM 6397 C CA . VAL B 1 406 ? 4.625 10.547 20.656 1 98.75 406 VAL B CA 1
ATOM 6398 C C . VAL B 1 406 ? 5.367 9.227 20.469 1 98.75 406 VAL B C 1
ATOM 6400 O O . VAL B 1 406 ? 4.742 8.172 20.312 1 98.75 406 VAL B O 1
ATOM 6403 N N . LEU B 1 407 ? 6.652 9.281 20.453 1 98.38 407 LEU B N 1
ATOM 6404 C CA . LEU B 1 407 ? 7.461 8.094 20.203 1 98.38 407 LEU B CA 1
ATOM 6405 C C . LEU B 1 407 ? 7.371 7.117 21.375 1 98.38 407 LEU B C 1
ATOM 6407 O O . LEU B 1 407 ? 7.379 5.902 21.172 1 98.38 407 LEU B O 1
ATOM 6411 N N . THR B 1 408 ? 7.266 7.66 22.594 1 98.19 408 THR B N 1
ATOM 6412 C CA . THR B 1 408 ? 7.078 6.809 23.766 1 98.19 408 THR B CA 1
ATOM 6413 C C . THR B 1 408 ? 5.754 6.055 23.688 1 98.19 408 THR B C 1
ATOM 6415 O O . THR B 1 408 ? 5.633 4.941 24.203 1 98.19 408 THR B O 1
ATOM 6418 N N . LEU B 1 409 ? 4.84 6.637 23.016 1 98.44 409 LEU B N 1
ATOM 6419 C CA . LEU B 1 409 ? 3.516 6.043 22.859 1 98.44 409 LEU B CA 1
ATOM 6420 C C . LEU B 1 409 ? 3.441 5.188 21.594 1 98.44 409 LEU B C 1
ATOM 6422 O O . LEU B 1 409 ? 2.35 4.906 21.094 1 98.44 409 LEU B O 1
ATOM 6426 N N . ASP B 1 410 ? 4.562 4.832 21 1 97.38 410 ASP B N 1
ATOM 6427 C CA . ASP B 1 410 ? 4.684 3.986 19.812 1 97.38 410 ASP B CA 1
ATOM 6428 C C . ASP B 1 410 ? 4.102 4.676 18.578 1 97.38 410 ASP B C 1
ATOM 6430 O O . ASP B 1 410 ? 3.482 4.027 17.734 1 97.38 410 ASP B O 1
ATOM 6434 N N . GLY B 1 411 ? 4.203 5.98 18.594 1 98.5 411 GLY B N 1
ATOM 6435 C CA . GLY B 1 411 ? 3.693 6.754 17.484 1 98.5 411 GLY B CA 1
ATOM 6436 C C . GLY B 1 411 ? 4.766 7.117 16.469 1 98.5 411 GLY B C 1
ATOM 6437 O O . GLY B 1 411 ? 5.801 6.453 16.391 1 98.5 411 GLY B O 1
ATOM 6438 N N . THR B 1 412 ? 4.414 8.07 15.578 1 98.69 412 THR B N 1
ATOM 6439 C CA . THR B 1 412 ? 5.301 8.57 14.531 1 98.69 412 THR B CA 1
ATOM 6440 C C . THR B 1 412 ? 5.219 10.094 14.438 1 98.69 412 THR B C 1
ATOM 6442 O O . THR B 1 412 ? 4.195 10.688 14.781 1 98.69 412 THR B O 1
ATOM 6445 N N . LEU B 1 413 ? 6.297 10.695 13.938 1 98.31 413 LEU B N 1
ATOM 6446 C CA . LEU B 1 413 ? 6.48 12.141 13.922 1 98.31 413 LEU B CA 1
ATOM 6447 C C . LEU B 1 413 ? 5.602 12.797 12.859 1 98.31 413 LEU B C 1
ATOM 6449 O O . LEU B 1 413 ? 5.371 14.008 12.898 1 98.31 413 LEU B O 1
ATOM 6453 N N . SER B 1 414 ? 5.176 12.008 11.914 1 98.25 414 SER B N 1
ATOM 6454 C CA . SER B 1 414 ? 4.387 12.562 10.82 1 98.25 414 SER B CA 1
ATOM 6455 C C . SER B 1 414 ? 3.455 11.508 10.227 1 98.25 414 SER B C 1
ATOM 6457 O O . SER B 1 414 ? 3.887 10.398 9.906 1 98.25 414 SER B O 1
ATOM 6459 N N . GLY B 1 415 ? 2.234 11.922 10.062 1 97.56 415 GLY B N 1
ATOM 6460 C CA . GLY B 1 415 ? 1.242 10.984 9.547 1 97.56 415 GLY B CA 1
ATOM 6461 C C . GLY B 1 415 ? 0.904 11.219 8.086 1 97.56 415 GLY B C 1
ATOM 6462 O O . GLY B 1 415 ? 0.498 10.289 7.383 1 97.56 415 GLY B O 1
ATOM 6463 N N . GLU B 1 416 ? 1.027 12.453 7.629 1 96.69 416 GLU B N 1
ATOM 6464 C CA . GLU B 1 416 ? 0.523 12.703 6.281 1 96.69 416 GLU B CA 1
ATOM 6465 C C . GLU B 1 416 ? 1.186 13.93 5.668 1 96.69 416 GLU B C 1
ATOM 6467 O O . GLU B 1 416 ? 1.107 14.141 4.453 1 96.69 416 GLU B O 1
ATOM 6472 N N . HIS B 1 417 ? 1.918 14.727 6.41 1 96.31 417 HIS B N 1
ATOM 6473 C CA . HIS B 1 417 ? 2.465 15.977 5.906 1 96.31 417 HIS B CA 1
ATOM 6474 C C . HIS B 1 417 ? 3.877 15.789 5.363 1 96.31 417 HIS B C 1
ATOM 6476 O O . HIS B 1 417 ? 4.395 16.641 4.645 1 96.31 417 HIS B O 1
ATOM 6482 N N . GLY B 1 418 ? 4.496 14.703 5.754 1 97.12 418 GLY B N 1
ATOM 6483 C CA . GLY B 1 418 ? 5.902 14.539 5.438 1 97.12 418 GLY B CA 1
ATOM 6484 C C . GLY B 1 418 ? 6.824 15.195 6.445 1 97.12 418 GLY B C 1
ATOM 6485 O O . GLY B 1 418 ? 6.402 15.523 7.555 1 97.12 418 GLY B O 1
ATOM 6486 N N . ILE B 1 419 ? 8.062 15.336 6.102 1 98.06 419 ILE B N 1
ATOM 6487 C CA . ILE B 1 419 ? 9.078 15.859 7 1 98.06 419 ILE B CA 1
ATOM 6488 C C . ILE B 1 419 ? 9.508 17.25 6.535 1 98.06 419 ILE B C 1
ATOM 6490 O O . ILE B 1 419 ? 9.57 18.188 7.34 1 98.06 419 ILE B O 1
ATOM 6494 N N . GLY B 1 420 ? 9.695 17.344 5.195 1 97.31 420 GLY B N 1
ATOM 6495 C CA . GLY B 1 420 ? 10.188 18.609 4.672 1 97.31 420 GLY B CA 1
ATOM 6496 C C . GLY B 1 420 ? 11.445 19.094 5.367 1 97.31 420 GLY B C 1
ATOM 6497 O O . GLY B 1 420 ? 12.344 18.297 5.664 1 97.31 420 GLY B O 1
ATOM 6498 N N . SER B 1 421 ? 11.625 20.422 5.453 1 96.44 421 SER B N 1
ATOM 6499 C CA . SER B 1 421 ? 12.742 21 6.184 1 96.44 421 SER B CA 1
ATOM 6500 C C . SER B 1 421 ? 12.406 21.203 7.656 1 96.44 421 SER B C 1
ATOM 6502 O O . SER B 1 421 ? 13.297 21.234 8.508 1 96.44 421 SER B O 1
ATOM 6504 N N . SER B 1 422 ? 11.133 21.219 7.984 1 94.19 422 SER B N 1
ATOM 6505 C CA . SER B 1 422 ? 10.656 21.656 9.297 1 94.19 422 SER B CA 1
ATOM 6506 C C . SER B 1 422 ? 10.906 20.578 10.352 1 94.19 422 SER B C 1
ATOM 6508 O O . SER B 1 422 ? 11.109 20.891 11.523 1 94.19 422 SER B O 1
ATOM 6510 N N . LYS B 1 423 ? 10.859 19.312 9.938 1 95.62 423 LYS B N 1
ATOM 6511 C CA . LYS B 1 423 ? 10.922 18.25 10.938 1 95.62 423 LYS B CA 1
ATOM 6512 C C . LYS B 1 423 ? 12.219 17.453 10.828 1 95.62 423 LYS B C 1
ATOM 6514 O O . LYS B 1 423 ? 12.43 16.484 11.555 1 95.62 423 LYS B O 1
ATOM 6519 N N . ARG B 1 424 ? 13.07 17.812 9.992 1 95.69 424 ARG B N 1
ATOM 6520 C CA . ARG B 1 424 ? 14.266 17.047 9.656 1 95.69 424 ARG B CA 1
ATOM 6521 C C . ARG B 1 424 ? 15.117 16.797 10.898 1 95.69 424 ARG B C 1
ATOM 6523 O O . ARG B 1 424 ? 15.672 15.711 11.07 1 95.69 424 ARG B O 1
ATOM 6530 N N . ALA B 1 425 ? 15.219 17.766 11.742 1 95.31 425 ALA B N 1
ATOM 6531 C CA . ALA B 1 425 ? 16.078 17.703 12.914 1 95.31 425 ALA B CA 1
ATOM 6532 C C . ALA B 1 425 ? 15.586 16.641 13.898 1 95.31 425 ALA B C 1
ATOM 6534 O O . ALA B 1 425 ? 16.344 16.172 14.75 1 95.31 425 ALA B O 1
ATOM 6535 N N . TYR B 1 426 ? 14.305 16.266 13.812 1 96.5 426 TYR B N 1
ATOM 6536 C CA . TYR B 1 426 ? 13.711 15.359 14.781 1 96.5 426 TYR B CA 1
ATOM 6537 C C . TYR B 1 426 ? 13.68 13.93 14.242 1 96.5 426 TYR B C 1
ATOM 6539 O O . TYR B 1 426 ? 13.375 12.992 14.977 1 96.5 426 TYR B O 1
ATOM 6547 N N . VAL B 1 427 ? 14.023 13.711 12.977 1 97.62 427 VAL B N 1
ATOM 6548 C CA . VAL B 1 427 ? 13.922 12.422 12.305 1 97.62 427 VAL B CA 1
ATOM 6549 C C . VAL B 1 427 ? 14.773 11.391 13.039 1 97.62 427 VAL B C 1
ATOM 6551 O O . VAL B 1 427 ? 14.359 10.242 13.203 1 97.62 427 VAL B O 1
ATOM 6554 N N . PRO B 1 428 ? 15.969 11.781 13.625 1 97.19 428 PRO B N 1
ATOM 6555 C CA . PRO B 1 428 ? 16.797 10.789 14.312 1 97.19 428 PRO B CA 1
ATOM 6556 C C . PRO B 1 428 ? 16.156 10.266 15.594 1 97.19 428 PRO B C 1
ATOM 6558 O O . PRO B 1 428 ? 16.609 9.266 16.156 1 97.19 428 PRO B O 1
ATOM 6561 N N . LEU B 1 429 ? 15.148 10.977 16.109 1 96.81 429 LEU B N 1
ATOM 6562 C CA . LEU B 1 429 ? 14.43 10.461 17.266 1 96.81 429 LEU B CA 1
ATOM 6563 C C . LEU B 1 429 ? 13.672 9.188 16.922 1 96.81 429 LEU B C 1
ATOM 6565 O O . LEU B 1 429 ? 13.477 8.312 17.766 1 96.81 429 LEU B O 1
ATOM 6569 N N . GLU B 1 430 ? 13.273 9.109 15.664 1 97.62 430 GLU B N 1
ATOM 6570 C CA . GLU B 1 430 ? 12.414 7.996 15.266 1 97.62 430 GLU B CA 1
ATOM 6571 C C . GLU B 1 430 ? 13.211 6.949 14.484 1 97.62 430 GLU B C 1
ATOM 6573 O O . GLU B 1 430 ? 12.984 5.75 14.641 1 97.62 430 GLU B O 1
ATOM 6578 N N . LEU B 1 431 ? 14.086 7.336 13.609 1 97.5 431 LEU B N 1
ATOM 6579 C CA . LEU B 1 431 ? 14.844 6.414 12.773 1 97.5 431 LEU B CA 1
ATOM 6580 C C . LEU B 1 431 ? 16.219 6.137 13.375 1 97.5 431 LEU B C 1
ATOM 6582 O O . LEU B 1 431 ? 16.938 7.07 13.742 1 97.5 431 LEU B O 1
ATOM 6586 N N . SER B 1 432 ? 16.594 4.875 13.375 1 96.94 432 SER B N 1
ATOM 6587 C CA . SER B 1 432 ? 17.906 4.484 13.906 1 96.94 432 SER B CA 1
ATOM 6588 C C . SER B 1 432 ? 19.031 4.945 12.984 1 96.94 432 SER B C 1
ATOM 6590 O O . SER B 1 432 ? 18.797 5.227 11.805 1 96.94 432 SER B O 1
ATOM 6592 N N . PRO B 1 433 ? 20.219 5.027 13.539 1 96.31 433 PRO B N 1
ATOM 6593 C CA . PRO B 1 433 ? 21.375 5.367 12.695 1 96.31 433 PRO B CA 1
ATOM 6594 C C . PRO B 1 433 ? 21.562 4.406 11.523 1 96.31 433 PRO B C 1
ATOM 6596 O O . PRO B 1 433 ? 21.938 4.828 10.43 1 96.31 433 PRO B O 1
ATOM 6599 N N . GLU B 1 434 ? 21.297 3.156 11.75 1 95.19 434 GLU B N 1
ATOM 6600 C CA . GLU B 1 434 ? 21.406 2.158 10.688 1 95.19 434 GLU B CA 1
ATOM 6601 C C . GLU B 1 434 ? 20.406 2.441 9.562 1 95.19 434 GLU B C 1
ATOM 6603 O O . GLU B 1 434 ? 20.766 2.406 8.383 1 95.19 434 GLU B O 1
ATOM 6608 N N . SER B 1 435 ? 19.203 2.693 9.969 1 97.38 435 SER B N 1
ATOM 6609 C CA . SER B 1 435 ? 18.172 3.029 8.992 1 97.38 435 SER B CA 1
ATOM 6610 C C . SER B 1 435 ? 18.562 4.273 8.195 1 97.38 435 SER B C 1
ATOM 6612 O O . SER B 1 435 ? 18.438 4.289 6.965 1 97.38 435 SER B O 1
ATOM 6614 N N . LEU B 1 436 ? 18.984 5.27 8.875 1 98.12 436 LEU B N 1
ATOM 6615 C CA . LEU B 1 436 ? 19.375 6.52 8.219 1 98.12 436 LEU B CA 1
ATOM 6616 C C . LEU B 1 436 ? 20.531 6.293 7.254 1 98.12 436 LEU B C 1
ATOM 6618 O O . LEU B 1 436 ? 20.562 6.879 6.168 1 98.12 436 LEU B O 1
ATOM 6622 N N . SER B 1 437 ? 21.469 5.461 7.641 1 97.69 437 SER B N 1
ATOM 6623 C CA . SER B 1 437 ? 22.594 5.152 6.777 1 97.69 437 SER B CA 1
ATOM 6624 C C . SER B 1 437 ? 22.141 4.5 5.477 1 97.69 437 SER B C 1
ATOM 6626 O O . SER B 1 437 ? 22.609 4.867 4.395 1 97.69 437 SER B O 1
ATOM 6628 N N . ILE B 1 438 ? 21.25 3.588 5.574 1 98.31 438 ILE B N 1
ATOM 6629 C CA . ILE B 1 438 ? 20.719 2.9 4.406 1 98.31 438 ILE B CA 1
ATOM 6630 C C . ILE B 1 438 ? 19.984 3.898 3.514 1 98.31 438 ILE B C 1
ATOM 6632 O O . ILE B 1 438 ? 20.172 3.906 2.295 1 98.31 438 ILE B O 1
ATOM 6636 N N . GLN B 1 439 ? 19.188 4.754 4.102 1 98.56 439 GLN B N 1
ATOM 6637 C CA . GLN B 1 439 ? 18.406 5.719 3.338 1 98.56 439 GLN B CA 1
ATOM 6638 C C . GLN B 1 439 ? 19.297 6.723 2.627 1 98.56 439 GLN B C 1
ATOM 6640 O O . GLN B 1 439 ? 19.062 7.062 1.466 1 98.56 439 GLN B O 1
ATOM 6645 N N . ARG B 1 440 ? 20.359 7.141 3.305 1 98.44 440 ARG B N 1
ATOM 6646 C CA . ARG B 1 440 ? 21.328 8.039 2.674 1 98.44 440 ARG B CA 1
ATOM 6647 C C . ARG B 1 440 ? 22.016 7.359 1.491 1 98.44 440 ARG B C 1
ATOM 6649 O O . ARG B 1 440 ? 22.25 7.996 0.462 1 98.44 440 ARG B O 1
ATOM 6656 N N . ALA B 1 441 ? 22.328 6.086 1.68 1 98.5 441 ALA B N 1
ATOM 6657 C CA . ALA B 1 441 ? 22.953 5.34 0.594 1 98.5 441 ALA B CA 1
ATOM 6658 C C . ALA B 1 441 ? 22.016 5.215 -0.602 1 98.5 441 ALA B C 1
ATOM 6660 O O . ALA B 1 441 ? 22.453 5.336 -1.752 1 98.5 441 ALA B O 1
ATOM 6661 N N . ILE B 1 442 ? 20.75 4.973 -0.329 1 98.75 442 ILE B N 1
ATOM 6662 C CA . ILE B 1 442 ? 19.766 4.891 -1.393 1 98.75 442 ILE B CA 1
ATOM 6663 C C . ILE B 1 442 ? 19.672 6.23 -2.117 1 98.75 442 ILE B C 1
ATOM 6665 O O . ILE B 1 442 ? 19.625 6.277 -3.35 1 98.75 442 ILE B O 1
ATOM 6669 N N . LYS B 1 443 ? 19.625 7.301 -1.367 1 98.69 443 LYS B N 1
ATOM 6670 C CA . LYS B 1 443 ? 19.578 8.633 -1.958 1 98.69 443 LYS B CA 1
ATOM 6671 C C . LYS B 1 443 ? 20.734 8.844 -2.936 1 98.69 443 LYS B C 1
ATOM 6673 O O . LYS B 1 443 ? 20.531 9.414 -4.016 1 98.69 443 LYS B O 1
ATOM 6678 N N . ARG B 1 444 ? 21.891 8.383 -2.637 1 98.31 444 ARG B N 1
ATOM 6679 C CA . ARG B 1 444 ? 23.078 8.562 -3.473 1 98.31 444 ARG B CA 1
ATOM 6680 C C . ARG B 1 444 ? 22.953 7.777 -4.773 1 98.31 444 ARG B C 1
ATOM 6682 O O . ARG B 1 444 ? 23.5 8.18 -5.805 1 98.31 444 ARG B O 1
ATOM 6689 N N . ILE B 1 445 ? 22.25 6.672 -4.707 1 98.56 445 ILE B N 1
ATOM 6690 C CA . ILE B 1 445 ? 22.031 5.887 -5.918 1 98.56 445 ILE B CA 1
ATOM 6691 C C . ILE B 1 445 ? 21.172 6.68 -6.898 1 98.56 445 ILE B C 1
ATOM 6693 O O . ILE B 1 445 ? 21.469 6.754 -8.086 1 98.56 445 ILE B O 1
ATOM 6697 N N . PHE B 1 446 ? 20.109 7.344 -6.422 1 98.69 446 PHE B N 1
ATOM 6698 C CA . PHE B 1 446 ? 19.125 8.016 -7.258 1 98.69 446 PHE B CA 1
ATOM 6699 C C . PHE B 1 446 ? 19.609 9.414 -7.641 1 98.69 446 PHE B C 1
ATOM 6701 O O . PHE B 1 446 ? 19.266 9.922 -8.711 1 98.69 446 PHE B O 1
ATOM 6708 N N . ASP B 1 447 ? 20.344 10 -6.793 1 98.5 447 ASP B N 1
ATOM 6709 C CA . ASP B 1 447 ? 20.781 11.383 -6.941 1 98.5 447 ASP B CA 1
ATOM 6710 C C . ASP B 1 447 ? 22.219 11.57 -6.453 1 98.5 447 ASP B C 1
ATOM 6712 O O . ASP B 1 447 ? 22.453 12.266 -5.461 1 98.5 447 ASP B O 1
ATOM 6716 N N . PRO B 1 448 ? 23.156 11.078 -7.184 1 98.06 448 PRO B N 1
ATOM 6717 C CA . PRO B 1 448 ? 24.547 11.07 -6.738 1 98.06 448 PRO B CA 1
ATOM 6718 C C . PRO B 1 448 ? 25.109 12.477 -6.555 1 98.06 448 PRO B C 1
ATOM 6720 O O . PRO B 1 448 ? 26.047 12.672 -5.777 1 98.06 448 PRO B O 1
ATOM 6723 N N . ASP B 1 449 ? 24.562 13.469 -7.258 1 97.81 449 ASP B N 1
ATOM 6724 C CA . ASP B 1 449 ? 25.094 14.828 -7.176 1 97.81 449 ASP B CA 1
ATOM 6725 C C . ASP B 1 449 ? 24.281 15.68 -6.207 1 97.81 449 ASP B C 1
ATOM 6727 O O . ASP B 1 449 ? 24.531 16.875 -6.062 1 97.81 449 ASP B O 1
ATOM 6731 N N . ALA B 1 450 ? 23.234 15.117 -5.582 1 97.62 450 ALA B N 1
ATOM 6732 C CA . ALA B 1 450 ? 22.438 15.727 -4.527 1 97.62 450 ALA B CA 1
ATOM 6733 C C . ALA B 1 450 ? 21.75 17 -5.02 1 97.62 450 ALA B C 1
ATOM 6735 O O . ALA B 1 450 ? 21.75 18.016 -4.312 1 97.62 450 ALA B O 1
ATOM 6736 N N . ILE B 1 451 ? 21.25 16.953 -6.207 1 98.38 451 ILE B N 1
ATOM 6737 C CA . ILE B 1 451 ? 20.641 18.156 -6.754 1 98.38 451 ILE B CA 1
ATOM 6738 C C . ILE B 1 451 ? 19.141 18.141 -6.508 1 98.38 451 ILE B C 1
ATOM 6740 O O . ILE B 1 451 ? 18.469 19.156 -6.66 1 98.38 451 ILE B O 1
ATOM 6744 N N . LEU B 1 452 ? 18.594 16.969 -6.168 1 98.81 452 LEU B N 1
ATOM 6745 C CA . LEU B 1 452 ? 17.141 16.859 -6.047 1 98.81 452 LEU B CA 1
ATOM 6746 C C . LEU B 1 452 ? 16.688 17.219 -4.637 1 98.81 452 LEU B C 1
ATOM 6748 O O . LEU B 1 452 ? 17 16.516 -3.68 1 98.81 452 LEU B O 1
ATOM 6752 N N . ASN B 1 453 ? 16 18.25 -4.504 1 98.69 453 ASN B N 1
ATOM 6753 C CA . ASN B 1 453 ? 15.359 18.781 -3.305 1 98.69 453 ASN B CA 1
ATOM 6754 C C . ASN B 1 453 ? 16.281 18.688 -2.09 1 98.69 453 ASN B C 1
ATOM 6756 O O . ASN B 1 453 ? 15.891 18.141 -1.056 1 98.69 453 ASN B O 1
ATOM 6760 N N . PRO B 1 454 ? 17.406 19.281 -2.18 1 98 454 PRO B N 1
ATOM 6761 C CA . PRO B 1 454 ? 18.344 19.188 -1.061 1 98 454 PRO B CA 1
ATOM 6762 C C . PRO B 1 454 ? 17.812 19.844 0.212 1 98 454 PRO B C 1
ATOM 6764 O O . PRO B 1 454 ? 17.031 20.797 0.139 1 98 454 PRO B O 1
ATOM 6767 N N . GLY B 1 455 ? 18.203 19.312 1.298 1 96.94 455 GLY B N 1
ATOM 6768 C CA . GLY B 1 455 ? 17.844 19.891 2.586 1 96.94 455 GLY B CA 1
ATOM 6769 C C . GLY B 1 455 ? 16.484 19.422 3.086 1 96.94 455 GLY B C 1
ATOM 6770 O O . GLY B 1 455 ? 15.945 19.984 4.031 1 96.94 455 GLY B O 1
ATOM 6771 N N . LYS B 1 456 ? 15.961 18.453 2.471 1 98 456 LYS B N 1
ATOM 6772 C CA . LYS B 1 456 ? 14.648 17.953 2.873 1 98 456 LYS B CA 1
ATOM 6773 C C . LYS B 1 456 ? 14.719 16.484 3.297 1 98 456 LYS B C 1
ATOM 6775 O O . LYS B 1 456 ? 15.633 15.766 2.898 1 98 456 LYS B O 1
ATOM 6780 N N . LEU B 1 457 ? 13.766 16.047 4.16 1 97.88 457 LEU B N 1
ATOM 6781 C CA . LEU B 1 457 ? 13.422 14.68 4.516 1 97.88 457 LEU B CA 1
ATOM 6782 C C . LEU B 1 457 ? 14.469 14.086 5.461 1 97.88 457 LEU B C 1
ATOM 6784 O O . LEU B 1 457 ? 14.172 13.812 6.625 1 97.88 457 LEU B O 1
ATOM 6788 N N . LEU B 1 458 ? 15.75 13.922 4.965 1 97.56 458 LEU B N 1
ATOM 6789 C CA . LEU B 1 458 ? 16.781 13.305 5.781 1 97.56 458 LEU B CA 1
ATOM 6790 C C . LEU B 1 458 ? 17.547 14.359 6.574 1 97.56 458 LEU B C 1
ATOM 6792 O O . LEU B 1 458 ? 17.812 15.453 6.07 1 97.56 458 LEU B O 1
ATOM 6796 N N . PRO B 1 459 ? 17.922 14.047 7.785 1 95.62 459 PRO B N 1
ATOM 6797 C CA . PRO B 1 459 ? 18.688 15 8.594 1 95.62 459 PRO B CA 1
ATOM 6798 C C . PRO B 1 459 ? 20.078 15.289 8.016 1 95.62 459 PRO B C 1
ATOM 6800 O O . PRO B 1 459 ? 20.594 14.492 7.23 1 95.62 459 PRO B O 1
ATOM 6803 N N . GLU B 1 460 ? 20.594 16.422 8.453 1 86.62 460 GLU B N 1
ATOM 6804 C CA . GLU B 1 460 ? 21.953 16.797 8.039 1 86.62 460 GLU B CA 1
ATOM 6805 C C . GLU B 1 460 ? 22.984 15.836 8.602 1 86.62 460 GLU B C 1
ATOM 6807 O O . GLU B 1 460 ? 22.797 15.266 9.68 1 86.62 460 GLU B O 1
ATOM 6812 N N . THR B 1 461 ? 24 15.477 7.738 1 75.06 461 THR B N 1
ATOM 6813 C CA . THR B 1 461 ? 25.094 14.641 8.227 1 75.06 461 THR B CA 1
ATOM 6814 C C . THR B 1 461 ? 26.078 15.461 9.047 1 75.06 461 THR B C 1
ATOM 6816 O O . THR B 1 461 ? 26.266 16.656 8.781 1 75.06 461 THR B O 1
#

Foldseek 3Di:
DPVVVLLVQLCVLANNVQKAQDPVVQQVQQAAQEPDGHRERIEGEHADPLSVLSNLQSCLVVVAFEAEDAQSHFHFALRHDDPRHYYYYDLNQFDFPDDDLVQQKTKTWQRHQQLVQQVVCVVSQKGDQFAAPSRRGTTNNQCQQQQFHAQQCLPVNTSLVWFAWFWWAFSNSDIDTFGDLHPDDDPDDHVSVVNGNNSFLQTRTTMTMTGIDGHFPFKKKKKWFFLAVLLQLQLLVLLLPDDATFSGKKKWAQLLLVLLVVVVAPPVDDPNTGMMIMTMHTHYPVCHVVSCVSSVVSSDDPGIDDMDMDGDDVVSCNSCVSVVCRVVSLCVPAVDKDKFKKAFASVCLSVLVVQLVVLCVVLVWDWIWMDGSSGRIIIIITGAYPVDPSSVVSVVVSLLSSQLSRVVRVMGRHDGSHNFLRNQVVVCVRDPPVRLVVVVVSSCVRNVSSSTSPNTRHHDD/DPVVVLLVQLCVLANNVQKAQDPVVQQVQQAAQEPDGHRERIEGEHADPLSVLSNLQSCLVVVAFEAEDAQSHFHFALRHDDPRHYYYYDLNQFDFPDDDLVQQKTKTWQRHQQLVQQVVCVVSQKGDQFAAPSRRGTTNNQCQQQQFHAQQCLPVNTSLVWFAWFWWAFSNSDIDTFGDLHPDDDPDDHVSVVNGNNSFLQTRTTMTMTGIDGHFPFKKKKKWFFLAVLLQLQLLVLLLPDDATFSGKKKWAQLLLVLLVVVVAPPVDDPSTGMMIMTMHTHYPVCHVVSCVSSVVSSDDPGIDDMDMDGDDVVSCNSCVSVVCRVVSLCVPAVDKDKFKKAFASVCLSVLVVQLVVLCVVLVWDWIWMDGSSGRIIIIITGAYPVDPSSVVSVVVSLLSSQLSRVVRVMGRHDGSHNFLNNQVVVCVRDPPVRLVVVVVSSCVRNVSSSTSPNTRHHDD

Secondary structure (DSSP, 8-state):
--HHHHHHHHHHHH-GGGEE--HHHHHHTT--SSS-----SEEE---SHHHHHHHHHHHHHTT--EEEESSS--SSSTT---TTPEEEEGGG---EEEEETTTTEEEEETT-BHHHHHHHHGGGTEE-----TTTTT-BHHHHHHHT---TTHHHH--GGGGEEEEEEEETTS-EEEEE-SSS---SSS-HHHHHTTSTTSSEEEEEEEEE-EEPPSEEEEEEEEESSHHHHHHHHHHHHHSSSPPSEEEEE-HHHHHHHHHTT--TTSPTT--EEEEEEEEE-GGGHHHHHHHHHHHH-STTEEEEEEE-SHHHHHHHHHHHHTHHHHHHHH-SEEEEEEEE--GGGHHHHHHHHHHHHHHHT-EEEEEEEGGGTEEEEEEEE-TT-HHHHHHHHHHHHHHHHHHHHTT-BS-SSS--TTTSGGGHHHHS-HHHHHHHHHHHHHH-TT--BSTTSSSPP-/--HHHHHHHHHHHH-GGGEE--HHHHHHTT--SSS-----SEEE---SHHHHHHHHHHHHHTT--EEEESSS--SSSTT---TTPEEEEGGG---EEEEETTTTEEEEETT-BHHHHHHHHGGGTEE-----TTTTT-BHHHHHHHT---TTHHHH--GGGGEEEEEEEETTS-EEEEE-SSS---SSS-HHHHHTTSTTSSEEEEEEEEE-EEPPSEEEEEEEEESSHHHHHHHHHHHHHSSSPPSEEEEE-HHHHHHHHHTT--TTSPTT--EEEEEEEEE-GGGHHHHHHHHHHHH-STTEEEEEEE-SHHHHHHHHHHHHTHHHHHHHH-SEEEEEEEE--GGGHHHHHHHHHHHHHHHT-EEEEEEEGGGTEEEEEEEE-TT-HHHHHHHHHHHHHHHHHHHHTT-BS-SSS--TTTSGGGHHHHS-HHHHHHHHHHHHHH-TT--BSTTSSSPP-